Protein AF-A0A2V2VIM2-F1 (afdb_monomer)

Foldseek 3Di:
DDCLLLVCVVPPVLVVLVVVLVVLVVPCVVNVVVNVVSVVVSVVVSVVSVCVLLVVPLPLADCQQVNRGPVLFPLVVDPVLVVLSVVLSVLCSPDCVVCVVVNVVSSVVSNVVSNVRVVVLVCVLCVPEDCQQLLAGLVVLPQCVDPVLVVLSVVLSVLVVCCPVSVVVNVVSRVVSNVVSNVSNVVCCVVVCVVQEDCQQLLRGPVRFPLSVDPVLSVLVSVLNVCVVPCPVCVVVNNVSSVVNNVVSNVSVVVVLVVPLPLEDQQQVHRGPVLLPLVPDVVLSNLSSVLSNLCNPPCVVCVVVNVVSSVVNNVVSNVSNVVLVCVLCVLADCQQLHAGLVLLPCCVPPVLVVLSVVLSVLVVDPDNDVVVNNVSSVVNNVSSNVSLVVLLVVLCPLADCQQVHRGLQLFPQVVDPVLSVLSNVLSNLCSPDCVVCVVVNVVSSVVNNVVSNVSVVVLVVLLCPPADQQQLHNGLVLLPLCVPPVLVVLSSVQSPRNDDDPSDRDPVSSVVNNVSSNVSVVCLLVVPLPLADQQQLHHGPVPFPQVPDPVNSVLSSVLSNLCSVPCVVCVVVNVVSSVVNNVVSNVSVVCVLVVPLPLADCALVNDGPVLFPQVVDPVSSVLSSVLVVLVVVPCVVCVVVNVVSSVVSNVVRSVRVVVLVVVLCVLADQQQLLAGLVVLVQCPDPVLVVLSVVLSVLVVCCVVNVPVNVVSNVVSNVVSNVSVVVVVVVLCVLADCQQLLAGLLLFVLVVDPVLSVLVSVLNVQVSDPDHDVVVNVVSRVVNNVVSNVRVVVVLVVPCVLDDQQVVHRGPVRDPQVPPPVNSVVSSVLNVLVSPCPVNVVVNVVSNVD

Mean predicted aligned error: 18.52 Å

Solvent-accessible surface area (backbone atoms only — not comparable to full-atom values): 47516 Å² total; per-residue (Å²): 120,62,65,82,68,67,39,54,82,74,37,68,67,50,38,53,49,51,52,53,49,56,58,43,56,75,46,48,84,87,30,48,68,62,48,52,56,48,53,49,52,49,51,51,50,52,53,48,54,51,48,56,57,53,64,72,62,50,81,82,47,65,66,44,28,94,78,38,46,56,90,78,45,67,58,95,69,37,64,68,52,47,56,51,49,43,49,42,52,47,44,51,66,71,40,49,78,86,38,40,71,63,43,53,52,49,49,53,55,47,36,50,51,46,35,52,48,30,56,51,48,60,49,61,75,49,66,88,46,72,64,44,32,95,44,38,48,43,81,80,68,42,58,75,79,36,69,72,52,45,68,48,46,64,57,49,58,60,40,60,76,46,49,83,85,31,46,69,63,45,51,58,48,49,55,49,49,44,52,51,47,40,52,51,31,53,54,46,51,60,60,53,47,70,75,65,42,63,70,42,35,70,26,42,42,54,90,76,50,68,54,95,75,35,66,67,53,47,52,50,48,27,53,39,46,61,42,56,79,47,50,84,81,34,48,68,65,42,52,55,41,38,50,51,48,38,52,50,50,37,52,54,35,53,53,50,53,67,70,66,51,80,84,49,69,67,46,35,96,75,40,54,58,86,78,61,54,57,88,76,36,63,70,55,46,58,50,51,26,52,42,38,36,43,50,67,72,39,51,76,85,34,40,65,63,44,46,56,50,50,50,53,52,39,53,51,47,40,51,50,30,51,54,48,53,53,61,70,46,63,68,36,62,67,42,29,92,76,40,50,39,82,52,65,44,53,72,79,36,69,70,48,35,52,52,49,52,53,51,52,55,44,70,73,38,98,70,74,55,67,70,59,50,54,49,47,32,49,52,47,35,52,51,47,34,51,55,36,50,50,45,38,55,68,59,53,78,79,45,64,64,43,32,92,77,41,54,54,86,74,50,71,55,90,75,33,65,70,53,49,51,50,34,52,55,41,32,52,42,50,51,70,40,49,78,85,33,42,70,60,46,52,54,50,46,52,51,48,38,54,47,49,34,52,50,37,52,51,51,56,55,54,70,54,60,89,45,66,66,40,34,83,69,38,47,43,82,71,67,46,52,73,78,38,69,66,51,38,49,52,54,49,59,64,65,49,86,77,68,77,88,74,92,61,76,51,70,70,49,40,50,54,50,40,52,49,43,33,52,52,37,52,51,52,58,66,70,63,51,79,83,47,67,66,41,32,82,68,40,53,58,90,78,50,65,56,95,73,37,66,72,51,43,54,48,50,34,54,38,51,48,41,50,64,71,42,48,79,86,34,42,71,62,41,52,52,39,50,50,53,48,36,52,50,47,34,50,53,36,49,52,53,55,65,73,62,53,83,73,53,70,85,62,32,90,81,39,54,76,88,78,48,68,52,88,78,32,69,68,52,40,53,51,51,37,53,40,52,53,39,50,68,75,40,49,75,87,35,40,69,60,43,50,55,44,44,52,51,45,38,52,51,48,39,55,50,32,53,50,50,56,56,57,68,49,62,81,44,67,61,47,30,93,65,34,51,41,80,72,67,43,54,81,76,37,69,71,54,41,66,49,45,66,61,47,56,61,39,52,79,45,43,89,83,29,52,68,65,45,50,55,51,38,50,54,46,34,55,49,48,38,50,50,31,53,51,50,52,55,59,56,56,67,76,38,67,64,43,27,82,52,30,46,52,91,67,50,66,57,93,76,36,66,69,52,46,55,44,52,39,51,41,43,54,43,69,62,36,97,69,75,49,67,69,63,47,51,52,42,52,51,52,47,36,52,49,47,33,49,52,33,50,54,50,54,63,69,61,49,80,66,55,71,66,43,61,100,76,44,50,60,87,80,47,68,52,94,74,32,69,69,56,40,52,52,51,20,54,53,45,48,44,52,63,44,49,86,84,29,48,70,71,60,53,55,69,68,79,115

Sequence (849 aa):
MPMDVLRPHRDAEFTDAAVRLRELKKDPRRNEKKIRDLEKSMSERVGELMREVLEGDRAFLDPDPDGVPLSDLPINEDQAFRAKEVKHAELKARDPVKHADAIAALENELNQRAHELALDQLKEDLRDLDDTPQGVPIALLRPHDDASFASSVPMLRRLKKDPTRNAEAIRALENKLEGYVDEMAHDFLRADRDSYLDPAPLGHPTATLPLDKDSEFKTLEARRLELMLDPRRNKEEVAELEEALNARATKLAEEMLRNDRAFLEGEPEGVPLRYMHLDEHRQFHELEVKRAALKAKDPVRNAKAIKDIEDELNDLVHELARDQIAEDLRGVDPAPRGISINLLRPLDDPKFNELVEELRALKASSTVNPKRMHALEAEMNNRAGELAEGARLGCRDKLDPYPEGLPLEKLPLDEDETFSQIELEMAGLKLADPARNAARVANLAEKLNDRALDIARAVKKKDLEGLEEAPRGIPLALLRPHNDEVFASLANEARGDGSRSRSLLSPAAADALNERARELADQLLQGDRGFLERDPEGIPLSVLPLDTDPVFREAEVERAVLKLSDPRKNADRIASLESRLNDRAHELAQERLSGDRGYLDVELAGVSSADLPLDEDPKFHQMEVERAKLKERDPVSNAYRIRDLEEKLNVRAQELAQRVLEEDLKGIDTEPEDVPLVLLHPHKDPEFASFLPDLRRLKKNSGRNAAPISAVQNKMNDRVHELAREMITEGRNSLDPEPEGVPLGYLPLGTDKQFGELEKKLYALQAAPRRNDGAIANLRERLNDRAHELAKEKIQGDRGFLEPEPEGIPLSDLPLDSDEKFHKMETERAKLKENPAKNSDAIAVWRKT

Secondary structure (DSSP, 8-state):
--HHHH-GGGSHHHHHHHHHHHHHTTSTTTSHHHHHHHHHHHHHHHHHHHHHHHHHTGGGS-SSGGG--GGGS-TTT-HHHHHHHHHHHHHHHH-TTTTHHHHHHHHHHHHHHHHHHHHHHHHHHHTTS-SSGGG--HHHH-GGGSHHHHHHHHHHHHHTTSTTTSHHHHHHHHHHHHHHHHHHHHHHHHHHHHHHS-SSGGG--GGGS-GGG-HHHHHHHHHHHHHTTSTTTSHHHHHHHHHHHHHHHHHHHHHHHHHT-TTS-SSGGG--GGGS-TTT-HHHHHHHHHHHHHHHH-TTTTHHHHHHHHHHHHHHHHHHHHHHHHHHSTTS-SSGGGS-HHHH-GGGSHHHHHHHHHHHHHHHSSS--HHHHHHHHHHHHHHHHHHHHHHHHTTGGGS-SSGGG--GGGS-GGG-HHHHHHHHHHHHHHHH-TTTTHHHHHHHHHHHHHHHHHHHHHHHHHHTTTS-SSGGGS-HHHH-GGGSHHHHHHHHHHH-SS-S---S--HHHHHHHHHHHHHHHHHHHHHTGGGS-SSGGG--GGGS-TTT-HHHHHHHHHHHHHHHH-TTTTHHHHHHHHHHHHHHHHHHHHHHHHHT-TTS-S-BTTB-GGGS-TTT-HHHHHHHHHHHHHHHH-TTTTHHHHHHHHHHHHHHHHHHHHHHHHHHTTTS-SSGGG--HHHH-GGGSHHHHHHHHHHHHHHTTTTT-HHHHHHHHHHHHHHHHHHHHHHHHHHHTTS-SSGGG--GGGS-TTT-HHHHHHHHHHHHHHSSSS--HHHHHHHHHHHHHHHHHHHHHHHHHGGGGS-SSGGG--GGGS-TTT-HHHHHHHHHHHHHHTSTTTSHHHHHHTT--

Radius of gyration: 87.78 Å; Cα contacts (8 Å, |Δi|>4): 738; chains: 1; bounding box: 154×45×285 Å

Structure (mmCIF, N/CA/C/O backbone):
data_AF-A0A2V2VIM2-F1
#
_entry.id   AF-A0A2V2VIM2-F1
#
loop_
_atom_site.group_PDB
_atom_site.id
_atom_site.type_symbol
_atom_site.label_atom_id
_atom_site.label_alt_id
_atom_site.label_comp_id
_atom_site.label_asym_id
_atom_site.label_entity_id
_atom_site.label_seq_id
_atom_site.pdbx_PDB_ins_code
_atom_site.Cartn_x
_atom_site.Cartn_y
_atom_site.Cartn_z
_atom_site.occupancy
_atom_site.B_iso_or_equiv
_atom_site.auth_seq_id
_atom_site.auth_comp_id
_atom_site.auth_asym_id
_atom_site.auth_atom_id
_atom_site.pdbx_PDB_model_num
ATOM 1 N N . MET A 1 1 ? 51.960 16.093 -117.825 1.00 74.75 1 MET A N 1
ATOM 2 C CA . MET A 1 1 ? 53.180 15.402 -118.285 1.00 74.75 1 MET A CA 1
ATOM 3 C C . MET A 1 1 ? 53.513 15.894 -119.683 1.00 74.75 1 MET A C 1
ATOM 5 O O . MET A 1 1 ? 52.584 16.010 -120.480 1.00 74.75 1 MET A O 1
ATOM 9 N N . PRO A 1 2 ? 54.767 16.259 -119.981 1.00 78.94 2 PRO A N 1
ATOM 10 C CA . PRO A 1 2 ? 55.109 16.736 -121.313 1.00 78.94 2 PRO A CA 1
ATOM 11 C C . PRO A 1 2 ? 55.096 15.573 -122.337 1.00 78.94 2 PRO A C 1
ATOM 13 O O . PRO A 1 2 ? 55.361 14.414 -122.012 1.00 78.94 2 PRO A O 1
ATOM 16 N N . MET A 1 3 ? 54.654 15.857 -123.570 1.00 77.12 3 MET A N 1
ATOM 17 C CA . MET A 1 3 ? 54.309 14.833 -124.584 1.00 77.12 3 MET A CA 1
ATOM 18 C C . MET A 1 3 ? 55.527 14.061 -125.123 1.00 77.12 3 MET A C 1
ATOM 20 O O . MET A 1 3 ? 55.386 12.980 -125.695 1.00 77.12 3 MET A O 1
ATOM 24 N N . ASP A 1 4 ? 56.721 14.619 -124.943 1.00 75.38 4 ASP A N 1
ATOM 25 C CA . ASP A 1 4 ? 58.026 14.013 -125.223 1.00 75.38 4 ASP A CA 1
ATOM 26 C C . ASP A 1 4 ? 58.370 12.868 -124.259 1.00 75.38 4 ASP A C 1
ATOM 28 O O . ASP A 1 4 ? 59.041 11.910 -124.657 1.00 75.38 4 ASP A O 1
ATOM 32 N N . VAL A 1 5 ? 57.870 12.948 -123.024 1.00 75.94 5 VAL A N 1
ATOM 33 C CA . VAL A 1 5 ? 57.975 11.900 -122.003 1.00 75.94 5 VAL A CA 1
ATOM 34 C C . VAL A 1 5 ? 56.921 10.823 -122.241 1.00 75.94 5 VAL A C 1
ATOM 36 O O . VAL A 1 5 ? 57.261 9.646 -122.321 1.00 75.94 5 VAL A O 1
ATOM 39 N N . LEU A 1 6 ? 55.666 11.230 -122.460 1.00 79.69 6 LEU A N 1
ATOM 40 C CA . LEU A 1 6 ? 54.550 10.304 -122.678 1.00 79.69 6 LEU A CA 1
ATOM 41 C C . LEU A 1 6 ? 54.675 9.506 -123.989 1.00 79.69 6 LEU A C 1
ATOM 43 O O . LEU A 1 6 ? 54.163 8.398 -124.104 1.00 79.69 6 LEU A O 1
ATOM 47 N N . ARG A 1 7 ? 55.346 10.080 -124.998 1.00 81.56 7 ARG A N 1
ATOM 48 C CA . ARG A 1 7 ? 55.579 9.488 -126.329 1.00 81.56 7 ARG A CA 1
ATOM 49 C C . ARG A 1 7 ? 54.344 8.791 -126.930 1.00 81.56 7 ARG A C 1
ATOM 51 O O . ARG A 1 7 ? 54.472 7.670 -127.421 1.00 81.56 7 ARG A O 1
ATOM 58 N N . PRO A 1 8 ? 53.175 9.455 -127.018 1.00 79.38 8 PRO A N 1
ATOM 59 C CA . PRO A 1 8 ? 51.954 8.815 -127.516 1.00 79.38 8 PRO A CA 1
ATOM 60 C C . PRO A 1 8 ? 52.049 8.389 -128.992 1.00 79.38 8 PRO A C 1
ATOM 62 O O . PRO A 1 8 ? 51.292 7.552 -129.452 1.00 79.38 8 PRO A O 1
ATOM 65 N N . HIS A 1 9 ? 53.044 8.877 -129.741 1.00 77.31 9 HIS A N 1
ATOM 66 C CA . HIS A 1 9 ? 53.379 8.373 -131.078 1.00 77.31 9 HIS A CA 1
ATOM 67 C C . HIS A 1 9 ? 53.930 6.931 -131.100 1.00 77.31 9 HIS A C 1
ATOM 69 O O . HIS A 1 9 ? 54.155 6.396 -132.181 1.00 77.31 9 HIS A O 1
ATOM 75 N N . ARG A 1 10 ? 54.231 6.326 -129.945 1.00 80.69 10 ARG A N 1
ATOM 76 C CA . ARG A 1 10 ? 54.606 4.906 -129.832 1.00 80.69 10 ARG A CA 1
ATOM 77 C C . ARG A 1 10 ? 53.406 4.004 -129.553 1.00 80.69 10 ARG A C 1
ATOM 79 O O . ARG A 1 10 ? 53.538 2.794 -129.690 1.00 80.69 10 ARG A O 1
ATOM 86 N N . ASP A 1 11 ? 52.270 4.584 -129.176 1.00 84.88 11 ASP A N 1
ATOM 87 C CA . ASP A 1 11 ? 51.024 3.855 -128.974 1.00 84.88 11 ASP A CA 1
ATOM 88 C C . ASP A 1 11 ? 50.338 3.644 -130.332 1.00 84.88 11 ASP A C 1
ATOM 90 O O . ASP A 1 11 ? 50.128 4.584 -131.110 1.00 84.88 11 ASP A O 1
ATOM 94 N N . ALA A 1 12 ? 50.046 2.382 -130.648 1.00 82.75 12 ALA A N 1
ATOM 95 C CA . ALA A 1 12 ? 49.467 1.995 -131.932 1.00 82.75 12 ALA A CA 1
ATOM 96 C C . ALA A 1 12 ? 48.069 2.608 -132.128 1.00 82.75 12 ALA A C 1
ATOM 98 O O . ALA A 1 12 ? 47.745 3.089 -133.211 1.00 82.75 12 ALA A O 1
ATOM 99 N N . GLU A 1 13 ? 47.265 2.668 -131.064 1.00 82.44 13 GLU A N 1
ATOM 100 C CA . GLU A 1 13 ? 45.908 3.214 -131.127 1.00 82.44 13 GLU A CA 1
ATOM 101 C C . GLU A 1 13 ? 45.918 4.731 -131.338 1.00 82.44 13 GLU A C 1
ATOM 103 O O . GLU A 1 13 ? 45.195 5.255 -132.191 1.00 82.44 13 GLU A O 1
ATOM 108 N N . PHE A 1 14 ? 46.786 5.449 -130.622 1.00 87.25 14 PHE A N 1
ATOM 109 C CA . PHE A 1 14 ? 46.947 6.889 -130.785 1.00 87.25 14 PHE A CA 1
ATOM 110 C C . PHE A 1 14 ? 47.517 7.254 -132.160 1.00 87.25 14 PHE A C 1
ATOM 112 O O . PHE A 1 14 ? 47.094 8.246 -132.760 1.00 87.25 14 PHE A O 1
ATOM 119 N N . THR A 1 15 ? 48.461 6.472 -132.692 1.00 83.62 15 THR A N 1
ATOM 120 C CA . THR A 1 15 ? 49.017 6.708 -134.036 1.00 83.62 15 THR A CA 1
ATOM 121 C C . THR A 1 15 ? 47.994 6.464 -135.138 1.00 83.62 15 THR A C 1
ATOM 123 O O . THR A 1 15 ? 47.851 7.320 -136.017 1.00 83.62 15 THR A O 1
ATOM 126 N N . ASP A 1 16 ? 47.218 5.385 -135.057 1.00 85.00 16 ASP A N 1
ATOM 127 C CA . ASP A 1 16 ? 46.105 5.126 -135.974 1.00 85.00 16 ASP A CA 1
ATOM 128 C C . ASP A 1 16 ? 45.051 6.238 -135.909 1.00 85.00 16 ASP A C 1
ATOM 130 O O . ASP A 1 16 ? 44.594 6.746 -136.942 1.00 85.00 16 ASP A O 1
ATOM 134 N N . ALA A 1 17 ? 44.696 6.680 -134.699 1.00 84.62 17 ALA A N 1
ATOM 135 C CA . ALA A 1 17 ? 43.794 7.807 -134.498 1.00 84.62 17 ALA A CA 1
ATOM 136 C C . ALA A 1 17 ? 44.367 9.108 -135.087 1.00 84.62 17 ALA A C 1
ATOM 138 O O . ALA A 1 17 ? 43.647 9.848 -135.757 1.00 84.62 17 ALA A O 1
ATOM 139 N N . ALA A 1 18 ? 45.669 9.368 -134.938 1.00 83.62 18 ALA A N 1
ATOM 140 C CA . ALA A 1 18 ? 46.328 10.540 -135.510 1.00 83.62 18 ALA A CA 1
ATOM 141 C C . ALA A 1 18 ? 46.341 10.526 -137.053 1.00 83.62 18 ALA A C 1
ATOM 143 O O . ALA A 1 18 ? 46.180 11.581 -137.678 1.00 83.62 18 ALA A O 1
ATOM 144 N N . VAL A 1 19 ? 46.494 9.354 -137.684 1.00 85.31 19 VAL A N 1
ATOM 145 C CA . VAL A 1 19 ? 46.379 9.196 -139.147 1.00 85.31 19 VAL A CA 1
ATOM 146 C C . VAL A 1 19 ? 44.949 9.485 -139.601 1.00 85.31 19 VAL A C 1
ATOM 148 O O . VAL A 1 19 ? 44.750 10.325 -140.484 1.00 85.31 19 VAL A O 1
ATOM 151 N N . ARG A 1 20 ? 43.949 8.882 -138.943 1.00 84.31 20 ARG A N 1
ATOM 152 C CA . ARG A 1 20 ? 42.525 9.146 -139.216 1.00 84.31 20 ARG A CA 1
ATOM 153 C C . ARG A 1 20 ? 42.183 10.624 -139.032 1.00 84.31 20 ARG A C 1
ATOM 155 O O . ARG A 1 20 ? 41.466 11.199 -139.848 1.00 84.31 20 ARG A O 1
ATOM 162 N N . LEU A 1 21 ? 42.742 11.272 -138.010 1.00 86.25 21 LEU A N 1
ATOM 163 C CA . LEU A 1 21 ? 42.555 12.698 -137.766 1.00 86.25 21 LEU A CA 1
ATOM 164 C C . LEU A 1 21 ? 43.117 13.550 -138.916 1.00 86.25 21 LEU A C 1
ATOM 166 O O . LEU A 1 21 ? 42.454 14.495 -139.343 1.00 86.25 21 LEU A O 1
ATOM 170 N N . ARG A 1 22 ? 44.298 13.217 -139.466 1.00 84.81 22 ARG A N 1
ATOM 171 C CA . ARG A 1 22 ? 44.856 13.915 -140.645 1.00 84.81 22 ARG A CA 1
ATOM 172 C C . ARG A 1 22 ? 43.980 13.758 -141.882 1.00 84.81 22 ARG A C 1
ATOM 174 O O . ARG A 1 22 ? 43.830 14.718 -142.634 1.00 84.81 22 ARG A O 1
ATOM 181 N N . GLU A 1 23 ? 43.404 12.579 -142.100 1.00 85.19 23 GLU A N 1
ATOM 182 C CA . GLU A 1 23 ? 42.490 12.350 -143.223 1.00 85.19 23 GLU A CA 1
ATOM 183 C C . GLU A 1 23 ? 41.192 13.137 -143.070 1.00 85.19 23 GLU A C 1
ATOM 185 O O . GLU A 1 23 ? 40.789 13.839 -143.998 1.00 85.19 23 GLU A O 1
ATOM 190 N N . LEU A 1 24 ? 40.579 13.094 -141.884 1.00 86.38 24 LEU A N 1
ATOM 191 C CA . LEU A 1 24 ? 39.366 13.856 -141.591 1.00 86.38 24 LEU A CA 1
ATOM 192 C C . LEU A 1 24 ? 39.602 15.370 -141.728 1.00 86.38 24 LEU A C 1
ATOM 194 O O . LEU A 1 24 ? 38.721 16.080 -142.215 1.00 86.38 24 LEU A O 1
ATOM 198 N N . LYS A 1 25 ? 40.805 15.856 -141.389 1.00 85.81 25 LYS A N 1
ATOM 199 C CA . LYS A 1 25 ? 41.212 17.265 -141.532 1.00 85.81 25 LYS A CA 1
ATOM 200 C C . LYS A 1 25 ? 41.473 17.717 -142.978 1.00 85.81 25 LYS A C 1
ATOM 202 O O . LYS A 1 25 ? 41.633 18.917 -143.184 1.00 85.81 25 LYS A O 1
ATOM 207 N N . LYS A 1 26 ? 41.455 16.833 -143.989 1.00 85.81 26 LYS A N 1
ATOM 208 C CA . LYS A 1 26 ? 41.469 17.260 -145.408 1.00 85.81 26 LYS A CA 1
ATOM 209 C C . LYS A 1 26 ? 40.187 18.000 -145.807 1.00 85.81 26 LYS A C 1
ATOM 211 O O . LYS A 1 26 ? 40.237 18.851 -146.688 1.00 85.81 26 LYS A O 1
ATOM 216 N N . ASP A 1 27 ? 39.068 17.704 -145.141 1.00 84.25 27 ASP A N 1
ATOM 217 C CA . ASP A 1 27 ? 37.801 18.430 -145.296 1.00 84.25 27 ASP A CA 1
ATOM 218 C C . ASP A 1 27 ? 37.176 18.725 -143.914 1.00 84.25 27 ASP A C 1
ATOM 220 O O . ASP A 1 27 ? 36.271 18.017 -143.453 1.00 84.25 27 ASP A O 1
ATOM 224 N N . PRO A 1 28 ? 37.686 19.753 -143.204 1.00 77.88 28 PRO A N 1
ATOM 225 C CA . PRO A 1 28 ? 37.342 20.001 -141.804 1.00 77.88 28 PRO A CA 1
ATOM 226 C C . PRO A 1 28 ? 35.857 20.295 -141.581 1.00 77.88 28 PRO A C 1
ATOM 228 O O . PRO A 1 28 ? 35.302 19.914 -140.554 1.00 77.88 28 PRO A O 1
ATOM 231 N N . ARG A 1 29 ? 35.200 20.957 -142.544 1.00 78.31 29 ARG A N 1
ATOM 232 C CA . ARG A 1 29 ? 33.798 21.382 -142.412 1.00 78.31 29 ARG A CA 1
ATOM 233 C C . ARG A 1 29 ? 32.841 20.196 -142.437 1.00 78.31 29 ARG A C 1
ATOM 235 O O . ARG A 1 29 ? 31.881 20.170 -141.677 1.00 78.31 29 ARG A O 1
ATOM 242 N N . ARG A 1 30 ? 33.104 19.199 -143.287 1.00 80.88 30 ARG A N 1
ATOM 243 C CA . ARG A 1 30 ? 32.245 18.011 -143.398 1.00 80.88 30 ARG A CA 1
ATOM 244 C C . ARG A 1 30 ? 32.469 17.010 -142.260 1.00 80.88 30 ARG A C 1
ATOM 246 O O . ARG A 1 30 ? 31.568 16.235 -141.944 1.00 80.88 30 ARG A O 1
ATOM 253 N N . ASN A 1 31 ? 33.647 17.034 -141.635 1.00 81.50 31 ASN A N 1
ATOM 254 C CA . ASN A 1 31 ? 34.080 16.039 -140.651 1.00 81.50 31 ASN A CA 1
ATOM 255 C C . ASN A 1 31 ? 34.113 16.543 -139.193 1.00 81.50 31 ASN A C 1
ATOM 257 O O . ASN A 1 31 ? 34.598 15.824 -138.324 1.00 81.50 31 ASN A O 1
ATOM 261 N N . GLU A 1 32 ? 33.573 17.728 -138.895 1.00 83.81 32 GLU A N 1
ATOM 262 C CA . GLU A 1 32 ? 33.735 18.423 -137.606 1.00 83.81 32 GLU A CA 1
ATOM 263 C C . GLU A 1 32 ? 33.377 17.584 -136.360 1.00 83.81 32 GLU A C 1
ATOM 265 O O . GLU A 1 32 ? 34.170 17.505 -135.423 1.00 83.81 32 GLU A O 1
ATOM 270 N N . LYS A 1 33 ? 32.216 16.909 -136.341 1.00 85.88 33 LYS A N 1
ATOM 271 C CA . LYS A 1 33 ? 31.813 16.061 -135.200 1.00 85.88 33 LYS A CA 1
ATOM 272 C C . LYS A 1 33 ? 32.761 14.872 -135.008 1.00 85.88 33 LYS A C 1
ATOM 274 O O . LYS A 1 33 ? 33.178 14.598 -133.892 1.00 85.88 33 LYS A O 1
ATOM 279 N N . LYS A 1 34 ? 33.144 14.205 -136.102 1.00 85.38 34 LYS A N 1
ATOM 280 C CA . LYS A 1 34 ? 34.071 13.061 -136.063 1.00 85.38 34 LYS A CA 1
ATOM 281 C C . LYS A 1 34 ? 35.467 13.482 -135.610 1.00 85.38 34 LYS A C 1
ATOM 283 O O . LYS A 1 34 ? 36.125 12.717 -134.921 1.00 85.38 34 LYS A O 1
ATOM 288 N N . ILE A 1 35 ? 35.899 14.688 -135.981 1.00 85.88 35 ILE A N 1
ATOM 289 C CA . ILE A 1 35 ? 37.146 15.288 -135.496 1.00 85.88 35 ILE A CA 1
ATOM 290 C C . ILE A 1 35 ? 37.062 15.504 -133.983 1.00 85.88 35 ILE A C 1
ATOM 292 O O . ILE A 1 35 ? 37.955 15.049 -133.282 1.00 85.88 35 ILE A O 1
ATOM 296 N N . ARG A 1 36 ? 35.981 16.110 -133.470 1.00 87.12 36 ARG A N 1
ATOM 297 C CA . ARG A 1 36 ? 35.800 16.336 -132.025 1.00 87.12 36 ARG A CA 1
ATOM 298 C C . ARG A 1 36 ? 35.739 15.040 -131.214 1.00 87.12 36 ARG A C 1
ATOM 300 O O . ARG A 1 36 ? 36.425 14.935 -130.202 1.00 87.12 36 ARG A O 1
ATOM 307 N N . ASP A 1 37 ? 34.959 14.056 -131.659 1.00 87.38 37 ASP A N 1
ATOM 308 C CA . ASP A 1 37 ? 34.833 12.766 -130.966 1.00 87.38 37 ASP A CA 1
ATOM 309 C C . ASP A 1 37 ? 36.177 12.010 -130.956 1.00 87.38 37 ASP A C 1
ATOM 311 O O . ASP A 1 37 ? 36.565 11.436 -129.938 1.00 87.38 37 ASP A O 1
ATOM 315 N N . LEU A 1 38 ? 36.931 12.067 -132.061 1.00 87.81 38 LEU A N 1
ATOM 316 C CA . LEU A 1 38 ? 38.256 11.455 -132.154 1.00 87.81 38 LEU A CA 1
ATOM 317 C C . LEU A 1 38 ? 39.304 12.211 -131.324 1.00 87.81 38 LEU A C 1
ATOM 319 O O . LEU A 1 38 ? 40.102 11.572 -130.657 1.00 87.81 38 LEU A O 1
ATOM 323 N N . GLU A 1 39 ? 39.292 13.548 -131.304 1.00 87.00 39 GLU A N 1
ATOM 324 C CA . GLU A 1 39 ? 40.174 14.361 -130.447 1.00 87.00 39 GLU A CA 1
ATOM 325 C C . GLU A 1 39 ? 39.902 14.114 -128.955 1.00 87.00 39 GLU A C 1
ATOM 327 O O . GLU A 1 39 ? 40.844 14.057 -128.157 1.00 87.00 39 GLU A O 1
ATOM 332 N N . LYS A 1 40 ? 38.632 13.900 -128.583 1.00 88.31 40 LYS A N 1
ATOM 333 C CA . LYS A 1 40 ? 38.237 13.486 -127.233 1.00 88.31 40 LYS A CA 1
ATOM 334 C C . LYS A 1 40 ? 38.777 12.095 -126.895 1.00 88.31 40 LYS A C 1
ATOM 336 O O . LYS A 1 40 ? 39.467 11.964 -125.892 1.00 88.31 40 LYS A O 1
ATOM 341 N N . SER A 1 41 ? 38.554 11.099 -127.753 1.00 86.44 41 SER A N 1
ATOM 342 C CA . SER A 1 41 ? 39.088 9.739 -127.568 1.00 86.44 41 SER A CA 1
ATOM 343 C C . SER A 1 41 ? 40.623 9.716 -127.526 1.00 86.44 41 SER A C 1
ATOM 345 O O . SER A 1 41 ? 41.211 9.029 -126.696 1.00 86.44 41 SER A O 1
ATOM 347 N N . MET A 1 42 ? 41.291 10.531 -128.348 1.00 84.94 42 MET A N 1
ATOM 348 C CA . MET A 1 42 ? 42.748 10.691 -128.313 1.00 84.94 42 MET A CA 1
ATOM 349 C C . MET A 1 42 ? 43.224 11.314 -126.998 1.00 84.94 42 MET A C 1
ATOM 351 O O . MET A 1 42 ? 44.268 10.925 -126.485 1.00 84.94 42 MET A O 1
ATOM 355 N N . SER A 1 43 ? 42.470 12.262 -126.440 1.00 84.81 43 SER A N 1
ATOM 356 C CA . SER A 1 43 ? 42.768 12.874 -125.142 1.00 84.81 43 SER A CA 1
ATOM 357 C C . SER A 1 43 ? 42.499 11.915 -123.974 1.00 84.81 43 SER A C 1
ATOM 359 O O . SER A 1 43 ? 43.279 11.884 -123.026 1.00 84.81 43 SER A O 1
ATOM 361 N N . GLU A 1 44 ? 41.452 11.090 -124.056 1.00 86.94 44 GLU A N 1
ATOM 362 C CA . GLU A 1 44 ? 41.167 10.010 -123.101 1.00 86.94 44 GLU A CA 1
ATOM 363 C C . GLU A 1 44 ? 42.292 8.963 -123.110 1.00 86.94 44 GLU A C 1
ATOM 365 O O . GLU A 1 44 ? 42.842 8.665 -122.050 1.00 86.94 44 GLU A O 1
ATOM 370 N N . ARG A 1 45 ? 42.739 8.518 -124.294 1.00 86.44 45 ARG A N 1
ATOM 371 C CA . ARG A 1 45 ? 43.870 7.587 -124.449 1.00 86.44 45 ARG A CA 1
ATOM 372 C C . ARG A 1 45 ? 45.191 8.177 -123.953 1.00 86.44 45 ARG A C 1
ATOM 374 O O . ARG A 1 45 ? 45.970 7.495 -123.301 1.00 86.44 45 ARG A O 1
ATOM 381 N N . VAL A 1 46 ? 45.439 9.465 -124.199 1.00 83.75 46 VAL A N 1
ATOM 382 C CA . VAL A 1 46 ? 46.588 10.190 -123.620 1.00 83.75 46 VAL A CA 1
ATOM 383 C C . VAL A 1 46 ? 46.512 10.217 -122.092 1.00 83.75 46 VAL A C 1
ATOM 385 O O . VAL A 1 46 ? 47.534 10.056 -121.429 1.00 83.75 46 VAL A O 1
ATOM 388 N N . GLY A 1 47 ? 45.315 10.383 -121.527 1.00 82.88 47 GLY A N 1
ATOM 389 C CA . GLY A 1 47 ? 45.084 10.284 -120.088 1.00 82.88 47 GLY A CA 1
ATOM 390 C C . GLY A 1 47 ? 45.331 8.879 -119.529 1.00 82.88 47 GLY A C 1
ATOM 391 O O . GLY A 1 47 ? 45.912 8.757 -118.454 1.00 82.88 47 GLY A O 1
ATOM 392 N N . GLU A 1 48 ? 44.938 7.828 -120.253 1.00 82.00 48 GLU A N 1
ATOM 393 C CA . GLU A 1 48 ? 45.220 6.427 -119.903 1.00 82.00 48 GLU A CA 1
ATOM 394 C C . GLU A 1 48 ? 46.713 6.117 -119.932 1.00 82.00 48 GLU A C 1
ATOM 396 O O . GLU A 1 48 ? 47.248 5.667 -118.926 1.00 82.00 48 GLU A O 1
ATOM 401 N N . LEU A 1 49 ? 47.402 6.457 -121.025 1.00 82.06 49 LEU A N 1
ATOM 402 C CA . LEU A 1 49 ? 48.851 6.281 -121.146 1.00 82.06 49 LEU A CA 1
ATOM 403 C C . LEU A 1 49 ? 49.597 7.018 -120.027 1.00 82.06 49 LEU A C 1
ATOM 405 O O . LEU A 1 49 ? 50.590 6.524 -119.502 1.00 82.06 49 LEU A O 1
ATOM 409 N N . MET A 1 50 ? 49.119 8.207 -119.641 1.00 80.62 50 MET A N 1
ATOM 410 C CA . MET A 1 50 ? 49.716 8.959 -118.541 1.00 80.62 50 MET A CA 1
ATOM 411 C C . MET A 1 50 ? 49.548 8.223 -117.208 1.00 80.62 50 MET A C 1
ATOM 413 O O . MET A 1 50 ? 50.486 8.222 -116.419 1.00 80.62 50 MET A O 1
ATOM 417 N N . ARG A 1 51 ? 48.398 7.584 -116.957 1.00 81.44 51 ARG A N 1
ATOM 418 C CA . ARG A 1 51 ? 48.194 6.752 -115.760 1.00 81.44 51 ARG A CA 1
ATOM 419 C C . ARG A 1 51 ? 49.069 5.504 -115.781 1.00 81.44 51 ARG A C 1
ATOM 421 O O . ARG A 1 51 ? 49.745 5.264 -114.795 1.00 81.44 51 ARG A O 1
ATOM 428 N N . GLU A 1 52 ? 49.125 4.779 -116.897 1.00 80.44 52 GLU A N 1
ATOM 429 C CA . GLU A 1 52 ? 49.943 3.563 -117.030 1.00 80.44 52 GLU A CA 1
ATOM 430 C C . GLU A 1 52 ? 51.432 3.837 -116.759 1.00 80.44 52 GLU A C 1
ATOM 432 O O . GLU A 1 52 ? 52.092 3.074 -116.055 1.00 80.44 52 GLU A O 1
ATOM 437 N N . VAL A 1 53 ? 51.957 4.955 -117.277 1.00 80.62 53 VAL A N 1
ATOM 438 C CA . VAL A 1 53 ? 53.351 5.365 -117.044 1.00 80.62 53 VAL A CA 1
ATOM 439 C C . VAL A 1 53 ? 53.589 5.753 -115.586 1.00 80.62 53 VAL A C 1
ATOM 441 O O . VAL A 1 53 ? 54.607 5.360 -115.027 1.00 80.62 53 VAL A O 1
ATOM 444 N N . LEU A 1 54 ? 52.679 6.519 -114.978 1.00 82.88 54 LEU A N 1
ATOM 445 C CA . LEU A 1 54 ? 52.824 6.964 -113.589 1.00 82.88 54 LEU A CA 1
ATOM 446 C C . LEU A 1 54 ? 52.678 5.795 -112.605 1.00 82.88 54 LEU A C 1
ATOM 448 O O . LEU A 1 54 ? 53.531 5.625 -111.745 1.00 82.88 54 LEU A O 1
ATOM 452 N N . GLU A 1 55 ? 51.661 4.944 -112.763 1.00 80.62 55 GLU A N 1
ATOM 453 C CA . GLU A 1 55 ? 51.422 3.777 -111.901 1.00 80.62 55 GLU A CA 1
ATOM 454 C C . GLU A 1 55 ? 52.554 2.747 -111.992 1.00 80.62 55 GLU A C 1
ATOM 456 O O . GLU A 1 55 ? 52.968 2.199 -110.970 1.00 80.62 55 GLU A O 1
ATOM 461 N N . GLY A 1 56 ? 53.109 2.529 -113.190 1.00 76.75 56 GLY A N 1
ATOM 462 C CA . GLY A 1 56 ? 54.266 1.654 -113.388 1.00 76.75 56 GLY A CA 1
ATOM 463 C C . GLY A 1 56 ? 55.558 2.164 -112.737 1.00 76.75 56 GLY A C 1
ATOM 464 O O . GLY A 1 56 ? 56.488 1.380 -112.547 1.00 76.75 56 GLY A O 1
ATOM 465 N N . ASP A 1 57 ? 55.622 3.450 -112.378 1.00 80.81 57 ASP A N 1
ATOM 466 C CA . ASP A 1 57 ? 56.802 4.093 -111.792 1.00 80.81 57 ASP A CA 1
ATOM 467 C C . ASP A 1 57 ? 56.747 4.214 -110.258 1.00 80.81 57 ASP A C 1
ATOM 469 O O . ASP A 1 57 ? 57.670 4.732 -109.636 1.00 80.81 57 ASP A O 1
ATOM 473 N N . ARG A 1 58 ? 55.695 3.692 -109.614 1.00 86.75 58 ARG A N 1
ATOM 474 C CA . ARG A 1 58 ? 55.453 3.814 -108.162 1.00 86.75 58 ARG A CA 1
ATOM 475 C C . ARG A 1 58 ? 56.228 2.844 -107.271 1.00 86.75 58 ARG A C 1
ATOM 477 O O . ARG A 1 58 ? 56.032 2.851 -106.063 1.00 86.75 58 ARG A O 1
ATOM 484 N N . ALA A 1 59 ? 57.109 2.013 -107.824 1.00 83.19 59 ALA A N 1
ATOM 485 C CA . ALA A 1 59 ? 57.780 0.945 -107.072 1.00 83.19 59 ALA A CA 1
ATOM 486 C C . ALA A 1 59 ? 58.700 1.428 -105.927 1.00 83.19 59 ALA A C 1
ATOM 488 O O . ALA A 1 59 ? 59.103 0.616 -105.101 1.00 83.19 59 ALA A O 1
ATOM 489 N N . PHE A 1 60 ? 59.061 2.716 -105.890 1.00 86.44 60 PHE A N 1
ATOM 490 C CA . PHE A 1 60 ? 59.856 3.320 -104.811 1.00 86.44 60 PHE A CA 1
ATOM 491 C C . PHE A 1 60 ? 59.013 3.742 -103.593 1.00 86.44 60 PHE A C 1
ATOM 493 O O . PHE A 1 60 ? 59.583 4.134 -102.572 1.00 86.44 60 PHE A O 1
ATOM 500 N N . LEU A 1 61 ? 57.681 3.738 -103.715 1.00 89.69 61 LEU A N 1
ATOM 501 C CA . LEU A 1 61 ? 56.791 4.083 -102.615 1.00 89.69 61 LEU A CA 1
ATOM 502 C C . LEU A 1 61 ? 56.739 2.942 -101.594 1.00 89.69 61 LEU A C 1
ATOM 504 O O . LEU A 1 61 ? 56.746 1.772 -101.981 1.00 89.69 61 LEU A O 1
ATOM 508 N N . ASP A 1 62 ? 56.650 3.283 -100.309 1.00 88.44 62 ASP A N 1
ATOM 509 C CA . ASP A 1 62 ? 56.283 2.333 -99.257 1.00 88.44 62 ASP A CA 1
ATOM 510 C C . ASP A 1 62 ? 54.924 1.705 -99.619 1.00 88.44 62 ASP A C 1
ATOM 512 O O . ASP A 1 62 ? 53.980 2.454 -99.872 1.00 88.44 62 ASP A O 1
ATOM 516 N N . PRO A 1 63 ? 54.800 0.369 -99.727 1.00 87.69 63 PRO A N 1
ATOM 517 C CA . PRO A 1 63 ? 53.531 -0.274 -100.060 1.00 87.69 63 PRO A CA 1
ATOM 518 C C . PRO A 1 63 ? 52.428 -0.051 -99.014 1.00 87.69 63 PRO A C 1
ATOM 520 O O . PRO A 1 63 ? 51.253 -0.048 -99.395 1.00 87.69 63 PRO A O 1
ATOM 523 N N . ASP A 1 64 ? 52.792 0.156 -97.743 1.00 88.44 64 ASP A N 1
ATOM 524 C CA . ASP A 1 64 ? 51.861 0.260 -96.614 1.00 88.44 64 ASP A CA 1
ATOM 525 C C . ASP A 1 64 ? 52.260 1.404 -95.650 1.00 88.44 64 ASP A C 1
ATOM 527 O O . ASP A 1 64 ? 52.566 1.151 -94.477 1.00 88.44 64 ASP A O 1
ATOM 531 N N . PRO A 1 65 ? 52.271 2.674 -96.108 1.00 89.50 65 PRO A N 1
ATOM 532 C CA . PRO A 1 65 ? 52.605 3.821 -95.265 1.00 89.50 65 PRO A CA 1
ATOM 533 C C . PRO A 1 65 ? 51.697 3.875 -94.029 1.00 89.50 65 PRO A C 1
ATOM 535 O O . PRO A 1 65 ? 50.472 3.865 -94.143 1.00 89.50 65 PRO A O 1
ATOM 538 N N . ASP A 1 66 ? 52.304 3.892 -92.838 1.00 86.94 66 ASP A N 1
ATOM 539 C CA . ASP A 1 66 ? 51.614 3.866 -91.535 1.00 86.94 66 ASP A CA 1
ATOM 540 C C . ASP A 1 66 ? 50.584 2.722 -91.393 1.00 86.94 66 ASP A C 1
ATOM 542 O O . ASP A 1 66 ? 49.593 2.839 -90.674 1.00 86.94 66 ASP A O 1
ATOM 546 N N . GLY A 1 67 ? 50.810 1.596 -92.086 1.00 83.00 67 GLY A N 1
ATOM 547 C CA . GLY A 1 67 ? 49.923 0.428 -92.070 1.00 83.00 67 GLY A CA 1
ATOM 548 C C . GLY A 1 67 ? 48.699 0.542 -92.987 1.00 83.00 67 GLY A C 1
ATOM 549 O O . GLY A 1 67 ? 47.827 -0.330 -92.957 1.00 83.00 67 GLY A O 1
ATOM 550 N N . VAL A 1 68 ? 48.616 1.592 -93.812 1.00 87.31 68 VAL A N 1
ATOM 551 C CA . VAL A 1 68 ? 47.548 1.783 -94.799 1.00 87.31 68 VAL A CA 1
ATOM 552 C C . VAL A 1 68 ? 48.053 1.428 -96.200 1.00 87.31 68 VAL A C 1
ATOM 554 O O . VAL A 1 68 ? 48.960 2.095 -96.691 1.00 87.31 68 VAL A O 1
ATOM 557 N N . PRO A 1 69 ? 47.447 0.453 -96.905 1.00 88.25 69 PRO A N 1
ATOM 558 C CA . PRO A 1 69 ? 47.875 0.101 -98.256 1.00 88.25 69 PRO A CA 1
ATOM 559 C C . PRO A 1 69 ? 47.754 1.277 -99.231 1.00 88.25 69 PRO A C 1
ATOM 561 O O . PRO A 1 69 ? 46.714 1.941 -99.270 1.00 88.25 69 PRO A O 1
ATOM 564 N N . LEU A 1 70 ? 48.741 1.473 -100.117 1.00 86.25 70 LEU A N 1
ATOM 565 C CA . LEU A 1 70 ? 48.698 2.534 -101.145 1.00 86.25 70 LEU A CA 1
ATOM 566 C C . LEU A 1 70 ? 47.414 2.510 -102.002 1.00 86.25 70 LEU A C 1
ATOM 568 O O . LEU A 1 70 ? 46.991 3.548 -102.508 1.00 86.25 70 LEU A O 1
ATOM 572 N N . SER A 1 71 ? 46.782 1.340 -102.178 1.00 83.94 71 SER A N 1
ATOM 573 C CA . SER A 1 71 ? 45.522 1.183 -102.927 1.00 83.94 71 SER A CA 1
ATOM 574 C C . SER A 1 71 ? 44.300 1.813 -102.255 1.00 83.94 71 SER A C 1
ATOM 576 O O . SER A 1 71 ? 43.278 2.030 -102.916 1.00 83.94 71 SER A O 1
ATOM 578 N N . ASP A 1 72 ? 44.386 2.042 -100.948 1.00 84.00 72 ASP A N 1
ATOM 579 C CA . ASP A 1 72 ? 43.328 2.638 -100.137 1.00 84.00 72 ASP A CA 1
ATOM 580 C C . ASP A 1 72 ? 43.531 4.148 -99.953 1.00 84.00 72 ASP A C 1
ATOM 582 O O . ASP A 1 72 ? 42.619 4.824 -99.488 1.00 84.00 72 ASP A O 1
ATOM 586 N N . LEU A 1 73 ? 44.683 4.687 -100.368 1.00 87.56 73 LEU A N 1
ATOM 587 C CA . LEU A 1 73 ? 44.987 6.110 -100.289 1.00 87.56 73 LEU A CA 1
ATOM 588 C C . LEU A 1 73 ? 44.520 6.878 -101.540 1.00 87.56 73 LEU A C 1
ATOM 590 O O . LEU A 1 73 ? 44.683 6.394 -102.667 1.00 87.56 73 LEU A O 1
ATOM 594 N N . PRO A 1 74 ? 44.041 8.128 -101.393 1.00 86.12 74 PRO A N 1
ATOM 595 C CA . PRO A 1 74 ? 43.603 8.982 -102.503 1.00 86.12 74 PRO A CA 1
ATOM 596 C C . PRO A 1 74 ? 44.780 9.604 -103.288 1.00 86.12 74 PRO A C 1
ATOM 598 O O . PRO A 1 74 ? 44.767 10.769 -103.681 1.00 86.12 74 PRO A O 1
ATOM 601 N N . ILE A 1 75 ? 45.828 8.825 -103.565 1.00 86.00 75 ILE A N 1
ATOM 602 C CA . ILE A 1 75 ? 47.076 9.276 -104.212 1.00 86.00 75 ILE A CA 1
ATOM 603 C C . ILE A 1 75 ? 46.822 9.790 -105.638 1.00 86.00 75 ILE A C 1
ATOM 605 O O . ILE A 1 75 ? 47.435 10.754 -106.097 1.00 86.00 75 ILE A O 1
ATOM 609 N N . ASN A 1 76 ? 45.877 9.163 -106.342 1.00 83.06 76 ASN A N 1
ATOM 610 C CA . ASN A 1 76 ? 45.469 9.551 -107.695 1.00 83.06 76 ASN A CA 1
ATOM 611 C C . ASN A 1 76 ? 44.628 10.837 -107.737 1.00 83.06 76 ASN A C 1
ATOM 613 O O . ASN A 1 76 ? 44.406 11.393 -108.817 1.00 83.06 76 ASN A O 1
ATOM 617 N N . GLU A 1 77 ? 44.149 11.299 -106.587 1.00 84.69 77 GLU A N 1
ATOM 618 C CA . GLU A 1 77 ? 43.306 12.484 -106.434 1.00 84.69 77 GLU A CA 1
ATOM 619 C C . GLU A 1 77 ? 44.101 13.643 -105.818 1.00 84.69 77 GLU A C 1
ATOM 621 O O . GLU A 1 77 ? 43.847 14.801 -106.159 1.00 84.69 77 GLU A O 1
ATOM 626 N N . ASP A 1 78 ? 45.121 13.344 -105.002 1.00 90.19 78 ASP A N 1
ATOM 627 C CA . ASP A 1 78 ? 45.982 14.344 -104.375 1.00 90.19 78 ASP A CA 1
ATOM 628 C C . ASP A 1 78 ? 46.786 15.136 -105.417 1.00 90.19 78 ASP A C 1
ATOM 630 O O . ASP A 1 78 ? 47.695 14.648 -106.098 1.00 90.19 78 ASP A O 1
ATOM 634 N N . GLN A 1 79 ? 46.448 16.418 -105.542 1.00 88.25 79 GLN A N 1
ATOM 635 C CA . GLN A 1 79 ? 47.047 17.302 -106.536 1.00 88.25 79 GLN A CA 1
ATOM 636 C C . GLN A 1 79 ? 48.553 17.497 -106.304 1.00 88.25 79 GLN A C 1
ATOM 638 O O . GLN A 1 79 ? 49.313 17.600 -107.273 1.00 88.25 79 GLN A O 1
ATOM 643 N N . ALA A 1 80 ? 48.984 17.549 -105.040 1.00 88.38 80 ALA A N 1
ATOM 644 C CA . ALA A 1 80 ? 50.382 17.748 -104.676 1.00 88.38 80 ALA A CA 1
ATOM 645 C C . ALA A 1 80 ? 51.227 16.516 -105.027 1.00 88.38 80 ALA A C 1
ATOM 647 O O . ALA A 1 80 ? 52.283 16.660 -105.651 1.00 88.38 80 ALA A O 1
ATOM 648 N N . PHE A 1 81 ? 50.730 15.319 -104.711 1.00 90.81 81 PHE A N 1
ATOM 649 C CA . PHE A 1 81 ? 51.349 14.052 -105.068 1.00 90.81 81 PHE A CA 1
ATOM 650 C C . PHE A 1 81 ? 51.499 13.934 -106.583 1.00 90.81 81 PHE A C 1
ATOM 652 O O . PHE A 1 81 ? 52.614 13.793 -107.079 1.00 90.81 81 PHE A O 1
ATOM 659 N N . ARG A 1 82 ? 50.415 14.125 -107.346 1.00 87.50 82 ARG A N 1
ATOM 660 C CA . ARG A 1 82 ? 50.453 14.058 -108.818 1.00 87.50 82 ARG A CA 1
ATOM 661 C C . ARG A 1 82 ? 51.426 15.049 -109.444 1.00 87.50 82 ARG A C 1
ATOM 663 O O . ARG A 1 82 ? 52.084 14.731 -110.432 1.00 87.50 82 ARG A O 1
ATOM 670 N N . ALA A 1 83 ? 51.512 16.268 -108.911 1.00 86.69 83 ALA A N 1
ATOM 671 C CA . ALA A 1 83 ? 52.439 17.272 -109.425 1.00 86.69 83 ALA A CA 1
ATOM 672 C C . ALA A 1 83 ? 53.902 16.828 -109.257 1.00 86.69 83 ALA A C 1
ATOM 674 O O . ALA A 1 83 ? 54.704 16.979 -110.184 1.00 86.69 83 ALA A O 1
ATOM 675 N N . LYS A 1 84 ? 54.239 16.248 -108.099 1.00 90.25 84 LYS A N 1
ATOM 676 C CA . LYS A 1 84 ? 55.570 15.693 -107.817 1.00 90.25 84 LYS A CA 1
ATOM 677 C C . LYS A 1 84 ? 55.844 14.425 -108.626 1.00 90.25 84 LYS A C 1
ATOM 679 O O . LYS A 1 84 ? 56.927 14.293 -109.185 1.00 90.25 84 LYS A O 1
ATOM 684 N N . GLU A 1 85 ? 54.848 13.563 -108.776 1.00 89.00 85 GLU A N 1
ATOM 685 C CA . GLU A 1 85 ? 54.914 12.319 -109.545 1.00 89.00 85 GLU A CA 1
ATOM 686 C C . GLU A 1 85 ? 55.189 12.583 -111.036 1.00 89.00 85 GLU A C 1
ATOM 688 O O . GLU A 1 85 ? 56.068 11.978 -111.643 1.00 89.00 85 GLU A O 1
ATOM 693 N N . VAL A 1 86 ? 54.521 13.582 -111.627 1.00 86.50 86 VAL A N 1
ATOM 694 C CA . VAL A 1 86 ? 54.791 14.007 -113.010 1.00 86.50 86 VAL A CA 1
ATOM 695 C C . VAL A 1 86 ? 56.213 14.541 -113.172 1.00 86.50 86 VAL A C 1
ATOM 697 O O . VAL A 1 86 ? 56.841 14.298 -114.203 1.00 86.50 86 VAL A O 1
ATOM 700 N N . LYS A 1 87 ? 56.722 15.270 -112.174 1.00 87.19 87 LYS A N 1
ATOM 701 C CA . LYS A 1 87 ? 58.091 15.795 -112.182 1.00 87.19 87 LYS A CA 1
ATOM 702 C C . LYS A 1 87 ? 59.124 14.673 -112.040 1.00 87.19 87 LYS A C 1
ATOM 704 O O . LYS A 1 87 ? 60.153 14.725 -112.710 1.00 87.19 87 LYS A O 1
ATOM 709 N N . HIS A 1 88 ? 58.839 13.663 -111.218 1.00 88.75 88 HIS A N 1
ATOM 710 C CA . HIS A 1 88 ? 59.659 12.457 -111.085 1.00 88.75 88 HIS A CA 1
ATOM 711 C C . HIS A 1 88 ? 59.742 11.705 -112.423 1.00 88.75 88 HIS A C 1
ATOM 713 O O . HIS A 1 88 ? 60.846 11.541 -112.949 1.00 88.75 88 HIS A O 1
ATOM 719 N N . ALA A 1 89 ? 58.601 11.428 -113.064 1.00 84.56 89 ALA A N 1
ATOM 720 C CA . ALA A 1 89 ? 58.552 10.796 -114.384 1.00 84.56 89 ALA A CA 1
ATOM 721 C C . ALA A 1 89 ? 59.281 11.617 -115.472 1.00 84.56 89 ALA A C 1
ATOM 723 O O . ALA A 1 89 ? 59.958 11.057 -116.337 1.00 84.56 89 ALA A O 1
ATOM 724 N N . GLU A 1 90 ? 59.191 12.954 -115.436 1.00 84.62 90 GLU A N 1
ATOM 725 C CA . GLU A 1 90 ? 59.911 13.839 -116.365 1.00 84.62 90 GLU A CA 1
ATOM 726 C C . GLU A 1 90 ? 61.435 13.756 -116.192 1.00 84.62 90 GLU A C 1
ATOM 728 O O . GLU A 1 90 ? 62.162 13.651 -117.184 1.00 84.62 90 GLU A O 1
ATOM 733 N N . LEU A 1 91 ? 61.933 13.786 -114.951 1.00 86.06 91 LEU A N 1
ATOM 734 C CA . LEU A 1 91 ? 63.367 13.676 -114.670 1.00 86.06 91 LEU A CA 1
ATOM 735 C C . LEU A 1 91 ? 63.905 12.291 -115.040 1.00 86.06 91 LEU A C 1
ATOM 737 O O . LEU A 1 91 ? 64.948 12.199 -115.694 1.00 86.06 91 LEU A O 1
ATOM 741 N N . LYS A 1 92 ? 63.159 11.233 -114.700 1.00 83.25 92 LYS A N 1
ATOM 742 C CA . LYS A 1 92 ? 63.509 9.847 -115.023 1.00 83.25 92 LYS A CA 1
ATOM 743 C C . LYS A 1 92 ? 63.537 9.598 -116.531 1.00 83.25 92 LYS A C 1
ATOM 745 O O . LYS A 1 92 ? 64.437 8.930 -117.028 1.00 83.25 92 LYS A O 1
ATOM 750 N N . ALA A 1 93 ? 62.605 10.172 -117.291 1.00 81.75 93 ALA A N 1
ATOM 751 C CA . ALA A 1 93 ? 62.559 10.000 -118.742 1.00 81.75 93 ALA A CA 1
ATOM 752 C C . ALA A 1 93 ? 63.628 10.798 -119.511 1.00 81.75 93 ALA A C 1
ATOM 754 O O . ALA A 1 93 ? 63.971 10.418 -120.635 1.00 81.75 93 ALA A O 1
ATOM 755 N N . ARG A 1 94 ? 64.134 11.903 -118.943 1.00 83.31 94 ARG A N 1
ATOM 756 C CA . ARG A 1 94 ? 65.184 12.728 -119.563 1.00 83.31 94 ARG A CA 1
ATOM 757 C C . ARG A 1 94 ? 66.568 12.112 -119.422 1.00 83.31 94 ARG A C 1
ATOM 759 O O . ARG A 1 94 ? 67.210 11.844 -120.434 1.00 83.31 94 ARG A O 1
ATOM 766 N N . ASP A 1 95 ? 67.027 11.934 -118.187 1.00 81.19 95 ASP A N 1
ATOM 767 C CA . ASP A 1 95 ? 68.333 11.349 -117.879 1.00 81.19 95 ASP A CA 1
ATOM 768 C C . ASP A 1 95 ? 68.345 10.861 -116.417 1.00 81.19 95 ASP A C 1
ATOM 770 O O . ASP A 1 95 ? 68.605 11.656 -115.505 1.00 81.19 95 ASP A O 1
ATOM 774 N N . PRO A 1 96 ? 68.064 9.566 -116.178 1.00 79.75 96 PRO A N 1
ATOM 775 C CA . PRO A 1 96 ? 68.015 9.012 -114.829 1.00 79.75 96 PRO A CA 1
ATOM 776 C C . PRO A 1 96 ? 69.346 9.135 -114.079 1.00 79.75 96 PRO A C 1
ATOM 778 O O . PRO A 1 96 ? 69.350 9.241 -112.858 1.00 79.75 96 PRO A O 1
ATOM 781 N N . VAL A 1 97 ? 70.479 9.114 -114.793 1.00 82.25 97 VAL A N 1
ATOM 782 C CA . VAL A 1 97 ? 71.813 9.102 -114.177 1.00 82.25 97 VAL A CA 1
ATOM 783 C C . VAL A 1 97 ? 72.211 10.511 -113.757 1.00 82.25 97 VAL A C 1
ATOM 785 O O . VAL A 1 97 ? 72.679 10.718 -112.641 1.00 82.25 97 VAL A O 1
ATOM 788 N N . LYS A 1 98 ? 71.988 11.505 -114.623 1.00 86.38 98 LYS A N 1
ATOM 789 C CA . LYS A 1 98 ? 72.311 12.906 -114.318 1.00 86.38 98 LYS A CA 1
ATOM 790 C C . LYS A 1 98 ? 71.402 13.506 -113.243 1.00 86.38 98 LYS A C 1
ATOM 792 O O . LYS A 1 98 ? 71.825 14.407 -112.523 1.00 86.38 98 LYS A O 1
ATOM 797 N N . HIS A 1 99 ? 70.155 13.047 -113.159 1.00 87.00 99 HIS A N 1
ATOM 798 C CA . HIS A 1 99 ? 69.155 13.579 -112.233 1.00 87.00 99 HIS A CA 1
ATOM 799 C C . HIS A 1 99 ? 68.935 12.710 -110.984 1.00 87.00 99 HIS A C 1
ATOM 801 O O . HIS A 1 99 ? 67.974 12.958 -110.262 1.00 87.00 99 HIS A O 1
ATOM 807 N N . ALA A 1 100 ? 69.823 11.749 -110.700 1.00 84.69 100 ALA A N 1
ATOM 808 C CA . ALA A 1 100 ? 69.670 10.773 -109.618 1.00 84.69 100 ALA A CA 1
ATOM 809 C C . ALA A 1 100 ? 69.341 11.396 -108.243 1.00 84.69 100 ALA A C 1
ATOM 811 O O . ALA A 1 100 ? 68.358 10.998 -107.625 1.00 84.69 100 ALA A O 1
ATOM 812 N N . ASP A 1 101 ? 70.075 12.425 -107.798 1.00 86.44 101 ASP A N 1
ATOM 813 C CA . ASP A 1 101 ? 69.834 13.066 -106.489 1.00 86.44 101 ASP A CA 1
ATOM 814 C C . ASP A 1 101 ? 68.470 13.777 -106.415 1.00 86.44 101 ASP A C 1
ATOM 816 O O . ASP A 1 101 ? 67.786 13.747 -105.393 1.00 86.44 101 ASP A O 1
ATOM 820 N N . ALA A 1 102 ? 68.048 14.411 -107.514 1.00 86.62 102 ALA A N 1
ATOM 821 C CA . ALA A 1 102 ? 66.758 15.097 -107.593 1.00 86.62 102 ALA A CA 1
ATOM 822 C C . ALA A 1 102 ? 65.584 14.108 -107.676 1.00 86.62 102 ALA A C 1
ATOM 824 O O . ALA A 1 102 ? 64.500 14.406 -107.175 1.00 86.62 102 ALA A O 1
ATOM 825 N N . ILE A 1 103 ? 65.804 12.947 -108.300 1.00 87.38 103 ILE A N 1
ATOM 826 C CA . ILE A 1 103 ? 64.859 11.828 -108.319 1.00 87.38 103 ILE A CA 1
ATOM 827 C C . ILE A 1 103 ? 64.708 11.277 -106.896 1.00 87.38 103 ILE A C 1
ATOM 829 O O . ILE A 1 103 ? 63.593 11.277 -106.393 1.00 87.38 103 ILE A O 1
ATOM 833 N N . ALA A 1 104 ? 65.802 10.952 -106.200 1.00 88.50 104 ALA A N 1
ATOM 834 C CA . ALA A 1 104 ? 65.760 10.439 -104.826 1.00 88.50 104 ALA A CA 1
ATOM 835 C C . ALA A 1 104 ? 65.101 11.417 -103.829 1.00 88.50 104 ALA A C 1
ATOM 837 O O . ALA A 1 104 ? 64.333 11.007 -102.960 1.00 88.50 104 ALA A O 1
ATOM 838 N N . ALA A 1 105 ? 65.349 12.727 -103.962 1.00 91.06 105 ALA A N 1
ATOM 839 C CA . ALA A 1 105 ? 64.671 13.738 -103.147 1.00 91.06 105 ALA A CA 1
ATOM 840 C C . ALA A 1 105 ? 63.150 13.757 -103.387 1.00 91.06 105 ALA A C 1
ATOM 842 O O . ALA A 1 105 ? 62.379 13.816 -102.431 1.00 91.06 105 ALA A O 1
ATOM 843 N N . LEU A 1 106 ? 62.711 13.661 -104.649 1.00 90.94 106 LEU A N 1
ATOM 844 C CA . LEU A 1 106 ? 61.287 13.565 -104.983 1.00 90.94 106 LEU A CA 1
ATOM 845 C C . LEU A 1 106 ? 60.668 12.250 -104.511 1.00 90.94 106 LEU A C 1
ATOM 847 O O . LEU A 1 106 ? 59.530 12.271 -104.060 1.00 90.94 106 LEU A O 1
ATOM 851 N N . GLU A 1 107 ? 61.395 11.135 -104.579 1.00 92.56 107 GLU A N 1
ATOM 852 C CA . GLU A 1 107 ? 60.943 9.839 -104.059 1.00 92.56 107 GLU A CA 1
ATOM 853 C C . GLU A 1 107 ? 60.699 9.905 -102.545 1.00 92.56 107 GLU A C 1
ATOM 855 O O . GLU A 1 107 ? 59.648 9.473 -102.077 1.00 92.56 107 GLU A O 1
ATOM 860 N N . ASN A 1 108 ? 61.603 10.535 -101.786 1.00 90.94 108 ASN A N 1
ATOM 861 C CA . ASN A 1 108 ? 61.417 10.775 -100.351 1.00 90.94 108 ASN A CA 1
ATOM 862 C C . ASN A 1 108 ? 60.232 11.706 -100.060 1.00 90.94 108 ASN A C 1
ATOM 864 O O . ASN A 1 108 ? 59.439 11.430 -99.167 1.00 90.94 108 ASN A O 1
ATOM 868 N N . GLU A 1 109 ? 60.082 12.797 -100.814 1.00 93.50 109 GLU A N 1
ATOM 869 C CA . GLU A 1 109 ? 58.948 13.714 -100.658 1.00 93.50 109 GLU A CA 1
ATOM 870 C C . GLU A 1 109 ? 57.599 13.068 -101.019 1.00 93.50 109 GLU A C 1
ATOM 872 O O . GLU A 1 109 ? 56.574 13.415 -100.430 1.00 93.50 109 GLU A O 1
ATOM 877 N N . LEU A 1 110 ? 57.584 12.177 -102.013 1.00 91.31 110 LEU A N 1
ATOM 878 C CA . LEU A 1 110 ? 56.405 11.410 -102.414 1.00 91.31 110 LEU A CA 1
ATOM 879 C C . LEU A 1 110 ? 56.061 10.360 -101.351 1.00 91.31 110 LEU A C 1
ATOM 881 O O . LEU A 1 110 ? 54.896 10.263 -100.979 1.00 91.31 110 LEU A O 1
ATOM 885 N N . ASN A 1 111 ? 57.057 9.669 -100.788 1.00 91.00 111 ASN A N 1
ATOM 886 C CA . ASN A 1 111 ? 56.869 8.790 -99.631 1.00 91.00 111 ASN A CA 1
ATOM 887 C C . ASN A 1 111 ? 56.338 9.550 -98.411 1.00 91.00 111 ASN A C 1
ATOM 889 O O . ASN A 1 111 ? 55.347 9.142 -97.816 1.00 91.00 111 ASN A O 1
ATOM 893 N N . GLN A 1 112 ? 56.916 10.706 -98.079 1.00 92.38 112 GLN A N 1
ATOM 894 C CA . GLN A 1 112 ? 56.430 11.541 -96.979 1.00 92.38 112 GLN A CA 1
ATOM 895 C C . GLN A 1 112 ? 54.973 11.975 -97.192 1.00 92.38 112 GLN A C 1
ATOM 897 O O . GLN A 1 112 ? 54.172 11.909 -96.264 1.00 92.38 112 GLN A O 1
ATOM 902 N N . ARG A 1 113 ? 54.601 12.376 -98.415 1.00 92.69 113 ARG A N 1
ATOM 903 C CA . ARG A 1 113 ? 53.209 12.719 -98.730 1.00 92.69 113 ARG A CA 1
ATOM 904 C C . ARG A 1 113 ? 52.284 11.499 -98.646 1.00 92.69 113 ARG A C 1
ATOM 906 O O . ARG A 1 113 ? 51.144 11.658 -98.228 1.00 92.69 113 ARG A O 1
ATOM 913 N N . ALA A 1 114 ? 52.754 10.306 -99.018 1.00 91.00 114 ALA A N 1
ATOM 914 C CA . ALA A 1 114 ? 51.996 9.066 -98.848 1.00 91.00 114 ALA A CA 1
ATOM 915 C C . ALA A 1 114 ? 51.735 8.759 -97.360 1.00 91.00 114 ALA A C 1
ATOM 917 O O . ALA A 1 114 ? 50.600 8.450 -97.017 1.00 91.00 114 ALA A O 1
ATOM 918 N N . HIS A 1 115 ? 52.726 8.950 -96.481 1.00 91.44 115 HIS A N 1
ATOM 919 C CA . HIS A 1 115 ? 52.558 8.867 -95.021 1.00 91.44 115 HIS A CA 1
ATOM 920 C C . HIS A 1 115 ? 51.585 9.924 -94.467 1.00 91.44 115 HIS A C 1
ATOM 922 O O . HIS A 1 115 ? 50.700 9.609 -93.678 1.00 91.44 115 HIS A O 1
ATOM 928 N N . GLU A 1 116 ? 51.664 11.181 -94.920 1.00 91.69 116 GLU A N 1
ATOM 929 C CA . GLU A 1 116 ? 50.685 12.215 -94.535 1.00 91.69 116 GLU A CA 1
ATOM 930 C C . GLU A 1 116 ? 49.251 11.822 -94.924 1.00 91.69 116 GLU A C 1
ATOM 932 O O . GLU A 1 116 ? 48.334 11.939 -94.112 1.00 91.69 116 GLU A O 1
ATOM 937 N N . LEU A 1 117 ? 49.062 11.317 -96.149 1.00 90.69 117 LEU A N 1
ATOM 938 C CA . LEU A 1 117 ? 47.763 10.838 -96.625 1.00 90.69 117 LEU A CA 1
ATOM 939 C C . LEU A 1 117 ? 47.290 9.595 -95.860 1.00 90.69 117 LEU A C 1
ATOM 941 O O . LEU A 1 117 ? 46.089 9.443 -95.655 1.00 90.69 117 LEU A O 1
ATOM 945 N N . ALA A 1 118 ? 48.204 8.727 -95.421 1.00 90.00 118 ALA A N 1
ATOM 946 C CA . ALA A 1 118 ? 47.878 7.591 -94.568 1.00 90.00 118 ALA A CA 1
ATOM 947 C C . ALA A 1 118 ? 47.374 8.031 -93.193 1.00 90.00 118 ALA A C 1
ATOM 949 O O . ALA A 1 118 ? 46.330 7.559 -92.754 1.00 90.00 118 ALA A O 1
ATOM 950 N N . LEU A 1 119 ? 48.035 8.996 -92.550 1.00 89.81 119 LEU A N 1
ATOM 951 C CA . LEU A 1 119 ? 47.567 9.565 -91.283 1.00 89.81 119 LEU A CA 1
ATOM 952 C C . LEU A 1 119 ? 46.205 10.261 -91.420 1.00 89.81 119 LEU A C 1
ATOM 954 O O . LEU A 1 119 ? 45.363 10.135 -90.529 1.00 89.81 119 LEU A O 1
ATOM 958 N N . ASP A 1 120 ? 45.972 10.982 -92.518 1.00 89.50 120 ASP A N 1
ATOM 959 C CA . ASP A 1 120 ? 44.666 11.583 -92.803 1.00 89.50 120 ASP A CA 1
ATOM 960 C C . ASP A 1 120 ? 43.597 10.504 -93.039 1.00 89.50 120 ASP A C 1
ATOM 962 O O . ASP A 1 120 ? 42.488 10.619 -92.519 1.00 89.50 120 ASP A O 1
ATOM 966 N N . GLN A 1 121 ? 43.938 9.407 -93.725 1.00 89.94 121 GLN A N 1
ATOM 967 C CA . GLN A 1 121 ? 43.035 8.270 -93.906 1.00 89.94 121 GLN A CA 1
ATOM 968 C C . GLN A 1 121 ? 42.689 7.590 -92.575 1.00 89.94 121 GLN A C 1
ATOM 970 O O . GLN A 1 121 ? 41.517 7.324 -92.324 1.00 89.94 121 GLN A O 1
ATOM 975 N N . LEU A 1 122 ? 43.672 7.358 -91.698 1.00 89.81 122 LEU A N 1
ATOM 976 C CA . LEU A 1 122 ? 43.441 6.784 -90.367 1.00 89.81 122 LEU A CA 1
ATOM 977 C C . LEU A 1 122 ? 42.522 7.666 -89.508 1.00 89.81 122 LEU A C 1
ATOM 979 O O . LEU A 1 122 ? 41.745 7.136 -88.716 1.00 89.81 122 LEU A O 1
ATOM 983 N N . LYS A 1 123 ? 42.574 8.996 -89.663 1.00 87.81 123 LYS A N 1
ATOM 984 C CA . LYS A 1 123 ? 41.619 9.915 -89.018 1.00 87.81 123 LYS A CA 1
ATOM 985 C C . LYS A 1 123 ? 40.227 9.816 -89.634 1.00 87.81 123 LYS A C 1
ATOM 987 O O . LYS A 1 123 ? 39.247 9.772 -88.898 1.00 87.81 123 LYS A O 1
ATOM 992 N N . GLU A 1 124 ? 40.127 9.761 -90.961 1.00 88.00 124 GLU A N 1
ATOM 993 C CA . GLU A 1 124 ? 38.838 9.599 -91.647 1.00 88.00 124 GLU A CA 1
ATOM 994 C C . GLU A 1 124 ? 38.164 8.258 -91.311 1.00 88.00 124 GLU A C 1
ATOM 996 O O . GLU A 1 124 ? 36.939 8.193 -91.239 1.00 88.00 124 GLU A O 1
ATOM 1001 N N . ASP A 1 125 ? 38.931 7.199 -91.037 1.00 88.81 125 ASP A N 1
ATOM 1002 C CA . ASP A 1 125 ? 38.381 5.908 -90.604 1.00 88.81 125 ASP A CA 1
ATOM 1003 C C . ASP A 1 125 ? 37.686 5.981 -89.233 1.00 88.81 125 ASP A C 1
ATOM 1005 O O . ASP A 1 125 ? 36.764 5.208 -88.977 1.00 88.81 125 ASP A O 1
ATOM 1009 N N . LEU A 1 126 ? 38.120 6.902 -88.365 1.00 89.31 126 LEU A N 1
ATOM 1010 C CA . LEU A 1 126 ? 37.568 7.108 -87.021 1.00 89.31 126 LEU A CA 1
ATOM 1011 C C . LEU A 1 126 ? 36.474 8.181 -86.976 1.00 89.31 126 LEU A C 1
ATOM 1013 O O . LEU A 1 126 ? 35.770 8.285 -85.983 1.00 89.31 126 LEU A O 1
ATOM 1017 N N . ARG A 1 127 ? 36.315 8.971 -88.041 1.00 86.88 127 ARG A N 1
ATOM 1018 C CA . ARG A 1 127 ? 35.486 10.185 -88.063 1.00 86.88 127 ARG A CA 1
ATOM 1019 C C . ARG A 1 127 ? 34.006 9.971 -87.738 1.00 86.88 127 ARG A C 1
ATOM 1021 O O . ARG A 1 127 ? 33.369 10.877 -87.214 1.00 86.88 127 ARG A O 1
ATOM 1028 N N . ASP A 1 128 ? 33.462 8.823 -88.130 1.00 85.56 128 ASP A N 1
ATOM 1029 C CA . ASP A 1 128 ? 32.048 8.489 -87.929 1.00 85.56 128 ASP A CA 1
ATOM 1030 C C . ASP A 1 128 ? 31.817 7.671 -86.641 1.00 85.56 128 ASP A C 1
ATOM 1032 O O . ASP A 1 128 ? 30.695 7.241 -86.395 1.00 85.56 128 ASP A O 1
ATOM 1036 N N . LEU A 1 129 ? 32.864 7.443 -85.837 1.00 87.94 129 LEU A N 1
ATOM 1037 C CA . LEU A 1 129 ? 32.785 6.777 -84.535 1.00 87.94 129 LEU A CA 1
ATOM 1038 C C . LEU A 1 129 ? 32.659 7.815 -83.410 1.00 87.94 129 LEU A C 1
ATOM 1040 O O . LEU A 1 129 ? 32.949 8.994 -83.600 1.00 87.94 129 LEU A O 1
ATOM 1044 N N . ASP A 1 130 ? 32.234 7.373 -82.226 1.00 85.56 130 ASP A N 1
ATOM 1045 C CA . ASP A 1 130 ? 32.241 8.215 -81.026 1.00 85.56 130 ASP A CA 1
ATOM 1046 C C . ASP A 1 130 ? 33.680 8.638 -80.678 1.00 85.56 130 ASP A C 1
ATOM 1048 O O . ASP A 1 130 ? 34.572 7.798 -80.548 1.00 85.56 130 ASP A O 1
ATOM 1052 N N . ASP A 1 131 ? 33.908 9.943 -80.517 1.00 86.81 131 ASP A N 1
ATOM 1053 C CA . ASP A 1 131 ? 35.210 10.510 -80.150 1.00 86.81 131 ASP A CA 1
ATOM 1054 C C . ASP A 1 131 ? 35.588 10.190 -78.691 1.00 86.81 131 ASP A C 1
ATOM 1056 O O . ASP A 1 131 ? 36.773 10.213 -78.331 1.00 86.81 131 ASP A O 1
ATOM 1060 N N . THR A 1 132 ? 34.591 9.905 -77.843 1.00 90.38 132 THR A N 1
ATOM 1061 C CA . THR A 1 132 ? 34.760 9.642 -76.406 1.00 90.38 132 THR A CA 1
ATOM 1062 C C . THR A 1 132 ? 33.939 8.435 -75.917 1.00 90.38 132 THR A C 1
ATOM 1064 O O . THR A 1 132 ? 33.110 8.589 -75.013 1.00 90.38 132 THR A O 1
ATOM 1067 N N . PRO A 1 133 ? 34.156 7.223 -76.463 1.00 89.62 133 PRO A N 1
ATOM 1068 C CA . PRO A 1 133 ? 33.494 5.996 -76.005 1.00 89.62 133 PRO A CA 1
ATOM 1069 C C . PRO A 1 133 ? 33.685 5.800 -74.493 1.00 89.62 133 PRO A C 1
ATOM 1071 O O . PRO A 1 133 ? 34.802 5.875 -73.984 1.00 89.62 133 PRO A O 1
ATOM 1074 N N . GLN A 1 134 ? 32.596 5.591 -73.746 1.00 86.81 134 GLN A N 1
ATOM 1075 C CA . GLN A 1 134 ? 32.595 5.526 -72.268 1.00 86.81 134 GLN A CA 1
ATOM 1076 C C . GLN A 1 134 ? 33.249 6.741 -71.561 1.00 86.81 134 GLN A C 1
ATOM 1078 O O . GLN A 1 134 ? 33.575 6.662 -70.378 1.00 86.81 134 GLN A O 1
ATOM 1083 N N . GLY A 1 135 ? 33.426 7.875 -72.249 1.00 87.19 135 GLY A N 1
ATOM 1084 C CA . GLY A 1 135 ? 34.162 9.045 -71.753 1.00 87.19 135 GLY A CA 1
ATOM 1085 C C . GLY A 1 135 ? 35.683 8.985 -71.955 1.00 87.19 135 GLY A C 1
ATOM 1086 O O . GLY A 1 135 ? 36.381 9.896 -71.512 1.00 87.19 135 GLY A O 1
ATOM 1087 N N . VAL A 1 136 ? 36.209 7.953 -72.624 1.00 92.25 136 VAL A N 1
ATOM 1088 C CA . VAL A 1 136 ? 37.637 7.808 -72.943 1.00 92.25 136 VAL A CA 1
ATOM 1089 C C . VAL A 1 136 ? 37.928 8.426 -74.309 1.00 92.25 136 VAL A C 1
ATOM 1091 O O . VAL A 1 136 ? 37.360 7.965 -75.294 1.00 92.25 136 VAL A O 1
ATOM 1094 N N . PRO A 1 137 ? 38.837 9.410 -74.433 1.00 92.12 137 PRO A N 1
ATOM 1095 C CA . PRO A 1 137 ? 39.254 9.920 -75.736 1.00 92.12 137 PRO A CA 1
ATOM 1096 C C . PRO A 1 137 ? 39.754 8.796 -76.654 1.00 92.12 137 PRO A C 1
ATOM 1098 O O . PRO A 1 137 ? 40.716 8.101 -76.315 1.00 92.12 137 PRO A O 1
ATOM 1101 N N . ILE A 1 138 ? 39.168 8.656 -77.849 1.00 89.75 138 ILE A N 1
ATOM 1102 C CA . ILE A 1 138 ? 39.494 7.578 -78.805 1.00 89.75 138 ILE A CA 1
ATOM 1103 C C . ILE A 1 138 ? 40.989 7.540 -79.177 1.00 89.75 138 ILE A C 1
ATOM 1105 O O . ILE A 1 138 ? 41.556 6.483 -79.454 1.00 89.75 138 ILE A O 1
ATOM 1109 N N . ALA A 1 139 ? 41.671 8.688 -79.097 1.00 87.56 139 ALA A N 1
ATOM 1110 C CA . ALA A 1 139 ? 43.113 8.808 -79.302 1.00 87.56 139 ALA A CA 1
ATOM 1111 C C . ALA A 1 139 ? 43.959 8.023 -78.275 1.00 87.56 139 ALA A C 1
ATOM 1113 O O . ALA A 1 139 ? 45.071 7.603 -78.603 1.00 87.56 139 ALA A O 1
ATOM 1114 N N . LEU A 1 140 ? 43.455 7.808 -77.052 1.00 89.31 140 LEU A N 1
ATOM 1115 C CA . LEU A 1 140 ? 44.126 6.998 -76.026 1.00 89.31 140 LEU A CA 1
ATOM 1116 C C . LEU A 1 140 ? 43.980 5.495 -76.288 1.00 89.31 140 LEU A C 1
ATOM 1118 O O . LEU A 1 140 ? 44.888 4.738 -75.954 1.00 89.31 140 LEU A O 1
ATOM 1122 N N . LEU A 1 141 ? 42.879 5.080 -76.923 1.00 90.44 141 LEU A N 1
ATOM 1123 C CA . LEU A 1 141 ? 42.578 3.673 -77.209 1.00 90.44 141 LEU A CA 1
ATOM 1124 C C . LEU A 1 141 ? 43.414 3.102 -78.355 1.00 90.44 141 LEU A C 1
ATOM 1126 O O . LEU A 1 141 ? 43.621 1.895 -78.412 1.00 90.44 141 LEU A O 1
ATOM 1130 N N . ARG A 1 142 ? 43.889 3.966 -79.262 1.00 88.94 142 ARG A N 1
ATOM 1131 C CA . ARG A 1 142 ? 44.629 3.596 -80.482 1.00 88.94 142 ARG A CA 1
ATOM 1132 C C . ARG A 1 142 ? 43.971 2.430 -81.246 1.00 88.94 142 ARG A C 1
ATOM 1134 O O . ARG A 1 142 ? 44.598 1.388 -81.423 1.00 88.94 142 ARG A O 1
ATOM 1141 N N . PRO A 1 143 ? 42.732 2.597 -81.752 1.00 90.19 143 PRO A N 1
ATOM 1142 C CA . PRO A 1 143 ? 41.969 1.499 -82.355 1.00 90.19 143 PRO A CA 1
ATOM 1143 C C . PRO A 1 143 ? 42.691 0.795 -83.511 1.00 90.19 143 PRO A C 1
ATOM 1145 O O . PRO A 1 143 ? 42.546 -0.404 -83.699 1.00 90.19 143 PRO A O 1
ATOM 1148 N N . HIS A 1 144 ? 43.512 1.521 -84.273 1.00 88.06 144 HIS A N 1
ATOM 1149 C CA . HIS A 1 144 ? 44.265 0.965 -85.403 1.00 88.06 144 HIS A CA 1
ATOM 1150 C C . HIS A 1 144 ? 45.395 0.005 -85.001 1.00 88.06 144 HIS A C 1
ATOM 1152 O O . HIS A 1 144 ? 45.830 -0.781 -85.840 1.00 88.06 144 HIS A O 1
ATOM 1158 N N . ASP A 1 145 ? 45.839 0.030 -83.739 1.00 88.06 145 ASP A N 1
ATOM 1159 C CA . ASP A 1 145 ? 46.795 -0.947 -83.201 1.00 88.06 145 ASP A CA 1
ATOM 1160 C C . ASP A 1 145 ? 46.097 -2.283 -82.850 1.00 88.06 145 ASP A C 1
ATOM 1162 O O . ASP A 1 145 ? 46.760 -3.319 -82.736 1.00 88.06 145 ASP A O 1
ATOM 1166 N N . ASP A 1 146 ? 44.762 -2.289 -82.699 1.00 89.94 146 ASP A N 1
ATOM 1167 C CA . ASP A 1 146 ? 43.982 -3.502 -82.453 1.00 89.94 146 ASP A CA 1
ATOM 1168 C C . ASP A 1 146 ? 43.743 -4.292 -83.748 1.00 89.94 146 ASP A C 1
ATOM 1170 O O . ASP A 1 146 ? 43.235 -3.787 -84.751 1.00 89.94 146 ASP A O 1
ATOM 1174 N N . ALA A 1 147 ? 44.063 -5.586 -83.720 1.00 87.44 147 ALA A N 1
ATOM 1175 C CA . ALA A 1 147 ? 43.974 -6.447 -84.896 1.00 87.44 147 ALA A CA 1
ATOM 1176 C C . ALA A 1 147 ? 42.527 -6.651 -85.389 1.00 87.44 147 ALA A C 1
ATOM 1178 O O . ALA A 1 147 ? 42.293 -6.796 -86.596 1.00 87.44 147 ALA A O 1
ATOM 1179 N N . SER A 1 148 ? 41.547 -6.678 -84.481 1.00 88.00 148 SER A N 1
ATOM 1180 C CA . SER A 1 148 ? 40.138 -6.913 -84.821 1.00 88.00 148 SER A CA 1
ATOM 1181 C C . SER A 1 148 ? 39.533 -5.684 -85.490 1.00 88.00 148 SER A C 1
ATOM 1183 O O . SER A 1 148 ? 38.884 -5.807 -86.539 1.00 88.00 148 SER A O 1
ATOM 1185 N N . PHE A 1 149 ? 39.818 -4.509 -84.933 1.00 91.19 149 PHE A N 1
ATOM 1186 C CA . PHE A 1 149 ? 39.464 -3.220 -85.502 1.00 91.19 149 PHE A CA 1
ATOM 1187 C C . PHE A 1 149 ? 40.157 -3.020 -86.858 1.00 91.19 149 PHE A C 1
ATOM 1189 O O . PHE A 1 149 ? 39.475 -2.923 -87.884 1.00 91.19 149 PHE A O 1
ATOM 1196 N N . ALA A 1 150 ? 41.492 -3.101 -86.906 1.00 88.00 150 ALA A N 1
ATOM 1197 C CA . ALA A 1 150 ? 42.291 -2.880 -88.114 1.00 88.00 150 ALA A CA 1
ATOM 1198 C C . ALA A 1 150 ? 41.912 -3.816 -89.276 1.00 88.00 150 ALA A C 1
ATOM 1200 O O . ALA A 1 150 ? 41.892 -3.394 -90.430 1.00 88.00 150 ALA A O 1
ATOM 1201 N N . SER A 1 151 ? 41.537 -5.073 -89.004 1.00 88.56 151 SER A N 1
ATOM 1202 C CA . SER A 1 151 ? 41.096 -6.011 -90.053 1.00 88.56 151 SER A CA 1
ATOM 1203 C C . SER A 1 151 ? 39.753 -5.641 -90.702 1.00 88.56 151 SER A C 1
ATOM 1205 O O . SER A 1 151 ? 39.477 -6.038 -91.839 1.00 88.56 151 SER A O 1
ATOM 1207 N N . SER A 1 152 ? 38.913 -4.878 -89.999 1.00 89.44 152 SER A N 1
ATOM 1208 C CA . SER A 1 152 ? 37.567 -4.499 -90.441 1.00 89.44 152 SER A CA 1
ATOM 1209 C C . SER A 1 152 ? 37.559 -3.165 -91.209 1.00 89.44 152 SER A C 1
ATOM 1211 O O . SER A 1 152 ? 36.721 -2.975 -92.097 1.00 89.44 152 SER A O 1
ATOM 1213 N N . VAL A 1 153 ? 38.526 -2.277 -90.948 1.00 89.38 153 VAL A N 1
ATOM 1214 C CA . VAL A 1 153 ? 38.639 -0.948 -91.582 1.00 89.38 153 VAL A CA 1
ATOM 1215 C C . VAL A 1 153 ? 38.785 -1.000 -93.118 1.00 89.38 153 VAL A C 1
ATOM 1217 O O . VAL A 1 153 ? 38.044 -0.285 -93.798 1.00 89.38 153 VAL A O 1
ATOM 1220 N N . PRO A 1 154 ? 39.620 -1.865 -93.738 1.00 88.62 154 PRO A N 1
ATOM 1221 C CA . PRO A 1 154 ? 39.724 -1.930 -95.200 1.00 88.62 154 PRO A CA 1
ATOM 1222 C C . PRO A 1 154 ? 38.400 -2.278 -95.892 1.00 88.62 154 PRO A C 1
ATOM 1224 O O . PRO A 1 154 ? 38.113 -1.797 -96.992 1.00 88.62 154 PRO A O 1
ATOM 1227 N N . MET A 1 155 ? 37.558 -3.103 -95.255 1.00 87.69 155 MET A N 1
ATOM 1228 C CA . MET A 1 155 ? 36.221 -3.402 -95.773 1.00 87.69 155 MET A CA 1
ATOM 1229 C C . MET A 1 155 ? 35.322 -2.162 -95.712 1.00 87.69 155 MET A C 1
ATOM 1231 O O . MET A 1 155 ? 34.611 -1.889 -96.681 1.00 87.69 155 MET A O 1
ATOM 1235 N N . LEU A 1 156 ? 35.397 -1.377 -94.632 1.00 88.25 156 LEU A N 1
ATOM 1236 C CA . LEU A 1 156 ? 34.656 -0.121 -94.509 1.00 88.25 156 LEU A CA 1
ATOM 1237 C C . LEU A 1 156 ? 35.055 0.865 -95.612 1.00 88.25 156 LEU A C 1
ATOM 1239 O O . LEU A 1 156 ? 34.182 1.366 -96.322 1.00 88.25 156 LEU A O 1
ATOM 1243 N N . ARG A 1 157 ? 36.361 1.062 -95.837 1.00 88.56 157 ARG A N 1
ATOM 1244 C CA . ARG A 1 157 ? 36.880 1.925 -96.913 1.00 88.56 157 ARG A CA 1
ATOM 1245 C C . ARG A 1 157 ? 36.351 1.505 -98.288 1.00 88.56 157 ARG A C 1
ATOM 1247 O O . ARG A 1 157 ? 35.933 2.348 -99.079 1.00 88.56 157 ARG A O 1
ATOM 1254 N N . ARG A 1 158 ? 36.307 0.196 -98.578 1.00 87.00 158 ARG A N 1
ATOM 1255 C CA . ARG A 1 158 ? 35.752 -0.339 -99.839 1.00 87.00 158 ARG A CA 1
ATOM 1256 C C . ARG A 1 158 ? 34.261 -0.064 -99.984 1.00 87.00 158 ARG A C 1
ATOM 1258 O O . ARG A 1 158 ? 33.832 0.330 -101.068 1.00 87.00 158 ARG A O 1
ATOM 1265 N N . LEU A 1 159 ? 33.479 -0.266 -98.925 1.00 88.25 159 LEU A N 1
ATOM 1266 C CA . LEU A 1 159 ? 32.039 -0.010 -98.950 1.00 88.25 159 LEU A CA 1
ATOM 1267 C C . LEU A 1 159 ? 31.742 1.487 -99.127 1.00 88.25 159 LEU A C 1
ATOM 1269 O O . LEU A 1 159 ? 30.860 1.826 -99.922 1.00 88.25 159 LEU A O 1
ATOM 1273 N N . LYS A 1 160 ? 32.529 2.369 -98.489 1.00 86.88 160 LYS A N 1
ATOM 1274 C CA . LYS A 1 160 ? 32.424 3.837 -98.596 1.00 86.88 160 LYS A CA 1
ATOM 1275 C C . LYS A 1 160 ? 32.740 4.397 -99.993 1.00 86.88 160 LYS A C 1
ATOM 1277 O O . LYS A 1 160 ? 32.403 5.547 -100.254 1.00 86.88 160 LYS A O 1
ATOM 1282 N N . LYS A 1 161 ? 33.287 3.603 -100.931 1.00 85.69 161 LYS A N 1
ATOM 1283 C CA . LYS A 1 161 ? 33.444 4.016 -102.346 1.00 85.69 161 LYS A CA 1
ATOM 1284 C C . LYS A 1 161 ? 32.102 4.208 -103.070 1.00 85.69 161 LYS A C 1
ATOM 1286 O O . LYS A 1 161 ? 32.026 5.007 -103.998 1.00 85.69 161 LYS A O 1
ATOM 1291 N N . ASP A 1 162 ? 31.052 3.495 -102.653 1.00 86.25 162 ASP A N 1
ATOM 1292 C CA . ASP A 1 162 ? 29.669 3.706 -103.110 1.00 86.25 162 ASP A CA 1
ATOM 1293 C C . ASP A 1 162 ? 28.720 3.698 -101.896 1.00 86.25 162 ASP A C 1
ATOM 1295 O O . ASP A 1 162 ? 28.065 2.689 -101.601 1.00 86.25 162 ASP A O 1
ATOM 1299 N N . PRO A 1 163 ? 28.658 4.818 -101.151 1.00 84.00 163 PRO A N 1
ATOM 1300 C CA . PRO A 1 163 ? 27.948 4.874 -99.878 1.00 84.00 163 PRO A CA 1
ATOM 1301 C C . PRO A 1 163 ? 26.433 4.740 -100.052 1.00 84.00 163 PRO A C 1
ATOM 1303 O O . PRO A 1 163 ? 25.741 4.270 -99.152 1.00 84.00 163 PRO A O 1
ATOM 1306 N N . THR A 1 164 ? 25.905 5.098 -101.227 1.00 86.06 164 THR A N 1
ATOM 1307 C CA . THR A 1 164 ? 24.467 5.019 -101.512 1.00 86.06 164 THR A CA 1
ATOM 1308 C C . THR A 1 164 ? 23.988 3.583 -101.679 1.00 86.06 164 THR A C 1
ATOM 1310 O O . THR A 1 164 ? 22.936 3.219 -101.158 1.00 86.06 164 THR A O 1
ATOM 1313 N N . ARG A 1 165 ? 24.772 2.745 -102.368 1.00 88.50 165 ARG A N 1
ATOM 1314 C CA . ARG A 1 165 ? 24.433 1.340 -102.605 1.00 88.50 165 ARG A CA 1
ATOM 1315 C C . ARG A 1 165 ? 24.718 0.452 -101.397 1.00 88.50 165 ARG A C 1
ATOM 1317 O O . ARG A 1 165 ? 24.032 -0.549 -101.208 1.00 88.50 165 ARG A O 1
ATOM 1324 N N . ASN A 1 166 ? 25.712 0.818 -100.589 1.00 89.88 166 ASN A N 1
ATOM 1325 C CA . ASN A 1 166 ? 26.205 0.004 -99.479 1.00 89.88 166 ASN A CA 1
ATOM 1326 C C . ASN A 1 166 ? 25.726 0.479 -98.095 1.00 89.88 166 ASN A C 1
ATOM 1328 O O . ASN A 1 166 ? 26.235 -0.010 -97.091 1.00 89.88 166 ASN A O 1
ATOM 1332 N N . ALA A 1 167 ? 24.759 1.399 -98.018 1.00 87.06 167 ALA A N 1
ATOM 1333 C CA . ALA A 1 167 ? 24.367 2.082 -96.779 1.00 87.06 167 ALA A CA 1
ATOM 1334 C C . ALA A 1 167 ? 24.080 1.149 -95.581 1.00 87.06 167 ALA A C 1
ATOM 1336 O O . ALA A 1 167 ? 24.531 1.424 -94.473 1.00 87.06 167 ALA A O 1
ATOM 1337 N N . GLU A 1 168 ? 23.363 0.035 -95.779 1.00 88.00 168 GLU A N 1
ATOM 1338 C CA . GLU A 1 168 ? 23.075 -0.923 -94.695 1.00 88.00 168 GLU A CA 1
ATOM 1339 C C . GLU A 1 168 ? 24.322 -1.693 -94.238 1.00 88.00 168 GLU A C 1
ATOM 1341 O O . GLU A 1 168 ? 24.522 -1.889 -93.042 1.00 88.00 168 GLU A O 1
ATOM 1346 N N . ALA A 1 169 ? 25.182 -2.098 -95.178 1.00 88.44 169 ALA A N 1
ATOM 1347 C CA . ALA A 1 169 ? 26.424 -2.805 -94.874 1.00 88.44 169 ALA A CA 1
ATOM 1348 C C . ALA A 1 169 ? 27.452 -1.890 -94.190 1.00 88.44 169 ALA A C 1
ATOM 1350 O O . ALA A 1 169 ? 28.177 -2.349 -93.312 1.00 88.44 169 ALA A O 1
ATOM 1351 N N . ILE A 1 170 ? 27.484 -0.606 -94.568 1.00 88.38 170 ILE A N 1
ATOM 1352 C CA . ILE A 1 170 ? 28.292 0.431 -93.915 1.00 88.38 170 ILE A CA 1
ATOM 1353 C C . ILE A 1 170 ? 27.840 0.591 -92.464 1.00 88.38 170 ILE A C 1
ATOM 1355 O O . ILE A 1 170 ? 28.647 0.355 -91.576 1.00 88.38 170 ILE A O 1
ATOM 1359 N N . ARG A 1 171 ? 26.545 0.838 -92.214 1.00 88.81 171 ARG A N 1
ATOM 1360 C CA . ARG A 1 171 ? 26.008 0.969 -90.845 1.00 88.81 171 ARG A CA 1
ATOM 1361 C C . ARG A 1 171 ? 26.255 -0.266 -89.984 1.00 88.81 171 ARG A C 1
ATOM 1363 O O . ARG A 1 171 ? 26.609 -0.148 -88.820 1.00 88.81 171 ARG A O 1
ATOM 1370 N N . ALA A 1 172 ? 26.061 -1.464 -90.538 1.00 90.12 172 ALA A N 1
ATOM 1371 C CA . ALA A 1 172 ? 26.301 -2.702 -89.798 1.00 90.12 172 ALA A CA 1
ATOM 1372 C C . ALA A 1 172 ? 27.776 -2.861 -89.396 1.00 90.12 172 ALA A C 1
ATOM 1374 O O . ALA A 1 172 ? 28.066 -3.391 -88.324 1.00 90.12 172 ALA A O 1
ATOM 1375 N N . LEU A 1 173 ? 28.702 -2.417 -90.251 1.00 90.50 173 LEU A N 1
ATOM 1376 C CA . LEU A 1 173 ? 30.132 -2.461 -89.975 1.00 90.50 173 LEU A CA 1
ATOM 1377 C C . LEU A 1 173 ? 30.572 -1.328 -89.038 1.00 90.50 173 LEU A C 1
ATOM 1379 O O . LEU A 1 173 ? 31.381 -1.587 -88.157 1.00 90.50 173 LEU A O 1
ATOM 1383 N N . GLU A 1 174 ? 30.012 -0.126 -89.175 1.00 90.06 174 GLU A N 1
ATOM 1384 C CA . GLU A 1 174 ? 30.217 1.004 -88.257 1.00 90.06 174 GLU A CA 1
ATOM 1385 C C . GLU A 1 174 ? 29.768 0.637 -86.841 1.00 90.06 174 GLU A C 1
ATOM 1387 O O . GLU A 1 174 ? 30.593 0.674 -85.941 1.00 90.06 174 GLU A O 1
ATOM 1392 N N . ASN A 1 175 ? 28.558 0.098 -86.656 1.00 88.75 175 ASN A N 1
ATOM 1393 C CA . ASN A 1 175 ? 28.097 -0.396 -85.348 1.00 88.75 175 ASN A CA 1
ATOM 1394 C C . ASN A 1 175 ? 29.015 -1.485 -84.762 1.00 88.75 175 ASN A C 1
ATOM 1396 O O . ASN A 1 175 ? 29.149 -1.626 -83.548 1.00 88.75 175 ASN A O 1
ATOM 1400 N N . LYS A 1 176 ? 29.627 -2.313 -85.620 1.00 91.50 176 LYS A N 1
ATOM 1401 C CA . LYS A 1 176 ? 30.578 -3.341 -85.183 1.00 91.50 176 LYS A CA 1
ATOM 1402 C C . LYS A 1 176 ? 31.896 -2.712 -84.715 1.00 91.50 176 LYS A C 1
ATOM 1404 O O . LYS A 1 176 ? 32.451 -3.162 -83.720 1.00 91.50 176 LYS A O 1
ATOM 1409 N N . LEU A 1 177 ? 32.389 -1.701 -85.433 1.00 91.00 177 LEU A N 1
ATOM 1410 C CA . LEU A 1 177 ? 33.575 -0.931 -85.056 1.00 91.00 177 LEU A CA 1
ATOM 1411 C C . LEU A 1 177 ? 33.328 -0.108 -83.785 1.00 91.00 177 LEU A C 1
ATOM 1413 O O . LEU A 1 177 ? 34.191 -0.101 -82.916 1.00 91.00 177 LEU A O 1
ATOM 1417 N N . GLU A 1 178 ? 32.146 0.494 -83.633 1.00 89.56 178 GLU A N 1
ATOM 1418 C CA . GLU A 1 178 ? 31.700 1.137 -82.390 1.00 89.56 178 GLU A CA 1
ATOM 1419 C C . GLU A 1 178 ? 31.709 0.144 -81.225 1.00 89.56 178 GLU A C 1
ATOM 1421 O O . GLU A 1 178 ? 32.253 0.451 -80.171 1.00 89.56 178 GLU A O 1
ATOM 1426 N N . GLY A 1 179 ? 31.190 -1.074 -81.424 1.00 90.62 179 GLY A N 1
ATOM 1427 C CA . GLY A 1 179 ? 31.231 -2.126 -80.406 1.00 90.62 179 GLY A CA 1
ATOM 1428 C C . GLY A 1 179 ? 32.652 -2.515 -79.985 1.00 90.62 179 GLY A C 1
ATOM 1429 O O . GLY A 1 179 ? 32.897 -2.708 -78.799 1.00 90.62 179 GLY A O 1
ATOM 1430 N N . TYR A 1 180 ? 33.600 -2.584 -80.928 1.00 91.31 180 TYR A N 1
ATOM 1431 C CA . TYR A 1 180 ? 35.010 -2.819 -80.595 1.00 91.31 180 TYR A CA 1
ATOM 1432 C C . TYR A 1 180 ? 35.611 -1.661 -79.801 1.00 91.31 180 TYR A C 1
ATOM 1434 O O . TYR A 1 180 ? 36.299 -1.887 -78.813 1.00 91.31 180 TYR A O 1
ATOM 1442 N N . VAL A 1 181 ? 35.343 -0.424 -80.215 1.00 91.94 181 VAL A N 1
ATOM 1443 C CA . VAL A 1 181 ? 35.865 0.771 -79.548 1.00 91.94 181 VAL A CA 1
ATOM 1444 C C . VAL A 1 181 ? 35.279 0.930 -78.135 1.00 91.94 181 VAL A C 1
ATOM 1446 O O . VAL A 1 181 ? 36.012 1.299 -77.220 1.00 91.94 181 VAL A O 1
ATOM 1449 N N . ASP A 1 182 ? 34.006 0.584 -77.925 1.00 90.69 182 ASP A N 1
ATOM 1450 C CA . ASP A 1 182 ? 33.362 0.564 -76.603 1.00 90.69 182 ASP A CA 1
ATOM 1451 C C . ASP A 1 182 ? 33.973 -0.504 -75.673 1.00 90.69 182 ASP A C 1
ATOM 1453 O O . ASP A 1 182 ? 34.280 -0.215 -74.515 1.00 90.69 182 ASP A O 1
ATOM 1457 N N . GLU A 1 183 ? 34.233 -1.714 -76.186 1.00 90.69 183 GLU A N 1
ATOM 1458 C CA . GLU A 1 183 ? 34.913 -2.786 -75.439 1.00 90.69 183 GLU A CA 1
ATOM 1459 C C . GLU A 1 183 ? 36.350 -2.385 -75.066 1.00 90.69 183 GLU A C 1
ATOM 1461 O O . GLU A 1 183 ? 36.757 -2.527 -73.911 1.00 90.69 183 GLU A O 1
ATOM 1466 N N . MET A 1 184 ? 37.090 -1.780 -76.003 1.00 91.19 184 MET A N 1
ATOM 1467 C CA . MET A 1 184 ? 38.423 -1.228 -75.741 1.00 91.19 184 MET A CA 1
ATOM 1468 C C . MET A 1 184 ? 38.389 -0.131 -74.671 1.00 91.19 184 MET A C 1
ATOM 1470 O O . MET A 1 184 ? 39.272 -0.093 -73.816 1.00 91.19 184 MET A O 1
ATOM 1474 N N . ALA A 1 185 ? 37.385 0.750 -74.693 1.00 91.12 185 ALA A N 1
ATOM 1475 C CA . ALA A 1 185 ? 37.215 1.786 -73.679 1.00 91.12 185 ALA A CA 1
ATOM 1476 C C . ALA A 1 185 ? 36.932 1.191 -72.293 1.00 91.12 185 ALA A C 1
ATOM 1478 O O . ALA A 1 185 ? 37.521 1.630 -71.305 1.00 91.12 185 ALA A O 1
ATOM 1479 N N . HIS A 1 186 ? 36.087 0.161 -72.215 1.00 90.00 186 HIS A N 1
ATOM 1480 C CA . HIS A 1 186 ? 35.806 -0.550 -70.969 1.00 90.00 186 HIS A CA 1
ATOM 1481 C C . HIS A 1 186 ? 37.062 -1.208 -70.377 1.00 90.00 186 HIS A C 1
ATOM 1483 O O . HIS A 1 186 ? 37.364 -1.022 -69.194 1.00 90.00 186 HIS A O 1
ATOM 1489 N N . ASP A 1 187 ? 37.821 -1.936 -71.199 1.00 88.75 187 ASP A N 1
ATOM 1490 C CA . ASP A 1 187 ? 39.056 -2.599 -70.771 1.00 88.75 187 ASP A CA 1
ATOM 1491 C C . ASP A 1 187 ? 40.147 -1.592 -70.392 1.00 88.75 187 ASP A C 1
ATOM 1493 O O . ASP A 1 187 ? 40.856 -1.788 -69.398 1.00 88.75 187 ASP A O 1
ATOM 1497 N N . PHE A 1 188 ? 40.242 -0.483 -71.133 1.00 91.06 188 PHE A N 1
ATOM 1498 C CA . PHE A 1 188 ? 41.134 0.625 -70.813 1.00 91.06 188 PHE A CA 1
ATOM 1499 C C . PHE A 1 188 ? 40.808 1.212 -69.438 1.00 91.06 188 PHE A C 1
ATOM 1501 O O . PHE A 1 188 ? 41.695 1.271 -68.592 1.00 91.06 188 PHE A O 1
ATOM 1508 N N . LEU A 1 189 ? 39.548 1.588 -69.182 1.00 91.06 189 LEU A N 1
ATOM 1509 C CA . LEU A 1 189 ? 39.120 2.148 -67.894 1.00 91.06 189 LEU A CA 1
ATOM 1510 C C . LEU A 1 189 ? 39.412 1.191 -66.741 1.00 91.06 189 LEU A C 1
ATOM 1512 O O . LEU A 1 189 ? 39.906 1.606 -65.696 1.00 91.06 189 LEU A O 1
ATOM 1516 N N . ARG A 1 190 ? 39.144 -0.105 -66.925 1.00 86.94 190 ARG A N 1
ATOM 1517 C CA . ARG A 1 190 ? 39.416 -1.116 -65.901 1.00 86.94 190 ARG A CA 1
ATOM 1518 C C . ARG A 1 190 ? 40.901 -1.184 -65.539 1.00 86.94 190 ARG A C 1
ATOM 1520 O O . ARG A 1 190 ? 41.219 -1.235 -64.357 1.00 86.94 190 ARG A O 1
ATOM 1527 N N . ALA A 1 191 ? 41.788 -1.190 -66.533 1.00 88.50 191 ALA A N 1
ATOM 1528 C CA . ALA A 1 191 ? 43.231 -1.237 -66.306 1.00 88.50 191 ALA A CA 1
ATOM 1529 C C . ALA A 1 191 ? 43.794 0.097 -65.784 1.00 88.50 191 ALA A C 1
ATOM 1531 O O . ALA A 1 191 ? 44.704 0.108 -64.958 1.00 88.50 191 ALA A O 1
ATOM 1532 N N . ASP A 1 192 ? 43.259 1.221 -66.258 1.00 91.19 192 ASP A N 1
ATOM 1533 C CA . ASP A 1 192 ? 43.693 2.563 -65.876 1.00 91.19 192 ASP A CA 1
ATOM 1534 C C . ASP A 1 192 ? 43.312 2.890 -64.425 1.00 91.19 192 ASP A C 1
ATOM 1536 O O . ASP A 1 192 ? 44.151 3.390 -63.674 1.00 91.19 192 ASP A O 1
ATOM 1540 N N . ARG A 1 193 ? 42.104 2.512 -63.983 1.00 92.62 193 ARG A N 1
ATOM 1541 C CA . ARG A 1 193 ? 41.630 2.675 -62.594 1.00 92.62 193 ARG A CA 1
ATOM 1542 C C . ARG A 1 193 ? 42.565 2.057 -61.556 1.00 92.62 193 ARG A C 1
ATOM 1544 O O . ARG A 1 193 ? 42.763 2.653 -60.499 1.00 92.62 193 ARG A O 1
ATOM 1551 N N . ASP A 1 194 ? 43.191 0.922 -61.866 1.00 88.19 194 ASP A N 1
ATOM 1552 C CA . ASP A 1 194 ? 44.153 0.250 -60.977 1.00 88.19 194 ASP A CA 1
ATOM 1553 C C . ASP A 1 194 ? 45.430 1.080 -60.727 1.00 88.19 194 ASP A C 1
ATOM 1555 O O . ASP A 1 194 ? 46.183 0.794 -59.794 1.00 88.19 194 ASP A O 1
ATOM 1559 N N . SER A 1 195 ? 45.705 2.096 -61.554 1.00 88.81 195 SER A N 1
ATOM 1560 C CA . SER A 1 195 ? 46.925 2.907 -61.462 1.00 88.81 195 SER A CA 1
ATOM 1561 C C . SER A 1 195 ? 46.825 4.099 -60.507 1.00 88.81 195 SER A C 1
ATOM 1563 O O . SER A 1 195 ? 47.858 4.541 -60.000 1.00 88.81 195 SER A O 1
ATOM 1565 N N . TYR A 1 196 ? 45.615 4.610 -60.256 1.00 90.44 196 TYR A N 1
ATOM 1566 C CA . TYR A 1 196 ? 45.409 5.836 -59.475 1.00 90.44 196 TYR A CA 1
ATOM 1567 C C . TYR A 1 196 ? 44.374 5.714 -58.355 1.00 90.44 196 TYR A C 1
ATOM 1569 O O . TYR A 1 196 ? 44.387 6.544 -57.447 1.00 90.44 196 TYR A O 1
ATOM 1577 N N . LEU A 1 197 ? 43.481 4.721 -58.384 1.00 93.38 197 LEU A N 1
ATOM 1578 C CA . LEU A 1 197 ? 42.560 4.478 -57.275 1.00 93.38 197 LEU A CA 1
ATOM 1579 C C . LEU A 1 197 ? 43.228 3.640 -56.182 1.00 93.38 197 LEU A C 1
ATOM 1581 O O . LEU A 1 197 ? 44.017 2.738 -56.463 1.00 93.38 197 LEU A O 1
ATOM 1585 N N . ASP A 1 198 ? 42.853 3.887 -54.927 1.00 90.19 198 ASP A N 1
ATOM 1586 C CA . ASP A 1 198 ? 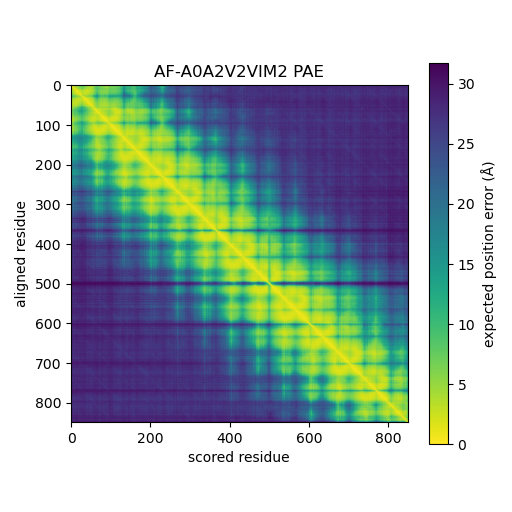43.055 2.935 -53.837 1.00 90.19 198 ASP A CA 1
ATOM 1587 C C . ASP A 1 198 ? 42.433 1.587 -54.252 1.00 90.19 198 ASP A C 1
ATOM 1589 O O . ASP A 1 198 ? 41.250 1.555 -54.590 1.00 90.19 198 ASP A O 1
ATOM 1593 N N . PRO A 1 199 ? 43.181 0.469 -54.246 1.00 88.88 199 PRO A N 1
ATOM 1594 C CA . PRO A 1 199 ? 42.654 -0.834 -54.642 1.00 88.88 199 PRO A CA 1
ATOM 1595 C C . PRO A 1 199 ? 41.459 -1.318 -53.809 1.00 88.88 199 PRO A C 1
ATOM 1597 O O . PRO A 1 199 ? 40.675 -2.142 -54.292 1.00 88.88 199 PRO A O 1
ATOM 1600 N N . ALA A 1 200 ? 41.335 -0.871 -52.553 1.00 90.69 200 ALA A N 1
ATOM 1601 C CA . ALA A 1 200 ? 40.268 -1.308 -51.655 1.00 90.69 200 ALA A CA 1
ATOM 1602 C C . ALA A 1 200 ? 39.831 -0.215 -50.655 1.00 90.69 200 ALA A C 1
ATOM 1604 O O . ALA A 1 200 ? 40.001 -0.408 -49.441 1.00 90.69 200 ALA A O 1
ATOM 1605 N N . PRO A 1 201 ? 39.239 0.902 -51.124 1.00 90.88 201 PRO A N 1
ATOM 1606 C CA . PRO A 1 201 ? 38.740 1.970 -50.260 1.00 90.88 201 PRO A CA 1
ATOM 1607 C C . PRO A 1 201 ? 37.795 1.406 -49.196 1.00 90.88 201 PRO A C 1
ATOM 1609 O O . PRO A 1 201 ? 36.817 0.721 -49.501 1.00 90.88 201 PRO A O 1
ATOM 1612 N N . LEU A 1 202 ? 38.124 1.655 -47.925 1.00 90.06 202 LEU A N 1
ATOM 1613 C CA . LEU A 1 202 ? 37.380 1.165 -46.755 1.00 90.06 202 LEU A CA 1
ATOM 1614 C C . LEU A 1 202 ? 37.093 -0.353 -46.776 1.00 90.06 202 LEU A C 1
ATOM 1616 O O . LEU A 1 202 ? 36.100 -0.824 -46.225 1.00 90.06 202 LEU A O 1
ATOM 1620 N N . GLY A 1 203 ? 37.984 -1.143 -47.386 1.00 86.06 203 GLY A N 1
ATOM 1621 C CA . GLY A 1 203 ? 37.872 -2.602 -47.455 1.00 86.06 203 GLY A CA 1
ATOM 1622 C C . GLY A 1 203 ? 37.027 -3.127 -48.620 1.00 86.06 203 GLY A C 1
ATOM 1623 O O . GLY A 1 203 ? 36.931 -4.345 -48.783 1.00 86.06 203 GLY A O 1
ATOM 1624 N N . HIS A 1 204 ? 36.466 -2.250 -49.456 1.00 89.69 204 HIS A N 1
ATOM 1625 C CA . HIS A 1 204 ? 35.724 -2.619 -50.661 1.00 89.69 204 HIS A CA 1
ATOM 1626 C C . HIS A 1 204 ? 36.622 -2.542 -51.900 1.00 89.69 204 HIS A C 1
ATOM 1628 O O . HIS A 1 204 ? 37.073 -1.452 -52.236 1.00 89.69 204 HIS A O 1
ATOM 1634 N N . PRO A 1 205 ? 36.872 -3.652 -52.624 1.00 90.31 205 PRO A N 1
ATOM 1635 C CA . PRO A 1 205 ? 37.621 -3.605 -53.875 1.00 90.31 205 PRO A CA 1
ATOM 1636 C C . PRO A 1 205 ? 36.961 -2.660 -54.880 1.00 90.31 205 PRO A C 1
ATOM 1638 O O . PRO A 1 205 ? 35.736 -2.695 -55.030 1.00 90.31 205 PRO A O 1
ATOM 1641 N N . THR A 1 206 ? 37.754 -1.889 -55.624 1.00 87.38 206 THR A N 1
ATOM 1642 C CA . THR A 1 206 ? 37.263 -0.942 -56.650 1.00 87.38 206 THR A CA 1
ATOM 1643 C C . THR A 1 206 ? 36.296 -1.587 -57.643 1.00 87.38 206 THR A C 1
ATOM 1645 O O . THR A 1 206 ? 35.275 -0.998 -57.979 1.00 87.38 206 THR A O 1
ATOM 1648 N N . ALA A 1 207 ? 36.544 -2.842 -58.029 1.00 85.56 207 ALA A N 1
ATOM 1649 C CA . ALA A 1 207 ? 35.678 -3.621 -58.918 1.00 85.56 207 ALA A CA 1
ATOM 1650 C C . ALA A 1 207 ? 34.274 -3.920 -58.348 1.00 85.56 207 ALA A C 1
ATOM 1652 O O . ALA A 1 207 ? 33.372 -4.289 -59.096 1.00 85.56 207 ALA A O 1
ATOM 1653 N N . THR A 1 208 ? 34.088 -3.812 -57.029 1.00 87.44 208 THR A N 1
ATOM 1654 C CA . THR A 1 208 ? 32.788 -4.005 -56.362 1.00 87.44 208 THR A CA 1
ATOM 1655 C C . THR A 1 208 ? 32.025 -2.700 -56.158 1.00 87.44 208 THR A C 1
ATOM 1657 O O . THR A 1 208 ? 30.824 -2.739 -55.885 1.00 87.44 208 THR A O 1
ATOM 1660 N N . LEU A 1 209 ? 32.699 -1.556 -56.309 1.00 89.56 209 LEU A N 1
ATOM 1661 C CA . LEU A 1 209 ? 32.076 -0.248 -56.192 1.00 89.56 209 LEU A CA 1
ATOM 1662 C C . LEU A 1 209 ? 31.268 0.083 -57.457 1.00 89.56 209 LEU A C 1
ATOM 1664 O O . LEU A 1 209 ? 31.694 -0.231 -58.570 1.00 89.56 209 LEU A O 1
ATOM 1668 N N . PRO A 1 210 ? 30.122 0.775 -57.332 1.00 90.19 210 PRO A N 1
ATOM 1669 C CA . PRO A 1 210 ? 29.282 1.155 -58.466 1.00 90.19 210 PRO A CA 1
ATOM 1670 C C . PRO A 1 210 ? 29.832 2.374 -59.241 1.00 90.19 210 PRO A C 1
ATOM 1672 O O . PRO A 1 210 ? 29.064 3.262 -59.607 1.00 90.19 210 PRO A O 1
ATOM 1675 N N . LEU A 1 211 ? 31.142 2.419 -59.514 1.00 90.94 211 LEU A N 1
ATOM 1676 C CA . LEU A 1 211 ? 31.829 3.562 -60.141 1.00 90.94 211 LEU A CA 1
ATOM 1677 C C . LEU A 1 211 ? 31.234 3.918 -61.513 1.00 90.94 211 LEU A C 1
ATOM 1679 O O . LEU A 1 211 ? 30.992 5.084 -61.805 1.00 90.94 211 LEU A O 1
ATOM 1683 N N . ASP A 1 212 ? 30.875 2.911 -62.315 1.00 87.12 212 ASP A N 1
ATOM 1684 C CA . ASP A 1 212 ? 30.288 3.116 -63.649 1.00 87.12 212 ASP A CA 1
ATOM 1685 C C . ASP A 1 212 ? 28.860 3.684 -63.623 1.00 87.12 212 ASP A C 1
ATOM 1687 O O . ASP A 1 212 ? 28.334 4.115 -64.654 1.00 87.12 212 ASP A O 1
ATOM 1691 N N . LYS A 1 213 ? 28.198 3.661 -62.464 1.00 88.31 213 LYS A N 1
ATOM 1692 C CA . LYS A 1 213 ? 26.853 4.225 -62.280 1.00 88.31 213 LYS A CA 1
ATOM 1693 C C . LYS A 1 213 ? 26.893 5.606 -61.634 1.00 88.31 213 LYS A C 1
ATOM 1695 O O . LYS A 1 213 ? 25.884 6.307 -61.676 1.00 88.31 213 LYS A O 1
ATOM 1700 N N . ASP A 1 214 ? 28.027 5.992 -61.056 1.00 93.69 214 ASP A N 1
ATOM 1701 C CA . ASP A 1 214 ? 28.184 7.269 -60.379 1.00 93.69 214 ASP A CA 1
ATOM 1702 C C . ASP A 1 214 ? 28.519 8.383 -61.380 1.00 93.69 214 ASP A C 1
ATOM 1704 O O . ASP A 1 214 ? 29.574 8.402 -62.014 1.00 93.69 214 ASP A O 1
ATOM 1708 N N . SER A 1 215 ? 27.594 9.329 -61.548 1.00 92.06 215 SER A N 1
ATOM 1709 C CA . SER A 1 215 ? 27.737 10.409 -62.531 1.00 92.06 215 SER A CA 1
ATOM 1710 C C . SER A 1 215 ? 28.852 11.396 -62.188 1.00 92.06 215 SER A C 1
ATOM 1712 O O . SER A 1 215 ? 29.478 11.946 -63.093 1.00 92.06 215 SER A O 1
ATOM 1714 N N . GLU A 1 216 ? 29.094 11.640 -60.896 1.00 93.94 216 GLU A N 1
ATOM 1715 C CA . GLU A 1 216 ? 30.175 12.521 -60.440 1.00 93.94 216 GLU A CA 1
ATOM 1716 C C . GLU A 1 216 ? 31.535 11.882 -60.739 1.00 93.94 216 GLU A C 1
ATOM 1718 O O . GLU A 1 216 ? 32.379 12.519 -61.369 1.00 93.94 216 GLU A O 1
ATOM 1723 N N . PHE A 1 217 ? 31.702 10.599 -60.403 1.00 94.44 217 PHE A N 1
ATOM 1724 C CA . PHE A 1 217 ? 32.903 9.830 -60.715 1.00 94.44 217 PHE A CA 1
ATOM 1725 C C . PHE A 1 217 ? 33.202 9.821 -62.218 1.00 94.44 217 PHE A C 1
ATOM 1727 O O . PHE A 1 217 ? 34.301 10.191 -62.617 1.00 94.44 217 PHE A O 1
ATOM 1734 N N . LYS A 1 218 ? 32.210 9.508 -63.064 1.00 91.56 218 LYS A N 1
ATOM 1735 C CA . LYS A 1 218 ? 32.369 9.512 -64.531 1.00 91.56 218 LYS A CA 1
ATOM 1736 C C . LYS A 1 218 ? 32.799 10.865 -65.091 1.00 91.56 218 LYS A C 1
ATOM 1738 O O . LYS A 1 218 ? 33.603 10.926 -66.014 1.00 91.56 218 LYS A O 1
ATOM 1743 N N . THR A 1 219 ? 32.274 11.953 -64.532 1.00 92.38 219 THR A N 1
ATOM 1744 C CA . THR A 1 219 ? 32.616 13.313 -64.974 1.00 92.38 219 THR A CA 1
ATOM 1745 C C . THR A 1 219 ? 34.066 13.658 -64.627 1.00 92.38 219 THR A C 1
ATOM 1747 O O . THR A 1 219 ? 34.791 14.196 -65.464 1.00 92.38 219 THR A O 1
ATOM 1750 N N . LEU A 1 220 ? 34.501 13.327 -63.408 1.00 93.75 220 LEU A N 1
ATOM 1751 C CA . LEU A 1 220 ? 35.884 13.525 -62.969 1.00 93.75 220 LEU A CA 1
ATOM 1752 C C . LEU A 1 220 ? 36.857 12.633 -63.756 1.00 93.75 220 LEU A C 1
ATOM 1754 O O . LEU A 1 220 ? 37.933 13.086 -64.142 1.00 93.75 220 LEU A O 1
ATOM 1758 N N . GLU A 1 221 ? 36.461 11.391 -64.034 1.00 94.19 221 GLU A N 1
ATOM 1759 C CA . GLU A 1 221 ? 37.251 10.408 -64.777 1.00 94.19 221 GLU A CA 1
ATOM 1760 C C . GLU A 1 221 ? 37.432 10.828 -66.240 1.00 94.19 221 GLU A C 1
ATOM 1762 O O . GLU A 1 221 ? 38.563 10.912 -66.712 1.00 94.19 221 GLU A O 1
ATOM 1767 N N . ALA A 1 222 ? 36.356 11.219 -66.929 1.00 91.06 222 ALA A N 1
ATOM 1768 C CA . ALA A 1 222 ? 36.440 11.754 -68.289 1.00 91.06 222 ALA A CA 1
ATOM 1769 C C . ALA A 1 222 ? 37.357 12.988 -68.355 1.00 91.06 222 ALA A C 1
ATOM 1771 O O . ALA A 1 222 ? 38.214 13.093 -69.235 1.00 91.06 222 ALA A O 1
ATOM 1772 N N . ARG A 1 223 ? 37.256 13.894 -67.371 1.00 92.00 223 ARG A N 1
ATOM 1773 C CA . ARG A 1 223 ? 38.127 15.072 -67.296 1.00 92.00 223 ARG A CA 1
ATOM 1774 C C . ARG A 1 223 ? 39.597 14.704 -67.078 1.00 92.00 223 ARG A C 1
ATOM 1776 O O . ARG A 1 223 ? 40.470 15.321 -67.689 1.00 92.00 223 ARG A O 1
ATOM 1783 N N . ARG A 1 224 ? 39.882 13.702 -66.239 1.00 94.06 224 ARG A N 1
ATOM 1784 C CA . ARG A 1 224 ? 41.243 13.173 -66.054 1.00 94.06 224 ARG A CA 1
ATOM 1785 C C . ARG A 1 224 ? 41.789 12.655 -67.385 1.00 94.06 224 ARG A C 1
ATOM 1787 O O . ARG A 1 224 ? 42.902 13.013 -67.764 1.00 94.06 224 ARG A O 1
ATOM 1794 N N . LEU A 1 225 ? 41.000 11.865 -68.108 1.00 92.69 225 LEU A N 1
ATOM 1795 C CA . LEU A 1 225 ? 41.401 11.250 -69.374 1.00 92.69 225 LEU A CA 1
ATOM 1796 C C . LEU A 1 225 ? 41.665 12.275 -70.484 1.00 92.69 225 LEU A C 1
ATOM 1798 O O . LEU A 1 225 ? 42.636 12.131 -71.224 1.00 92.69 225 LEU A O 1
ATOM 1802 N N . GLU A 1 226 ? 40.883 13.355 -70.565 1.00 89.25 226 GLU A N 1
ATOM 1803 C CA . GLU A 1 226 ? 41.183 14.486 -71.459 1.00 89.25 226 GLU A CA 1
ATOM 1804 C C . GLU A 1 226 ? 42.574 15.077 -71.182 1.00 89.25 226 GLU A C 1
ATOM 1806 O O . GLU A 1 226 ? 43.360 15.316 -72.103 1.00 89.25 226 GLU A O 1
ATOM 1811 N N . LEU A 1 227 ? 42.905 15.292 -69.905 1.00 90.81 227 LEU A N 1
ATOM 1812 C CA . LEU A 1 227 ? 44.202 15.833 -69.500 1.00 90.81 227 LEU A CA 1
ATOM 1813 C C . LEU A 1 227 ? 45.350 14.836 -69.722 1.00 90.81 227 LEU A C 1
ATOM 1815 O O . LEU A 1 227 ? 46.489 15.267 -69.938 1.00 90.81 227 LEU A O 1
ATOM 1819 N N . MET A 1 228 ? 45.062 13.530 -69.748 1.00 88.56 228 MET A N 1
ATOM 1820 C CA . MET A 1 228 ? 46.029 12.473 -70.068 1.00 88.56 228 MET A CA 1
ATOM 1821 C C . MET A 1 228 ? 46.456 12.427 -71.541 1.00 88.56 228 MET A C 1
ATOM 1823 O O . MET A 1 228 ? 47.402 11.710 -71.867 1.00 88.56 228 MET A O 1
ATOM 1827 N N . LEU A 1 229 ? 45.850 13.216 -72.433 1.00 87.25 229 LEU A N 1
ATOM 1828 C CA . LEU A 1 229 ? 46.381 13.401 -73.789 1.00 87.25 229 LEU A CA 1
ATOM 1829 C C . LEU A 1 229 ? 47.744 14.125 -73.784 1.00 87.25 229 LEU A C 1
ATOM 1831 O O . LEU A 1 229 ? 48.573 13.879 -74.661 1.00 87.25 229 LEU A O 1
ATOM 1835 N N . ASP A 1 230 ? 48.010 14.970 -72.776 1.00 87.56 230 ASP A N 1
ATOM 1836 C CA . ASP A 1 230 ? 49.327 15.583 -72.528 1.00 87.56 230 ASP A CA 1
ATOM 1837 C C . ASP A 1 230 ? 49.699 15.532 -71.026 1.00 87.56 230 ASP A C 1
ATOM 1839 O O . ASP A 1 230 ? 49.699 16.554 -70.325 1.00 87.56 230 ASP A O 1
ATOM 1843 N N . PRO A 1 231 ? 50.064 14.342 -70.500 1.00 80.75 231 PRO A N 1
ATOM 1844 C CA . PRO A 1 231 ? 50.277 14.129 -69.064 1.00 80.75 231 PRO A CA 1
ATOM 1845 C C . PRO A 1 231 ? 51.407 14.979 -68.479 1.00 80.75 231 PRO A C 1
ATOM 1847 O O . PRO A 1 231 ? 51.460 15.232 -67.277 1.00 80.75 231 PRO A O 1
ATOM 1850 N N . ARG A 1 232 ? 52.362 15.404 -69.318 1.00 82.94 232 ARG A N 1
ATOM 1851 C CA . ARG A 1 232 ? 53.529 16.174 -68.868 1.00 82.94 232 ARG A CA 1
ATOM 1852 C C . ARG A 1 232 ? 53.157 17.604 -68.512 1.00 82.94 232 ARG A C 1
ATOM 1854 O O . ARG A 1 232 ? 53.745 18.151 -67.583 1.00 82.94 232 ARG A O 1
ATOM 1861 N N . ARG A 1 233 ? 52.227 18.207 -69.257 1.00 88.19 233 ARG A N 1
ATOM 1862 C CA . ARG A 1 233 ? 51.764 19.576 -69.004 1.00 88.19 233 ARG A CA 1
ATOM 1863 C C . ARG A 1 233 ? 50.712 19.642 -67.905 1.00 88.19 233 ARG A C 1
ATOM 1865 O O . ARG A 1 233 ? 50.716 20.606 -67.153 1.00 88.19 233 ARG A O 1
ATOM 1872 N N . ASN A 1 234 ? 49.894 18.600 -67.773 1.00 89.75 234 ASN A N 1
ATOM 1873 C CA . ASN A 1 234 ? 48.725 18.600 -66.890 1.00 89.75 234 ASN A CA 1
ATOM 1874 C C . ASN A 1 234 ? 48.942 17.827 -65.576 1.00 89.75 234 ASN A C 1
ATOM 1876 O O . ASN A 1 234 ? 47.984 17.415 -64.933 1.00 89.75 234 ASN A O 1
ATOM 1880 N N . LYS A 1 235 ? 50.198 17.592 -65.172 1.00 88.94 235 LYS A N 1
ATOM 1881 C CA . LYS A 1 235 ? 50.540 16.704 -64.049 1.00 88.94 235 LYS A CA 1
ATOM 1882 C C . LYS A 1 235 ? 49.856 17.080 -62.724 1.00 88.94 235 LYS A C 1
ATOM 1884 O O . LYS A 1 235 ? 49.428 16.186 -62.005 1.00 88.94 235 LYS A O 1
ATOM 1889 N N . GLU A 1 236 ? 49.809 18.369 -62.383 1.00 88.75 236 GLU A N 1
ATOM 1890 C CA . GLU A 1 236 ? 49.217 18.844 -61.121 1.00 88.75 236 GLU A CA 1
ATOM 1891 C C . GLU A 1 236 ? 47.691 18.678 -61.127 1.00 88.75 236 GLU A C 1
ATOM 1893 O O . GLU A 1 236 ? 47.148 18.065 -60.215 1.00 88.75 236 GLU A O 1
ATOM 1898 N N . GLU A 1 237 ? 47.017 19.102 -62.201 1.00 89.69 237 GLU A N 1
ATOM 1899 C CA . GLU A 1 237 ? 45.562 18.947 -62.357 1.00 89.69 237 GLU A CA 1
ATOM 1900 C C . GLU A 1 237 ? 45.127 17.471 -62.378 1.00 89.69 237 GLU A C 1
ATOM 1902 O O . GLU A 1 237 ? 44.093 17.118 -61.815 1.00 89.69 237 GLU A O 1
ATOM 1907 N N . VAL A 1 238 ? 45.924 16.586 -62.991 1.00 91.06 238 VAL A N 1
ATOM 1908 C CA . VAL A 1 238 ? 45.664 15.137 -62.967 1.00 91.06 238 VAL A CA 1
ATOM 1909 C C . VAL A 1 238 ? 45.760 14.591 -61.542 1.00 91.06 238 VAL A C 1
ATOM 1911 O O . VAL A 1 238 ? 44.878 13.842 -61.139 1.00 91.06 238 VAL A O 1
ATOM 1914 N N . ALA A 1 239 ? 46.766 14.994 -60.760 1.00 90.44 239 ALA A N 1
ATOM 1915 C CA . ALA A 1 239 ? 46.905 14.543 -59.374 1.00 90.44 239 ALA A CA 1
ATOM 1916 C C . ALA A 1 239 ? 45.740 15.020 -58.483 1.00 90.44 239 ALA A C 1
ATOM 1918 O O . ALA A 1 239 ? 45.230 14.243 -57.678 1.00 90.44 239 ALA A O 1
ATOM 1919 N N . GLU A 1 240 ? 45.276 16.262 -58.655 1.00 92.44 240 GLU A N 1
ATOM 1920 C CA . GLU A 1 240 ? 44.101 16.785 -57.938 1.00 92.44 240 GLU A CA 1
ATOM 1921 C C . GLU A 1 240 ? 42.818 16.015 -58.296 1.00 92.44 240 GLU A C 1
ATOM 1923 O O . GLU A 1 240 ? 42.009 15.694 -57.422 1.00 92.44 240 GLU A O 1
ATOM 1928 N N . LEU A 1 241 ? 42.633 15.667 -59.575 1.00 93.88 241 LEU A N 1
ATOM 1929 C CA . LEU A 1 241 ? 41.501 14.848 -60.013 1.00 93.88 241 LEU A CA 1
ATOM 1930 C C . LEU A 1 241 ? 41.590 13.411 -59.493 1.00 93.88 241 LEU A C 1
ATOM 1932 O O . LEU A 1 241 ? 40.567 12.848 -59.114 1.00 93.88 241 LEU A O 1
ATOM 1936 N N . GLU A 1 242 ? 42.783 12.820 -59.439 1.00 94.44 242 GLU A N 1
ATOM 1937 C CA . GLU A 1 242 ? 43.000 11.496 -58.847 1.00 94.44 242 GLU A CA 1
ATOM 1938 C C . GLU A 1 242 ? 42.664 11.491 -57.348 1.00 94.44 242 GLU A C 1
ATOM 1940 O O . GLU A 1 242 ? 42.010 10.560 -56.873 1.00 94.44 242 GLU A O 1
ATOM 1945 N N . GLU A 1 243 ? 43.016 12.543 -56.605 1.00 93.75 243 GLU A N 1
ATOM 1946 C CA . GLU A 1 243 ? 42.606 12.706 -55.204 1.00 93.75 243 GLU A CA 1
ATOM 1947 C C . GLU A 1 243 ? 41.078 12.839 -55.075 1.00 93.75 243 GLU A C 1
ATOM 1949 O O . GLU A 1 243 ? 40.462 12.161 -54.249 1.00 93.75 243 GLU A O 1
ATOM 1954 N N . ALA A 1 244 ? 40.436 13.635 -55.938 1.00 94.12 244 ALA A N 1
ATOM 1955 C CA . ALA A 1 244 ? 38.980 13.785 -55.956 1.00 94.12 244 ALA A CA 1
ATOM 1956 C C . ALA A 1 244 ? 38.250 12.473 -56.313 1.00 94.12 244 ALA A C 1
ATOM 1958 O O . ALA A 1 244 ? 37.231 12.143 -55.699 1.00 94.12 244 ALA A O 1
ATOM 1959 N N . LEU A 1 245 ? 38.784 11.695 -57.260 1.00 94.62 245 LEU A N 1
ATOM 1960 C CA . LEU A 1 245 ? 38.275 10.372 -57.641 1.00 94.62 245 LEU A CA 1
ATOM 1961 C C . LEU A 1 245 ? 38.393 9.377 -56.481 1.00 94.62 245 LEU A C 1
ATOM 1963 O O . LEU A 1 245 ? 37.426 8.673 -56.183 1.00 94.62 245 LEU A O 1
ATOM 1967 N N . ASN A 1 246 ? 39.524 9.368 -55.769 1.00 94.12 246 ASN A N 1
ATOM 1968 C CA . ASN A 1 246 ? 39.697 8.564 -54.556 1.00 94.12 246 ASN A CA 1
ATOM 1969 C C . ASN A 1 246 ? 38.735 8.981 -53.435 1.00 94.12 246 ASN A C 1
ATOM 1971 O O . ASN A 1 246 ? 38.138 8.126 -52.775 1.00 94.12 246 ASN A O 1
ATOM 1975 N N . ALA A 1 247 ? 38.522 10.284 -53.240 1.00 94.00 247 ALA A N 1
ATOM 1976 C CA . ALA A 1 247 ? 37.574 10.794 -52.255 1.00 94.00 247 ALA A CA 1
ATOM 1977 C C . ALA A 1 247 ? 36.126 10.395 -52.593 1.00 94.00 247 ALA A C 1
ATOM 1979 O O . ALA A 1 247 ? 35.368 10.000 -51.704 1.00 94.00 247 ALA A O 1
ATOM 1980 N N . ARG A 1 248 ? 35.735 10.439 -53.874 1.00 95.31 248 ARG A N 1
ATOM 1981 C CA . ARG A 1 248 ? 34.415 9.974 -54.327 1.00 95.31 248 ARG A CA 1
ATOM 1982 C C . ARG A 1 248 ? 34.261 8.460 -54.162 1.00 95.31 248 ARG A C 1
ATOM 1984 O O . ARG A 1 248 ? 33.233 8.022 -53.652 1.00 95.31 248 ARG A O 1
ATOM 1991 N N . ALA A 1 249 ? 35.280 7.673 -54.513 1.00 93.12 249 ALA A N 1
ATOM 1992 C CA . ALA A 1 249 ? 35.285 6.224 -54.300 1.00 93.12 249 ALA A CA 1
ATOM 1993 C C . ALA A 1 249 ? 35.168 5.862 -52.807 1.00 93.12 249 ALA A C 1
ATOM 1995 O O . ALA A 1 249 ? 34.399 4.972 -52.449 1.00 93.12 249 ALA A O 1
ATOM 1996 N N . THR A 1 250 ? 35.852 6.608 -51.932 1.00 93.12 250 THR A N 1
ATOM 1997 C CA . THR A 1 250 ? 35.740 6.467 -50.470 1.00 93.12 250 THR A CA 1
ATOM 1998 C C . THR A 1 250 ? 34.315 6.754 -49.990 1.00 93.12 250 THR A C 1
ATOM 2000 O O . THR A 1 250 ? 33.760 5.947 -49.253 1.00 93.12 250 THR A O 1
ATOM 2003 N N . LYS A 1 251 ? 33.667 7.830 -50.463 1.00 92.44 251 LYS A N 1
ATOM 2004 C CA . LYS A 1 251 ? 32.259 8.126 -50.122 1.00 92.44 251 LYS A CA 1
ATOM 2005 C C . LYS A 1 251 ? 31.299 7.019 -50.561 1.00 92.44 251 LYS A C 1
ATOM 2007 O O . LYS A 1 251 ? 30.409 6.644 -49.805 1.00 92.44 251 LYS A O 1
ATOM 2012 N N . LEU A 1 252 ? 31.485 6.474 -51.764 1.00 92.19 252 LEU A N 1
ATOM 2013 C CA . LEU A 1 252 ? 30.680 5.343 -52.240 1.00 92.19 252 LEU A CA 1
ATOM 2014 C C . LEU A 1 252 ? 30.894 4.097 -51.367 1.00 92.19 252 LEU A C 1
ATOM 2016 O O . LEU A 1 252 ? 29.939 3.374 -51.084 1.00 92.19 252 LEU A O 1
ATOM 2020 N N . ALA A 1 253 ? 32.123 3.864 -50.899 1.00 91.06 253 ALA A N 1
ATOM 2021 C CA . ALA A 1 253 ? 32.415 2.796 -49.952 1.00 91.06 253 ALA A CA 1
ATOM 2022 C C . ALA A 1 253 ? 31.739 3.034 -48.584 1.00 91.06 253 ALA A C 1
ATOM 2024 O O . ALA A 1 253 ? 31.154 2.101 -48.042 1.00 91.06 253 ALA A O 1
ATOM 2025 N N . GLU A 1 254 ? 31.716 4.265 -48.055 1.00 90.88 254 GLU A N 1
ATOM 2026 C CA . GLU A 1 254 ? 30.971 4.610 -46.826 1.00 90.88 254 GLU A CA 1
ATOM 2027 C C . GLU A 1 254 ? 29.469 4.319 -46.958 1.00 90.88 254 GLU A C 1
ATOM 2029 O O . GLU A 1 254 ? 28.856 3.753 -46.050 1.00 90.88 254 GLU A O 1
ATOM 2034 N N . GLU A 1 255 ? 28.861 4.669 -48.094 1.00 89.31 255 GLU A N 1
ATOM 2035 C CA . GLU A 1 255 ? 27.453 4.364 -48.368 1.00 89.31 255 GLU A CA 1
ATOM 2036 C C . GLU A 1 255 ? 27.198 2.851 -48.407 1.00 89.31 255 GLU A C 1
ATOM 2038 O O . GLU A 1 255 ? 26.181 2.376 -47.892 1.00 89.31 255 GLU A O 1
ATOM 2043 N N . MET A 1 256 ? 28.121 2.073 -48.980 1.00 88.88 256 MET A N 1
ATOM 2044 C CA . MET A 1 256 ? 28.034 0.612 -48.971 1.00 88.88 256 MET A CA 1
ATOM 2045 C C . MET A 1 256 ? 28.138 0.033 -47.560 1.00 88.88 256 MET A C 1
ATOM 2047 O O . MET A 1 256 ? 27.342 -0.847 -47.229 1.00 88.88 256 MET A O 1
ATOM 2051 N N . LEU A 1 257 ? 29.047 0.545 -46.723 1.00 90.31 257 LEU A N 1
ATOM 2052 C CA . LEU A 1 257 ? 29.158 0.135 -45.322 1.00 90.31 257 LEU A CA 1
ATOM 2053 C C . LEU A 1 257 ? 27.843 0.390 -44.570 1.00 90.31 257 LEU A C 1
ATOM 2055 O O . LEU A 1 257 ? 27.281 -0.545 -44.002 1.00 90.31 257 LEU A O 1
ATOM 2059 N N . ARG A 1 258 ? 27.273 1.605 -44.665 1.00 88.44 258 ARG A N 1
ATOM 2060 C CA . ARG A 1 258 ? 25.988 1.947 -44.015 1.00 88.44 258 ARG A CA 1
ATOM 2061 C C . ARG A 1 258 ? 24.843 1.028 -44.436 1.00 88.44 258 ARG A C 1
ATOM 2063 O O . ARG A 1 258 ? 24.026 0.644 -43.600 1.00 88.44 258 ARG A O 1
ATOM 2070 N N . ASN A 1 259 ? 24.781 0.671 -45.718 1.00 88.00 259 ASN A N 1
ATOM 2071 C CA . ASN A 1 259 ? 23.742 -0.208 -46.255 1.00 88.00 259 ASN A CA 1
ATOM 2072 C C . ASN A 1 259 ? 23.946 -1.690 -45.881 1.00 88.00 259 ASN A C 1
ATOM 2074 O O . ASN A 1 259 ? 22.987 -2.460 -45.918 1.00 88.00 259 ASN A O 1
ATOM 2078 N N . ASP A 1 260 ? 25.158 -2.101 -45.493 1.00 89.06 260 ASP A N 1
ATOM 2079 C CA . ASP A 1 260 ? 25.495 -3.481 -45.109 1.00 89.06 260 ASP A CA 1
ATOM 2080 C C . ASP A 1 260 ? 25.433 -3.724 -43.586 1.00 89.06 260 ASP A C 1
ATOM 2082 O O . ASP A 1 260 ? 26.018 -4.682 -43.081 1.00 89.06 260 ASP A O 1
ATOM 2086 N N . ARG A 1 261 ? 24.685 -2.891 -42.846 1.00 91.44 261 ARG A N 1
ATOM 2087 C CA . ARG A 1 261 ? 24.474 -2.985 -41.383 1.00 91.44 261 ARG A CA 1
ATOM 2088 C C . ARG A 1 261 ? 23.321 -3.896 -40.948 1.00 91.44 261 ARG A C 1
ATOM 2090 O O . ARG A 1 261 ? 22.966 -3.931 -39.777 1.00 91.44 261 ARG A O 1
ATOM 2097 N N . ALA A 1 262 ? 22.732 -4.661 -41.866 1.00 89.00 262 ALA A N 1
ATOM 2098 C CA . ALA A 1 262 ? 21.551 -5.490 -41.592 1.00 89.00 262 ALA A CA 1
ATOM 2099 C C . ALA A 1 262 ? 21.779 -6.649 -40.595 1.00 89.00 262 ALA A C 1
ATOM 2101 O O . ALA A 1 262 ? 20.815 -7.276 -40.167 1.00 89.00 262 ALA A O 1
ATOM 2102 N N . PHE A 1 263 ? 23.033 -6.963 -40.258 1.00 89.06 263 PHE A N 1
ATOM 2103 C CA . PHE A 1 263 ? 23.393 -7.983 -39.263 1.00 89.06 263 PHE A CA 1
ATOM 2104 C C . PHE A 1 263 ? 23.319 -7.471 -37.812 1.00 89.06 263 PHE A C 1
ATOM 2106 O O . PHE A 1 263 ? 23.448 -8.270 -36.886 1.00 89.06 263 PHE A O 1
ATOM 2113 N N . LEU A 1 264 ? 23.156 -6.159 -37.613 1.00 91.69 264 LEU A N 1
ATOM 2114 C CA . LEU A 1 264 ? 22.999 -5.554 -36.292 1.00 91.69 264 LEU A CA 1
ATOM 2115 C C . LEU A 1 264 ? 21.570 -5.742 -35.776 1.00 91.69 264 LEU A C 1
ATOM 2117 O O . LEU A 1 264 ? 20.610 -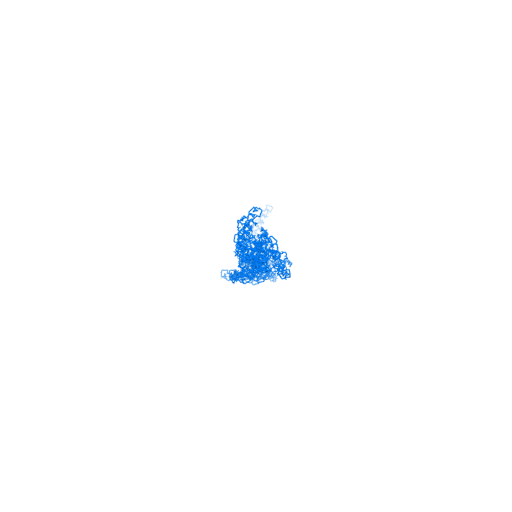5.715 -36.552 1.00 91.69 264 LEU A O 1
ATOM 2121 N N . GLU A 1 265 ? 21.417 -5.868 -34.460 1.00 87.62 265 GLU A N 1
ATOM 2122 C CA . GLU A 1 265 ? 20.108 -5.767 -33.816 1.00 87.62 265 GLU A CA 1
ATOM 2123 C C . GLU A 1 265 ? 19.496 -4.371 -34.042 1.00 87.62 265 GLU A C 1
ATOM 2125 O O . GLU A 1 265 ? 20.180 -3.357 -33.942 1.00 87.62 265 GLU A O 1
ATOM 2130 N N . GLY A 1 266 ? 18.202 -4.297 -34.380 1.00 87.06 266 GLY A N 1
ATOM 2131 C CA . GLY A 1 266 ? 17.554 -3.024 -34.730 1.00 87.06 266 GLY A CA 1
ATOM 2132 C C . GLY A 1 266 ? 17.290 -2.094 -33.539 1.00 87.06 266 GLY A C 1
ATOM 2133 O O . GLY A 1 266 ? 17.342 -0.871 -33.692 1.00 87.06 266 GLY A O 1
ATOM 2134 N N . GLU A 1 267 ? 17.009 -2.676 -32.370 1.00 87.75 267 GLU A N 1
ATOM 2135 C CA . GLU A 1 267 ? 16.714 -1.971 -31.112 1.00 87.75 267 GLU A CA 1
ATOM 2136 C C . GLU A 1 267 ? 17.441 -2.637 -29.923 1.00 87.75 267 GLU A C 1
ATOM 2138 O O . GLU A 1 267 ? 16.798 -3.153 -29.006 1.00 87.75 267 GLU A O 1
ATOM 2143 N N . PRO A 1 268 ? 18.784 -2.670 -29.932 1.00 87.12 268 PRO A N 1
ATOM 2144 C CA . PRO A 1 268 ? 19.585 -3.206 -28.828 1.00 87.12 268 PRO A CA 1
ATOM 2145 C C . PRO A 1 268 ? 19.259 -2.460 -27.525 1.00 87.12 268 PRO A C 1
ATOM 2147 O O . PRO A 1 268 ? 19.211 -1.230 -27.486 1.00 87.12 268 PRO A O 1
ATOM 2150 N N . GLU A 1 269 ? 18.992 -3.205 -26.448 1.00 85.50 269 GLU A N 1
ATOM 2151 C CA . GLU A 1 269 ? 18.524 -2.649 -25.160 1.00 85.50 269 GLU A CA 1
ATOM 2152 C C . GLU A 1 269 ? 17.262 -1.755 -25.291 1.00 85.50 269 GLU A C 1
ATOM 2154 O O . GLU A 1 269 ? 16.998 -0.907 -24.439 1.00 85.50 269 GLU A O 1
ATOM 2159 N N . GLY A 1 270 ? 16.479 -1.915 -26.369 1.00 80.38 270 GLY A N 1
ATOM 2160 C CA . GLY A 1 270 ? 15.301 -1.096 -26.675 1.00 80.38 270 GLY A CA 1
ATOM 2161 C C . GLY A 1 270 ? 15.609 0.275 -27.295 1.00 80.38 270 GLY A C 1
ATOM 2162 O O . GLY A 1 270 ? 14.703 1.097 -27.439 1.00 80.38 270 GLY A O 1
ATOM 2163 N N . VAL A 1 271 ? 16.866 0.555 -27.664 1.00 84.62 271 VAL A N 1
ATOM 2164 C CA . VAL A 1 271 ? 17.280 1.832 -28.267 1.00 84.62 271 VAL A CA 1
ATOM 2165 C C . VAL A 1 271 ? 17.469 1.681 -29.780 1.00 84.62 271 VAL A C 1
ATOM 2167 O O . VAL A 1 271 ? 18.325 0.912 -30.209 1.00 84.62 271 VAL A O 1
ATOM 2170 N N . PRO A 1 272 ? 16.747 2.443 -30.622 1.00 86.75 272 PRO A N 1
ATOM 2171 C CA . PRO A 1 272 ? 16.932 2.393 -32.071 1.00 86.75 272 PRO A CA 1
ATOM 2172 C C . PRO A 1 272 ? 18.340 2.810 -32.531 1.00 86.75 272 PRO A C 1
ATOM 2174 O O . PRO A 1 272 ? 18.829 3.874 -32.144 1.00 86.75 272 PRO A O 1
ATOM 2177 N N . LEU A 1 273 ? 18.936 2.053 -33.467 1.00 87.19 273 LEU A N 1
ATOM 2178 C CA . LEU A 1 273 ? 20.287 2.314 -34.014 1.00 87.19 273 LEU A CA 1
ATOM 2179 C C . LEU A 1 273 ? 20.504 3.750 -34.531 1.00 87.19 273 LEU A C 1
ATOM 2181 O O . LEU A 1 273 ? 21.621 4.266 -34.502 1.00 87.19 273 LEU A O 1
ATOM 2185 N N . ARG A 1 274 ? 19.437 4.421 -34.991 1.00 85.38 274 ARG A N 1
ATOM 2186 C CA . ARG A 1 274 ? 19.482 5.806 -35.502 1.00 85.38 274 ARG A CA 1
ATOM 2187 C C . ARG A 1 274 ? 20.015 6.829 -34.491 1.00 85.38 274 ARG A C 1
ATOM 2189 O O . ARG A 1 274 ? 20.463 7.888 -34.914 1.00 85.38 274 ARG A O 1
ATOM 2196 N N . TYR A 1 275 ? 19.957 6.533 -33.191 1.00 82.81 275 TYR A N 1
ATOM 2197 C CA . TYR A 1 275 ? 20.398 7.444 -32.130 1.00 82.81 275 TYR A CA 1
ATOM 2198 C C . TYR A 1 275 ? 21.857 7.236 -31.697 1.00 82.81 275 TYR A C 1
ATOM 2200 O O . TYR A 1 275 ? 22.363 8.019 -30.906 1.00 82.81 275 TYR A O 1
ATOM 2208 N N . MET A 1 276 ? 22.550 6.217 -32.217 1.00 84.06 276 MET A N 1
ATOM 2209 C CA . MET A 1 276 ? 23.897 5.842 -31.754 1.00 84.06 276 MET A CA 1
ATOM 2210 C C . MET A 1 276 ? 25.036 6.460 -32.562 1.00 84.06 276 MET A C 1
ATOM 2212 O O . MET A 1 276 ? 26.195 6.243 -32.226 1.00 84.06 276 MET A O 1
ATOM 2216 N N . HIS A 1 277 ? 24.728 7.190 -33.641 1.00 83.25 277 HIS A N 1
ATOM 2217 C CA . HIS A 1 277 ? 25.724 7.860 -34.487 1.00 83.25 277 HIS A CA 1
ATOM 2218 C C . HIS A 1 277 ? 26.918 6.953 -34.856 1.00 83.25 277 HIS A C 1
ATOM 2220 O O . HIS A 1 277 ? 28.074 7.357 -34.769 1.00 83.25 277 HIS A O 1
ATOM 2226 N N . LEU A 1 278 ? 26.633 5.711 -35.279 1.00 87.56 278 LEU A N 1
ATOM 2227 C CA . LEU A 1 278 ? 27.640 4.659 -35.513 1.00 87.56 278 LEU A CA 1
ATOM 2228 C C . LEU A 1 278 ? 28.776 5.085 -36.460 1.00 87.56 278 LEU A C 1
ATOM 2230 O O . LEU A 1 278 ? 29.899 4.607 -36.328 1.00 87.56 278 LEU A O 1
ATOM 2234 N N . ASP A 1 279 ? 28.492 6.006 -37.385 1.00 83.88 279 ASP A N 1
ATOM 2235 C CA . ASP A 1 279 ? 29.465 6.559 -38.334 1.00 83.88 279 ASP A CA 1
ATOM 2236 C C . ASP A 1 279 ? 30.576 7.383 -37.658 1.00 83.88 279 ASP A C 1
ATOM 2238 O O . ASP A 1 279 ? 31.688 7.463 -38.173 1.00 83.88 279 ASP A O 1
ATOM 2242 N N . GLU A 1 280 ? 30.302 7.985 -36.499 1.00 84.69 280 GLU A N 1
ATOM 2243 C CA . GLU A 1 280 ? 31.271 8.783 -35.735 1.00 84.69 280 GLU A CA 1
ATOM 2244 C C . GLU A 1 280 ? 32.097 7.909 -34.778 1.00 84.69 280 GLU A C 1
ATOM 2246 O O . GLU A 1 280 ? 33.159 8.318 -34.290 1.00 84.69 280 GLU A O 1
ATOM 2251 N N . HIS A 1 281 ? 31.640 6.679 -34.516 1.00 89.62 281 HIS A N 1
ATOM 2252 C CA . HIS A 1 281 ? 32.294 5.781 -33.580 1.00 89.62 281 HIS A CA 1
ATOM 2253 C C . HIS A 1 281 ? 33.487 5.070 -34.227 1.00 89.62 281 HIS A C 1
ATOM 2255 O O . HIS A 1 281 ? 33.365 4.062 -34.926 1.00 89.62 281 HIS A O 1
ATOM 2261 N N . ARG A 1 282 ? 34.688 5.572 -33.931 1.00 90.50 282 ARG A N 1
ATOM 2262 C CA . ARG A 1 282 ? 35.944 5.111 -34.538 1.00 90.50 282 ARG A CA 1
ATOM 2263 C C . ARG A 1 282 ? 36.144 3.589 -34.508 1.00 90.50 282 ARG A C 1
ATOM 2265 O O . ARG A 1 282 ? 36.496 3.011 -35.530 1.00 90.50 282 ARG A O 1
ATOM 2272 N N . GLN A 1 283 ? 35.950 2.935 -33.360 1.00 90.75 283 GLN A N 1
ATOM 2273 C CA . GLN A 1 283 ? 36.173 1.482 -33.258 1.00 90.75 283 GLN A CA 1
ATOM 2274 C C . GLN A 1 283 ? 35.143 0.683 -34.065 1.00 90.75 283 GLN A C 1
ATOM 2276 O O . GLN A 1 283 ? 35.490 -0.346 -34.640 1.00 90.75 283 GLN A O 1
ATOM 2281 N N . PHE A 1 284 ? 33.905 1.183 -34.137 1.00 93.12 284 PHE A N 1
ATOM 2282 C CA . PHE A 1 284 ? 32.843 0.557 -34.921 1.00 93.12 284 PHE A CA 1
ATOM 2283 C C . PHE A 1 284 ? 33.219 0.609 -36.402 1.00 93.12 284 PHE A C 1
ATOM 2285 O O . PHE A 1 284 ? 33.267 -0.421 -37.068 1.00 93.12 284 PHE A O 1
ATOM 2292 N N . HIS A 1 285 ? 33.612 1.793 -36.879 1.00 90.88 285 HIS A N 1
ATOM 2293 C CA . HIS A 1 285 ? 34.056 1.995 -38.253 1.00 90.88 285 HIS A CA 1
ATOM 2294 C C . HIS A 1 285 ? 35.270 1.120 -38.622 1.00 90.88 285 HIS A C 1
ATOM 2296 O O . HIS A 1 285 ? 35.281 0.474 -39.667 1.00 90.88 285 HIS A O 1
ATOM 2302 N N . GLU A 1 286 ? 36.281 1.022 -37.751 1.00 91.06 286 GLU A N 1
ATOM 2303 C CA . GLU A 1 286 ? 37.459 0.174 -37.997 1.00 91.06 286 GLU A CA 1
ATOM 2304 C C . GLU A 1 286 ? 37.104 -1.323 -38.127 1.00 91.06 286 GLU A C 1
ATOM 2306 O O . GLU A 1 286 ? 37.698 -2.035 -38.944 1.00 91.06 286 GLU A O 1
ATOM 2311 N N . LEU A 1 287 ? 36.150 -1.821 -37.334 1.00 93.00 287 LEU A N 1
ATOM 2312 C CA . LEU A 1 287 ? 35.650 -3.198 -37.428 1.00 93.00 287 LEU A CA 1
ATOM 2313 C C . LEU A 1 287 ? 34.773 -3.406 -38.671 1.00 93.00 287 LEU A C 1
ATOM 2315 O O . LEU A 1 287 ? 34.891 -4.438 -39.335 1.00 93.00 287 LEU A O 1
ATOM 2319 N N . GLU A 1 288 ? 33.968 -2.411 -39.036 1.00 93.62 288 GLU A N 1
ATOM 2320 C CA . GLU A 1 288 ? 33.137 -2.412 -40.241 1.00 93.62 288 GLU A CA 1
ATOM 2321 C C . GLU A 1 288 ? 33.993 -2.546 -41.513 1.00 93.62 288 GLU A C 1
ATOM 2323 O O . GLU A 1 288 ? 33.746 -3.416 -42.353 1.00 93.62 288 GLU A O 1
ATOM 2328 N N . VAL A 1 289 ? 35.086 -1.780 -41.590 1.00 92.44 289 VAL A N 1
ATOM 2329 C CA . VAL A 1 289 ? 36.088 -1.857 -42.666 1.00 92.44 289 VAL A CA 1
ATOM 2330 C C . VAL A 1 289 ? 36.764 -3.233 -42.716 1.00 92.44 289 VAL A C 1
ATOM 2332 O O . VAL A 1 289 ? 36.932 -3.819 -43.791 1.00 92.44 289 VAL A O 1
ATOM 2335 N N . LYS A 1 290 ? 37.137 -3.809 -41.562 1.00 92.12 290 LYS A N 1
ATOM 2336 C CA . LYS A 1 290 ? 37.718 -5.167 -41.505 1.00 92.12 290 LYS A CA 1
ATOM 2337 C C . LYS A 1 290 ? 36.729 -6.224 -41.988 1.00 92.12 290 LYS A C 1
ATOM 2339 O O . LYS A 1 290 ? 37.125 -7.131 -42.726 1.00 92.12 290 LYS A O 1
ATOM 2344 N N . ARG A 1 291 ? 35.456 -6.107 -41.602 1.00 93.62 291 ARG A N 1
ATOM 2345 C CA . ARG A 1 291 ? 34.382 -6.999 -42.052 1.00 93.62 291 ARG A CA 1
ATOM 2346 C C . ARG A 1 291 ? 34.212 -6.919 -43.567 1.00 93.62 291 ARG A C 1
ATOM 2348 O O . ARG A 1 291 ? 34.216 -7.964 -44.221 1.00 93.62 291 ARG A O 1
ATOM 2355 N N . ALA A 1 292 ? 34.141 -5.710 -44.127 1.00 90.88 292 ALA A N 1
ATOM 2356 C CA . ALA A 1 292 ? 34.061 -5.491 -45.570 1.00 90.88 292 ALA A CA 1
ATOM 2357 C C . ALA A 1 292 ? 35.246 -6.132 -46.311 1.00 90.88 292 ALA A C 1
ATOM 2359 O O . ALA A 1 292 ? 35.039 -6.909 -47.245 1.00 90.88 292 ALA A O 1
ATOM 2360 N N . ALA A 1 293 ? 36.474 -5.935 -45.820 1.00 90.06 293 ALA A N 1
ATOM 2361 C CA . ALA A 1 293 ? 37.678 -6.526 -46.407 1.00 90.06 293 ALA A CA 1
ATOM 2362 C C . ALA A 1 293 ? 37.693 -8.068 -46.366 1.00 90.06 293 ALA A C 1
ATOM 2364 O O . ALA A 1 293 ? 38.151 -8.717 -47.312 1.00 90.06 293 ALA A O 1
ATOM 2365 N N . LEU A 1 294 ? 37.205 -8.688 -45.286 1.00 91.12 294 LEU A N 1
ATOM 2366 C CA . LEU A 1 294 ? 37.111 -10.151 -45.181 1.00 91.12 294 LEU A CA 1
ATOM 2367 C C . LEU A 1 294 ? 36.027 -10.729 -46.092 1.00 91.12 294 LEU A C 1
ATOM 2369 O O . LEU A 1 294 ? 36.257 -11.767 -46.725 1.00 91.12 294 LEU A O 1
ATOM 2373 N N . LYS A 1 295 ? 34.882 -10.044 -46.180 1.00 88.81 295 LYS A N 1
ATOM 2374 C CA . LYS A 1 295 ? 33.765 -10.392 -47.065 1.00 88.81 295 LYS A CA 1
ATOM 2375 C C . LYS A 1 295 ? 34.167 -10.258 -48.534 1.00 88.81 295 LYS A C 1
ATOM 2377 O O . LYS A 1 295 ? 33.836 -11.124 -49.331 1.00 88.81 295 LYS A O 1
ATOM 2382 N N . ALA A 1 296 ? 34.952 -9.244 -48.881 1.00 87.00 296 ALA A N 1
ATOM 2383 C CA . ALA A 1 296 ? 35.471 -9.059 -50.230 1.00 87.00 296 ALA A CA 1
ATOM 2384 C C . ALA A 1 296 ? 36.484 -10.136 -50.662 1.00 87.00 296 ALA A C 1
ATOM 2386 O O . ALA A 1 296 ? 36.532 -10.492 -51.836 1.00 87.00 296 ALA A O 1
ATOM 2387 N N . LYS A 1 297 ? 37.298 -10.662 -49.734 1.00 87.12 297 LYS A N 1
ATOM 2388 C CA . LYS A 1 297 ? 38.312 -11.688 -50.044 1.00 87.12 297 LYS A CA 1
ATOM 2389 C C . LYS A 1 297 ? 37.711 -13.069 -50.299 1.00 87.12 297 LYS A C 1
ATOM 2391 O O . LYS A 1 297 ? 37.978 -13.663 -51.336 1.00 87.12 297 LYS A O 1
ATOM 2396 N N . ASP A 1 298 ? 36.978 -13.606 -49.325 1.00 87.00 298 ASP A N 1
ATOM 2397 C CA . ASP A 1 298 ? 36.316 -14.915 -49.420 1.00 87.00 298 ASP A CA 1
ATOM 2398 C C . ASP A 1 298 ? 35.266 -15.037 -48.296 1.00 87.00 298 ASP A C 1
ATOM 2400 O O . ASP A 1 298 ? 35.623 -15.367 -47.157 1.00 87.00 298 ASP A O 1
ATOM 2404 N N . PRO A 1 299 ? 33.975 -14.779 -48.581 1.00 86.69 299 PRO A N 1
ATOM 2405 C CA . PRO A 1 299 ? 32.917 -14.844 -47.575 1.00 86.69 299 PRO A CA 1
ATOM 2406 C C . PRO A 1 299 ? 32.777 -16.221 -46.920 1.00 86.69 299 PRO A C 1
ATOM 2408 O O . PRO A 1 299 ? 32.422 -16.317 -45.748 1.00 86.69 299 PRO A O 1
ATOM 2411 N N . VAL A 1 300 ? 33.041 -17.299 -47.666 1.00 88.19 300 VAL A N 1
ATOM 2412 C CA . VAL A 1 300 ? 32.801 -18.672 -47.205 1.00 88.19 300 VAL A CA 1
ATOM 2413 C C . VAL A 1 300 ? 33.936 -19.122 -46.298 1.00 88.19 300 VAL A C 1
ATOM 2415 O O . VAL A 1 300 ? 33.702 -19.642 -45.207 1.00 88.19 300 VAL A O 1
ATOM 2418 N N . ARG A 1 301 ? 35.184 -18.890 -46.713 1.00 89.56 301 ARG A N 1
ATOM 2419 C CA . ARG A 1 301 ? 36.360 -19.261 -45.919 1.00 89.56 301 ARG A CA 1
ATOM 2420 C C . ARG A 1 301 ? 36.517 -18.391 -44.675 1.00 89.56 301 ARG A C 1
ATOM 2422 O O . ARG A 1 301 ? 36.955 -18.895 -43.641 1.00 89.56 301 ARG A O 1
ATOM 2429 N N . ASN A 1 302 ? 36.145 -17.115 -44.759 1.00 91.75 302 ASN A N 1
ATOM 2430 C CA . ASN A 1 302 ? 36.221 -16.183 -43.635 1.00 91.75 302 ASN A CA 1
ATOM 2431 C C . ASN A 1 302 ? 34.945 -16.161 -42.783 1.00 91.75 302 ASN A C 1
ATOM 2433 O O . ASN A 1 302 ? 34.884 -15.366 -41.853 1.00 91.75 302 ASN A O 1
ATOM 2437 N N . ALA A 1 303 ? 33.957 -17.031 -43.040 1.00 89.88 303 ALA A N 1
ATOM 2438 C CA . ALA A 1 303 ? 32.648 -17.002 -42.380 1.00 89.88 303 ALA A CA 1
ATOM 2439 C C . ALA A 1 303 ? 32.730 -16.930 -40.846 1.00 89.88 303 ALA A C 1
ATOM 2441 O O . ALA A 1 303 ? 31.990 -16.170 -40.229 1.00 89.88 303 ALA A O 1
ATOM 2442 N N . LYS A 1 304 ? 33.662 -17.670 -40.226 1.00 92.88 304 LYS A N 1
ATOM 2443 C CA . LYS A 1 304 ? 33.878 -17.595 -38.775 1.00 92.88 304 LYS A CA 1
ATOM 2444 C C . LYS A 1 304 ? 34.403 -16.222 -38.337 1.00 92.88 304 LYS A C 1
ATOM 2446 O O . LYS A 1 304 ? 33.834 -15.636 -37.437 1.00 92.88 304 LYS A O 1
ATOM 2451 N N . ALA A 1 305 ? 35.448 -15.707 -38.984 1.00 92.38 305 ALA A N 1
ATOM 2452 C CA . ALA A 1 305 ? 36.031 -14.410 -38.633 1.00 92.38 305 ALA A CA 1
ATOM 2453 C C . ALA A 1 305 ? 35.069 -13.242 -38.909 1.00 92.38 305 ALA A C 1
ATOM 2455 O O . ALA A 1 305 ? 35.080 -12.260 -38.181 1.00 92.38 305 ALA A O 1
ATOM 2456 N N . ILE A 1 306 ? 34.232 -13.354 -39.947 1.00 92.19 306 ILE A N 1
ATOM 2457 C CA . ILE A 1 306 ? 33.149 -12.402 -40.218 1.00 92.19 306 ILE A CA 1
ATOM 2458 C C . ILE A 1 306 ? 32.143 -12.443 -39.072 1.00 92.19 306 ILE A C 1
ATOM 2460 O O . ILE A 1 306 ? 31.840 -11.391 -38.528 1.00 92.19 306 ILE A O 1
ATOM 2464 N N . LYS A 1 307 ? 31.690 -13.637 -38.670 1.00 92.75 307 LYS A N 1
ATOM 2465 C CA . LYS A 1 307 ? 30.761 -13.784 -37.550 1.00 92.75 307 LYS A CA 1
ATOM 2466 C C . LYS A 1 307 ? 31.344 -13.249 -36.239 1.00 92.75 307 LYS A C 1
ATOM 2468 O O . LYS A 1 307 ? 30.657 -12.516 -35.551 1.00 92.75 307 LYS A O 1
ATOM 2473 N N . ASP A 1 308 ? 32.598 -13.570 -35.924 1.00 94.12 308 ASP A N 1
ATOM 2474 C CA . ASP A 1 308 ? 33.258 -13.086 -34.705 1.00 94.12 308 ASP A CA 1
ATOM 2475 C C . ASP A 1 308 ? 33.282 -11.536 -34.679 1.00 94.12 308 ASP A C 1
ATOM 2477 O O . ASP A 1 308 ? 32.994 -10.933 -33.652 1.00 94.12 308 ASP A O 1
ATOM 2481 N N . ILE A 1 309 ? 33.529 -10.878 -35.823 1.00 94.62 309 ILE A N 1
ATOM 2482 C CA . ILE A 1 309 ? 33.443 -9.409 -35.939 1.00 94.62 309 ILE A CA 1
ATOM 2483 C C . ILE A 1 309 ? 31.991 -8.906 -35.865 1.00 94.62 309 ILE A C 1
ATOM 2485 O O . ILE A 1 309 ? 31.750 -7.847 -35.300 1.00 94.62 309 ILE A O 1
ATOM 2489 N N . GLU A 1 310 ? 31.021 -9.616 -36.446 1.00 94.62 310 GLU A N 1
ATOM 2490 C CA . GLU A 1 310 ? 29.596 -9.265 -36.338 1.00 94.62 310 GLU A CA 1
ATOM 2491 C C . GLU A 1 310 ? 29.100 -9.351 -34.887 1.00 94.62 310 GLU A C 1
ATOM 2493 O O . GLU A 1 310 ? 28.337 -8.485 -34.463 1.00 94.62 310 GLU A O 1
ATOM 2498 N N . ASP A 1 311 ? 29.564 -10.342 -34.122 1.00 92.75 311 ASP A N 1
ATOM 2499 C CA . ASP A 1 311 ? 29.292 -10.482 -32.690 1.00 92.75 311 ASP A CA 1
ATOM 2500 C C . ASP A 1 311 ? 29.960 -9.322 -31.908 1.00 92.75 311 ASP A C 1
ATOM 2502 O O . ASP A 1 311 ? 29.277 -8.643 -31.145 1.00 92.75 311 ASP A O 1
ATOM 2506 N N . GLU A 1 312 ? 31.236 -8.990 -32.178 1.00 94.50 312 GLU A N 1
ATOM 2507 C CA . GLU A 1 312 ? 31.922 -7.820 -31.580 1.00 94.50 312 GLU A CA 1
ATOM 2508 C C . GLU A 1 312 ? 31.222 -6.484 -31.901 1.00 94.50 312 GLU A C 1
ATOM 2510 O O . GLU A 1 312 ? 31.126 -5.598 -31.050 1.00 94.50 312 GLU A O 1
ATOM 2515 N N . LEU A 1 313 ? 30.723 -6.319 -33.130 1.00 93.56 313 LEU A N 1
ATOM 2516 C CA . LEU A 1 313 ? 29.976 -5.131 -33.548 1.00 93.56 313 LEU A CA 1
ATOM 2517 C C . LEU A 1 313 ? 28.619 -5.039 -32.839 1.00 93.56 313 LEU A C 1
ATOM 2519 O O . LEU A 1 313 ? 28.221 -3.937 -32.465 1.00 93.56 313 LEU A O 1
ATOM 2523 N N . ASN A 1 314 ? 27.927 -6.164 -32.627 1.00 92.56 314 ASN A N 1
ATOM 2524 C CA . ASN A 1 314 ? 26.693 -6.194 -31.838 1.00 92.56 314 ASN A CA 1
ATOM 2525 C C . ASN A 1 314 ? 26.967 -5.881 -30.359 1.00 92.56 314 ASN A C 1
ATOM 2527 O O . ASN A 1 314 ? 26.265 -5.052 -29.783 1.00 92.56 314 ASN A O 1
ATOM 2531 N N . ASP A 1 315 ? 28.014 -6.456 -29.761 1.00 92.94 315 ASP A N 1
ATOM 2532 C CA . ASP A 1 315 ? 28.419 -6.159 -28.380 1.00 92.94 315 ASP A CA 1
ATOM 2533 C C . ASP A 1 315 ? 28.709 -4.661 -28.188 1.00 92.94 315 ASP A C 1
ATOM 2535 O O . ASP A 1 315 ? 28.199 -4.042 -27.250 1.00 92.94 315 ASP A O 1
ATOM 2539 N N . LEU A 1 316 ? 29.452 -4.051 -29.118 1.00 93.00 316 LEU A N 1
ATOM 2540 C CA . LEU A 1 316 ? 29.743 -2.617 -29.095 1.00 93.00 316 LEU A CA 1
ATOM 2541 C C . LEU A 1 316 ? 28.472 -1.768 -29.237 1.00 93.00 316 LEU A C 1
ATOM 2543 O O . LEU A 1 316 ? 28.316 -0.745 -28.575 1.00 93.00 316 LEU A O 1
ATOM 2547 N N . VAL A 1 317 ? 27.538 -2.198 -30.081 1.00 92.75 317 VAL A N 1
ATOM 2548 C CA . VAL A 1 317 ? 26.237 -1.544 -30.248 1.00 92.75 317 VAL A CA 1
ATOM 2549 C C . VAL A 1 317 ? 25.389 -1.637 -28.970 1.00 92.75 317 VAL A C 1
ATOM 2551 O O . VAL A 1 317 ? 24.751 -0.652 -28.599 1.00 92.75 317 VAL A O 1
ATOM 2554 N N . HIS A 1 318 ? 25.437 -2.750 -28.230 1.00 91.31 318 HIS A N 1
ATOM 2555 C CA . HIS A 1 318 ? 24.821 -2.845 -26.900 1.00 91.31 318 HIS A CA 1
ATOM 2556 C C . HIS A 1 318 ? 25.488 -1.926 -25.868 1.00 91.31 318 HIS A C 1
ATOM 2558 O O . HIS A 1 318 ? 24.799 -1.363 -25.017 1.00 91.31 318 HIS A O 1
ATOM 2564 N N . GLU A 1 319 ? 26.813 -1.765 -25.904 1.00 90.75 319 GLU A N 1
ATOM 2565 C CA . GLU A 1 319 ? 27.512 -0.797 -25.047 1.00 90.75 319 GLU A CA 1
ATOM 2566 C C . GLU A 1 319 ? 27.060 0.638 -25.343 1.00 90.75 319 GLU A C 1
ATOM 2568 O O . GLU A 1 319 ? 26.640 1.344 -24.425 1.00 90.75 319 GLU A O 1
ATOM 2573 N N . LEU A 1 320 ? 27.020 1.027 -26.621 1.00 90.38 320 LEU A N 1
ATOM 2574 C CA . LEU A 1 320 ? 26.521 2.339 -27.047 1.00 90.38 320 LEU A CA 1
ATOM 2575 C C . LEU A 1 320 ? 25.051 2.556 -26.667 1.00 90.38 320 LEU A C 1
ATOM 2577 O O . LEU A 1 320 ? 24.672 3.659 -26.272 1.00 90.38 320 LEU A O 1
ATOM 2581 N N . ALA A 1 321 ? 24.219 1.514 -26.729 1.00 89.69 321 ALA A N 1
ATOM 2582 C CA . ALA A 1 321 ? 22.836 1.583 -26.272 1.00 89.69 321 ALA A CA 1
ATOM 2583 C C . ALA A 1 321 ? 22.740 1.872 -24.766 1.00 89.69 321 ALA A C 1
ATOM 2585 O O . ALA A 1 321 ? 21.945 2.717 -24.354 1.00 89.69 321 ALA A O 1
ATOM 2586 N N . ARG A 1 322 ? 23.572 1.232 -23.932 1.00 89.06 322 ARG A N 1
ATOM 2587 C CA . ARG A 1 322 ? 23.615 1.492 -22.479 1.00 89.06 322 ARG A CA 1
ATOM 2588 C C . ARG A 1 322 ? 24.106 2.899 -22.163 1.00 89.06 322 ARG A C 1
ATOM 2590 O O . ARG A 1 322 ? 23.535 3.546 -21.285 1.00 89.06 322 ARG A O 1
ATOM 2597 N N . ASP A 1 323 ? 25.107 3.382 -22.892 1.00 89.00 323 ASP A N 1
ATOM 2598 C CA . ASP A 1 323 ? 25.583 4.760 -22.772 1.00 89.00 323 ASP A CA 1
ATOM 2599 C C . ASP A 1 323 ? 24.484 5.759 -23.158 1.00 89.00 323 ASP A C 1
ATOM 2601 O O . ASP A 1 323 ? 24.274 6.751 -22.456 1.00 89.00 323 ASP A O 1
ATOM 2605 N N . GLN A 1 324 ? 23.712 5.461 -24.209 1.00 89.25 324 GLN A N 1
ATOM 2606 C CA . GLN A 1 324 ? 22.566 6.277 -24.603 1.00 89.25 324 GLN A CA 1
ATOM 2607 C C . GLN A 1 324 ? 21.459 6.268 -23.539 1.00 89.25 324 GLN A C 1
ATOM 2609 O O . GLN A 1 324 ? 20.938 7.326 -23.198 1.00 89.25 324 GLN A O 1
ATOM 2614 N N . ILE A 1 325 ? 21.134 5.111 -22.951 1.00 88.31 325 ILE A N 1
ATOM 2615 C CA . ILE A 1 325 ? 20.175 5.013 -21.836 1.00 88.31 325 ILE A CA 1
ATOM 2616 C C . ILE A 1 325 ? 20.650 5.844 -20.639 1.00 88.31 325 ILE A C 1
ATOM 2618 O O . ILE A 1 325 ? 19.863 6.575 -20.036 1.00 88.31 325 ILE A O 1
ATOM 2622 N N . ALA A 1 326 ? 21.938 5.771 -20.294 1.00 87.94 326 ALA A N 1
ATOM 2623 C CA . ALA A 1 326 ? 22.511 6.578 -19.221 1.00 87.94 326 ALA A CA 1
ATOM 2624 C C . ALA A 1 326 ? 22.421 8.084 -19.528 1.00 87.94 326 ALA A C 1
ATOM 2626 O O . ALA A 1 326 ? 22.157 8.885 -18.629 1.00 87.94 326 ALA A O 1
ATOM 2627 N N . GLU A 1 327 ? 22.596 8.473 -20.792 1.00 88.00 327 GLU A N 1
ATOM 2628 C CA . GLU A 1 327 ? 22.439 9.851 -21.256 1.00 88.00 327 GLU A CA 1
ATOM 2629 C C . GLU A 1 327 ? 20.982 10.337 -21.213 1.00 88.00 327 GLU A C 1
ATOM 2631 O O . GLU A 1 327 ? 20.727 11.492 -20.858 1.00 88.00 327 GLU A O 1
ATOM 2636 N N . ASP A 1 328 ? 20.018 9.471 -21.524 1.00 88.50 328 ASP A N 1
ATOM 2637 C CA . ASP A 1 328 ? 18.588 9.785 -21.446 1.00 88.50 328 ASP A CA 1
ATOM 2638 C C . ASP A 1 328 ? 18.118 9.935 -19.994 1.00 88.50 328 ASP A C 1
ATOM 2640 O O . ASP A 1 328 ? 17.293 10.795 -19.683 1.00 88.50 328 ASP A O 1
ATOM 2644 N N . LEU A 1 329 ? 18.681 9.137 -19.084 1.00 89.75 329 LEU A N 1
ATOM 2645 C CA . LEU A 1 329 ? 18.368 9.173 -17.655 1.00 89.75 329 LEU A CA 1
ATOM 2646 C C . LEU A 1 329 ? 19.186 10.209 -16.869 1.00 89.75 329 LEU A C 1
ATOM 2648 O O . LEU A 1 329 ? 18.925 10.407 -15.686 1.00 89.75 329 LEU A O 1
ATOM 2652 N N . ARG A 1 330 ? 20.142 10.913 -17.494 1.00 88.38 330 ARG A N 1
ATOM 2653 C CA . ARG A 1 330 ? 21.037 11.873 -16.815 1.00 88.38 330 ARG A CA 1
ATOM 2654 C C . ARG A 1 330 ? 20.286 12.971 -16.047 1.00 88.38 330 ARG A C 1
ATOM 2656 O O . ARG A 1 330 ? 20.755 13.407 -14.998 1.00 88.38 330 ARG A O 1
ATOM 2663 N N . GLY A 1 331 ? 19.155 13.438 -16.582 1.00 85.62 331 GLY A N 1
ATOM 2664 C CA . GLY A 1 331 ? 18.309 14.477 -15.975 1.00 85.62 331 GLY A CA 1
ATOM 2665 C C . GLY A 1 331 ? 17.258 13.950 -14.989 1.00 85.62 331 GLY A C 1
ATOM 2666 O O . GLY A 1 331 ? 16.487 14.735 -14.434 1.00 85.62 331 GLY A O 1
ATOM 2667 N N . VAL A 1 332 ? 17.201 12.635 -14.777 1.00 91.12 332 VAL A N 1
ATOM 2668 C CA . VAL A 1 332 ? 16.230 11.963 -13.907 1.00 91.12 332 VAL A CA 1
ATOM 2669 C C . VAL A 1 332 ? 16.887 11.632 -12.570 1.00 91.12 332 VAL A C 1
ATOM 2671 O O . VAL A 1 332 ? 18.067 11.293 -12.504 1.00 91.12 332 VAL A O 1
ATOM 2674 N N . ASP A 1 333 ? 16.123 11.740 -11.487 1.00 90.81 333 ASP A N 1
ATOM 2675 C CA . ASP A 1 333 ? 16.521 11.331 -10.148 1.00 90.81 333 ASP A CA 1
ATOM 2676 C C . ASP A 1 333 ? 17.027 9.875 -10.193 1.00 90.81 333 ASP A C 1
ATOM 2678 O O . ASP A 1 333 ? 16.314 8.993 -10.680 1.00 90.81 333 ASP A O 1
ATOM 2682 N N . PRO A 1 334 ? 18.250 9.583 -9.716 1.00 90.06 334 PRO A N 1
ATOM 2683 C CA . PRO A 1 334 ? 18.775 8.220 -9.700 1.00 90.06 334 PRO A CA 1
ATOM 2684 C C . PRO A 1 334 ? 18.020 7.290 -8.736 1.00 90.06 334 PRO A C 1
ATOM 2686 O O . PRO A 1 334 ? 18.124 6.063 -8.865 1.00 90.06 334 PRO A O 1
ATOM 2689 N N . ALA A 1 335 ? 17.288 7.842 -7.762 1.00 92.31 335 ALA A N 1
ATOM 2690 C CA . ALA A 1 335 ? 16.536 7.082 -6.771 1.00 92.31 335 ALA A CA 1
ATOM 2691 C C . ALA A 1 335 ? 15.160 7.715 -6.467 1.00 92.31 335 ALA A C 1
ATOM 2693 O O . ALA A 1 335 ? 14.909 8.106 -5.319 1.00 92.31 335 ALA A O 1
ATOM 2694 N N . PRO A 1 336 ? 14.241 7.796 -7.453 1.00 90.69 336 PRO A N 1
ATOM 2695 C CA . PRO A 1 336 ? 12.907 8.350 -7.247 1.00 90.69 336 PRO A CA 1
ATOM 2696 C C . PRO A 1 336 ? 12.203 7.625 -6.095 1.00 90.69 336 PRO A C 1
ATOM 2698 O O . PRO A 1 336 ? 12.086 6.398 -6.076 1.00 90.69 336 PRO A O 1
ATOM 2701 N N . ARG A 1 337 ? 11.758 8.396 -5.095 1.00 88.25 337 ARG A N 1
ATOM 2702 C CA . ARG A 1 337 ? 11.136 7.881 -3.855 1.00 88.25 337 ARG A CA 1
ATOM 2703 C C . ARG A 1 337 ? 11.991 6.843 -3.106 1.00 88.25 337 ARG A C 1
ATOM 2705 O O . ARG A 1 337 ? 11.454 6.044 -2.351 1.00 88.25 337 ARG A O 1
ATOM 2712 N N . GLY A 1 338 ? 13.313 6.852 -3.286 1.00 87.75 338 GLY A N 1
ATOM 2713 C CA . GLY A 1 338 ? 14.240 5.918 -2.638 1.00 87.75 338 GLY A CA 1
ATOM 2714 C C . GLY A 1 338 ? 14.417 4.573 -3.353 1.00 87.75 338 GLY A C 1
ATOM 2715 O O . GLY A 1 338 ? 15.151 3.724 -2.848 1.00 87.75 338 GLY A O 1
ATOM 2716 N N . ILE A 1 339 ? 13.797 4.367 -4.522 1.00 90.62 339 ILE A N 1
ATOM 2717 C CA . ILE A 1 339 ? 13.970 3.161 -5.345 1.00 90.62 339 ILE A CA 1
ATOM 2718 C C . ILE A 1 339 ? 14.896 3.488 -6.516 1.00 90.62 339 ILE A C 1
ATOM 2720 O O . ILE A 1 339 ? 14.681 4.472 -7.211 1.00 90.62 339 ILE A O 1
ATOM 2724 N N . SER A 1 340 ? 15.915 2.660 -6.764 1.00 91.50 340 SER A N 1
ATOM 2725 C CA . SER A 1 340 ? 16.849 2.875 -7.879 1.00 91.50 340 SER A CA 1
ATOM 2726 C C . SER A 1 340 ? 16.132 2.902 -9.234 1.00 91.50 340 SER A C 1
ATOM 2728 O O . SER A 1 340 ? 15.398 1.968 -9.567 1.00 91.50 340 SER A O 1
ATOM 2730 N N . ILE A 1 341 ? 16.421 3.921 -10.050 1.00 90.31 341 ILE A N 1
ATOM 2731 C CA . ILE A 1 341 ? 15.843 4.078 -11.394 1.00 90.31 341 ILE A CA 1
ATOM 2732 C C . ILE A 1 341 ? 16.118 2.867 -12.302 1.00 90.31 341 ILE A C 1
ATOM 2734 O O . ILE A 1 341 ? 15.251 2.451 -13.066 1.00 90.31 341 ILE A O 1
ATOM 2738 N N . ASN A 1 342 ? 17.277 2.220 -12.140 1.00 87.19 342 ASN A N 1
ATOM 2739 C CA . ASN A 1 342 ? 17.651 1.023 -12.898 1.00 87.19 342 ASN A CA 1
ATOM 2740 C C . ASN A 1 342 ? 16.758 -0.185 -12.571 1.00 87.19 342 ASN A C 1
ATOM 2742 O O . ASN A 1 342 ? 16.524 -1.031 -13.430 1.00 87.19 342 ASN A O 1
ATOM 2746 N N . LEU A 1 343 ? 16.255 -0.275 -11.333 1.00 90.12 343 LEU A N 1
ATOM 2747 C CA . LEU A 1 343 ? 15.323 -1.331 -10.927 1.00 90.12 343 LEU A CA 1
ATOM 2748 C C . LEU A 1 343 ? 13.903 -1.054 -11.425 1.00 90.12 343 LEU A C 1
ATOM 2750 O O . LEU A 1 343 ? 13.175 -1.996 -11.717 1.00 90.12 343 LEU A O 1
ATOM 2754 N N . LEU A 1 344 ? 13.517 0.221 -11.531 1.00 89.75 344 LEU A N 1
ATOM 2755 C CA . LEU A 1 344 ? 12.196 0.618 -12.024 1.00 89.75 344 LEU A CA 1
ATOM 2756 C C . LEU A 1 344 ? 12.011 0.374 -13.520 1.00 89.75 344 LEU A C 1
ATOM 2758 O O . LEU A 1 344 ? 10.868 0.286 -13.955 1.00 89.75 344 LEU A O 1
ATOM 2762 N N . ARG A 1 345 ? 13.111 0.275 -14.283 1.00 88.56 345 ARG A N 1
ATOM 2763 C CA . ARG A 1 345 ? 13.110 0.079 -15.743 1.00 88.56 345 ARG A CA 1
ATOM 2764 C C . ARG A 1 345 ? 12.117 1.015 -16.443 1.00 88.56 345 ARG A C 1
ATOM 2766 O O . ARG A 1 345 ? 11.200 0.563 -17.121 1.00 88.56 345 ARG A O 1
ATOM 2773 N N . PRO A 1 346 ? 12.277 2.339 -16.280 1.00 89.38 346 PRO A N 1
ATOM 2774 C CA . PRO A 1 346 ? 11.286 3.303 -16.742 1.00 89.38 346 PRO A CA 1
ATOM 2775 C C . PRO A 1 346 ? 11.080 3.267 -18.262 1.00 89.38 346 PRO A C 1
ATOM 2777 O O . PRO A 1 346 ? 10.014 3.635 -18.723 1.00 89.38 346 PRO A O 1
ATOM 2780 N N . LEU A 1 347 ? 12.047 2.785 -19.046 1.00 85.69 347 LEU A N 1
ATOM 2781 C CA . LEU A 1 347 ? 11.913 2.644 -20.501 1.00 85.69 347 LEU A CA 1
ATOM 2782 C C . LEU A 1 347 ? 10.894 1.571 -20.926 1.00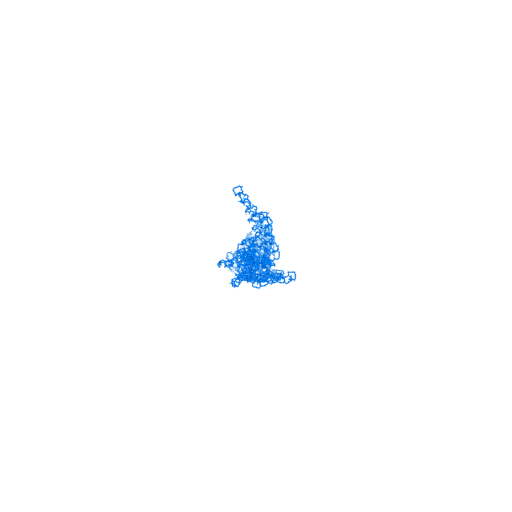 85.69 347 LEU A C 1
ATOM 2784 O O . LEU A 1 347 ? 10.358 1.662 -22.027 1.00 85.69 347 LEU A O 1
ATOM 2788 N N . ASP A 1 348 ? 10.571 0.613 -20.049 1.00 87.62 348 ASP A N 1
ATOM 2789 C CA . ASP A 1 348 ? 9.492 -0.356 -20.283 1.00 87.62 348 ASP A CA 1
ATOM 2790 C C . ASP A 1 348 ? 8.102 0.311 -20.170 1.00 87.62 348 ASP A C 1
ATOM 2792 O O . ASP A 1 348 ? 7.099 -0.242 -20.629 1.00 87.62 348 ASP A O 1
ATOM 2796 N N . ASP A 1 349 ? 8.018 1.504 -19.561 1.00 91.88 349 ASP A N 1
ATOM 2797 C CA . ASP A 1 349 ? 6.791 2.292 -19.475 1.00 91.88 349 ASP A CA 1
ATOM 2798 C C . ASP A 1 349 ? 6.574 3.113 -20.762 1.00 91.88 349 ASP A C 1
ATOM 2800 O O . ASP A 1 349 ? 7.373 4.003 -21.068 1.00 91.88 349 ASP A O 1
ATOM 2804 N N . PRO A 1 350 ? 5.457 2.912 -21.491 1.00 90.25 350 PRO A N 1
ATOM 2805 C CA . PRO A 1 350 ? 5.217 3.595 -22.763 1.00 90.25 350 PRO A CA 1
ATOM 2806 C C . PRO A 1 350 ? 5.238 5.122 -22.655 1.00 90.25 350 PRO A C 1
ATOM 2808 O O . PRO A 1 350 ? 5.780 5.793 -23.526 1.00 90.25 350 PRO A O 1
ATOM 2811 N N . LYS A 1 351 ? 4.685 5.678 -21.567 1.00 92.50 351 LYS A N 1
ATOM 2812 C CA . LYS A 1 351 ? 4.621 7.133 -21.368 1.00 92.50 351 LYS A CA 1
ATOM 2813 C C . LYS A 1 351 ? 5.999 7.722 -21.107 1.00 92.50 351 LYS A C 1
ATOM 2815 O O . LYS A 1 351 ? 6.320 8.780 -21.630 1.00 92.50 351 LYS A O 1
ATOM 2820 N N . PHE A 1 352 ? 6.807 7.060 -20.284 1.00 93.62 352 PHE A N 1
ATOM 2821 C CA . PHE A 1 352 ? 8.175 7.499 -20.050 1.00 93.62 352 PHE A CA 1
ATOM 2822 C C . PHE A 1 352 ? 9.008 7.412 -21.336 1.00 93.62 352 PHE A C 1
ATOM 2824 O O . PHE A 1 352 ? 9.750 8.342 -21.642 1.00 93.62 352 PHE A O 1
ATOM 2831 N N . ASN A 1 353 ? 8.840 6.346 -22.123 1.00 90.06 353 ASN A N 1
ATOM 2832 C CA . ASN A 1 353 ? 9.548 6.188 -23.392 1.00 90.06 353 ASN A CA 1
ATOM 2833 C C . ASN A 1 353 ? 9.159 7.265 -24.427 1.00 90.06 353 ASN A C 1
ATOM 2835 O O . ASN A 1 353 ? 10.026 7.790 -25.121 1.00 90.06 353 ASN A O 1
ATOM 2839 N N . GLU A 1 354 ? 7.885 7.673 -24.487 1.00 90.44 354 GLU A N 1
ATOM 2840 C CA . GLU A 1 354 ? 7.441 8.811 -25.314 1.00 90.44 354 GLU A CA 1
ATOM 2841 C C . GLU A 1 354 ? 8.168 10.119 -24.949 1.00 90.44 354 GLU A C 1
ATOM 2843 O O . GLU A 1 354 ? 8.596 10.859 -25.838 1.00 90.44 354 GLU A O 1
ATOM 2848 N N . LEU A 1 355 ? 8.363 10.386 -23.651 1.00 92.31 355 LEU A N 1
ATOM 2849 C CA . LEU A 1 355 ? 9.102 11.565 -23.177 1.00 92.31 355 LEU A CA 1
ATOM 2850 C C . LEU A 1 355 ? 10.588 11.504 -23.559 1.00 92.31 355 LEU A C 1
ATOM 2852 O O . LEU A 1 355 ? 11.170 12.522 -23.937 1.00 92.31 355 LEU A O 1
ATOM 2856 N N . VAL A 1 356 ? 11.195 10.315 -23.490 1.00 90.44 356 VAL A N 1
ATOM 2857 C CA . VAL A 1 356 ? 12.585 10.084 -23.915 1.00 90.44 356 VAL A CA 1
ATOM 2858 C C . VAL A 1 356 ? 12.740 10.307 -25.419 1.00 90.44 356 VAL A C 1
ATOM 2860 O O . VAL A 1 356 ? 13.672 10.994 -25.836 1.00 90.44 356 VAL A O 1
ATOM 2863 N N . GLU A 1 357 ? 11.823 9.801 -26.246 1.00 87.62 357 GLU A N 1
ATOM 2864 C CA . GLU A 1 357 ? 11.851 10.041 -27.695 1.00 87.62 357 GLU A CA 1
ATOM 2865 C C . GLU A 1 357 ? 11.702 11.537 -28.029 1.00 87.62 357 GLU A C 1
ATOM 2867 O O . GLU A 1 357 ? 12.422 12.039 -28.896 1.00 87.62 357 GLU A O 1
ATOM 2872 N N . GLU A 1 358 ? 10.846 12.286 -27.318 1.00 87.94 358 GLU A N 1
ATOM 2873 C CA . GLU A 1 358 ? 10.754 13.746 -27.483 1.00 87.94 358 GLU A CA 1
ATOM 2874 C C . GLU A 1 358 ? 12.064 14.444 -27.078 1.00 87.94 358 GLU A C 1
ATOM 2876 O O . GLU A 1 358 ? 12.536 15.341 -27.785 1.00 87.94 358 GLU A O 1
ATOM 2881 N N . LEU A 1 359 ? 12.694 14.008 -25.980 1.00 87.81 359 LEU A N 1
ATOM 2882 C CA . LEU A 1 359 ? 13.978 14.542 -25.525 1.00 87.81 359 LEU A CA 1
ATOM 2883 C C . LEU A 1 359 ? 15.088 14.287 -26.556 1.00 87.81 359 LEU A C 1
ATOM 2885 O O . LEU A 1 359 ? 15.834 15.211 -26.890 1.00 87.81 359 LEU A O 1
ATOM 2889 N N . ARG A 1 360 ? 15.172 13.066 -27.097 1.00 86.81 360 ARG A N 1
ATOM 2890 C CA . ARG A 1 360 ? 16.125 12.687 -28.153 1.00 86.81 360 ARG A CA 1
ATOM 2891 C C . ARG A 1 360 ? 15.901 13.510 -29.424 1.00 86.81 360 ARG A C 1
ATOM 2893 O O . ARG A 1 360 ? 16.852 14.084 -29.953 1.00 86.81 360 ARG A O 1
ATOM 2900 N N . ALA A 1 361 ? 14.653 13.646 -29.879 1.00 84.38 361 ALA A N 1
ATOM 2901 C CA . ALA A 1 361 ? 14.311 14.444 -31.058 1.00 84.38 361 ALA A CA 1
ATOM 2902 C C . ALA A 1 361 ? 14.681 15.927 -30.887 1.00 84.38 361 ALA A C 1
ATOM 2904 O O . ALA A 1 361 ? 15.170 16.570 -31.819 1.00 84.38 361 ALA A O 1
ATOM 2905 N N . LEU A 1 362 ? 14.493 16.473 -29.683 1.00 85.56 362 LEU A N 1
ATOM 2906 C CA . LEU A 1 362 ? 14.831 17.858 -29.381 1.00 85.56 362 LEU A CA 1
ATOM 2907 C C . LEU A 1 362 ? 16.351 18.072 -29.296 1.00 85.56 362 LEU A C 1
ATOM 2909 O O . LEU A 1 362 ? 16.833 19.077 -29.826 1.00 85.56 362 LEU A O 1
ATOM 2913 N N . LYS A 1 363 ? 17.106 17.118 -28.724 1.00 81.81 363 LYS A N 1
ATOM 2914 C CA . LYS A 1 363 ? 18.584 17.104 -28.736 1.00 81.81 363 LYS A CA 1
ATOM 2915 C C . LYS A 1 363 ? 19.151 17.012 -30.162 1.00 81.81 363 LYS A C 1
ATOM 2917 O O . LYS A 1 363 ? 20.158 17.651 -30.446 1.00 81.81 363 LYS A O 1
ATOM 2922 N N . ALA A 1 364 ? 18.489 16.278 -31.058 1.00 77.69 364 ALA A N 1
ATOM 2923 C CA . ALA A 1 364 ? 18.886 16.148 -32.463 1.00 77.69 364 ALA A CA 1
ATOM 2924 C C . ALA A 1 364 ? 18.553 17.385 -33.328 1.00 77.69 364 ALA A C 1
ATOM 2926 O O . ALA A 1 364 ? 19.059 17.520 -34.442 1.00 77.69 364 ALA A O 1
ATOM 2927 N N . SER A 1 365 ? 17.695 18.295 -32.850 1.00 75.94 365 SER A N 1
ATOM 2928 C CA . SER A 1 365 ? 17.301 19.494 -33.598 1.00 75.94 365 SER A CA 1
ATOM 2929 C C . SER A 1 365 ? 18.369 20.598 -33.543 1.00 75.94 365 SER A C 1
ATOM 2931 O O . SER A 1 365 ? 19.015 20.818 -32.521 1.00 75.94 365 SER A O 1
ATOM 2933 N N . SER A 1 366 ? 18.522 21.373 -34.623 1.00 64.25 366 SER A N 1
ATOM 2934 C CA . SER A 1 366 ? 19.511 22.465 -34.705 1.00 64.25 366 SER A CA 1
ATOM 2935 C C . SER A 1 366 ? 19.209 23.667 -33.792 1.00 64.25 366 SER A C 1
ATOM 2937 O O . SER A 1 366 ? 20.029 24.578 -33.678 1.00 64.25 366 SER A O 1
ATOM 2939 N N . THR A 1 367 ? 18.031 23.711 -33.161 1.00 69.69 367 THR A N 1
ATOM 2940 C CA . THR A 1 367 ? 17.595 24.777 -32.247 1.00 69.69 367 THR A CA 1
ATOM 2941 C C . THR A 1 367 ? 17.288 24.196 -30.870 1.00 69.69 367 THR A C 1
ATOM 2943 O O . THR A 1 367 ? 16.142 23.873 -30.561 1.00 69.69 367 THR A O 1
ATOM 2946 N N . VAL A 1 368 ? 18.313 24.085 -30.025 1.00 72.19 368 VAL A N 1
ATOM 2947 C CA . VAL A 1 368 ? 18.161 23.598 -28.648 1.00 72.19 368 VAL A CA 1
ATOM 2948 C C . VAL A 1 368 ? 17.276 24.566 -27.856 1.00 72.19 368 VAL A C 1
ATOM 2950 O O . VAL A 1 368 ? 17.639 25.724 -27.644 1.00 72.19 368 VAL A O 1
ATOM 2953 N N . ASN A 1 369 ? 16.106 24.103 -27.407 1.00 80.06 369 ASN A N 1
ATOM 2954 C CA . ASN A 1 369 ? 15.238 24.854 -26.500 1.00 80.06 369 ASN A CA 1
ATOM 2955 C C . ASN A 1 369 ? 15.433 24.354 -25.055 1.00 80.06 369 ASN A C 1
ATOM 2957 O O . ASN A 1 369 ? 14.742 23.420 -24.637 1.00 80.06 369 ASN A O 1
ATOM 2961 N N . PRO A 1 370 ? 16.319 24.982 -24.256 1.00 83.19 370 PRO A N 1
ATOM 2962 C CA . PRO A 1 370 ? 16.668 24.487 -22.921 1.00 83.19 370 PRO A CA 1
ATOM 2963 C C . PRO A 1 370 ? 15.474 24.484 -21.957 1.00 83.19 370 PRO A C 1
ATOM 2965 O O . PRO A 1 370 ? 15.407 23.662 -21.049 1.00 83.19 370 PRO A O 1
ATOM 2968 N N . LYS A 1 371 ? 14.484 25.365 -22.165 1.00 86.06 371 LYS A N 1
ATOM 2969 C CA . LYS A 1 371 ? 13.276 25.396 -21.329 1.00 86.06 371 LYS A CA 1
ATOM 2970 C C . LYS A 1 371 ? 12.404 24.158 -21.531 1.00 86.06 371 LYS A C 1
ATOM 2972 O O . LYS A 1 371 ? 11.858 23.656 -20.556 1.00 86.06 371 LYS A O 1
ATOM 2977 N N . ARG A 1 372 ? 12.264 23.672 -22.773 1.00 90.06 372 ARG A N 1
ATOM 2978 C CA . ARG A 1 372 ? 11.495 22.447 -23.049 1.00 90.06 372 ARG A CA 1
ATOM 2979 C C . ARG A 1 372 ? 12.250 21.207 -22.574 1.00 90.06 372 ARG A C 1
ATOM 2981 O O . ARG A 1 372 ? 11.601 20.325 -22.034 1.00 90.06 372 ARG A O 1
ATOM 2988 N N . MET A 1 373 ? 13.584 21.183 -22.676 1.00 85.94 373 MET A N 1
ATOM 2989 C CA . MET A 1 373 ? 14.404 20.099 -22.108 1.00 85.94 373 MET A CA 1
ATOM 2990 C C . MET A 1 373 ? 14.192 19.951 -20.603 1.00 85.94 373 MET A C 1
ATOM 2992 O O . MET A 1 373 ? 13.815 18.879 -20.156 1.00 85.94 373 MET A O 1
ATOM 2996 N N . HIS A 1 374 ? 14.328 21.035 -19.834 1.00 87.06 374 HIS A N 1
ATOM 2997 C CA . HIS A 1 374 ? 14.093 20.976 -18.388 1.00 87.06 374 HIS A CA 1
ATOM 2998 C C . HIS A 1 374 ? 12.644 20.634 -18.024 1.00 87.06 374 HIS A C 1
ATOM 3000 O O . HIS A 1 374 ? 12.402 19.989 -17.007 1.00 87.06 374 HIS A O 1
ATOM 3006 N N . ALA A 1 375 ? 11.669 21.051 -18.840 1.00 90.81 375 ALA A N 1
ATOM 3007 C CA . ALA A 1 375 ? 10.281 20.641 -18.649 1.00 90.81 375 ALA A CA 1
ATOM 3008 C C . ALA A 1 375 ? 10.107 19.128 -18.866 1.00 90.81 375 ALA A C 1
ATOM 3010 O O . ALA A 1 375 ? 9.485 18.479 -18.033 1.00 90.81 375 ALA A O 1
ATOM 3011 N N . LEU A 1 376 ? 10.707 18.566 -19.921 1.00 91.31 376 LEU A N 1
ATOM 3012 C CA . LEU A 1 376 ? 10.700 17.124 -20.183 1.00 91.31 376 LEU A CA 1
ATOM 3013 C C . LEU A 1 376 ? 11.420 16.342 -19.083 1.00 91.31 376 LEU A C 1
ATOM 3015 O O . LEU A 1 376 ? 10.875 15.362 -18.595 1.00 91.31 376 LEU A O 1
ATOM 3019 N N . GLU A 1 377 ? 12.582 16.803 -18.617 1.00 90.94 377 GLU A N 1
ATOM 3020 C CA . GLU A 1 377 ? 13.282 16.201 -17.474 1.00 90.94 377 GLU A CA 1
ATOM 3021 C C . GLU A 1 377 ? 12.401 16.202 -16.215 1.00 90.94 377 GLU A C 1
ATOM 3023 O O . GLU A 1 377 ? 12.348 15.211 -15.489 1.00 90.94 377 GLU A O 1
ATOM 3028 N N . ALA A 1 378 ? 11.666 17.286 -15.950 1.00 91.81 378 ALA A N 1
ATOM 3029 C CA . ALA A 1 378 ? 10.725 17.349 -14.833 1.00 91.81 378 ALA A CA 1
ATOM 3030 C C . ALA A 1 378 ? 9.528 16.396 -15.021 1.00 91.81 378 ALA A C 1
ATOM 3032 O O . ALA A 1 378 ? 9.125 15.728 -14.070 1.00 91.81 378 ALA A O 1
ATOM 3033 N N . GLU A 1 379 ? 8.975 16.296 -16.233 1.00 93.38 379 GLU A N 1
ATOM 3034 C CA . GLU A 1 379 ? 7.912 15.342 -16.580 1.00 93.38 379 GLU A CA 1
ATOM 3035 C C . GLU A 1 379 ? 8.393 13.885 -16.420 1.00 93.38 379 GLU A C 1
ATOM 3037 O O . GLU A 1 379 ? 7.698 13.076 -15.802 1.00 93.38 379 GLU A O 1
ATOM 3042 N N . MET A 1 380 ? 9.614 13.570 -16.867 1.00 94.44 380 MET A N 1
ATOM 3043 C CA . MET A 1 380 ? 10.264 12.267 -16.682 1.00 94.44 380 MET A CA 1
ATOM 3044 C C . MET A 1 380 ? 10.483 11.959 -15.197 1.00 94.44 380 MET A C 1
ATOM 3046 O O . MET A 1 380 ? 10.150 10.866 -14.746 1.00 94.44 380 MET A O 1
ATOM 3050 N N . ASN A 1 381 ? 10.964 12.924 -14.406 1.00 93.50 381 ASN A N 1
ATOM 3051 C CA . ASN A 1 381 ? 11.101 12.782 -12.952 1.00 93.50 381 ASN A CA 1
ATOM 3052 C C . ASN A 1 381 ? 9.763 12.496 -12.263 1.00 93.50 381 ASN A C 1
ATOM 3054 O O . ASN A 1 381 ? 9.680 11.614 -11.407 1.00 93.50 381 ASN A O 1
ATOM 3058 N N . ASN A 1 382 ? 8.703 13.204 -12.655 1.00 94.00 382 ASN A N 1
ATOM 3059 C CA . ASN A 1 382 ? 7.364 12.960 -12.128 1.00 94.00 382 ASN A CA 1
ATOM 3060 C C . ASN A 1 382 ? 6.894 11.542 -12.472 1.00 94.00 382 ASN A C 1
ATOM 3062 O O . ASN A 1 382 ? 6.438 10.824 -11.584 1.00 94.00 382 ASN A O 1
ATOM 3066 N N . ARG A 1 383 ? 7.070 11.104 -13.727 1.00 95.06 383 ARG A N 1
ATOM 3067 C CA . ARG A 1 383 ? 6.676 9.759 -14.163 1.00 95.06 383 ARG A CA 1
ATOM 3068 C C . ARG A 1 383 ? 7.487 8.661 -13.469 1.00 95.06 383 ARG A C 1
ATOM 3070 O O . ARG A 1 383 ? 6.907 7.674 -13.025 1.00 95.06 383 ARG A O 1
ATOM 3077 N N . ALA A 1 384 ? 8.795 8.846 -13.302 1.00 93.56 384 ALA A N 1
ATOM 3078 C CA . ALA A 1 384 ? 9.641 7.944 -12.520 1.00 93.56 384 ALA A CA 1
ATOM 3079 C C . ALA A 1 384 ? 9.185 7.871 -11.051 1.00 93.56 384 ALA A C 1
ATOM 3081 O O . ALA A 1 384 ? 9.112 6.786 -10.473 1.00 93.56 384 ALA A O 1
ATOM 3082 N N . GLY A 1 385 ? 8.807 9.010 -10.463 1.00 93.19 385 GLY A N 1
ATOM 3083 C CA . GLY A 1 385 ? 8.215 9.079 -9.129 1.00 93.19 385 GLY A CA 1
ATOM 3084 C C . GLY A 1 385 ? 6.884 8.329 -9.012 1.00 93.19 385 GLY A C 1
ATOM 3085 O O . GLY A 1 385 ? 6.661 7.652 -8.011 1.00 93.19 385 GLY A O 1
ATOM 3086 N N . GLU A 1 386 ? 6.018 8.405 -10.025 1.00 93.06 386 GLU A N 1
ATOM 3087 C CA . GLU A 1 386 ? 4.764 7.638 -10.084 1.00 93.06 386 GLU A CA 1
ATOM 3088 C C . GLU A 1 386 ? 5.012 6.127 -10.166 1.00 93.06 386 GLU A C 1
ATOM 3090 O O . GLU A 1 386 ? 4.343 5.362 -9.471 1.00 93.06 386 GLU A O 1
ATOM 3095 N N . LEU A 1 387 ? 5.979 5.691 -10.983 1.00 92.62 387 LEU A N 1
ATOM 3096 C CA . LEU A 1 387 ? 6.371 4.280 -11.076 1.00 92.62 387 LEU A CA 1
ATOM 3097 C C . LEU A 1 387 ? 6.903 3.766 -9.731 1.00 92.62 387 LEU A C 1
ATOM 3099 O O . LEU A 1 387 ? 6.535 2.673 -9.296 1.00 92.62 387 LEU A O 1
ATOM 3103 N N . ALA A 1 388 ? 7.710 4.575 -9.041 1.00 92.50 388 ALA A N 1
ATOM 3104 C CA . ALA A 1 388 ? 8.227 4.245 -7.718 1.00 92.50 388 ALA A CA 1
ATOM 3105 C C . ALA A 1 388 ? 7.114 4.135 -6.659 1.00 92.50 388 ALA A C 1
ATOM 3107 O O . ALA A 1 388 ? 7.078 3.159 -5.909 1.00 92.50 388 ALA A O 1
ATOM 3108 N N . GLU A 1 389 ? 6.167 5.082 -6.622 1.00 90.62 389 GLU A N 1
ATOM 3109 C CA . GLU A 1 389 ? 5.002 4.995 -5.726 1.00 90.62 389 GLU A CA 1
ATOM 3110 C C . GLU A 1 389 ? 4.117 3.788 -6.053 1.00 90.62 389 GLU A C 1
ATOM 3112 O O . GLU A 1 389 ? 3.668 3.098 -5.141 1.00 90.62 389 GLU A O 1
ATOM 3117 N N . GLY A 1 390 ? 3.904 3.478 -7.335 1.00 90.31 390 GLY A N 1
ATOM 3118 C CA . GLY A 1 390 ? 3.159 2.289 -7.751 1.00 90.31 390 GLY A CA 1
ATOM 3119 C C . GLY A 1 390 ? 3.804 0.993 -7.251 1.00 90.31 390 GLY A C 1
ATOM 3120 O O . GLY A 1 390 ? 3.116 0.128 -6.707 1.00 90.31 390 GLY A O 1
ATOM 3121 N N . ALA A 1 391 ? 5.131 0.880 -7.359 1.00 90.25 391 ALA A N 1
ATOM 3122 C CA . ALA A 1 391 ? 5.878 -0.265 -6.838 1.00 90.25 391 ALA A CA 1
ATOM 3123 C C . ALA A 1 391 ? 5.801 -0.371 -5.304 1.00 90.25 391 ALA A C 1
ATOM 3125 O O . ALA A 1 391 ? 5.660 -1.475 -4.765 1.00 90.25 391 ALA A O 1
ATOM 3126 N N . ARG A 1 392 ? 5.855 0.768 -4.599 1.00 89.75 392 ARG A N 1
ATOM 3127 C CA . ARG A 1 392 ? 5.710 0.840 -3.139 1.00 89.75 392 ARG A CA 1
ATOM 3128 C C . ARG A 1 392 ? 4.307 0.421 -2.698 1.00 89.75 392 ARG A C 1
ATOM 3130 O O . ARG A 1 392 ? 4.173 -0.495 -1.895 1.00 89.75 392 ARG A O 1
ATOM 3137 N N . LEU A 1 393 ? 3.260 1.010 -3.277 1.00 87.81 393 LEU A N 1
ATOM 3138 C CA . LEU A 1 393 ? 1.866 0.708 -2.936 1.00 87.81 393 LEU A CA 1
ATOM 3139 C C . LEU A 1 393 ? 1.478 -0.737 -3.272 1.00 87.81 393 LEU A C 1
ATOM 3141 O O . LEU A 1 393 ? 0.791 -1.366 -2.474 1.00 87.81 393 LEU A O 1
ATOM 3145 N N . GLY A 1 394 ? 1.998 -1.319 -4.359 1.00 86.56 394 GLY A N 1
ATOM 3146 C CA . GLY A 1 394 ? 1.821 -2.747 -4.671 1.00 86.56 394 GLY A CA 1
ATOM 3147 C C . GLY A 1 394 ? 2.480 -3.705 -3.660 1.00 86.56 394 GLY A C 1
ATOM 3148 O O . GLY A 1 394 ? 2.370 -4.932 -3.758 1.00 86.56 394 GLY A O 1
ATOM 3149 N N . CYS A 1 395 ? 3.208 -3.192 -2.663 1.00 86.81 395 CYS A N 1
ATOM 3150 C CA . CYS A 1 395 ? 3.638 -3.974 -1.503 1.00 86.81 395 CYS A CA 1
ATOM 3151 C C . CYS A 1 395 ? 2.535 -4.147 -0.453 1.00 86.81 395 CYS A C 1
ATOM 3153 O O . CYS A 1 395 ? 2.590 -5.117 0.304 1.00 86.81 395 CYS A O 1
ATOM 3155 N N . ARG A 1 396 ? 1.503 -3.295 -0.473 1.00 89.44 396 ARG A N 1
ATOM 3156 C CA . ARG A 1 396 ? 0.378 -3.311 0.473 1.00 89.44 396 ARG A CA 1
ATOM 3157 C C . ARG A 1 396 ? -0.713 -4.329 0.133 1.00 89.44 396 ARG A C 1
ATOM 3159 O O . ARG A 1 396 ? -1.517 -4.642 1.000 1.00 89.44 396 ARG A O 1
ATOM 3166 N N . ASP A 1 397 ? -0.713 -4.916 -1.065 1.00 85.44 397 ASP A N 1
ATOM 3167 C CA . ASP A 1 397 ? -1.770 -5.832 -1.544 1.00 85.44 397 ASP A CA 1
ATOM 3168 C C . ASP A 1 397 ? -2.009 -7.068 -0.658 1.00 85.44 397 ASP A C 1
ATOM 3170 O O . ASP A 1 397 ? -3.076 -7.678 -0.702 1.00 85.44 397 ASP A O 1
ATOM 3174 N N . LYS A 1 398 ? -0.996 -7.484 0.112 1.00 84.31 398 LYS A N 1
ATOM 3175 C CA . LYS A 1 398 ? -1.054 -8.655 1.006 1.00 84.31 398 LYS A CA 1
ATOM 3176 C C . LYS A 1 398 ? -1.215 -8.283 2.480 1.00 84.31 398 LYS A C 1
ATOM 3178 O O . LYS A 1 398 ? -1.021 -9.145 3.342 1.00 84.31 398 LYS A O 1
ATOM 3183 N N . LEU A 1 399 ? -1.500 -7.017 2.770 1.00 89.38 399 LEU A N 1
ATOM 3184 C CA . LEU A 1 399 ? -1.788 -6.592 4.128 1.00 89.38 399 LEU A CA 1
ATOM 3185 C C . LEU A 1 399 ? -3.177 -7.073 4.559 1.00 89.38 399 LEU A C 1
ATOM 3187 O O . LEU A 1 399 ? -4.088 -7.173 3.736 1.00 89.38 399 LEU A O 1
ATOM 3191 N N . ASP A 1 400 ? -3.338 -7.361 5.848 1.00 88.88 400 ASP A N 1
ATOM 3192 C CA . ASP A 1 400 ? -4.660 -7.515 6.458 1.00 88.88 400 ASP A CA 1
ATOM 3193 C C . ASP A 1 400 ? -5.472 -6.234 6.190 1.00 88.88 400 ASP A C 1
ATOM 3195 O O . ASP A 1 400 ? -4.987 -5.160 6.532 1.00 88.88 400 ASP A O 1
ATOM 3199 N N . PRO A 1 401 ? -6.668 -6.290 5.576 1.00 89.88 401 PRO A N 1
ATOM 3200 C CA . PRO A 1 401 ? -7.477 -5.098 5.320 1.00 89.88 401 PRO A CA 1
ATOM 3201 C C . PRO A 1 401 ? -7.965 -4.403 6.599 1.00 89.88 401 PRO A C 1
ATOM 3203 O O . PRO A 1 401 ? -8.270 -3.206 6.565 1.00 89.88 401 PRO A O 1
ATOM 3206 N N . TYR A 1 402 ? -8.046 -5.148 7.710 1.00 90.06 402 TYR A N 1
ATOM 3207 C CA . TYR A 1 402 ? -8.568 -4.678 8.990 1.00 90.06 402 TYR A CA 1
ATOM 3208 C C . TYR A 1 402 ? -7.659 -5.062 10.173 1.00 90.06 402 TYR A C 1
ATOM 3210 O O . TYR A 1 402 ? -8.115 -5.761 11.087 1.00 90.06 402 TYR A O 1
ATOM 3218 N N . PRO A 1 403 ? -6.391 -4.606 10.224 1.00 89.50 403 PRO A N 1
ATOM 3219 C CA . PRO A 1 403 ? -5.511 -4.846 11.364 1.00 89.50 403 PRO A CA 1
ATOM 3220 C C . PRO A 1 403 ? -6.167 -4.330 12.646 1.00 89.50 403 PRO A C 1
ATOM 3222 O O . PRO A 1 403 ? -6.567 -3.168 12.741 1.00 89.50 403 PRO A O 1
ATOM 3225 N N . GLU A 1 404 ? -6.313 -5.205 13.646 1.00 88.00 404 GLU A N 1
ATOM 3226 C CA . GLU A 1 404 ? -7.037 -4.885 14.886 1.00 88.00 404 GLU A CA 1
ATOM 3227 C C . GLU A 1 404 ? -8.489 -4.392 14.633 1.00 88.00 404 GLU A C 1
ATOM 3229 O O . GLU A 1 404 ? -9.060 -3.679 15.453 1.00 88.00 404 GLU A O 1
ATOM 3234 N N . GLY A 1 405 ? -9.121 -4.754 13.514 1.00 83.88 405 GLY A N 1
ATOM 3235 C CA . GLY A 1 405 ? -10.463 -4.286 13.138 1.00 83.88 405 GLY A CA 1
ATOM 3236 C C . GLY A 1 405 ? -10.518 -2.845 12.610 1.00 83.88 405 GLY A C 1
ATOM 3237 O O . GLY A 1 405 ? -11.609 -2.319 12.400 1.00 83.88 405 GLY A O 1
ATOM 3238 N N . LEU A 1 406 ? -9.370 -2.188 12.399 1.00 85.62 406 LEU A N 1
ATOM 3239 C CA . LEU A 1 406 ? -9.286 -0.844 11.821 1.00 85.62 406 LEU A CA 1
ATOM 3240 C C . LEU A 1 406 ? -9.006 -0.915 10.314 1.00 85.62 406 LEU A C 1
ATOM 3242 O O . LEU A 1 406 ? -8.062 -1.599 9.936 1.00 85.62 406 LEU A O 1
ATOM 3246 N N . PRO A 1 407 ? -9.741 -0.188 9.452 1.00 87.38 407 PRO A N 1
ATOM 3247 C CA . PRO A 1 407 ? -9.446 -0.159 8.018 1.00 87.38 407 PRO A CA 1
ATOM 3248 C C . PRO A 1 407 ? -8.034 0.379 7.736 1.00 87.38 407 PRO A C 1
ATOM 3250 O O . PRO A 1 407 ? -7.677 1.441 8.256 1.00 87.38 407 PRO A O 1
ATOM 3253 N N . LEU A 1 408 ? -7.262 -0.293 6.868 1.00 87.31 408 LEU A N 1
ATOM 3254 C CA . LEU A 1 408 ? -5.899 0.135 6.488 1.00 87.31 408 LEU A CA 1
ATOM 3255 C C . LEU A 1 408 ? -5.823 1.602 6.035 1.00 87.31 408 LEU A C 1
ATOM 3257 O O . LEU A 1 408 ? -4.890 2.312 6.392 1.00 87.31 408 LEU A O 1
ATOM 3261 N N . GLU A 1 409 ? -6.824 2.070 5.289 1.00 85.12 409 GLU A N 1
ATOM 3262 C CA . GLU A 1 409 ? -6.926 3.441 4.755 1.00 85.12 409 GLU A CA 1
ATOM 3263 C C . GLU A 1 409 ? -6.982 4.519 5.848 1.00 85.12 409 GLU A C 1
ATOM 3265 O O . GLU A 1 409 ? -6.706 5.690 5.594 1.00 85.12 409 GLU A O 1
ATOM 3270 N N . LYS A 1 410 ? -7.372 4.134 7.067 1.00 82.94 410 LYS A N 1
ATOM 3271 C CA . LYS A 1 410 ? -7.484 5.025 8.227 1.00 82.94 410 LYS A CA 1
ATOM 3272 C C . LYS A 1 410 ? -6.242 4.983 9.118 1.00 82.94 410 LYS A C 1
ATOM 3274 O O . LYS A 1 410 ? -6.201 5.703 10.117 1.00 82.94 410 LYS A O 1
ATOM 3279 N N . LEU A 1 411 ? -5.244 4.164 8.781 1.00 86.94 411 LEU A N 1
ATOM 3280 C CA . LEU A 1 411 ? -3.981 4.090 9.506 1.00 86.94 411 LEU A CA 1
ATOM 3281 C C . LEU A 1 411 ? -2.934 5.045 8.911 1.00 86.94 411 LEU A C 1
ATOM 3283 O O . LEU A 1 411 ? -2.807 5.138 7.690 1.00 86.94 411 LEU A O 1
ATOM 3287 N N . PRO A 1 412 ? -2.116 5.705 9.750 1.00 87.88 412 PRO A N 1
ATOM 3288 C CA . PRO A 1 412 ? -1.038 6.587 9.304 1.00 87.88 412 PRO A CA 1
ATOM 3289 C C . PRO A 1 412 ? 0.206 5.783 8.875 1.00 87.88 412 PRO A C 1
ATOM 3291 O O . PRO A 1 412 ? 1.297 5.977 9.404 1.00 87.88 412 PRO A O 1
ATOM 3294 N N . LEU A 1 413 ? 0.048 4.846 7.933 1.00 89.00 413 LEU A N 1
ATOM 3295 C CA . LEU A 1 413 ? 1.124 3.941 7.498 1.00 89.00 413 LEU A CA 1
ATOM 3296 C C . LEU A 1 413 ? 2.302 4.698 6.869 1.00 89.00 413 LEU A C 1
ATOM 3298 O O . LEU A 1 413 ? 3.455 4.357 7.104 1.00 89.00 413 LEU A O 1
ATOM 3302 N N . ASP A 1 414 ? 2.006 5.756 6.110 1.00 85.56 414 ASP A N 1
ATOM 3303 C CA . ASP A 1 414 ? 3.008 6.598 5.445 1.00 85.56 414 ASP A CA 1
ATOM 3304 C C . ASP A 1 414 ? 3.798 7.500 6.412 1.00 85.56 414 ASP A C 1
ATOM 3306 O O . ASP A 1 414 ? 4.846 8.024 6.042 1.00 85.56 414 ASP A O 1
ATOM 3310 N N . GLU A 1 415 ? 3.314 7.694 7.643 1.00 86.62 415 GLU A N 1
ATOM 3311 C CA . GLU A 1 415 ? 4.036 8.441 8.684 1.00 86.62 415 GLU A CA 1
ATOM 3312 C C . GLU A 1 415 ? 4.997 7.538 9.474 1.00 86.62 415 GLU A C 1
ATOM 3314 O O . GLU A 1 415 ? 5.885 8.036 10.169 1.00 86.62 415 GLU A O 1
ATOM 3319 N N . ASP A 1 416 ? 4.840 6.213 9.372 1.00 91.50 416 ASP A N 1
ATOM 3320 C CA . ASP A 1 416 ? 5.693 5.259 10.065 1.00 91.50 416 ASP A CA 1
ATOM 3321 C C . ASP A 1 416 ? 6.973 4.981 9.266 1.00 91.50 416 ASP A C 1
ATOM 3323 O O . ASP A 1 416 ? 6.970 4.375 8.190 1.00 91.50 416 ASP A O 1
ATOM 3327 N N . GLU A 1 417 ? 8.101 5.421 9.823 1.00 90.62 417 GLU A N 1
ATOM 3328 C CA . GLU A 1 417 ? 9.412 5.301 9.184 1.00 90.62 417 GLU A CA 1
ATOM 3329 C C . GLU A 1 417 ? 9.814 3.834 8.982 1.00 90.62 417 GLU A C 1
ATOM 3331 O O . GLU A 1 417 ? 10.303 3.460 7.917 1.00 90.62 417 GLU A O 1
ATOM 3336 N N . THR A 1 418 ? 9.560 2.976 9.975 1.00 92.00 418 THR A N 1
ATOM 3337 C CA . THR A 1 418 ? 9.890 1.548 9.886 1.00 92.00 418 THR A CA 1
ATOM 3338 C C . THR A 1 418 ? 9.046 0.821 8.845 1.00 92.00 418 THR A C 1
ATOM 3340 O O . THR A 1 418 ? 9.579 0.006 8.096 1.00 92.00 418 THR A O 1
ATOM 3343 N N . PHE A 1 419 ? 7.754 1.137 8.750 1.00 93.50 419 PHE A N 1
ATOM 3344 C CA . PHE A 1 419 ? 6.864 0.614 7.721 1.00 93.50 419 PHE A CA 1
ATOM 3345 C C . PHE A 1 419 ? 7.369 1.017 6.334 1.00 93.50 419 PHE A C 1
ATOM 3347 O O . PHE A 1 419 ? 7.616 0.152 5.496 1.00 93.50 419 PHE A O 1
ATOM 3354 N N . SER A 1 420 ? 7.644 2.309 6.140 1.00 90.69 420 SER A N 1
ATOM 3355 C CA . SER A 1 420 ? 8.160 2.856 4.881 1.00 90.69 420 SER A CA 1
ATOM 3356 C C . SER A 1 420 ? 9.490 2.213 4.461 1.00 90.69 420 SER A C 1
ATOM 3358 O O . SER A 1 420 ? 9.676 1.884 3.292 1.00 90.69 420 SER A O 1
ATOM 3360 N N . GLN A 1 421 ? 10.408 1.968 5.403 1.00 90.94 421 GLN A N 1
ATOM 3361 C CA . GLN A 1 421 ? 11.677 1.281 5.124 1.00 90.94 421 GLN A CA 1
ATOM 3362 C C . GLN A 1 421 ? 11.466 -0.162 4.641 1.00 90.94 421 GLN A C 1
ATOM 3364 O O . GLN A 1 421 ? 12.109 -0.582 3.677 1.00 90.94 421 GLN A O 1
ATOM 3369 N N . ILE A 1 422 ? 10.551 -0.911 5.267 1.00 91.38 422 ILE A N 1
ATOM 3370 C CA . ILE A 1 422 ? 10.242 -2.287 4.849 1.00 91.38 422 ILE A CA 1
ATOM 3371 C C . ILE A 1 422 ? 9.570 -2.295 3.468 1.00 91.38 422 ILE A C 1
ATOM 3373 O O . ILE A 1 422 ? 9.875 -3.165 2.649 1.00 91.38 422 ILE A O 1
ATOM 3377 N N . GLU A 1 423 ? 8.694 -1.326 3.175 1.00 92.88 423 GLU A N 1
ATOM 3378 C CA . GLU A 1 423 ? 8.096 -1.179 1.842 1.00 92.88 423 GLU A CA 1
ATOM 3379 C C . GLU A 1 423 ? 9.153 -0.949 0.761 1.00 92.88 423 GLU A C 1
ATOM 3381 O O . GLU A 1 423 ? 9.103 -1.595 -0.285 1.00 92.88 423 GLU A O 1
ATOM 3386 N N . LEU A 1 424 ? 10.127 -0.069 1.013 1.00 90.38 424 LEU A N 1
ATOM 3387 C CA . LEU A 1 424 ? 11.210 0.214 0.069 1.00 90.38 424 LEU A CA 1
ATOM 3388 C C . LEU A 1 424 ? 12.098 -1.012 -0.166 1.00 90.38 424 LEU A C 1
ATOM 3390 O O . LEU A 1 424 ? 12.414 -1.332 -1.315 1.00 90.38 424 LEU A O 1
ATOM 3394 N N . GLU A 1 425 ? 12.463 -1.736 0.897 1.00 90.25 425 GLU A N 1
ATOM 3395 C CA . GLU A 1 425 ? 13.236 -2.977 0.778 1.00 90.25 425 GLU A CA 1
ATOM 3396 C C . GLU A 1 425 ? 12.458 -4.037 -0.017 1.00 90.25 425 GLU A C 1
ATOM 3398 O O . GLU A 1 425 ? 13.002 -4.665 -0.931 1.00 90.25 425 GLU A O 1
ATOM 3403 N N . MET A 1 426 ? 11.164 -4.207 0.275 1.00 91.12 426 MET A N 1
ATOM 3404 C CA . MET A 1 426 ? 10.314 -5.146 -0.450 1.00 91.12 426 MET A CA 1
ATOM 3405 C C . MET A 1 426 ? 10.173 -4.762 -1.925 1.00 91.12 426 MET A C 1
ATOM 3407 O O . MET A 1 426 ? 10.310 -5.635 -2.786 1.00 91.12 426 MET A O 1
ATOM 3411 N N . ALA A 1 427 ? 9.901 -3.491 -2.224 1.00 91.00 427 ALA A N 1
ATOM 3412 C CA . ALA A 1 427 ? 9.747 -3.000 -3.589 1.00 91.00 427 ALA A CA 1
ATOM 3413 C C . ALA A 1 427 ? 11.034 -3.225 -4.393 1.00 91.00 427 ALA A C 1
ATOM 3415 O O . ALA A 1 427 ? 10.983 -3.783 -5.488 1.00 91.00 427 ALA A O 1
ATOM 3416 N N . GLY A 1 428 ? 12.199 -2.910 -3.813 1.00 89.56 428 GLY A N 1
ATOM 3417 C CA . GLY A 1 428 ? 13.498 -3.174 -4.433 1.00 89.56 428 GLY A CA 1
ATOM 3418 C C . GLY A 1 428 ? 13.735 -4.660 -4.726 1.00 89.56 428 GLY A C 1
ATOM 3419 O O . GLY A 1 428 ? 14.156 -5.015 -5.826 1.00 89.56 428 GLY A O 1
ATOM 3420 N N . LEU A 1 429 ? 13.412 -5.554 -3.782 1.00 89.88 429 LEU A N 1
ATOM 3421 C CA . LEU A 1 429 ? 13.552 -7.003 -3.979 1.00 89.88 429 LEU A CA 1
ATOM 3422 C C . LEU A 1 429 ? 12.590 -7.562 -5.035 1.00 89.88 429 LEU A C 1
ATOM 3424 O O . LEU A 1 429 ? 12.986 -8.452 -5.795 1.00 89.88 429 LEU A O 1
ATOM 3428 N N . LYS A 1 430 ? 11.351 -7.055 -5.083 1.00 87.50 430 LYS A N 1
ATOM 3429 C CA . LYS A 1 430 ? 10.357 -7.418 -6.103 1.00 87.50 430 LYS A CA 1
ATOM 3430 C C . LYS A 1 430 ? 10.799 -6.973 -7.495 1.00 87.50 430 LYS A C 1
ATOM 3432 O O . LYS A 1 430 ? 10.656 -7.751 -8.427 1.00 87.50 430 LYS A O 1
ATOM 3437 N N . LEU A 1 431 ? 11.342 -5.764 -7.630 1.00 89.00 431 LEU A N 1
ATOM 3438 C CA . LEU A 1 431 ? 11.795 -5.224 -8.915 1.00 89.00 431 LEU A CA 1
ATOM 3439 C C . LEU A 1 431 ? 13.086 -5.887 -9.419 1.00 89.00 431 LEU A C 1
ATOM 3441 O O . LEU A 1 431 ? 13.245 -6.077 -10.619 1.00 89.00 431 LEU A O 1
ATOM 3445 N N . ALA A 1 432 ? 13.999 -6.268 -8.521 1.00 88.44 432 ALA A N 1
ATOM 3446 C CA . ALA A 1 432 ? 15.272 -6.875 -8.908 1.00 88.44 432 ALA A CA 1
ATOM 3447 C C . ALA A 1 432 ? 15.120 -8.291 -9.492 1.00 88.44 432 ALA A C 1
ATOM 3449 O O . ALA A 1 432 ? 15.620 -8.570 -10.578 1.00 88.44 432 ALA A O 1
ATOM 3450 N N . ASP A 1 433 ? 14.469 -9.198 -8.756 1.00 86.56 433 ASP A N 1
ATOM 3451 C CA . ASP A 1 433 ? 14.191 -10.571 -9.200 1.00 86.56 433 ASP A CA 1
ATOM 3452 C C . ASP A 1 433 ? 13.062 -11.167 -8.335 1.00 86.56 433 ASP A C 1
ATOM 3454 O O . ASP A 1 433 ? 13.321 -11.674 -7.232 1.00 86.56 433 ASP A O 1
ATOM 3458 N N . PRO A 1 434 ? 11.801 -11.117 -8.805 1.00 81.81 434 PRO A N 1
ATOM 3459 C CA . PRO A 1 434 ? 10.661 -11.606 -8.039 1.00 81.81 434 PRO A CA 1
ATOM 3460 C C . PRO A 1 434 ? 10.772 -13.092 -7.672 1.00 81.81 434 PRO A C 1
ATOM 3462 O O . PRO A 1 434 ? 10.347 -13.495 -6.587 1.00 81.81 434 PRO A O 1
ATOM 3465 N N . ALA A 1 435 ? 11.334 -13.914 -8.564 1.00 82.94 435 ALA A N 1
ATOM 3466 C CA . ALA A 1 435 ? 11.381 -15.362 -8.398 1.00 82.94 435 ALA A CA 1
ATOM 3467 C C . ALA A 1 435 ? 12.444 -15.762 -7.372 1.00 82.94 435 ALA A C 1
ATOM 3469 O O . ALA A 1 435 ? 12.170 -16.536 -6.451 1.00 82.94 435 ALA A O 1
ATOM 3470 N N . ARG A 1 436 ? 13.647 -15.191 -7.480 1.00 89.69 436 ARG A N 1
ATOM 3471 C CA . ARG A 1 436 ? 14.751 -15.477 -6.556 1.00 89.69 436 ARG A CA 1
ATOM 3472 C C . ARG A 1 436 ? 14.515 -14.897 -5.162 1.00 89.69 436 ARG A C 1
ATOM 3474 O O . ARG A 1 436 ? 14.937 -15.501 -4.175 1.00 89.69 436 ARG A O 1
ATOM 3481 N N . ASN A 1 437 ? 13.831 -13.756 -5.062 1.00 89.75 437 ASN A N 1
ATOM 3482 C CA . ASN A 1 437 ? 13.606 -13.065 -3.790 1.00 89.75 437 ASN A CA 1
ATOM 3483 C C . ASN A 1 437 ? 12.285 -13.430 -3.095 1.00 89.75 437 ASN A C 1
ATOM 3485 O O . ASN A 1 437 ? 12.021 -12.915 -2.007 1.00 89.75 437 ASN A O 1
ATOM 3489 N N . ALA A 1 438 ? 11.481 -14.340 -3.655 1.00 87.25 438 ALA A N 1
ATOM 3490 C CA . ALA A 1 438 ? 10.139 -14.667 -3.166 1.00 87.25 438 ALA A CA 1
ATOM 3491 C C . ALA A 1 438 ? 10.073 -14.976 -1.656 1.00 87.25 438 ALA A C 1
ATOM 3493 O O . ALA A 1 438 ? 9.197 -14.467 -0.960 1.00 87.25 438 ALA A O 1
ATOM 3494 N N . ALA A 1 439 ? 11.023 -15.756 -1.126 1.00 89.56 439 ALA A N 1
ATOM 3495 C CA . ALA A 1 439 ? 11.065 -16.098 0.300 1.00 89.56 439 ALA A CA 1
ATOM 3496 C C . ALA A 1 439 ? 11.349 -14.881 1.201 1.00 89.56 439 ALA A C 1
ATOM 3498 O O . ALA A 1 439 ? 10.746 -14.739 2.264 1.00 89.56 439 ALA A O 1
ATOM 3499 N N . ARG A 1 440 ? 12.240 -13.977 0.770 1.00 90.62 440 ARG A N 1
ATOM 3500 C CA . ARG A 1 440 ? 12.542 -12.736 1.504 1.00 90.62 440 ARG A CA 1
ATOM 3501 C C . ARG A 1 440 ? 11.366 -11.770 1.447 1.00 90.62 440 ARG A C 1
ATOM 3503 O O . ARG A 1 440 ? 10.983 -11.237 2.479 1.00 90.62 440 ARG A O 1
ATOM 3510 N N . VAL A 1 441 ? 10.753 -11.615 0.273 1.00 90.94 441 VAL A N 1
ATOM 3511 C CA . VAL A 1 441 ? 9.537 -10.812 0.091 1.00 90.94 441 VAL A CA 1
ATOM 3512 C C . VAL A 1 441 ? 8.407 -11.337 0.981 1.00 90.94 441 VAL A C 1
ATOM 3514 O O . VAL A 1 441 ? 7.736 -10.544 1.626 1.00 90.94 441 VAL A O 1
ATOM 3517 N N . ALA A 1 442 ? 8.221 -12.655 1.092 1.00 89.00 442 ALA A N 1
ATOM 3518 C CA . ALA A 1 442 ? 7.223 -13.225 1.998 1.00 89.00 442 ALA A CA 1
ATOM 3519 C C . ALA A 1 442 ? 7.501 -12.879 3.474 1.00 89.00 442 ALA A C 1
ATOM 3521 O O . ALA A 1 442 ? 6.583 -12.475 4.181 1.00 89.00 442 ALA A O 1
ATOM 3522 N N . ASN A 1 443 ? 8.759 -12.959 3.924 1.00 92.19 443 ASN A N 1
ATOM 3523 C CA . ASN A 1 443 ? 9.126 -12.579 5.292 1.00 92.19 443 ASN A CA 1
ATOM 3524 C C . ASN A 1 443 ? 8.941 -11.076 5.563 1.00 92.19 443 ASN A C 1
ATOM 3526 O O . ASN A 1 443 ? 8.466 -10.699 6.630 1.00 92.19 443 ASN A O 1
ATOM 3530 N N . LEU A 1 444 ? 9.288 -10.210 4.605 1.00 92.44 444 LEU A N 1
ATOM 3531 C CA . LEU A 1 444 ? 9.036 -8.771 4.730 1.00 92.44 444 LEU A CA 1
ATOM 3532 C C . LEU A 1 444 ? 7.535 -8.454 4.720 1.00 92.44 444 LEU A C 1
ATOM 3534 O O . LEU A 1 444 ? 7.122 -7.523 5.399 1.00 92.44 444 LEU A O 1
ATOM 3538 N N . ALA A 1 445 ? 6.713 -9.232 4.007 1.00 91.31 445 ALA A N 1
ATOM 3539 C CA . ALA A 1 445 ? 5.257 -9.068 4.009 1.00 91.31 445 ALA A CA 1
ATOM 3540 C C . ALA A 1 445 ? 4.641 -9.402 5.370 1.00 91.31 445 ALA A C 1
ATOM 3542 O O . ALA A 1 445 ? 3.752 -8.693 5.830 1.00 91.31 445 ALA A O 1
ATOM 3543 N N . GLU A 1 446 ? 5.137 -10.448 6.031 1.00 92.44 446 GLU A N 1
ATOM 3544 C CA . GLU A 1 446 ? 4.753 -10.780 7.406 1.00 92.44 446 GLU A CA 1
ATOM 3545 C C . GLU A 1 446 ? 5.143 -9.651 8.370 1.00 92.44 446 GLU A C 1
ATOM 3547 O O . GLU A 1 446 ? 4.292 -9.148 9.095 1.00 92.44 446 GLU A O 1
ATOM 3552 N N . LYS A 1 447 ? 6.379 -9.138 8.278 1.00 93.75 447 LYS A N 1
ATOM 3553 C CA . LYS A 1 447 ? 6.826 -7.987 9.085 1.00 93.75 447 LYS A CA 1
ATOM 3554 C C . LYS A 1 447 ? 6.020 -6.712 8.828 1.00 93.75 447 LYS A C 1
ATOM 3556 O O . LYS A 1 447 ? 5.786 -5.948 9.758 1.00 93.75 447 LYS A O 1
ATOM 3561 N N . LEU A 1 448 ? 5.618 -6.463 7.580 1.00 93.31 448 LEU A N 1
ATOM 3562 C CA . LEU A 1 448 ? 4.746 -5.343 7.219 1.00 93.31 448 LEU A CA 1
ATOM 3563 C C . LEU A 1 448 ? 3.368 -5.484 7.870 1.00 93.31 448 LEU A C 1
ATOM 3565 O O . LEU A 1 448 ? 2.857 -4.506 8.411 1.00 93.31 448 LEU A O 1
ATOM 3569 N N . ASN A 1 449 ? 2.802 -6.694 7.873 1.00 92.88 449 ASN A N 1
ATOM 3570 C CA . ASN A 1 449 ? 1.555 -6.996 8.575 1.00 92.88 449 ASN A CA 1
ATOM 3571 C C . ASN A 1 449 ? 1.684 -6.803 10.089 1.00 92.88 449 ASN A C 1
ATOM 3573 O O . ASN A 1 449 ? 0.857 -6.116 10.686 1.00 92.88 449 ASN A O 1
ATOM 3577 N N . ASP A 1 450 ? 2.746 -7.332 10.698 1.00 93.50 450 ASP A N 1
ATOM 3578 C CA . ASP A 1 450 ? 3.020 -7.145 12.125 1.00 93.50 450 ASP A CA 1
ATOM 3579 C C . ASP A 1 450 ? 3.158 -5.656 12.469 1.00 93.50 450 ASP A C 1
ATOM 3581 O O . ASP A 1 450 ? 2.590 -5.178 13.453 1.00 93.50 450 ASP A O 1
ATOM 3585 N N . ARG A 1 451 ? 3.852 -4.884 11.619 1.00 94.69 451 ARG A N 1
ATOM 3586 C CA . ARG A 1 451 ? 4.012 -3.445 11.832 1.00 94.69 451 ARG A CA 1
ATOM 3587 C C . ARG A 1 451 ? 2.702 -2.680 11.652 1.00 94.69 451 ARG A C 1
ATOM 3589 O O . ARG A 1 451 ? 2.423 -1.798 12.460 1.00 94.69 451 ARG A O 1
ATOM 3596 N N . ALA A 1 452 ? 1.886 -3.019 10.652 1.00 93.06 452 ALA A N 1
ATOM 3597 C CA . ALA A 1 452 ? 0.544 -2.452 10.489 1.00 93.06 452 ALA A CA 1
ATOM 3598 C C . ALA A 1 452 ? -0.324 -2.715 11.729 1.00 93.06 452 ALA A C 1
ATOM 3600 O O . ALA A 1 452 ? -1.040 -1.826 12.189 1.00 93.06 452 ALA A O 1
ATOM 3601 N N . LEU A 1 453 ? -0.213 -3.912 12.306 1.00 93.06 453 LEU A N 1
ATOM 3602 C CA . LEU A 1 453 ? -0.923 -4.306 13.516 1.00 93.06 453 LEU A CA 1
ATOM 3603 C C . LEU A 1 453 ? -0.457 -3.502 14.741 1.00 93.06 453 LEU A C 1
ATOM 3605 O O . LEU A 1 453 ? -1.284 -3.013 15.513 1.00 93.06 453 LEU A O 1
ATOM 3609 N N . ASP A 1 454 ? 0.848 -3.284 14.894 1.00 92.94 454 ASP A N 1
ATOM 3610 C CA . ASP A 1 454 ? 1.393 -2.423 15.949 1.00 92.94 454 ASP A CA 1
ATOM 3611 C C . ASP A 1 454 ? 0.959 -0.957 15.797 1.00 92.94 454 ASP A C 1
ATOM 3613 O O . ASP A 1 454 ? 0.602 -0.313 16.789 1.00 92.94 454 ASP A O 1
ATOM 3617 N N . ILE A 1 455 ? 0.930 -0.432 14.565 1.00 91.25 455 ILE A N 1
ATOM 3618 C CA . ILE A 1 455 ? 0.410 0.912 14.271 1.00 91.25 455 ILE A CA 1
ATOM 3619 C C . ILE A 1 455 ? -1.074 0.988 14.646 1.00 91.25 455 ILE A C 1
ATOM 3621 O O . ILE A 1 455 ? -1.484 1.928 15.326 1.00 91.25 455 ILE A O 1
ATOM 3625 N N . ALA A 1 456 ? -1.875 -0.017 14.286 1.00 91.19 456 ALA A N 1
ATOM 3626 C CA . ALA A 1 456 ? -3.290 -0.074 14.641 1.00 91.19 456 ALA A CA 1
ATOM 3627 C C . ALA A 1 456 ? -3.505 -0.079 16.166 1.00 91.19 456 ALA A C 1
ATOM 3629 O O . ALA A 1 456 ? -4.354 0.657 16.675 1.00 91.19 456 ALA A O 1
ATOM 3630 N N . ARG A 1 457 ? -2.691 -0.826 16.927 1.00 90.88 457 ARG A N 1
ATOM 3631 C CA . ARG A 1 457 ? -2.708 -0.794 18.403 1.00 90.88 457 ARG A CA 1
ATOM 3632 C C . ARG A 1 457 ? -2.344 0.576 18.962 1.00 90.88 457 ARG A C 1
ATOM 3634 O O . ARG A 1 457 ? -2.980 1.031 19.913 1.00 90.88 457 ARG A O 1
ATOM 3641 N N . ALA A 1 458 ? -1.336 1.235 18.392 1.00 89.56 458 ALA A N 1
ATOM 3642 C CA . ALA A 1 458 ? -0.935 2.576 18.803 1.00 89.56 458 ALA A CA 1
ATOM 3643 C C . ALA A 1 458 ? -2.047 3.603 18.536 1.00 89.56 458 ALA A C 1
ATOM 3645 O O . ALA A 1 458 ? -2.327 4.429 19.404 1.00 89.56 458 ALA A O 1
ATOM 3646 N N . VAL A 1 459 ? -2.729 3.504 17.388 1.00 88.81 459 VAL A N 1
ATOM 3647 C CA . VAL A 1 459 ? -3.902 4.328 17.060 1.00 88.81 459 VAL A CA 1
ATOM 3648 C C . VAL A 1 459 ? -5.026 4.084 18.061 1.00 88.81 459 VAL A C 1
ATOM 3650 O O . VAL A 1 459 ? -5.480 5.039 18.684 1.00 88.81 459 VAL A O 1
ATOM 3653 N N . LYS A 1 460 ? -5.409 2.823 18.309 1.00 88.75 460 LYS A N 1
ATOM 3654 C CA . LYS A 1 460 ? -6.433 2.499 19.315 1.00 88.75 460 LYS A CA 1
ATOM 3655 C C . LYS A 1 460 ? -6.091 3.066 20.685 1.00 88.75 460 LYS A C 1
ATOM 3657 O O . LYS A 1 460 ? -6.951 3.636 21.339 1.00 88.75 460 LYS A O 1
ATOM 3662 N N . LYS A 1 461 ? -4.837 2.930 21.125 1.00 88.44 461 LYS A N 1
ATOM 3663 C CA . LYS A 1 461 ? -4.388 3.489 22.403 1.00 88.44 461 LYS A CA 1
ATOM 3664 C C . LYS A 1 461 ? -4.556 5.009 22.432 1.00 88.44 461 LYS A C 1
ATOM 3666 O O . LYS A 1 461 ? -5.058 5.530 23.421 1.00 88.44 461 LYS A O 1
ATOM 3671 N N . LYS A 1 462 ? -4.176 5.689 21.349 1.00 86.88 462 LYS A N 1
ATOM 3672 C CA . LYS A 1 462 ? -4.302 7.141 21.205 1.00 86.88 462 LYS A CA 1
ATOM 3673 C C . LYS A 1 462 ? -5.760 7.606 21.186 1.00 86.88 462 LYS A C 1
ATOM 3675 O O . LYS A 1 462 ? -6.051 8.653 21.745 1.00 86.88 462 LYS A O 1
ATOM 3680 N N . ASP A 1 463 ? -6.682 6.825 20.623 1.00 87.31 463 ASP A N 1
ATOM 3681 C CA . ASP A 1 463 ? -8.121 7.138 20.667 1.00 87.31 463 ASP A CA 1
ATOM 3682 C C . ASP A 1 463 ? -8.675 7.192 22.096 1.00 87.31 463 ASP A C 1
ATOM 3684 O O . ASP A 1 463 ? -9.660 7.878 22.351 1.00 87.31 463 ASP A O 1
ATOM 3688 N N . LEU A 1 464 ? -8.066 6.437 23.016 1.00 88.75 464 LEU A N 1
ATOM 3689 C CA . LEU A 1 464 ? -8.460 6.401 24.424 1.00 88.75 464 LEU A CA 1
ATOM 3690 C C . LEU A 1 464 ? -7.806 7.524 25.243 1.00 88.75 464 LEU A C 1
ATOM 3692 O O . LEU A 1 464 ? -8.205 7.753 26.384 1.00 88.75 464 LEU A O 1
ATOM 3696 N N . GLU A 1 465 ? -6.803 8.222 24.701 1.00 86.25 465 GLU A N 1
ATOM 3697 C CA . GLU A 1 465 ? -6.133 9.321 25.399 1.00 86.25 465 GLU A CA 1
ATOM 3698 C C . GLU A 1 465 ? -7.066 10.535 25.503 1.00 86.25 465 GLU A C 1
ATOM 3700 O O . GLU A 1 465 ? -7.565 11.055 24.508 1.00 86.25 465 GLU A O 1
ATOM 3705 N N . GLY A 1 466 ? -7.290 11.015 26.728 1.00 83.94 466 GLY A N 1
ATOM 3706 C CA . GLY A 1 466 ? -8.189 12.143 26.996 1.00 83.94 466 GLY A CA 1
ATOM 3707 C C . GLY A 1 466 ? -9.665 11.765 27.163 1.00 83.94 466 GLY A C 1
ATOM 3708 O O . GLY A 1 466 ? -10.483 12.657 27.383 1.00 83.94 466 GLY A O 1
ATOM 3709 N N . LEU A 1 467 ? -10.005 10.473 27.100 1.00 90.94 467 LEU A N 1
ATOM 3710 C CA . LEU A 1 467 ? -11.314 9.955 27.505 1.00 90.94 467 LEU A CA 1
ATOM 3711 C C . LEU A 1 467 ? -11.376 9.702 29.022 1.00 90.94 467 LEU A C 1
ATOM 3713 O O . LEU A 1 467 ? -10.364 9.730 29.725 1.00 90.94 467 LEU A O 1
ATOM 3717 N N . GLU A 1 468 ? -12.582 9.466 29.536 1.00 91.19 468 GLU A N 1
ATOM 3718 C CA . GLU A 1 468 ? -12.830 9.109 30.933 1.00 91.19 468 GLU A CA 1
ATOM 3719 C C . GLU A 1 468 ? -12.119 7.787 31.280 1.00 91.19 468 GLU A C 1
ATOM 3721 O O . GLU A 1 468 ? -12.376 6.755 30.665 1.00 91.19 468 GLU A O 1
ATOM 3726 N N . GLU A 1 469 ? -11.219 7.800 32.271 1.00 91.88 469 GLU A N 1
ATOM 3727 C CA . GLU A 1 469 ? -10.371 6.637 32.591 1.00 91.88 469 GLU A CA 1
ATOM 3728 C C . GLU A 1 469 ? -11.171 5.414 33.068 1.00 91.88 469 GLU A C 1
ATOM 3730 O O . GLU A 1 469 ? -10.774 4.270 32.826 1.00 91.88 469 GLU A O 1
ATOM 3735 N N . ALA A 1 470 ? -12.291 5.654 33.756 1.00 93.25 470 ALA A N 1
ATOM 3736 C CA . ALA A 1 470 ? -13.120 4.618 34.356 1.00 93.25 470 ALA A CA 1
ATOM 3737 C C . ALA A 1 470 ? -14.623 4.930 34.208 1.00 93.25 470 ALA A C 1
ATOM 3739 O O . ALA A 1 470 ? -15.268 5.282 35.203 1.00 93.25 470 ALA A O 1
ATOM 3740 N N . PRO A 1 471 ? -15.205 4.808 32.997 1.00 93.06 471 PRO A N 1
ATOM 3741 C CA . PRO A 1 471 ? -16.642 4.970 32.791 1.00 93.06 471 PRO A CA 1
ATOM 3742 C C . PRO A 1 471 ? -17.423 4.037 33.723 1.00 93.06 471 PRO A C 1
ATOM 3744 O O . PRO A 1 471 ? -17.224 2.821 33.728 1.00 93.06 471 PRO A O 1
ATOM 3747 N N . ARG A 1 472 ? -18.294 4.619 34.557 1.00 91.44 472 ARG A N 1
ATOM 3748 C CA . ARG A 1 472 ? -19.044 3.900 35.613 1.00 91.44 472 ARG A CA 1
ATOM 3749 C C . ARG A 1 472 ? -18.154 3.109 36.587 1.00 91.44 472 ARG A C 1
ATOM 3751 O O . ARG A 1 472 ? -18.611 2.142 37.185 1.00 91.44 472 ARG A O 1
ATOM 3758 N N . GLY A 1 473 ? -16.898 3.518 36.758 1.00 91.25 473 GLY A N 1
ATOM 3759 C CA . GLY A 1 473 ? -15.919 2.862 37.626 1.00 91.25 473 GLY A CA 1
ATOM 3760 C C . GLY A 1 473 ? -15.225 1.639 37.012 1.00 91.25 473 GLY A C 1
ATOM 3761 O O . GLY A 1 473 ? -14.337 1.074 37.649 1.00 91.25 473 GLY A O 1
ATOM 3762 N N . ILE A 1 474 ? -15.561 1.244 35.777 1.00 93.75 474 ILE A N 1
ATOM 3763 C CA . ILE A 1 474 ? -14.856 0.177 35.054 1.00 93.75 474 ILE A CA 1
ATOM 3764 C C . ILE A 1 474 ? -13.699 0.799 34.262 1.00 93.75 474 ILE A C 1
ATOM 3766 O O . ILE A 1 474 ? -13.962 1.649 33.416 1.00 93.75 474 ILE A O 1
ATOM 3770 N N . PRO A 1 475 ? -12.435 0.371 34.453 1.00 94.06 475 PRO A N 1
ATOM 3771 C CA . PRO A 1 475 ? -11.310 0.877 33.674 1.00 94.06 475 PRO A CA 1
ATOM 3772 C C . PRO A 1 475 ? -11.535 0.728 32.165 1.00 94.06 475 PRO A C 1
ATOM 3774 O O . PRO A 1 475 ? -11.788 -0.376 31.675 1.00 94.06 475 PRO A O 1
ATOM 3777 N N . LEU A 1 476 ? -11.371 1.820 31.416 1.00 91.50 476 LEU A N 1
ATOM 3778 C CA . LEU A 1 476 ? -11.652 1.881 29.976 1.00 91.50 476 LEU A CA 1
ATOM 3779 C C . LEU A 1 476 ? -10.870 0.823 29.175 1.00 91.50 476 LEU A C 1
ATOM 3781 O O . LEU A 1 476 ? -11.395 0.210 28.247 1.00 91.50 476 LEU A O 1
ATOM 3785 N N . ALA A 1 477 ? -9.630 0.536 29.584 1.00 88.94 477 ALA A N 1
ATOM 3786 C CA . ALA A 1 477 ? -8.800 -0.505 28.975 1.00 88.94 477 ALA A CA 1
ATOM 3787 C C . ALA A 1 477 ? -9.383 -1.926 29.130 1.00 88.94 477 ALA A C 1
ATOM 3789 O O . ALA A 1 477 ? -9.193 -2.770 28.253 1.00 88.94 477 ALA A O 1
ATOM 3790 N N . LEU A 1 478 ? -10.098 -2.200 30.229 1.00 91.81 478 LEU A N 1
ATOM 3791 C CA . LEU A 1 478 ? -10.761 -3.487 30.467 1.00 91.81 478 LEU A CA 1
ATOM 3792 C C . LEU A 1 478 ? -12.093 -3.596 29.720 1.00 91.81 478 LEU A C 1
ATOM 3794 O O . LEU A 1 478 ? -12.474 -4.701 29.340 1.00 91.81 478 LEU A O 1
ATOM 3798 N N . LEU A 1 479 ? -12.762 -2.465 29.472 1.00 91.88 479 LEU A N 1
ATOM 3799 C CA . LEU A 1 479 ? -14.013 -2.403 28.713 1.00 91.88 479 LEU A CA 1
ATOM 3800 C C . LEU A 1 479 ? -13.821 -2.764 27.230 1.00 91.88 479 LEU A C 1
ATOM 3802 O O . LEU A 1 479 ? -14.750 -3.246 26.591 1.00 91.88 479 LEU A O 1
ATOM 3806 N N . ARG A 1 480 ? -12.605 -2.571 26.692 1.00 90.69 480 ARG A N 1
ATOM 3807 C CA . ARG A 1 480 ? -12.239 -2.833 25.284 1.00 90.69 480 ARG A CA 1
ATOM 3808 C C . ARG A 1 480 ? -13.235 -2.200 24.298 1.00 90.69 480 ARG A C 1
ATOM 3810 O O . ARG A 1 480 ? -13.797 -2.903 23.457 1.00 90.69 480 ARG A O 1
ATOM 3817 N N . PRO A 1 481 ? -13.441 -0.875 24.373 1.00 91.69 481 PRO A N 1
ATOM 3818 C CA . PRO A 1 481 ? -14.521 -0.203 23.660 1.00 91.69 481 PRO A CA 1
ATOM 3819 C C . PRO A 1 481 ? -14.397 -0.324 22.133 1.00 91.69 481 PRO A C 1
ATOM 3821 O O . PRO A 1 481 ? -15.406 -0.406 21.454 1.00 91.69 481 PRO A O 1
ATOM 3824 N N . HIS A 1 482 ? -13.191 -0.463 21.573 1.00 90.06 482 HIS A N 1
ATOM 3825 C CA . HIS A 1 482 ? -12.996 -0.708 20.134 1.00 90.06 482 HIS A CA 1
ATOM 3826 C C . HIS A 1 482 ? -13.569 -2.031 19.603 1.00 90.06 482 HIS A C 1
ATOM 3828 O O . HIS A 1 482 ? -13.597 -2.209 18.389 1.00 90.06 482 HIS A O 1
ATOM 3834 N N . ASN A 1 483 ? -13.988 -2.962 20.467 1.00 89.94 483 ASN A N 1
ATOM 3835 C CA . ASN A 1 483 ? -14.711 -4.163 20.038 1.00 89.94 483 ASN A CA 1
ATOM 3836 C C . ASN A 1 483 ? -16.195 -3.880 19.747 1.00 89.94 483 ASN A C 1
ATOM 3838 O O . ASN A 1 483 ? -16.857 -4.711 19.131 1.00 89.94 483 ASN A O 1
ATOM 3842 N N . ASP A 1 484 ? -16.719 -2.742 20.205 1.00 92.75 484 ASP A N 1
ATOM 3843 C CA . ASP A 1 484 ? -18.053 -2.258 19.864 1.00 92.75 484 ASP A CA 1
ATOM 3844 C C . ASP A 1 484 ? -18.006 -1.500 18.530 1.00 92.75 484 ASP A C 1
ATOM 3846 O O . ASP A 1 484 ? -17.231 -0.557 18.357 1.00 92.75 484 ASP A O 1
ATOM 3850 N N . GLU A 1 485 ? -18.856 -1.899 17.582 1.00 90.62 485 GLU A N 1
ATOM 3851 C CA . GLU A 1 485 ? -18.882 -1.327 16.229 1.00 90.62 485 GLU A CA 1
ATOM 3852 C C . GLU A 1 485 ? -19.216 0.172 16.231 1.00 90.62 485 GLU A C 1
ATOM 3854 O O . GLU A 1 485 ? -18.668 0.937 15.432 1.00 90.62 485 GLU A O 1
ATOM 3859 N N . VAL A 1 486 ? -20.089 0.610 17.146 1.00 92.75 486 VAL A N 1
ATOM 3860 C CA . VAL A 1 486 ? -20.506 2.015 17.257 1.00 92.75 486 VAL A CA 1
ATOM 3861 C C . VAL A 1 486 ? -19.351 2.863 17.778 1.00 92.75 486 VAL A C 1
ATOM 3863 O O . VAL A 1 486 ? -19.014 3.875 17.164 1.00 92.75 486 VAL A O 1
ATOM 3866 N N . PHE A 1 487 ? -18.690 2.436 18.856 1.00 93.44 487 PHE A N 1
ATOM 3867 C CA . PHE A 1 487 ? -17.508 3.122 19.376 1.00 93.44 487 PHE A CA 1
ATOM 3868 C C . PHE A 1 487 ? -16.377 3.159 18.342 1.00 93.44 487 PHE A C 1
ATOM 3870 O O . PHE A 1 487 ? -15.772 4.208 18.129 1.00 93.44 487 PHE A O 1
ATOM 3877 N N . ALA A 1 488 ? -16.108 2.044 17.654 1.00 89.56 488 ALA A N 1
ATOM 3878 C CA . ALA A 1 488 ? -15.096 1.991 16.601 1.00 89.56 488 ALA A CA 1
ATOM 3879 C C . ALA A 1 488 ? -15.408 2.966 15.452 1.00 89.56 488 ALA A C 1
ATOM 3881 O O . ALA A 1 488 ? -14.505 3.639 14.949 1.00 89.56 488 ALA A O 1
ATOM 3882 N N . SER A 1 489 ? -16.680 3.087 15.061 1.00 88.75 489 SER A N 1
ATOM 3883 C CA . SER A 1 489 ? -17.134 4.033 14.034 1.00 88.75 489 SER A CA 1
ATOM 3884 C C . SER A 1 489 ? -16.964 5.485 14.484 1.00 88.75 489 SER A C 1
ATOM 3886 O O . SER A 1 489 ? -16.368 6.278 13.758 1.00 88.75 489 SER A O 1
ATOM 3888 N N . LEU A 1 490 ? -17.370 5.818 15.712 1.00 90.00 490 LEU A N 1
ATOM 3889 C CA . LEU A 1 490 ? -17.163 7.147 16.296 1.00 90.00 490 LEU A CA 1
ATOM 3890 C C . LEU A 1 490 ? -15.672 7.505 16.392 1.00 90.00 490 LEU A C 1
ATOM 3892 O O . LEU A 1 490 ? -15.285 8.629 16.079 1.00 90.00 490 LEU A O 1
ATOM 3896 N N . ALA A 1 491 ? -14.817 6.548 16.765 1.00 88.94 491 ALA A N 1
ATOM 3897 C CA . ALA A 1 491 ? -13.371 6.752 16.813 1.00 88.94 491 ALA A CA 1
ATOM 3898 C C . ALA A 1 491 ? -12.790 6.994 15.406 1.00 88.94 491 ALA A C 1
ATOM 3900 O O . ALA A 1 491 ? -11.951 7.876 15.223 1.00 88.94 491 ALA A O 1
ATOM 3901 N N . ASN A 1 492 ? -13.271 6.266 14.389 1.00 84.81 492 ASN A N 1
ATOM 3902 C CA . ASN A 1 492 ? -12.915 6.503 12.985 1.00 84.81 492 ASN A CA 1
ATOM 3903 C C . ASN A 1 492 ? -13.340 7.902 12.505 1.00 84.81 492 ASN A C 1
ATOM 3905 O O . ASN A 1 492 ? -12.550 8.598 11.867 1.00 84.81 492 ASN A O 1
ATOM 3909 N N . GLU A 1 493 ? -14.560 8.334 12.821 1.00 84.44 493 GLU A N 1
ATOM 3910 C CA . GLU A 1 493 ? -15.065 9.666 12.467 1.00 84.44 493 GLU A CA 1
ATOM 3911 C C . GLU A 1 493 ? -14.289 10.782 13.175 1.00 84.44 493 GLU A C 1
ATOM 3913 O O . GLU A 1 493 ? -13.959 11.797 12.557 1.00 84.44 493 GLU A O 1
ATOM 3918 N N . ALA A 1 494 ? -13.930 10.576 14.446 1.00 83.44 494 ALA A N 1
ATOM 3919 C CA . ALA A 1 494 ? -13.142 11.521 15.228 1.00 83.44 494 ALA A CA 1
ATOM 3920 C C . ALA A 1 494 ? -11.743 11.759 14.631 1.00 83.44 494 ALA A C 1
ATOM 3922 O O . ALA A 1 494 ? -11.226 12.879 14.702 1.00 83.44 494 ALA A O 1
ATOM 3923 N N . ARG A 1 495 ? -11.154 10.735 13.994 1.00 77.81 495 ARG A N 1
ATOM 3924 C CA . ARG A 1 495 ? -9.896 10.844 13.233 1.00 77.81 495 ARG A CA 1
ATOM 3925 C C . ARG A 1 495 ? -10.057 11.613 11.915 1.00 77.81 495 ARG A C 1
ATOM 3927 O O . ARG A 1 495 ? -9.143 12.337 11.519 1.00 77.81 495 ARG A O 1
ATOM 3934 N N . GLY A 1 496 ? -11.207 11.490 11.250 1.00 69.94 496 GLY A N 1
ATOM 3935 C CA . GLY A 1 496 ? -11.476 12.081 9.934 1.00 69.94 496 GLY A CA 1
ATOM 3936 C C . GLY A 1 496 ? -10.764 11.371 8.769 1.00 69.94 496 GLY A C 1
ATOM 3937 O O . GLY A 1 496 ? -10.243 10.264 8.907 1.00 69.94 496 GLY A O 1
ATOM 3938 N N . ASP A 1 497 ? -10.747 12.003 7.591 1.00 56.34 497 ASP A N 1
ATOM 3939 C CA . ASP A 1 497 ? -10.060 11.499 6.388 1.00 56.34 497 ASP A CA 1
ATOM 3940 C C . ASP A 1 497 ? -8.569 11.853 6.396 1.00 56.34 497 ASP A C 1
ATOM 3942 O O . ASP A 1 497 ? -8.134 12.743 5.668 1.00 56.34 497 ASP A O 1
ATOM 3946 N N . GLY A 1 498 ? -7.790 11.201 7.268 1.00 53.31 498 GLY A N 1
ATOM 3947 C CA . GLY A 1 498 ? -6.324 11.078 7.154 1.00 53.31 498 GLY A CA 1
ATOM 3948 C C . GLY A 1 498 ? -5.499 12.375 7.080 1.00 53.31 498 GLY A C 1
ATOM 3949 O O . GLY A 1 498 ? -4.293 12.330 6.853 1.00 53.31 498 GLY A O 1
ATOM 3950 N N . SER A 1 499 ? -6.109 13.550 7.247 1.00 42.06 499 SER A N 1
ATOM 3951 C CA . SER A 1 499 ? -5.466 14.823 6.946 1.00 42.06 499 SER A CA 1
ATOM 3952 C C . SER A 1 499 ? -4.924 15.476 8.209 1.00 42.06 499 SER A C 1
ATOM 3954 O O . SER A 1 499 ? -5.656 16.140 8.941 1.00 42.06 499 SER A O 1
ATOM 3956 N N . ARG A 1 500 ? -3.606 15.320 8.376 1.00 46.91 500 ARG A N 1
ATOM 3957 C CA . ARG A 1 500 ? -2.652 16.236 9.020 1.00 46.91 500 ARG A CA 1
ATOM 3958 C C . ARG A 1 500 ? -3.128 16.908 10.315 1.00 46.91 500 ARG A C 1
ATOM 3960 O O . ARG A 1 500 ? -3.883 17.878 10.316 1.00 46.91 500 ARG A O 1
ATOM 3967 N N . SER A 1 501 ? -2.499 16.496 11.412 1.00 42.81 501 SER A N 1
ATOM 3968 C CA . SER A 1 501 ? -2.246 17.372 12.564 1.00 42.81 501 SER A CA 1
ATOM 3969 C C . SER A 1 501 ? -3.447 17.774 13.427 1.00 42.81 501 SER A C 1
ATOM 3971 O O . SER A 1 501 ? -3.429 18.846 14.032 1.00 42.81 501 SER A O 1
ATOM 3973 N N . ARG A 1 502 ? -4.455 16.912 13.596 1.00 50.19 502 ARG A N 1
ATOM 3974 C CA . ARG A 1 502 ? -5.312 16.991 14.792 1.00 50.19 502 ARG A CA 1
ATOM 3975 C C . ARG A 1 502 ? -4.794 16.028 15.854 1.00 50.19 502 ARG A C 1
ATOM 3977 O O . ARG A 1 502 ? -5.231 14.893 15.951 1.00 50.19 502 ARG A O 1
ATOM 3984 N N . SER A 1 503 ? -3.833 16.494 16.654 1.00 53.22 503 SER A N 1
ATOM 3985 C CA . SER A 1 503 ? -3.327 15.735 17.811 1.00 53.22 503 SER A CA 1
ATOM 3986 C C . SER A 1 503 ? -4.326 15.636 18.965 1.00 53.22 503 SER A C 1
ATOM 3988 O O . SER A 1 503 ? -4.060 14.907 19.911 1.00 53.22 503 SER A O 1
ATOM 3990 N N . LEU A 1 504 ? -5.444 16.364 18.916 1.00 60.88 504 LEU A N 1
ATOM 3991 C CA . LEU A 1 504 ? -6.426 16.415 19.993 1.00 60.88 504 LEU A CA 1
ATOM 3992 C C . LEU A 1 504 ? -7.813 16.083 19.443 1.00 60.88 504 LEU A C 1
ATOM 3994 O O . LEU A 1 504 ? -8.256 16.694 18.463 1.00 60.88 504 LEU A O 1
ATOM 3998 N N . LEU A 1 505 ? -8.481 15.128 20.095 1.00 69.19 505 LEU A N 1
ATOM 3999 C CA . LEU A 1 505 ? -9.910 14.871 19.933 1.00 69.19 505 LEU A CA 1
ATOM 4000 C C . LEU A 1 505 ? -10.673 16.182 20.161 1.00 69.19 505 LEU A C 1
ATOM 4002 O O . LEU A 1 505 ? -10.361 16.946 21.079 1.00 69.19 505 LEU A O 1
ATOM 4006 N N . SER A 1 506 ? -11.664 16.473 19.318 1.00 81.19 506 SER A N 1
ATOM 4007 C CA . SER A 1 506 ? -12.550 17.606 19.591 1.00 81.19 506 SER A CA 1
ATOM 4008 C C . SER A 1 506 ? -13.374 17.311 20.854 1.00 81.19 506 SER A C 1
ATOM 4010 O O . SER A 1 506 ? -13.705 16.146 21.085 1.00 81.19 506 SER A O 1
ATOM 4012 N N . PRO A 1 507 ? -13.758 18.326 21.653 1.00 83.38 507 PRO A N 1
ATOM 4013 C CA . PRO A 1 507 ? -14.577 18.102 22.846 1.00 83.38 507 PRO A CA 1
ATOM 4014 C C . PRO A 1 507 ? -15.859 17.316 22.542 1.00 83.38 507 PRO A C 1
ATOM 4016 O O . PRO A 1 507 ? -16.156 16.345 23.219 1.00 83.38 507 PRO A O 1
ATOM 4019 N N . ALA A 1 508 ? -16.541 17.642 21.438 1.00 85.69 508 ALA A N 1
ATOM 4020 C CA . ALA A 1 508 ? -17.752 16.939 21.017 1.00 85.69 508 ALA A CA 1
ATOM 4021 C C . ALA A 1 508 ? -17.514 15.459 20.654 1.00 85.69 508 ALA A C 1
ATOM 4023 O O . ALA A 1 508 ? -18.366 14.619 20.930 1.00 85.69 508 ALA A O 1
ATOM 4024 N N . ALA A 1 509 ? -16.370 15.126 20.043 1.00 85.88 509 ALA A N 1
ATOM 4025 C CA . ALA A 1 509 ? -16.027 13.737 19.736 1.00 85.88 509 ALA A CA 1
ATOM 4026 C C . ALA A 1 509 ? -15.650 12.956 21.003 1.00 85.88 509 ALA A C 1
ATOM 4028 O O . ALA A 1 509 ? -16.061 11.808 21.156 1.00 85.88 509 ALA A O 1
ATOM 4029 N N . ALA A 1 510 ? -14.913 13.584 21.926 1.00 88.50 510 ALA A N 1
ATOM 4030 C CA . ALA A 1 510 ? -14.595 12.994 23.223 1.00 88.50 510 ALA A CA 1
ATOM 4031 C C . ALA A 1 510 ? -15.865 12.741 24.052 1.00 88.50 510 ALA A C 1
ATOM 4033 O O . ALA A 1 510 ? -16.006 11.666 24.627 1.00 88.50 510 ALA A O 1
ATOM 4034 N N . ASP A 1 511 ? -16.816 13.680 24.057 1.00 90.69 511 ASP A N 1
ATOM 4035 C CA . ASP A 1 511 ? -18.109 13.520 24.728 1.00 90.69 511 ASP A CA 1
ATOM 4036 C C . ASP A 1 511 ? -18.901 12.342 24.139 1.00 90.69 511 ASP A C 1
ATOM 4038 O O . ASP A 1 511 ? -19.357 11.483 24.889 1.00 90.69 511 ASP A O 1
ATOM 4042 N N . ALA A 1 512 ? -18.996 12.233 22.808 1.00 92.38 512 ALA A N 1
ATOM 4043 C CA . ALA A 1 512 ? -19.689 11.121 22.151 1.00 92.38 512 ALA A CA 1
ATOM 4044 C C . ALA A 1 512 ? -19.051 9.751 22.458 1.00 92.38 512 ALA A C 1
ATOM 4046 O O . ALA A 1 512 ? -19.761 8.780 22.729 1.00 92.38 512 ALA A O 1
ATOM 4047 N N . LEU A 1 513 ? -17.715 9.669 22.453 1.00 93.38 513 LEU A N 1
ATOM 4048 C CA . LEU A 1 513 ? -16.983 8.451 22.816 1.00 93.38 513 LEU A CA 1
ATOM 4049 C C . LEU A 1 513 ? -17.164 8.099 24.298 1.00 93.38 513 LEU A C 1
ATOM 4051 O O . LEU A 1 513 ? -17.385 6.933 24.623 1.00 93.38 513 LEU A O 1
ATOM 4055 N N . ASN A 1 514 ? -17.120 9.092 25.191 1.00 94.44 514 ASN A N 1
ATOM 4056 C CA . ASN A 1 514 ? -17.348 8.894 26.622 1.00 94.44 514 ASN A CA 1
ATOM 4057 C C . ASN A 1 514 ? -18.777 8.425 26.916 1.00 94.44 514 ASN A C 1
ATOM 4059 O O . ASN A 1 514 ? -18.947 7.496 27.703 1.00 94.44 514 ASN A O 1
ATOM 4063 N N . GLU A 1 515 ? -19.798 9.000 26.272 1.00 95.06 515 GLU A N 1
ATOM 4064 C CA . GLU A 1 515 ? -21.177 8.520 26.426 1.00 95.06 515 GLU A CA 1
ATOM 4065 C C . GLU A 1 515 ? -21.307 7.064 25.980 1.00 95.06 515 GLU A C 1
ATOM 4067 O O . GLU A 1 515 ? -21.816 6.233 26.734 1.00 95.06 515 GLU A O 1
ATOM 4072 N N . ARG A 1 516 ? -20.750 6.705 24.815 1.00 95.75 516 ARG A N 1
ATOM 4073 C CA . ARG A 1 516 ? -20.790 5.313 24.353 1.00 95.75 516 ARG A CA 1
ATOM 4074 C C . ARG A 1 516 ? -20.031 4.370 25.291 1.00 95.75 516 ARG A C 1
ATOM 4076 O O . ARG A 1 516 ? -20.491 3.259 25.548 1.00 95.75 516 ARG A O 1
ATOM 4083 N N . ALA A 1 517 ? -18.901 4.803 25.847 1.00 94.75 517 ALA A N 1
ATOM 4084 C CA . ALA A 1 517 ? -18.165 4.027 26.842 1.00 94.75 517 ALA A CA 1
ATOM 4085 C C . ALA A 1 517 ? -18.977 3.821 28.137 1.00 94.75 517 ALA A C 1
ATOM 4087 O O . ALA A 1 517 ? -18.958 2.725 28.699 1.00 94.75 517 ALA A O 1
ATOM 4088 N N . ARG A 1 518 ? -19.740 4.823 28.596 1.00 94.94 518 ARG A N 1
ATOM 4089 C CA . ARG A 1 518 ? -20.650 4.668 29.747 1.00 94.94 518 ARG A CA 1
ATOM 4090 C C . ARG A 1 518 ? -21.807 3.724 29.445 1.00 94.94 518 ARG A C 1
ATOM 4092 O O . ARG A 1 518 ? -22.116 2.893 30.292 1.00 94.94 518 ARG A O 1
ATOM 4099 N N . GLU A 1 519 ? -22.397 3.799 28.253 1.00 95.00 519 GLU A N 1
ATOM 4100 C CA . GLU A 1 519 ? -23.439 2.860 27.819 1.00 95.00 519 GLU A CA 1
ATOM 4101 C C . GLU A 1 519 ? -22.932 1.415 27.804 1.00 95.00 519 GLU A C 1
ATOM 4103 O O . GLU A 1 519 ? -23.616 0.518 28.292 1.00 95.00 519 GLU A O 1
ATOM 4108 N N . LEU A 1 520 ? -21.723 1.182 27.282 1.00 94.38 520 LEU A N 1
ATOM 4109 C CA . LEU A 1 520 ? -21.089 -0.138 27.286 1.00 94.38 520 LEU A CA 1
ATOM 4110 C C . LEU A 1 520 ? -20.832 -0.639 28.711 1.00 94.38 520 LEU A C 1
ATOM 4112 O O . LEU A 1 520 ? -21.052 -1.816 28.998 1.00 94.38 520 LEU A O 1
ATOM 4116 N N . ALA A 1 521 ? -20.396 0.244 29.612 1.00 94.31 521 ALA A N 1
ATOM 4117 C CA . ALA A 1 521 ? -20.212 -0.096 31.016 1.00 94.31 521 ALA A CA 1
ATOM 4118 C C . ALA A 1 521 ? -21.547 -0.456 31.697 1.00 94.31 521 ALA A C 1
ATOM 4120 O O . ALA A 1 521 ? -21.621 -1.478 32.376 1.00 94.31 521 ALA A O 1
ATOM 4121 N N . ASP A 1 522 ? -22.614 0.318 31.466 1.00 92.69 522 ASP A N 1
ATOM 4122 C CA . ASP A 1 522 ? -23.954 0.035 32.000 1.00 92.69 522 ASP A CA 1
ATOM 4123 C C . ASP A 1 522 ? -24.512 -1.297 31.438 1.00 92.69 522 ASP A C 1
ATOM 4125 O O . ASP A 1 522 ? -25.019 -2.122 32.200 1.00 92.69 522 ASP A O 1
ATOM 4129 N N . GLN A 1 523 ? -24.335 -1.577 30.137 1.00 92.81 523 GLN A N 1
ATOM 4130 C CA . GLN A 1 523 ? -24.718 -2.856 29.513 1.00 92.81 523 GLN A CA 1
ATOM 4131 C C . GLN A 1 523 ? -23.958 -4.049 30.102 1.00 92.81 523 GLN A C 1
ATOM 4133 O O . GLN A 1 523 ? -24.548 -5.107 30.335 1.00 92.81 523 GLN A O 1
ATOM 4138 N N . LEU A 1 524 ? -22.656 -3.887 30.353 1.00 93.44 524 LEU A N 1
ATOM 4139 C CA . LEU A 1 524 ? -21.818 -4.928 30.941 1.00 93.44 524 LEU A CA 1
ATOM 4140 C C . LEU A 1 524 ? -22.250 -5.250 32.372 1.00 93.44 524 LEU A C 1
ATOM 4142 O O . LEU A 1 524 ? -22.380 -6.425 32.715 1.00 93.44 524 LEU A O 1
ATOM 4146 N N . LEU A 1 525 ? -22.491 -4.223 33.191 1.00 92.19 525 LEU A N 1
ATOM 4147 C CA . LEU A 1 525 ? -22.930 -4.382 34.579 1.00 92.19 525 LEU A CA 1
ATOM 4148 C C . LEU A 1 525 ? -24.305 -5.064 34.641 1.00 92.19 525 LEU A C 1
ATOM 4150 O O . LEU A 1 525 ? -24.448 -6.109 35.272 1.00 92.19 525 LEU A O 1
ATOM 4154 N N . GLN A 1 526 ? -25.295 -4.542 33.910 1.00 90.94 526 GLN A N 1
ATOM 4155 C CA . GLN A 1 526 ? -26.661 -5.079 33.912 1.00 90.94 526 GLN A CA 1
ATOM 4156 C C . GLN A 1 526 ? -26.742 -6.494 33.329 1.00 90.94 526 GLN A C 1
ATOM 4158 O O . GLN A 1 526 ? -27.466 -7.344 33.854 1.00 90.94 526 GLN A O 1
ATOM 4163 N N . GLY A 1 527 ? -25.990 -6.764 32.259 1.00 89.56 527 GLY A N 1
ATOM 4164 C CA . GLY A 1 527 ? -25.962 -8.068 31.599 1.00 89.56 527 GLY A CA 1
ATOM 4165 C C . GLY A 1 527 ? -25.327 -9.173 32.445 1.00 89.56 527 GLY A C 1
ATOM 4166 O O . GLY A 1 527 ? -25.615 -10.350 32.225 1.00 89.56 527 GLY A O 1
ATOM 4167 N N . ASP A 1 528 ? -24.502 -8.819 33.434 1.00 90.44 528 ASP A N 1
ATOM 4168 C CA . ASP A 1 528 ? -23.762 -9.779 34.255 1.00 90.44 528 ASP A CA 1
ATOM 4169 C C . ASP A 1 528 ? -24.381 -10.042 35.640 1.00 90.44 528 ASP A C 1
ATOM 4171 O O . ASP A 1 528 ? -23.740 -10.612 36.523 1.00 90.44 528 ASP A O 1
ATOM 4175 N N . ARG A 1 529 ? -25.660 -9.695 35.824 1.00 92.94 529 ARG A N 1
ATOM 4176 C CA . ARG A 1 529 ? -26.441 -9.939 37.054 1.00 92.94 529 ARG A CA 1
ATOM 4177 C C . ARG A 1 529 ? -26.959 -11.375 37.214 1.00 92.94 529 ARG A C 1
ATOM 4179 O O . ARG A 1 529 ? -27.731 -11.659 38.121 1.00 92.94 529 ARG A O 1
ATOM 4186 N N . GLY A 1 530 ? -26.540 -12.310 36.359 1.00 90.56 530 GLY A N 1
ATOM 4187 C CA . GLY A 1 530 ? -27.057 -13.688 36.341 1.00 90.56 530 GLY A CA 1
ATOM 4188 C C . GLY A 1 530 ? -26.745 -14.541 37.581 1.00 90.56 530 GLY A C 1
ATOM 4189 O O . GLY A 1 530 ? -27.315 -15.619 37.722 1.00 90.56 530 GLY A O 1
ATOM 4190 N N . PHE A 1 531 ? -25.848 -14.081 38.457 1.00 91.69 531 PHE A N 1
ATOM 4191 C CA . PHE A 1 531 ? -25.521 -14.724 39.737 1.00 91.69 531 PHE A CA 1
ATOM 4192 C C . PHE A 1 531 ? -26.484 -14.337 40.874 1.00 91.69 531 PHE A C 1
ATOM 4194 O O . PHE A 1 531 ? -26.424 -14.935 41.949 1.00 91.69 531 PHE A O 1
ATOM 4201 N N . LEU A 1 532 ? -27.327 -13.321 40.664 1.00 94.12 532 LEU A N 1
ATOM 4202 C CA . LEU A 1 532 ? -28.308 -12.886 41.651 1.00 94.12 532 LEU A CA 1
ATOM 4203 C C . LEU A 1 532 ? -29.496 -13.852 41.695 1.00 94.12 532 LEU A C 1
ATOM 4205 O O . LEU A 1 532 ? -29.923 -14.382 40.662 1.00 94.12 532 LEU A O 1
ATOM 4209 N N . GLU A 1 533 ? -30.070 -14.045 42.880 1.00 92.75 533 GLU A N 1
ATOM 4210 C CA . GLU A 1 533 ? -31.361 -14.712 43.022 1.00 92.75 533 GLU A CA 1
ATOM 4211 C C . GLU A 1 533 ? -32.436 -13.944 42.238 1.00 92.75 533 GLU A C 1
ATOM 4213 O O . GLU A 1 533 ? -32.471 -12.718 42.242 1.00 92.75 533 GLU A O 1
ATOM 4218 N N . ARG A 1 534 ? -33.306 -14.653 41.509 1.00 91.88 534 ARG A N 1
ATOM 4219 C CA . ARG A 1 534 ? -34.267 -14.020 40.582 1.00 91.88 534 ARG A CA 1
ATOM 4220 C C . ARG A 1 534 ? -35.351 -13.211 41.290 1.00 91.88 534 ARG A C 1
ATOM 4222 O O . ARG A 1 534 ? -35.806 -12.202 40.752 1.00 91.88 534 ARG A O 1
ATOM 4229 N N . ASP A 1 535 ? -35.765 -13.697 42.452 1.00 91.31 535 ASP A N 1
ATOM 4230 C CA . ASP A 1 535 ? -36.855 -13.153 43.250 1.00 91.31 535 ASP A CA 1
ATOM 4231 C C . ASP A 1 535 ? -36.428 -13.098 44.735 1.00 91.31 535 ASP A C 1
ATOM 4233 O O . ASP A 1 535 ? -36.982 -13.851 45.540 1.00 91.31 535 ASP A O 1
ATOM 4237 N N . PRO A 1 536 ? -35.429 -12.273 45.118 1.00 92.25 536 PRO A N 1
ATOM 4238 C CA . PRO A 1 536 ? -35.038 -12.103 46.519 1.00 92.25 536 PRO A CA 1
ATOM 4239 C C . PRO A 1 536 ? -36.248 -11.658 47.344 1.00 92.25 536 PRO A C 1
ATOM 4241 O O . PRO A 1 536 ? -36.977 -10.746 46.950 1.00 92.25 536 PRO A O 1
ATOM 4244 N N . GLU A 1 537 ? -36.510 -12.347 48.457 1.00 91.19 537 GLU A N 1
ATOM 4245 C CA . GLU A 1 537 ? -37.731 -12.157 49.264 1.00 91.19 537 GLU A CA 1
ATOM 4246 C C . GLU A 1 537 ? -39.031 -12.286 48.443 1.00 91.19 537 GLU A C 1
ATOM 4248 O O . GLU A 1 537 ? -40.050 -11.662 48.724 1.00 91.19 537 GLU A O 1
ATOM 4253 N N . GLY A 1 538 ? -38.994 -13.051 47.348 1.00 87.94 538 GLY A N 1
ATOM 4254 C CA . GLY A 1 538 ? -40.101 -13.209 46.415 1.00 87.94 538 GLY A CA 1
ATOM 4255 C C . GLY A 1 538 ? -40.351 -12.011 45.491 1.00 87.94 538 GLY A C 1
ATOM 4256 O O . GLY A 1 538 ? -41.323 -12.065 44.732 1.00 87.94 538 GLY A O 1
ATOM 4257 N N . ILE A 1 539 ? -39.519 -10.965 45.513 1.00 90.38 539 ILE A N 1
ATOM 4258 C CA . ILE A 1 539 ? -39.657 -9.741 44.711 1.00 90.38 539 ILE A CA 1
ATOM 4259 C C . ILE A 1 539 ? -38.732 -9.778 43.483 1.00 90.38 539 ILE A C 1
ATOM 4261 O O . ILE A 1 539 ? -37.530 -9.948 43.651 1.00 90.38 539 ILE A O 1
ATOM 4265 N N . PRO A 1 540 ? -39.237 -9.565 42.249 1.00 90.38 540 PRO A N 1
ATOM 4266 C CA . PRO A 1 540 ? -38.398 -9.617 41.049 1.00 90.38 540 PRO A CA 1
ATOM 4267 C C . PRO A 1 540 ? -37.262 -8.585 41.057 1.00 90.38 540 PRO A C 1
ATOM 4269 O O . PRO A 1 540 ? -37.501 -7.406 41.316 1.00 90.38 540 PRO A O 1
ATOM 4272 N N . LEU A 1 541 ? -36.050 -8.977 40.647 1.00 90.88 541 LEU A N 1
ATOM 4273 C CA . LEU A 1 541 ? -34.897 -8.057 40.565 1.00 90.88 541 LEU A CA 1
ATOM 4274 C C . LEU A 1 541 ? -35.177 -6.773 39.763 1.00 90.88 541 LEU A C 1
ATOM 4276 O O . LEU A 1 541 ? -34.635 -5.720 40.083 1.00 90.88 541 LEU A O 1
ATOM 4280 N N . SER A 1 542 ? -36.038 -6.838 38.740 1.00 88.00 542 SER A N 1
ATOM 4281 C CA . SER A 1 542 ? -36.363 -5.700 37.867 1.00 88.00 542 SER A CA 1
ATOM 4282 C C . SER A 1 542 ? -37.051 -4.534 38.580 1.00 88.00 542 SER A C 1
ATOM 4284 O O . SER A 1 542 ? -37.102 -3.442 38.024 1.00 88.00 542 SER A O 1
ATOM 4286 N N . VAL A 1 543 ? -37.625 -4.764 39.765 1.00 87.38 543 VAL A N 1
ATOM 4287 C CA . VAL A 1 543 ? -38.322 -3.722 40.539 1.00 87.38 543 VAL A CA 1
ATOM 4288 C C . VAL A 1 543 ? -37.459 -3.152 41.660 1.00 87.38 543 VAL A C 1
ATOM 4290 O O . VAL A 1 543 ? -37.857 -2.188 42.320 1.00 87.38 543 VAL A O 1
ATOM 4293 N N . LEU A 1 544 ? -36.298 -3.760 41.910 1.00 91.12 544 LEU A N 1
ATOM 4294 C CA . LEU A 1 544 ? -35.366 -3.305 42.927 1.00 91.12 544 LEU A CA 1
ATOM 4295 C C . LEU A 1 544 ? -34.504 -2.158 42.381 1.00 91.12 544 LEU A C 1
ATOM 4297 O O . LEU A 1 544 ? -34.114 -2.181 41.213 1.00 91.12 544 LEU A O 1
ATOM 4301 N N . PRO A 1 545 ? -34.156 -1.162 43.213 1.00 91.75 545 PRO A N 1
ATOM 4302 C CA . PRO A 1 545 ? -33.391 0.015 42.801 1.00 91.75 545 PRO A CA 1
ATOM 4303 C C . PRO A 1 545 ? -31.880 -0.270 42.645 1.00 91.75 545 PRO A C 1
ATOM 4305 O O . PRO A 1 545 ? -31.053 0.542 43.061 1.00 91.75 545 PRO A O 1
ATOM 4308 N N . LEU A 1 546 ? -31.506 -1.407 42.043 1.00 92.56 546 LEU A N 1
ATOM 4309 C CA . LEU A 1 546 ? -30.118 -1.893 41.949 1.00 92.56 546 LEU A CA 1
ATOM 4310 C C . LEU A 1 546 ? -29.191 -0.896 41.234 1.00 92.56 546 LEU A C 1
ATOM 4312 O O . LEU A 1 546 ? -28.054 -0.696 41.646 1.00 92.56 546 LEU A O 1
ATOM 4316 N N . ASP A 1 547 ? -29.693 -0.216 40.198 1.00 88.81 547 ASP A N 1
ATOM 4317 C CA . ASP A 1 547 ? -28.921 0.760 39.413 1.00 88.81 547 ASP A CA 1
ATOM 4318 C C . ASP A 1 547 ? -28.714 2.107 40.122 1.00 88.81 547 ASP A C 1
ATOM 4320 O O . ASP A 1 547 ? -27.930 2.943 39.662 1.00 88.81 547 ASP A O 1
ATOM 4324 N N . THR A 1 548 ? -29.423 2.338 41.227 1.00 90.00 548 THR A N 1
ATOM 4325 C CA . THR A 1 548 ? -29.355 3.576 42.017 1.00 90.00 548 THR A CA 1
ATOM 4326 C C . THR A 1 548 ? -28.806 3.360 43.423 1.00 90.00 548 THR A C 1
ATOM 4328 O O . THR A 1 548 ? -28.400 4.334 44.053 1.00 90.00 548 THR A O 1
ATOM 4331 N N . ASP A 1 549 ? -28.762 2.116 43.913 1.00 94.25 549 ASP A N 1
ATOM 4332 C CA . ASP A 1 549 ? -28.208 1.798 45.228 1.00 94.25 549 ASP A CA 1
ATOM 4333 C C . ASP A 1 549 ? -26.670 1.903 45.207 1.00 94.25 549 ASP A C 1
ATOM 4335 O O . ASP A 1 549 ? -26.005 1.164 44.475 1.00 94.25 549 ASP A O 1
ATOM 4339 N N . PRO A 1 550 ? -26.067 2.816 45.989 1.00 93.31 550 PRO A N 1
ATOM 4340 C CA . PRO A 1 550 ? -24.631 3.073 45.918 1.00 93.31 550 PRO A CA 1
ATOM 4341 C C . PRO A 1 550 ? -23.796 1.880 46.397 1.00 93.31 550 PRO A C 1
ATOM 4343 O O . PRO A 1 550 ? -22.745 1.609 45.819 1.00 93.31 550 PRO A O 1
ATOM 4346 N N . VAL A 1 551 ? -24.275 1.150 47.412 1.00 94.00 551 VAL A N 1
ATOM 4347 C CA . VAL A 1 551 ? -23.573 -0.007 47.990 1.00 94.00 551 VAL A CA 1
ATOM 4348 C C . VAL A 1 551 ? -23.542 -1.162 46.992 1.00 94.00 551 VAL A C 1
ATOM 4350 O O . VAL A 1 551 ? -22.494 -1.774 46.778 1.00 94.00 551 VAL A O 1
ATOM 4353 N N . PHE A 1 552 ? -24.677 -1.429 46.344 1.00 95.25 552 PHE A N 1
ATOM 4354 C CA . PHE A 1 552 ? -24.787 -2.432 45.297 1.00 95.25 552 PHE A CA 1
ATOM 4355 C C . PHE A 1 552 ? -23.892 -2.082 44.106 1.00 95.25 552 PHE A C 1
ATOM 4357 O O . PHE A 1 552 ? -23.089 -2.914 43.689 1.00 95.25 552 PHE A O 1
ATOM 4364 N N . ARG A 1 553 ? -23.952 -0.841 43.600 1.00 93.25 553 ARG A N 1
ATOM 4365 C CA . ARG A 1 553 ? -23.131 -0.410 42.457 1.00 93.25 553 ARG A CA 1
ATOM 4366 C C . ARG A 1 553 ? -21.634 -0.531 42.715 1.00 93.25 553 ARG A C 1
ATOM 4368 O O . ARG A 1 553 ? -20.911 -0.989 41.837 1.00 93.25 553 ARG A O 1
ATOM 4375 N N . GLU A 1 554 ? -21.155 -0.117 43.886 1.00 93.56 554 GLU A N 1
ATOM 4376 C CA . GLU A 1 554 ? -19.728 -0.192 44.217 1.00 93.56 554 GLU A CA 1
ATOM 4377 C C . GLU A 1 554 ? -19.229 -1.646 44.194 1.00 93.56 554 GLU A C 1
ATOM 4379 O O . GLU A 1 554 ? -18.225 -1.955 43.547 1.00 93.56 554 GLU A O 1
ATOM 4384 N N . ALA A 1 555 ? -19.975 -2.557 44.826 1.00 94.69 555 ALA A N 1
ATOM 4385 C CA . ALA A 1 555 ? -19.647 -3.980 44.832 1.00 94.69 555 ALA A CA 1
ATOM 4386 C C . ALA A 1 555 ? -19.802 -4.631 43.442 1.00 94.69 555 ALA A C 1
ATOM 4388 O O . ALA A 1 555 ? -19.013 -5.508 43.079 1.00 94.69 555 ALA A O 1
ATOM 4389 N N . GLU A 1 556 ? -20.784 -4.196 42.649 1.00 95.75 556 GLU A N 1
ATOM 4390 C CA . GLU A 1 556 ? -21.021 -4.672 41.283 1.00 95.75 556 GLU A CA 1
ATOM 4391 C C . GLU A 1 556 ? -19.861 -4.291 40.354 1.00 95.75 556 GLU A C 1
ATOM 4393 O O . GLU A 1 556 ? -19.351 -5.136 39.613 1.00 95.75 556 GLU A O 1
ATOM 4398 N N . VAL A 1 557 ? -19.385 -3.046 40.453 1.00 94.56 557 VAL A N 1
ATOM 4399 C CA . VAL A 1 557 ? -18.215 -2.558 39.716 1.00 94.56 557 VAL A CA 1
ATOM 4400 C C . VAL A 1 557 ? -16.953 -3.301 40.150 1.00 94.56 557 VAL A C 1
ATOM 4402 O O . VAL A 1 557 ? -16.222 -3.789 39.287 1.00 94.56 557 VAL A O 1
ATOM 4405 N N . GLU A 1 558 ? -16.702 -3.463 41.457 1.00 94.69 558 GLU A N 1
ATOM 4406 C CA . GLU A 1 558 ? -15.539 -4.223 41.948 1.00 94.69 558 GLU A CA 1
ATOM 4407 C C . GLU A 1 558 ? -15.542 -5.652 41.381 1.00 94.69 558 GLU A C 1
ATOM 4409 O O . GLU A 1 558 ? -14.524 -6.134 40.871 1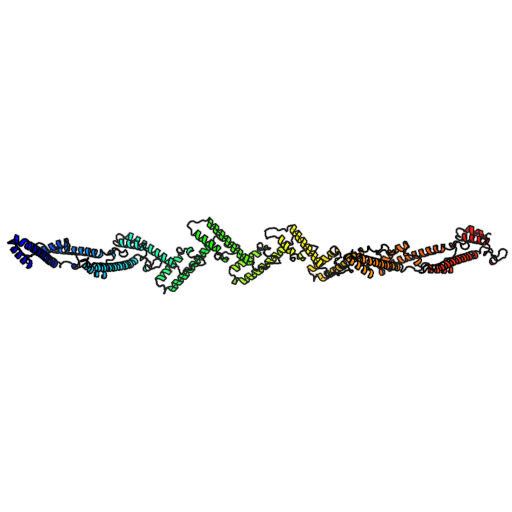.00 94.69 558 GLU A O 1
ATOM 4414 N N . ARG A 1 559 ? -16.706 -6.315 41.389 1.00 95.88 559 ARG A N 1
ATOM 4415 C CA . ARG A 1 559 ? -16.868 -7.652 40.811 1.00 95.88 559 ARG A CA 1
ATOM 4416 C C . ARG A 1 559 ? -16.570 -7.650 39.311 1.00 95.88 559 ARG A C 1
ATOM 4418 O O . ARG A 1 559 ? -15.807 -8.503 38.848 1.00 95.88 559 ARG A O 1
ATOM 4425 N N . ALA A 1 560 ? -17.153 -6.719 38.557 1.00 94.19 560 ALA A N 1
ATOM 4426 C CA . ALA A 1 560 ? -16.960 -6.618 37.112 1.00 94.19 560 ALA A CA 1
ATOM 4427 C C . ALA A 1 560 ? -15.477 -6.422 36.755 1.00 94.19 560 ALA A C 1
ATOM 4429 O O . ALA A 1 560 ? -14.954 -7.119 35.885 1.00 94.19 560 ALA A O 1
ATOM 4430 N N . VAL A 1 561 ? -14.764 -5.558 37.483 1.00 94.69 561 VAL A N 1
ATOM 4431 C CA . VAL A 1 561 ? -13.324 -5.320 37.293 1.00 94.69 561 VAL A CA 1
ATOM 4432 C C . VAL A 1 561 ? -12.502 -6.579 37.568 1.00 94.69 561 VAL A C 1
ATOM 4434 O O . VAL A 1 561 ? -11.638 -6.938 36.761 1.00 94.69 561 VAL A O 1
ATOM 4437 N N . LEU A 1 562 ? -12.772 -7.294 38.665 1.00 94.00 562 LEU A N 1
ATOM 4438 C CA . LEU A 1 562 ? -12.068 -8.539 38.994 1.00 94.00 562 LEU A CA 1
ATOM 4439 C C . LEU A 1 562 ? -12.306 -9.631 37.946 1.00 94.00 562 LEU A C 1
ATOM 4441 O O . LEU A 1 562 ? -11.368 -10.356 37.593 1.00 94.00 562 LEU A O 1
ATOM 4445 N N . LYS A 1 563 ? -13.535 -9.718 37.428 1.00 93.06 563 LYS A N 1
ATOM 4446 C CA . LYS A 1 563 ? -13.916 -10.665 36.380 1.00 93.06 563 LYS A CA 1
ATOM 4447 C C . LYS A 1 563 ? -13.289 -10.318 35.029 1.00 93.06 563 LYS A C 1
ATOM 4449 O O . LYS A 1 563 ? -12.821 -11.217 34.343 1.00 93.06 563 LYS A O 1
ATOM 4454 N N . LEU A 1 564 ? -13.219 -9.042 34.653 1.00 92.69 564 LEU A N 1
ATOM 4455 C CA . LEU A 1 564 ? -12.561 -8.610 33.412 1.00 92.69 564 LEU A CA 1
ATOM 4456 C C . LEU A 1 564 ? -11.036 -8.756 33.462 1.00 92.69 564 LEU A C 1
ATOM 4458 O O . LEU A 1 564 ? -10.405 -8.974 32.429 1.00 92.69 564 LEU A O 1
ATOM 4462 N N . SER A 1 565 ? -10.449 -8.649 34.655 1.00 92.19 565 SER A N 1
ATOM 4463 C CA . SER A 1 565 ? -9.002 -8.753 34.848 1.00 92.19 565 SER A CA 1
ATOM 4464 C C . SER A 1 565 ? -8.509 -10.202 34.761 1.00 92.19 565 SER A C 1
ATOM 4466 O O . SER A 1 565 ? -7.704 -10.531 33.894 1.00 92.19 565 SER A O 1
ATOM 4468 N N . ASP A 1 566 ? -8.969 -11.075 35.664 1.00 90.56 566 ASP A N 1
ATOM 4469 C CA . ASP A 1 566 ? -8.629 -12.505 35.673 1.00 90.56 566 ASP A CA 1
ATOM 4470 C C . ASP A 1 566 ? -9.654 -13.273 36.535 1.00 90.56 566 ASP A C 1
ATOM 4472 O O . ASP A 1 566 ? -9.501 -13.354 37.761 1.00 90.56 566 ASP A O 1
ATOM 4476 N N . PRO A 1 567 ? -10.705 -13.862 35.930 1.00 91.00 567 PRO A N 1
ATOM 4477 C CA . PRO A 1 567 ? -11.752 -14.557 36.677 1.00 91.00 567 PRO A CA 1
ATOM 4478 C C . PRO A 1 567 ? -11.223 -15.725 37.512 1.00 91.00 567 PRO A C 1
ATOM 4480 O O . PRO A 1 567 ? -11.789 -16.050 38.551 1.00 91.00 567 PRO A O 1
ATOM 4483 N N . ARG A 1 568 ? -10.151 -16.388 37.053 1.00 90.25 568 ARG A N 1
ATOM 4484 C CA . ARG A 1 568 ? -9.627 -17.595 37.704 1.00 90.25 568 ARG A CA 1
ATOM 4485 C C . ARG A 1 568 ? -8.841 -17.243 38.955 1.00 90.25 568 ARG A C 1
ATOM 4487 O O . ARG A 1 568 ? -9.015 -17.899 39.975 1.00 90.25 568 ARG A O 1
ATOM 4494 N N . LYS A 1 569 ? -7.995 -16.211 38.891 1.00 93.44 569 LYS A N 1
ATOM 4495 C CA . LYS A 1 569 ? -7.231 -15.755 40.064 1.00 93.44 569 LYS A CA 1
ATOM 4496 C C . LYS A 1 569 ? -8.109 -15.088 41.116 1.00 93.44 569 LYS A C 1
ATOM 4498 O O . LYS A 1 569 ? -7.792 -15.169 42.296 1.00 93.44 569 LYS A O 1
ATOM 4503 N N . ASN A 1 570 ? -9.200 -14.450 40.695 1.00 93.50 570 ASN A N 1
ATOM 4504 C CA . ASN A 1 570 ? -10.069 -13.681 41.581 1.00 93.50 570 ASN A CA 1
ATOM 4505 C C . ASN A 1 570 ? -11.313 -14.450 42.053 1.00 93.50 570 ASN A C 1
ATOM 4507 O O . ASN A 1 570 ? -12.192 -13.839 42.655 1.00 93.50 570 ASN A O 1
ATOM 4511 N N . ALA A 1 571 ? -11.401 -15.760 41.799 1.00 92.62 571 ALA A N 1
ATOM 4512 C CA . ALA A 1 571 ? -12.607 -16.560 42.021 1.00 92.62 571 ALA A CA 1
ATOM 4513 C C . ALA A 1 571 ? -13.187 -16.426 43.443 1.00 92.62 571 ALA A C 1
ATOM 4515 O O . ALA A 1 571 ? -14.376 -16.153 43.583 1.00 92.62 571 ALA A O 1
ATOM 4516 N N . ASP A 1 572 ? -12.356 -16.524 44.486 1.00 93.25 572 ASP A N 1
ATOM 4517 C CA . ASP A 1 572 ? -12.815 -16.428 45.883 1.00 93.25 572 ASP A CA 1
ATOM 4518 C C . ASP A 1 572 ? -13.377 -15.037 46.218 1.00 93.25 572 ASP A C 1
ATOM 4520 O O . ASP A 1 572 ? -14.386 -14.901 46.912 1.00 93.25 572 ASP A O 1
ATOM 4524 N N . ARG A 1 573 ? -12.742 -13.980 45.695 1.00 94.31 573 ARG A N 1
ATOM 4525 C CA . ARG A 1 573 ? -13.182 -12.596 45.919 1.00 94.31 573 ARG A CA 1
ATOM 4526 C C . ARG A 1 573 ? -14.441 -12.274 45.120 1.00 94.31 573 ARG A C 1
ATOM 4528 O O . ARG A 1 573 ? -15.319 -11.597 45.644 1.00 94.31 573 ARG A O 1
ATOM 4535 N N . ILE A 1 574 ? -14.553 -12.802 43.899 1.00 94.75 574 ILE A N 1
ATOM 4536 C CA . ILE A 1 574 ? -15.774 -12.730 43.091 1.00 94.75 574 ILE A CA 1
ATOM 4537 C C . ILE A 1 574 ? -16.917 -13.426 43.834 1.00 94.75 574 ILE A C 1
ATOM 4539 O O . ILE A 1 574 ? -17.940 -12.792 44.044 1.00 94.75 574 ILE A O 1
ATOM 4543 N N . ALA A 1 575 ? -16.729 -14.655 44.325 1.00 93.69 575 ALA A N 1
ATOM 4544 C CA . ALA A 1 575 ? -17.758 -15.378 45.076 1.00 93.69 575 ALA A CA 1
ATOM 4545 C C . ALA A 1 575 ? -18.190 -14.635 46.357 1.00 93.69 575 ALA A C 1
ATOM 4547 O O . ALA A 1 575 ? -19.377 -14.565 46.670 1.00 93.69 575 ALA A O 1
ATOM 4548 N N . SER A 1 576 ? -17.245 -14.022 47.081 1.00 95.38 576 SER A N 1
ATOM 4549 C CA . SER A 1 576 ? -17.565 -13.190 48.249 1.00 95.38 576 SER A CA 1
ATOM 4550 C C . SER A 1 576 ? -18.388 -11.950 47.880 1.00 95.38 576 SER A C 1
ATOM 4552 O O . SER A 1 576 ? -19.330 -11.612 48.598 1.00 95.38 576 SER A O 1
ATOM 4554 N N . LEU A 1 577 ? -18.064 -11.284 46.767 1.00 95.56 577 LEU A N 1
ATOM 4555 C CA . LEU A 1 577 ? -18.841 -10.151 46.261 1.00 95.56 577 LEU A CA 1
ATOM 4556 C C . LEU A 1 577 ? -20.218 -10.586 45.756 1.00 95.56 577 LEU A C 1
ATOM 4558 O O . LEU A 1 577 ? -21.190 -9.894 46.020 1.00 95.56 577 LEU A O 1
ATOM 4562 N N . GLU A 1 578 ? -20.325 -11.736 45.091 1.00 96.19 578 GLU A N 1
ATOM 4563 C CA . GLU A 1 578 ? -21.602 -12.301 44.640 1.00 96.19 578 GLU A CA 1
ATOM 4564 C C . GLU A 1 578 ? -22.526 -12.635 45.818 1.00 96.19 578 GLU A C 1
ATOM 4566 O O . GLU A 1 578 ? -23.720 -12.355 45.741 1.00 96.19 578 GLU A O 1
ATOM 4571 N N . SER A 1 579 ? -21.986 -13.157 46.927 1.00 95.12 579 SER A N 1
ATOM 4572 C CA . SER A 1 579 ? -22.746 -13.329 48.174 1.00 95.12 579 SER A CA 1
ATOM 4573 C C . SER A 1 579 ? -23.214 -11.982 48.722 1.00 95.12 579 SER A C 1
ATOM 4575 O O . SER A 1 579 ? -24.402 -11.805 48.940 1.00 95.12 579 SER A O 1
ATOM 4577 N N . ARG A 1 580 ? -22.310 -11.000 48.858 1.00 96.38 580 ARG A N 1
ATOM 4578 C CA . ARG A 1 580 ? -22.651 -9.657 49.369 1.00 96.38 580 ARG A CA 1
ATOM 4579 C C . ARG A 1 580 ? -23.695 -8.939 48.511 1.00 96.38 580 ARG A C 1
ATOM 4581 O O . ARG A 1 580 ? -24.533 -8.220 49.040 1.00 96.38 580 ARG A O 1
ATOM 4588 N N . LEU A 1 581 ? -23.621 -9.097 47.191 1.00 96.12 581 LEU A N 1
ATOM 4589 C CA . LEU A 1 581 ? -24.571 -8.516 46.243 1.00 96.12 581 LEU A CA 1
ATOM 4590 C C . LEU A 1 581 ? -25.939 -9.199 46.342 1.00 96.12 581 LEU A C 1
ATOM 4592 O O . LEU A 1 581 ? -26.952 -8.507 46.297 1.00 96.12 581 LEU A O 1
ATOM 4596 N N . ASN A 1 582 ? -25.978 -10.523 46.532 1.00 95.56 582 ASN A N 1
ATOM 4597 C CA . ASN A 1 582 ? -27.220 -11.230 46.851 1.00 95.56 582 ASN A CA 1
ATOM 4598 C C . ASN A 1 582 ? -27.803 -10.745 48.183 1.00 95.56 582 ASN A C 1
ATOM 4600 O O . ASN A 1 582 ? -28.957 -10.331 48.210 1.00 95.56 582 ASN A O 1
ATOM 4604 N N . ASP A 1 583 ? -27.000 -10.692 49.247 1.00 95.38 583 ASP A N 1
ATOM 4605 C CA . ASP A 1 583 ? -27.436 -10.214 50.564 1.00 95.38 583 ASP A CA 1
ATOM 4606 C C . ASP A 1 583 ? -28.020 -8.792 50.471 1.00 95.38 583 ASP A C 1
ATOM 4608 O O . ASP A 1 583 ? -29.126 -8.540 50.948 1.00 95.38 583 ASP A O 1
ATOM 4612 N N . ARG A 1 584 ? -27.351 -7.874 49.752 1.00 96.25 584 ARG A N 1
ATOM 4613 C CA . ARG A 1 584 ? -27.863 -6.511 49.529 1.00 96.25 584 ARG A CA 1
ATOM 4614 C C . ARG A 1 584 ? -29.146 -6.492 48.692 1.00 96.25 584 ARG A C 1
ATOM 4616 O O . ARG A 1 584 ? -30.009 -5.653 48.934 1.00 96.25 584 ARG A O 1
ATOM 4623 N N . ALA A 1 585 ? -29.305 -7.395 47.723 1.00 95.12 585 ALA A N 1
ATOM 4624 C CA . ALA A 1 585 ? -30.552 -7.518 46.967 1.00 95.12 585 ALA A CA 1
ATOM 4625 C C . ALA A 1 585 ? -31.719 -7.990 47.857 1.00 95.12 585 ALA A C 1
ATOM 4627 O O . ALA A 1 585 ? -32.822 -7.458 47.728 1.00 95.12 585 ALA A O 1
ATOM 4628 N N . HIS A 1 586 ? -31.473 -8.916 48.793 1.00 94.19 586 HIS A N 1
ATOM 4629 C CA . HIS A 1 586 ? -32.447 -9.303 49.822 1.00 94.19 586 HIS A CA 1
ATOM 4630 C C . HIS A 1 586 ? -32.792 -8.134 50.747 1.00 94.19 586 HIS A C 1
ATOM 4632 O O . HIS A 1 586 ? -33.970 -7.845 50.937 1.00 94.19 586 HIS A O 1
ATOM 4638 N N . GLU A 1 587 ? -31.795 -7.404 51.252 1.00 94.00 587 GLU A N 1
ATOM 4639 C CA . GLU A 1 587 ? -32.021 -6.207 52.073 1.00 94.00 587 GLU A CA 1
ATOM 4640 C C . GLU A 1 587 ? -32.887 -5.172 51.343 1.00 94.00 587 GLU A C 1
ATOM 4642 O O . GLU A 1 587 ? -33.876 -4.700 51.897 1.00 94.00 587 GLU A O 1
ATOM 4647 N N . LEU A 1 588 ? -32.583 -4.865 50.077 1.00 93.81 588 LEU A N 1
ATOM 4648 C CA . LEU A 1 588 ? -33.371 -3.927 49.268 1.00 93.81 588 LEU A CA 1
ATOM 4649 C C . LEU A 1 588 ? -34.808 -4.415 49.038 1.00 93.81 588 LEU A C 1
ATOM 4651 O O . LEU A 1 588 ? -35.738 -3.604 48.991 1.00 93.81 588 LEU A O 1
ATOM 4655 N N . ALA A 1 589 ? -35.013 -5.726 48.896 1.00 92.81 589 ALA A N 1
ATOM 4656 C CA . ALA A 1 589 ? -36.348 -6.300 48.803 1.00 92.81 589 ALA A CA 1
ATOM 4657 C C . ALA A 1 589 ? -37.118 -6.151 50.130 1.00 92.81 589 ALA A C 1
ATOM 4659 O O . ALA A 1 589 ? -38.271 -5.718 50.109 1.00 92.81 589 ALA A O 1
ATOM 4660 N N . GLN A 1 590 ? -36.478 -6.398 51.278 1.00 91.31 590 GLN A N 1
ATOM 4661 C CA . GLN A 1 590 ? -37.071 -6.182 52.607 1.00 91.31 590 GLN A CA 1
ATOM 4662 C C . GLN A 1 590 ? -37.368 -4.699 52.879 1.00 91.31 590 GLN A C 1
ATOM 4664 O O . GLN A 1 590 ? -38.454 -4.361 53.354 1.00 91.31 590 GLN A O 1
ATOM 4669 N N . GLU A 1 591 ? -36.448 -3.791 52.540 1.00 91.12 591 GLU A N 1
ATOM 4670 C CA . GLU A 1 591 ? -36.635 -2.336 52.638 1.00 91.12 591 GLU A CA 1
ATOM 4671 C C . GLU A 1 591 ? -37.842 -1.884 51.798 1.00 91.12 591 GLU A C 1
ATOM 4673 O O . GLU A 1 591 ? -38.665 -1.088 52.257 1.00 91.12 591 GLU A O 1
ATOM 4678 N N . ARG A 1 592 ? -38.007 -2.441 50.589 1.00 90.06 592 ARG A N 1
ATOM 4679 C CA . ARG A 1 592 ? -39.163 -2.154 49.725 1.00 90.06 592 ARG A CA 1
ATOM 4680 C C . ARG A 1 592 ? -40.475 -2.652 50.332 1.00 90.06 592 ARG A C 1
ATOM 4682 O O . ARG A 1 592 ? -41.462 -1.920 50.298 1.00 90.06 592 ARG A O 1
ATOM 4689 N N . LEU A 1 593 ? -40.501 -3.881 50.850 1.00 90.44 593 LEU A N 1
ATOM 4690 C CA . LEU A 1 593 ? -41.694 -4.469 51.466 1.00 90.44 593 LEU A CA 1
ATOM 4691 C C . LEU A 1 593 ? -42.102 -3.697 52.728 1.00 90.44 593 LEU A C 1
ATOM 4693 O O . LEU A 1 593 ? -43.228 -3.209 52.822 1.00 90.44 593 LEU A O 1
ATOM 4697 N N . SER A 1 594 ? -41.163 -3.510 53.657 1.00 88.75 594 SER A N 1
ATOM 4698 C CA . SER A 1 594 ? -41.390 -2.805 54.922 1.00 88.75 594 SER A CA 1
ATOM 4699 C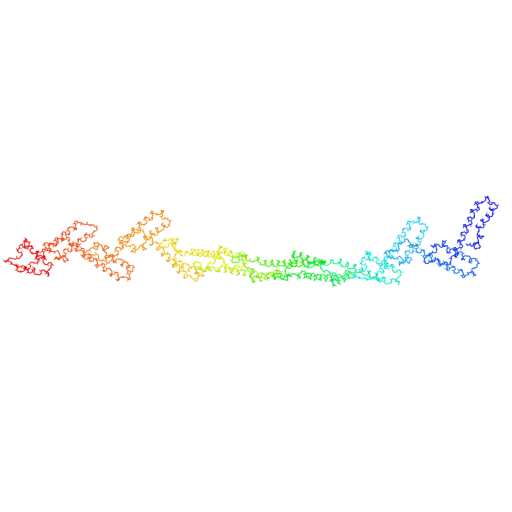 C . SER A 1 594 ? -41.757 -1.330 54.726 1.00 88.75 594 SER A C 1
ATOM 4701 O O . SER A 1 594 ? -42.639 -0.820 55.420 1.00 88.75 594 SER A O 1
ATOM 4703 N N . GLY A 1 595 ? -41.152 -0.658 53.741 1.00 87.50 595 GLY A N 1
ATOM 4704 C CA . GLY A 1 595 ? -41.462 0.725 53.382 1.00 87.50 595 GLY A CA 1
ATOM 4705 C C . GLY A 1 595 ? -42.861 0.926 52.788 1.00 87.50 595 GLY A C 1
ATOM 4706 O O . GLY A 1 595 ? -43.386 2.038 52.839 1.00 87.50 595 GLY A O 1
ATOM 4707 N N . ASP A 1 596 ? -43.498 -0.130 52.267 1.00 88.31 596 ASP A N 1
ATOM 4708 C CA . ASP A 1 596 ? -44.833 -0.065 51.655 1.00 88.31 596 ASP A CA 1
ATOM 4709 C C . ASP A 1 596 ? -45.974 -0.523 52.587 1.00 88.31 596 ASP A C 1
ATOM 4711 O O . ASP A 1 596 ? -47.104 -0.743 52.141 1.00 88.31 596 ASP A O 1
ATOM 4715 N N . ARG A 1 597 ? -45.718 -0.627 53.898 1.00 90.06 597 ARG A N 1
ATOM 4716 C CA . ARG A 1 597 ? -46.687 -1.056 54.931 1.00 90.06 597 ARG A CA 1
ATOM 4717 C C . ARG A 1 597 ? -47.720 -0.003 55.349 1.00 90.06 597 ARG A C 1
ATOM 4719 O O . ARG A 1 597 ? -48.418 -0.179 56.343 1.00 90.06 597 ARG A O 1
ATOM 4726 N N . GLY A 1 598 ? -47.881 1.075 54.580 1.00 85.44 598 GLY A N 1
ATOM 4727 C CA . GLY A 1 598 ? -48.829 2.160 54.881 1.00 85.44 598 GLY A CA 1
ATOM 4728 C C . GLY A 1 598 ? -50.316 1.770 54.850 1.00 85.44 598 GLY A C 1
ATOM 4729 O O . GLY A 1 598 ? -51.163 2.598 55.162 1.00 85.44 598 GLY A O 1
ATOM 4730 N N . TYR A 1 599 ? -50.638 0.535 54.458 1.00 87.62 599 TYR A N 1
ATOM 4731 C CA . TYR A 1 599 ? -51.992 -0.027 54.452 1.00 87.62 599 TYR A CA 1
ATOM 4732 C C . TYR A 1 599 ? -52.397 -0.674 55.790 1.00 87.62 599 TYR A C 1
ATOM 4734 O O . TYR A 1 599 ? -53.545 -1.097 55.926 1.00 87.62 599 TYR A O 1
ATOM 4742 N N . LEU A 1 600 ? -51.470 -0.815 56.746 1.00 87.75 600 LEU A N 1
ATOM 4743 C CA . LEU A 1 600 ? -51.751 -1.392 58.061 1.00 87.75 600 LEU A CA 1
ATOM 4744 C C . LEU A 1 600 ? -52.430 -0.375 58.988 1.00 87.75 600 LEU A C 1
ATOM 4746 O O . LEU A 1 600 ? -52.047 0.796 59.019 1.00 87.75 600 LEU A O 1
ATOM 4750 N N . ASP A 1 601 ? -53.400 -0.837 59.776 1.00 79.44 601 ASP A N 1
ATOM 4751 C CA . ASP A 1 601 ? -54.093 -0.023 60.776 1.00 79.44 601 ASP A CA 1
ATOM 4752 C C . ASP A 1 601 ? -53.122 0.517 61.847 1.00 79.44 601 ASP A C 1
ATOM 4754 O O . ASP A 1 601 ? -52.236 -0.189 62.332 1.00 79.44 601 ASP A O 1
ATOM 4758 N N . VAL A 1 602 ? -53.314 1.779 62.251 1.00 66.62 602 VAL A N 1
ATOM 4759 C CA . VAL A 1 602 ? -52.408 2.512 63.164 1.00 66.62 602 VAL A CA 1
ATOM 4760 C C . VAL A 1 602 ? -52.412 1.945 64.595 1.00 66.62 602 VAL A C 1
ATOM 4762 O O . VAL A 1 602 ? -51.411 2.058 65.299 1.00 66.62 602 VAL A O 1
ATOM 4765 N N . GLU A 1 603 ? -53.500 1.299 65.025 1.00 63.62 603 GLU A N 1
ATOM 4766 C CA . GLU A 1 603 ? -53.646 0.726 66.371 1.00 63.62 603 GLU A CA 1
ATOM 4767 C C . GLU A 1 603 ? -54.148 -0.725 66.308 1.00 63.62 603 GLU A C 1
ATOM 4769 O O . GLU A 1 603 ? -55.329 -1.021 66.498 1.00 63.62 603 GLU A O 1
ATOM 4774 N N . LEU A 1 604 ? -53.231 -1.666 66.069 1.00 71.88 604 LEU A N 1
ATOM 4775 C CA . LEU A 1 604 ? -53.518 -3.103 66.077 1.00 71.88 604 LEU A CA 1
ATOM 4776 C C . LEU A 1 604 ? -53.654 -3.593 67.527 1.00 71.88 604 LEU A C 1
ATOM 4778 O O . LEU A 1 604 ? -52.696 -4.063 68.136 1.00 71.88 604 LEU A O 1
ATOM 4782 N N . ALA A 1 605 ? -54.844 -3.420 68.112 1.00 66.81 605 ALA A N 1
ATOM 4783 C CA . ALA A 1 605 ? -55.143 -3.758 69.512 1.00 66.81 605 ALA A CA 1
ATOM 4784 C C . ALA A 1 605 ? -54.199 -3.084 70.540 1.00 66.81 605 ALA A C 1
ATOM 4786 O O . ALA A 1 605 ? -53.901 -3.655 71.587 1.00 66.81 605 ALA A O 1
ATOM 4787 N N . GLY A 1 606 ? -53.726 -1.867 70.238 1.00 67.94 606 GLY A N 1
ATOM 4788 C CA . GLY A 1 606 ? -52.792 -1.107 71.082 1.00 67.94 606 GLY A CA 1
ATOM 4789 C C . GLY A 1 606 ? -51.312 -1.488 70.924 1.00 67.94 606 GLY A C 1
ATOM 4790 O O . GLY A 1 606 ? -50.471 -0.959 71.649 1.00 67.94 606 GLY A O 1
ATOM 4791 N N . VAL A 1 607 ? -50.970 -2.382 69.987 1.00 78.44 607 VAL A N 1
ATOM 4792 C CA . VAL A 1 607 ? -49.586 -2.745 69.638 1.00 78.44 607 VAL A CA 1
ATOM 4793 C C . VAL A 1 607 ? -49.149 -1.983 68.384 1.00 78.44 607 VAL A C 1
ATOM 4795 O O . VAL A 1 607 ? -49.872 -1.946 67.390 1.00 78.44 607 VAL A O 1
ATOM 4798 N N . SER A 1 608 ? -47.955 -1.386 68.423 1.00 79.06 608 SER A N 1
ATOM 4799 C CA . SER A 1 608 ? -47.356 -0.712 67.264 1.00 79.06 608 SER A CA 1
ATOM 4800 C C . SER A 1 608 ? -46.960 -1.721 66.185 1.00 79.06 608 SER A C 1
ATOM 4802 O O . SER A 1 608 ? -46.420 -2.781 66.501 1.00 79.06 608 SER A O 1
ATOM 4804 N N . SER A 1 609 ? -47.137 -1.376 64.907 1.00 77.31 609 SER A N 1
ATOM 4805 C CA . SER A 1 609 ? -46.711 -2.219 63.778 1.00 77.31 609 SER A CA 1
ATOM 4806 C C . SER A 1 609 ? -45.209 -2.531 63.788 1.00 77.31 609 SER A C 1
ATOM 4808 O O . SER A 1 609 ? -44.809 -3.596 63.328 1.00 77.31 609 SER A O 1
ATOM 4810 N N . ALA A 1 610 ? -44.383 -1.653 64.370 1.00 79.12 610 ALA A N 1
ATOM 4811 C CA . ALA A 1 610 ? -42.941 -1.861 64.531 1.00 79.12 610 ALA A CA 1
ATOM 4812 C C . ALA A 1 610 ? -42.582 -2.952 65.562 1.00 79.12 610 ALA A C 1
ATOM 4814 O O . ALA A 1 610 ? -41.480 -3.503 65.523 1.00 79.12 610 ALA A O 1
ATOM 4815 N N . ASP A 1 611 ? -43.498 -3.262 66.482 1.00 79.38 611 ASP A N 1
ATOM 4816 C CA . ASP A 1 611 ? -43.316 -4.296 67.505 1.00 79.38 611 ASP A CA 1
ATOM 4817 C C . ASP A 1 611 ? -43.822 -5.672 67.047 1.00 79.38 611 ASP A C 1
ATOM 4819 O O . ASP A 1 611 ? -43.654 -6.662 67.763 1.00 79.38 611 ASP A O 1
ATOM 4823 N N . LEU A 1 612 ? -44.443 -5.749 65.867 1.00 84.75 612 LEU A N 1
ATOM 4824 C CA . LEU A 1 612 ? -44.957 -6.992 65.309 1.00 84.75 612 LEU A CA 1
ATOM 4825 C C . LEU A 1 612 ? -43.874 -7.727 64.504 1.00 84.75 612 LEU A C 1
ATOM 4827 O O . LEU A 1 612 ? -43.159 -7.101 63.721 1.00 84.75 612 LEU A O 1
ATOM 4831 N N . PRO A 1 613 ? -43.782 -9.064 64.617 1.00 85.44 613 PRO A N 1
ATOM 4832 C CA . PRO A 1 613 ? -42.854 -9.878 63.833 1.00 85.44 613 PRO A CA 1
ATOM 4833 C C . PRO A 1 613 ? -43.396 -10.115 62.409 1.00 85.44 613 PRO A C 1
ATOM 4835 O O . PRO A 1 613 ? -43.614 -11.252 61.999 1.00 85.44 613 PRO A O 1
ATOM 4838 N N . LEU A 1 614 ? -43.680 -9.039 61.667 1.00 88.06 614 LEU A N 1
ATOM 4839 C CA . LEU A 1 614 ? -44.302 -9.107 60.335 1.00 88.06 614 LEU A CA 1
ATOM 4840 C C . LEU A 1 614 ? -43.380 -9.759 59.299 1.00 88.06 614 LEU A C 1
ATOM 4842 O O . LEU A 1 614 ? -43.837 -10.583 58.513 1.00 88.06 614 LEU A O 1
ATOM 4846 N N . ASP A 1 615 ? -42.087 -9.427 59.343 1.00 84.88 615 ASP A N 1
ATOM 4847 C CA . ASP A 1 615 ? -41.066 -9.977 58.442 1.00 84.88 615 ASP A CA 1
ATOM 4848 C C . ASP A 1 615 ? -40.783 -11.465 58.707 1.00 84.88 615 ASP A C 1
ATOM 4850 O O . ASP A 1 615 ? -40.414 -12.205 57.801 1.00 84.88 615 ASP A O 1
ATOM 4854 N N . GLU A 1 616 ? -40.994 -11.925 59.944 1.00 85.50 616 GLU A N 1
ATOM 4855 C CA . GLU A 1 616 ? -40.762 -13.316 60.347 1.00 85.50 616 GLU A CA 1
ATOM 4856 C C . GLU A 1 616 ? -41.992 -14.214 60.116 1.00 85.50 616 GLU A C 1
ATOM 4858 O O . GLU A 1 616 ? -41.861 -15.440 60.131 1.00 85.50 616 GLU A O 1
ATOM 4863 N N . ASP A 1 617 ? -43.190 -13.643 59.911 1.00 90.94 617 ASP A N 1
ATOM 4864 C CA . ASP A 1 617 ? -44.416 -14.415 59.693 1.00 90.94 617 ASP A CA 1
ATOM 4865 C C . ASP A 1 617 ? -44.550 -14.854 58.222 1.00 90.94 617 ASP A C 1
ATOM 4867 O O . ASP A 1 617 ? -44.850 -14.029 57.355 1.00 90.94 617 ASP A O 1
ATOM 4871 N N . PRO A 1 618 ? -44.457 -16.162 57.907 1.00 90.62 618 PRO A N 1
ATOM 4872 C CA . PRO A 1 618 ? -44.433 -16.616 56.515 1.00 90.62 618 PRO A CA 1
ATOM 4873 C C . PRO A 1 618 ? -45.722 -16.306 55.745 1.00 90.62 618 PRO A C 1
ATOM 4875 O O . PRO A 1 618 ? -45.694 -16.111 54.532 1.00 90.62 618 PRO A O 1
ATOM 4878 N N . LYS A 1 619 ? -46.871 -16.275 56.437 1.00 92.31 619 LYS A N 1
ATOM 4879 C CA . LYS A 1 619 ? -48.171 -15.996 55.810 1.00 92.31 619 LYS A CA 1
ATOM 4880 C C . LYS A 1 619 ? -48.325 -14.516 55.490 1.00 92.31 619 LYS A C 1
ATOM 4882 O O . LYS A 1 619 ? -48.803 -14.189 54.407 1.00 92.31 619 LYS A O 1
ATOM 4887 N N . PHE A 1 620 ? -47.946 -13.646 56.426 1.00 93.50 620 PHE A N 1
ATOM 4888 C CA . PHE A 1 620 ? -47.929 -12.207 56.205 1.00 93.50 620 PHE A CA 1
ATOM 4889 C C . PHE A 1 620 ? -46.998 -11.867 55.042 1.00 93.50 620 PHE A C 1
ATOM 4891 O O . PHE A 1 620 ? -47.451 -11.284 54.060 1.00 93.50 620 PHE A O 1
ATOM 4898 N N . HIS A 1 621 ? -45.756 -12.352 55.095 1.00 91.56 621 HIS A N 1
ATOM 4899 C CA . HIS A 1 621 ? -44.763 -12.152 54.045 1.00 91.56 621 HIS A CA 1
ATOM 4900 C C . HIS A 1 621 ? -45.266 -12.612 52.665 1.00 91.56 621 HIS A C 1
ATOM 4902 O O . HIS A 1 621 ? -45.212 -11.856 51.699 1.00 91.56 621 HIS A O 1
ATOM 4908 N N . GLN A 1 622 ? -45.852 -13.811 52.560 1.00 92.44 622 GLN A N 1
ATOM 4909 C CA . GLN A 1 622 ? -46.389 -14.311 51.289 1.00 92.44 622 GLN A CA 1
ATOM 4910 C C . GLN A 1 622 ? -47.465 -13.384 50.692 1.00 92.44 622 GLN A C 1
ATOM 4912 O O . GLN A 1 622 ? -47.425 -13.080 49.499 1.00 92.44 622 GLN A O 1
ATOM 4917 N N . MET A 1 623 ? -48.423 -12.931 51.506 1.00 93.88 623 MET A N 1
ATOM 4918 C CA . MET A 1 623 ? -49.476 -12.012 51.055 1.00 93.88 623 MET A CA 1
ATOM 4919 C C . MET A 1 623 ? -48.918 -10.624 50.714 1.00 93.88 623 MET A C 1
ATOM 4921 O O . MET A 1 623 ? -49.383 -9.983 49.771 1.00 93.88 623 MET A O 1
ATOM 4925 N N . GLU A 1 624 ? -47.905 -10.169 51.451 1.00 93.44 624 GLU A N 1
ATOM 4926 C CA . GLU A 1 624 ? -47.235 -8.889 51.232 1.00 93.44 624 GLU A CA 1
ATOM 4927 C C . GLU A 1 624 ? -46.480 -8.873 49.893 1.00 93.44 624 GLU A C 1
ATOM 4929 O O . GLU A 1 624 ? -46.616 -7.934 49.105 1.00 93.44 624 GLU A O 1
ATOM 4934 N N . VAL A 1 625 ? -45.785 -9.966 49.571 1.00 91.88 625 VAL A N 1
ATOM 4935 C CA . VAL A 1 625 ? -45.128 -10.180 48.275 1.00 91.88 625 VAL A CA 1
ATOM 4936 C C . VAL A 1 625 ? -46.142 -10.230 47.131 1.00 91.88 625 VAL A C 1
ATOM 4938 O O . VAL A 1 625 ? -45.931 -9.611 46.084 1.00 91.88 625 VAL A O 1
ATOM 4941 N N . GLU A 1 626 ? -47.263 -10.941 47.295 1.00 91.25 626 GLU A N 1
ATOM 4942 C CA . GLU A 1 626 ? -48.330 -10.964 46.284 1.00 91.25 626 GLU A CA 1
ATOM 4943 C C . GLU A 1 626 ? -48.909 -9.568 46.040 1.00 91.25 626 GLU A C 1
ATOM 4945 O O . GLU A 1 626 ? -49.099 -9.167 44.885 1.00 91.25 626 GLU A O 1
ATOM 4950 N N . ARG A 1 627 ? -49.122 -8.793 47.108 1.00 92.94 627 ARG A N 1
ATOM 4951 C CA . ARG A 1 627 ? -49.567 -7.402 47.011 1.00 92.94 627 ARG A CA 1
ATOM 4952 C C . ARG A 1 627 ? -48.555 -6.553 46.241 1.00 92.94 627 ARG A C 1
ATOM 4954 O O . ARG A 1 627 ? -48.953 -5.848 45.312 1.00 92.94 627 ARG A O 1
ATOM 4961 N N . ALA A 1 628 ? -47.266 -6.649 46.569 1.00 89.88 628 ALA A N 1
ATOM 4962 C CA . ALA A 1 628 ? -46.205 -5.921 45.875 1.00 89.88 628 ALA A CA 1
ATOM 4963 C C . ALA A 1 628 ? -46.166 -6.259 44.371 1.00 89.88 628 ALA A C 1
ATOM 4965 O O . ALA A 1 628 ? -46.110 -5.356 43.534 1.00 89.88 628 ALA A O 1
ATOM 4966 N N . LYS A 1 629 ? -46.309 -7.542 44.003 1.00 89.06 629 LYS A N 1
ATOM 4967 C CA . LYS A 1 629 ? -46.389 -7.989 42.597 1.00 89.06 629 LYS A CA 1
ATOM 4968 C C . LYS A 1 629 ? -47.594 -7.414 41.854 1.00 89.06 629 LYS A C 1
ATOM 4970 O O . LYS A 1 629 ? -47.478 -7.053 40.682 1.00 89.06 629 LYS A O 1
ATOM 4975 N N . LEU A 1 630 ? -48.759 -7.352 42.497 1.00 89.94 630 LEU A N 1
ATOM 4976 C CA . LEU A 1 630 ? -49.968 -6.782 41.892 1.00 89.94 630 LEU A CA 1
ATOM 4977 C C . LEU A 1 630 ? -49.856 -5.266 41.708 1.00 89.94 630 LEU A C 1
ATOM 4979 O O . LEU A 1 630 ? -50.274 -4.752 40.669 1.00 89.94 630 LEU A O 1
ATOM 4983 N N . LYS A 1 631 ? -49.269 -4.577 42.691 1.00 88.12 631 LYS A N 1
ATOM 4984 C CA . LYS A 1 631 ? -49.036 -3.132 42.659 1.00 88.12 631 LYS A CA 1
ATOM 4985 C C . LYS A 1 631 ? -48.054 -2.735 41.558 1.00 88.12 631 LYS A C 1
ATOM 4987 O O . LYS A 1 631 ? -48.270 -1.715 40.915 1.00 88.12 631 LYS A O 1
ATOM 4992 N N . GLU A 1 632 ? -47.038 -3.558 41.305 1.00 86.62 632 GLU A N 1
ATOM 4993 C CA . GLU A 1 632 ? -46.098 -3.338 40.204 1.00 86.62 632 GLU A CA 1
ATOM 4994 C C . GLU A 1 632 ? -46.738 -3.562 38.829 1.00 86.62 632 GLU A C 1
ATOM 4996 O O . GLU A 1 632 ? -46.545 -2.767 37.915 1.00 86.62 632 GLU A O 1
ATOM 5001 N N . ARG A 1 633 ? -47.499 -4.653 38.659 1.00 86.12 633 ARG A N 1
ATOM 5002 C CA . ARG A 1 633 ? -48.069 -5.008 37.349 1.00 86.12 633 ARG A CA 1
ATOM 5003 C C . ARG A 1 633 ? -49.022 -3.943 36.826 1.00 86.12 633 ARG A C 1
ATOM 5005 O O . ARG A 1 633 ? -48.906 -3.543 35.675 1.00 86.12 633 ARG A O 1
ATOM 5012 N N . ASP A 1 634 ? -49.998 -3.576 37.649 1.00 87.88 634 ASP A N 1
ATOM 5013 C CA . ASP A 1 634 ? -50.937 -2.489 37.381 1.00 87.88 634 ASP A CA 1
ATOM 5014 C C . ASP A 1 634 ? -51.779 -2.258 38.649 1.00 87.88 634 ASP A C 1
ATOM 5016 O O . ASP A 1 634 ? -52.657 -3.074 38.967 1.00 87.88 634 ASP A O 1
ATOM 5020 N N . PRO A 1 635 ? -51.539 -1.165 39.389 1.00 86.25 635 PRO A N 1
ATOM 5021 C CA . PRO A 1 635 ? -52.252 -0.893 40.630 1.00 86.25 635 PRO A CA 1
ATOM 5022 C C . PRO A 1 635 ? -53.732 -0.556 40.396 1.00 86.25 635 PRO A C 1
ATOM 5024 O O . PRO A 1 635 ? -54.551 -0.759 41.291 1.00 86.25 635 PRO A O 1
ATOM 5027 N N . VAL A 1 636 ? -54.100 -0.073 39.203 1.00 86.31 636 VAL A N 1
ATOM 5028 C CA . VAL A 1 636 ? -55.472 0.342 38.888 1.00 86.31 636 VAL A CA 1
ATOM 5029 C C . VAL A 1 636 ? -56.332 -0.874 38.563 1.00 86.31 636 VAL A C 1
ATOM 5031 O O . VAL A 1 636 ? -57.390 -1.053 39.168 1.00 86.31 636 VAL A O 1
ATOM 5034 N N . SER A 1 637 ? -55.886 -1.750 37.656 1.00 87.50 637 SER A N 1
ATOM 5035 C CA . SER A 1 637 ? -56.669 -2.949 37.313 1.00 87.50 637 SER A CA 1
ATOM 5036 C C . SER A 1 637 ? -56.714 -3.978 38.443 1.00 87.50 637 SER A C 1
ATOM 5038 O O . SER A 1 637 ? -57.713 -4.687 38.590 1.00 87.50 637 SER A O 1
ATOM 5040 N N . ASN A 1 638 ? -55.683 -4.034 39.292 1.00 91.94 638 ASN A N 1
ATOM 5041 C CA . ASN A 1 638 ? -55.638 -4.951 40.430 1.00 91.94 638 ASN A CA 1
ATOM 5042 C C . ASN A 1 638 ? -56.220 -4.368 41.728 1.00 91.94 638 ASN A C 1
ATOM 5044 O O . ASN A 1 638 ? -56.182 -5.057 42.748 1.00 91.94 638 ASN A O 1
ATOM 5048 N N . ALA A 1 639 ? -56.806 -3.165 41.709 1.00 89.19 639 ALA A N 1
ATOM 5049 C CA . ALA A 1 639 ? -57.261 -2.451 42.907 1.00 89.19 639 ALA A CA 1
ATOM 5050 C C . ALA A 1 639 ? -58.143 -3.296 43.847 1.00 89.19 639 ALA A C 1
ATOM 5052 O O . ALA A 1 639 ? -57.954 -3.278 45.060 1.00 89.19 639 ALA A O 1
ATOM 5053 N N . TYR A 1 640 ? -59.074 -4.094 43.303 1.00 91.56 640 TYR A N 1
ATOM 5054 C CA . TYR A 1 640 ? -59.917 -4.975 44.121 1.00 91.56 640 TYR A CA 1
ATOM 5055 C C . TYR A 1 640 ? -59.110 -6.066 44.843 1.00 91.56 640 TYR A C 1
ATOM 5057 O O . TYR A 1 640 ? -59.334 -6.306 46.025 1.00 91.56 640 TYR A O 1
ATOM 5065 N N . ARG A 1 641 ? -58.166 -6.712 44.144 1.00 92.62 641 ARG A N 1
ATOM 5066 C CA . ARG A 1 641 ? -57.316 -7.773 44.713 1.00 92.62 641 ARG A CA 1
ATOM 5067 C C . ARG A 1 641 ? -56.317 -7.215 45.720 1.00 92.62 641 ARG A C 1
ATOM 5069 O O . ARG A 1 641 ? -56.076 -7.853 46.734 1.00 92.62 641 ARG A O 1
ATOM 5076 N N . ILE A 1 642 ? -55.768 -6.030 45.447 1.00 92.56 642 ILE A N 1
ATOM 5077 C CA . ILE A 1 642 ? -54.890 -5.316 46.379 1.00 92.56 642 ILE A CA 1
ATOM 5078 C C . ILE A 1 642 ? -55.654 -5.033 47.673 1.00 92.56 642 ILE A C 1
ATOM 5080 O O . ILE A 1 642 ? -55.174 -5.412 48.732 1.00 92.56 642 ILE A O 1
ATOM 5084 N N . ARG A 1 643 ? -56.874 -4.486 47.591 1.00 91.88 643 ARG A N 1
ATOM 5085 C CA . ARG A 1 643 ? -57.704 -4.218 48.774 1.00 91.88 643 ARG A CA 1
ATOM 5086 C C . ARG A 1 643 ? -58.062 -5.489 49.555 1.00 91.88 643 ARG A C 1
ATOM 5088 O O . ARG A 1 643 ? -58.009 -5.482 50.776 1.00 91.88 643 ARG A O 1
ATOM 5095 N N . ASP A 1 644 ? -58.418 -6.573 48.864 1.00 93.62 644 ASP A N 1
ATOM 5096 C CA . ASP A 1 644 ? -58.702 -7.873 49.499 1.00 93.62 644 ASP A CA 1
ATOM 5097 C C . ASP A 1 644 ? -57.468 -8.443 50.226 1.00 93.62 644 ASP A C 1
ATOM 5099 O O . ASP A 1 644 ? -57.584 -8.982 51.327 1.00 93.62 644 ASP A O 1
ATOM 5103 N N . LEU A 1 645 ? -56.269 -8.285 49.652 1.00 94.00 645 LEU A N 1
ATOM 5104 C CA . LEU A 1 645 ? -55.018 -8.648 50.323 1.00 94.00 645 LEU A CA 1
ATOM 5105 C C . LEU A 1 645 ? -54.703 -7.725 51.502 1.00 94.00 645 LEU A C 1
ATOM 5107 O O . LEU A 1 645 ? -54.293 -8.222 52.543 1.00 94.00 645 LEU A O 1
ATOM 5111 N N . GLU A 1 646 ? -54.914 -6.415 51.376 1.00 94.19 646 GLU A N 1
ATOM 5112 C CA . GLU A 1 646 ? -54.720 -5.450 52.468 1.00 94.19 646 GLU A CA 1
ATOM 5113 C C . GLU A 1 646 ? -55.639 -5.746 53.661 1.00 94.19 646 GLU A C 1
ATOM 5115 O O . GLU A 1 646 ? -55.194 -5.672 54.805 1.00 94.19 646 GLU A O 1
ATOM 5120 N N . GLU A 1 647 ? -56.888 -6.156 53.422 1.00 92.06 647 GLU A N 1
ATOM 5121 C CA . GLU A 1 647 ? -57.808 -6.592 54.479 1.00 92.06 647 GLU A CA 1
ATOM 5122 C C . GLU A 1 647 ? -57.302 -7.871 55.169 1.00 92.06 647 GLU A C 1
ATOM 5124 O O . GLU A 1 647 ? -57.227 -7.930 56.396 1.00 92.06 647 GLU A O 1
ATOM 5129 N N . LYS A 1 648 ? -56.858 -8.876 54.400 1.00 93.62 648 LYS A N 1
ATOM 5130 C CA . LYS A 1 648 ? -56.273 -10.114 54.953 1.00 93.62 648 LYS A CA 1
ATOM 5131 C C . LYS A 1 648 ? -54.972 -9.870 55.716 1.00 93.62 648 LYS A C 1
ATOM 5133 O O . LYS A 1 648 ? -54.744 -10.506 56.745 1.00 93.62 648 LYS A O 1
ATOM 5138 N N . LEU A 1 649 ? -54.128 -8.961 55.229 1.00 93.19 649 LEU A N 1
ATOM 5139 C CA . LEU A 1 649 ? -52.895 -8.552 55.895 1.00 93.19 649 LEU A CA 1
ATOM 5140 C C . LEU A 1 649 ? -53.204 -7.842 57.216 1.00 93.19 649 LEU A C 1
ATOM 5142 O O . LEU A 1 649 ? -52.576 -8.169 58.218 1.00 93.19 649 LEU A O 1
ATOM 5146 N N . ASN A 1 650 ? -54.212 -6.964 57.258 1.00 90.81 650 ASN A N 1
ATOM 5147 C CA . ASN A 1 650 ? -54.672 -6.341 58.503 1.00 90.81 650 ASN A CA 1
ATOM 5148 C C . ASN A 1 650 ? -55.221 -7.373 59.496 1.00 90.81 650 ASN A C 1
ATOM 5150 O O . ASN A 1 650 ? -54.817 -7.367 60.657 1.00 90.81 650 ASN A O 1
ATOM 5154 N N . VAL A 1 651 ? -56.055 -8.320 59.052 1.00 91.31 651 VAL A N 1
ATOM 5155 C CA . VAL A 1 651 ? -56.539 -9.419 59.912 1.00 91.31 651 VAL A CA 1
ATOM 5156 C C . VAL A 1 651 ? -55.367 -10.234 60.466 1.00 91.31 651 VAL A C 1
ATOM 5158 O O . VAL A 1 651 ? -55.306 -10.494 61.668 1.00 91.31 651 VAL A O 1
ATOM 5161 N N . ARG A 1 652 ? -54.389 -10.596 59.624 1.00 92.81 652 ARG A N 1
ATOM 5162 C CA . ARG A 1 652 ? -53.202 -11.340 60.067 1.00 92.81 652 ARG A CA 1
ATOM 5163 C C . ARG A 1 652 ? -52.347 -10.529 61.042 1.00 92.81 652 ARG A C 1
ATOM 5165 O O . ARG A 1 652 ? -51.866 -11.087 62.025 1.00 92.81 652 ARG A O 1
ATOM 5172 N N . ALA A 1 653 ? -52.184 -9.230 60.808 1.00 90.56 653 ALA A N 1
ATOM 5173 C CA . ALA A 1 653 ? -51.463 -8.337 61.706 1.00 90.56 653 ALA A CA 1
ATOM 5174 C C . ALA A 1 653 ? -52.174 -8.201 63.067 1.00 90.56 653 ALA A C 1
ATOM 5176 O O . ALA A 1 653 ? -51.508 -8.227 64.100 1.00 90.56 653 ALA A O 1
ATOM 5177 N N . GLN A 1 654 ? -53.513 -8.165 63.097 1.00 88.31 654 GLN A N 1
ATOM 5178 C CA . GLN A 1 654 ? -54.301 -8.199 64.336 1.00 88.31 654 GLN A CA 1
ATOM 5179 C C . GLN A 1 654 ? -54.136 -9.527 65.095 1.00 88.31 654 GLN A C 1
ATOM 5181 O O . GLN A 1 654 ? -53.967 -9.517 66.314 1.00 88.31 654 GLN A O 1
ATOM 5186 N N . GLU A 1 655 ? -54.131 -10.671 64.400 1.00 89.75 655 GLU A N 1
ATOM 5187 C CA . GLU A 1 655 ? -53.842 -11.976 65.020 1.00 89.75 655 GLU A CA 1
ATOM 5188 C C . GLU A 1 655 ? -52.437 -12.014 65.641 1.00 89.75 655 GLU A C 1
ATOM 5190 O O . GLU A 1 655 ? -52.249 -12.560 66.730 1.00 89.75 655 GLU A O 1
ATOM 5195 N N . LEU A 1 656 ? -51.437 -11.446 64.958 1.00 89.69 656 LEU A N 1
ATOM 5196 C CA . LEU A 1 656 ? -50.074 -11.342 65.480 1.00 89.69 656 LEU A CA 1
ATOM 5197 C C . LEU A 1 656 ? -50.007 -10.395 66.683 1.00 89.69 656 LEU A C 1
ATOM 5199 O O . LEU A 1 656 ? -49.358 -10.732 67.670 1.00 89.69 656 LEU A O 1
ATOM 5203 N N . ALA A 1 657 ? -50.725 -9.271 66.651 1.00 88.56 657 ALA A N 1
ATOM 5204 C CA . ALA A 1 657 ? -50.818 -8.355 67.784 1.00 88.56 657 ALA A CA 1
ATOM 5205 C C . ALA A 1 657 ? -51.414 -9.032 69.024 1.00 88.56 657 ALA A C 1
ATOM 5207 O O . ALA A 1 657 ? -50.853 -8.911 70.109 1.00 88.56 657 ALA A O 1
ATOM 5208 N N . GLN A 1 658 ? -52.484 -9.822 68.873 1.00 87.62 658 GLN A N 1
ATOM 5209 C CA . GLN A 1 658 ? -53.054 -10.601 69.981 1.00 87.62 658 GLN A CA 1
ATOM 5210 C C . GLN A 1 658 ? -52.044 -11.587 70.572 1.00 87.62 658 GLN A C 1
ATOM 5212 O O . GLN A 1 658 ? -51.904 -11.658 71.791 1.00 87.62 658 GLN A O 1
ATOM 5217 N N . ARG A 1 659 ? -51.282 -12.292 69.726 1.00 88.44 659 ARG A N 1
ATOM 5218 C CA . ARG A 1 659 ? -50.208 -13.179 70.201 1.00 88.44 659 ARG A CA 1
ATOM 5219 C C . ARG A 1 659 ? -49.153 -12.409 70.986 1.00 88.44 659 ARG A C 1
ATOM 5221 O O . ARG A 1 659 ? -48.760 -12.871 72.048 1.00 88.44 659 ARG A O 1
ATOM 5228 N N . VAL A 1 660 ? -48.722 -11.241 70.504 1.00 87.94 660 VAL A N 1
ATOM 5229 C CA . VAL A 1 660 ? -47.762 -10.388 71.227 1.00 87.94 660 VAL A CA 1
ATOM 5230 C C . VAL A 1 660 ? -48.320 -9.981 72.594 1.00 87.94 660 VAL A C 1
ATOM 5232 O O . VAL A 1 660 ? -47.612 -10.108 73.588 1.00 87.94 660 VAL A O 1
ATOM 5235 N N . LEU A 1 661 ? -49.596 -9.590 72.681 1.00 87.69 661 LEU A N 1
ATOM 5236 C CA . LEU A 1 661 ? -50.242 -9.257 73.957 1.00 87.69 661 LEU A CA 1
ATOM 5237 C C . LEU A 1 661 ? -50.268 -10.449 74.930 1.00 87.69 661 LEU A C 1
ATOM 5239 O O . LEU A 1 661 ? -50.015 -10.267 76.121 1.00 87.69 661 LEU A O 1
ATOM 5243 N N . GLU A 1 662 ? -50.537 -11.663 74.445 1.00 87.12 662 GLU A N 1
ATOM 5244 C CA . GLU A 1 662 ? -50.460 -12.891 75.251 1.00 87.12 662 GLU A CA 1
ATOM 5245 C C . GLU A 1 662 ? -49.022 -13.189 75.701 1.00 87.12 662 GLU A C 1
ATOM 5247 O O . GLU A 1 662 ? -48.781 -13.571 76.848 1.00 87.12 662 GLU A O 1
ATOM 5252 N N . GLU A 1 663 ? -48.044 -13.002 74.812 1.00 87.50 663 GLU A N 1
ATOM 5253 C CA . GLU A 1 663 ? -46.630 -13.202 75.120 1.00 87.50 663 GLU A CA 1
ATOM 5254 C C . GLU A 1 663 ? -46.097 -12.189 76.131 1.00 87.50 663 GLU A C 1
ATOM 5256 O O . GLU A 1 663 ? -45.237 -12.540 76.943 1.00 87.50 663 GLU A O 1
ATOM 5261 N N . ASP A 1 664 ? -46.594 -10.956 76.104 1.00 89.19 664 ASP A N 1
ATOM 5262 C CA . ASP A 1 664 ? -46.262 -9.902 77.060 1.00 89.19 664 ASP A CA 1
ATOM 5263 C C . ASP A 1 664 ? -46.647 -10.288 78.492 1.00 89.19 664 ASP A C 1
ATOM 5265 O O . ASP A 1 664 ? -45.885 -10.011 79.418 1.00 89.19 664 ASP A O 1
ATOM 5269 N N . LEU A 1 665 ? -47.764 -11.006 78.668 1.00 89.94 665 LEU A N 1
ATOM 5270 C CA . LEU A 1 665 ? -48.221 -11.492 79.976 1.00 89.94 665 LEU A CA 1
ATOM 5271 C C . LEU A 1 665 ? -47.515 -12.773 80.446 1.00 89.94 665 LEU A C 1
ATOM 5273 O O . LEU A 1 665 ? -47.660 -13.161 81.606 1.00 89.94 665 LEU A O 1
ATOM 5277 N N . LYS A 1 666 ? -46.724 -13.449 79.600 1.00 87.88 666 LYS A N 1
ATOM 5278 C CA . LYS A 1 666 ? -45.953 -14.624 80.043 1.00 87.88 666 LYS A CA 1
ATOM 5279 C C . LYS A 1 666 ? -44.937 -14.215 81.114 1.00 87.88 666 LYS A C 1
ATOM 5281 O O . LYS A 1 666 ? -44.048 -13.399 80.860 1.00 87.88 666 LYS A O 1
ATOM 5286 N N . GLY A 1 667 ? -45.025 -14.856 82.279 1.00 85.19 667 GLY A N 1
ATOM 5287 C CA . GLY A 1 667 ? -44.178 -14.579 83.447 1.00 85.19 667 GLY A CA 1
ATOM 5288 C C . GLY A 1 667 ? -44.745 -13.526 84.404 1.00 85.19 667 GLY A C 1
ATOM 5289 O O . GLY A 1 667 ? -44.090 -13.217 85.398 1.00 85.19 667 GLY A O 1
ATOM 5290 N N . ILE A 1 668 ? -45.940 -13.004 84.117 1.00 92.56 668 ILE A N 1
ATOM 5291 C CA . ILE A 1 668 ? -46.712 -12.169 85.037 1.00 92.56 668 ILE A CA 1
ATOM 5292 C C . ILE A 1 668 ? -47.611 -13.066 85.900 1.00 92.56 668 ILE A C 1
ATOM 5294 O O . ILE A 1 668 ? -48.109 -14.083 85.410 1.00 92.56 668 ILE A O 1
ATOM 5298 N N . ASP A 1 669 ? -47.787 -12.722 87.177 1.00 91.06 669 ASP A N 1
ATOM 5299 C CA . ASP A 1 669 ? -48.673 -13.437 88.097 1.00 91.06 669 ASP A CA 1
ATOM 5300 C C . ASP A 1 669 ? -50.107 -13.449 87.546 1.00 91.06 669 ASP A C 1
ATOM 5302 O O . ASP A 1 669 ? -50.658 -12.421 87.147 1.00 91.06 669 ASP A O 1
ATOM 5306 N N . THR A 1 670 ? -50.706 -14.636 87.482 1.00 89.56 670 THR A N 1
ATOM 5307 C CA . THR A 1 670 ? -52.044 -14.848 86.926 1.00 89.56 670 THR A CA 1
ATOM 5308 C C . THR A 1 670 ? -53.159 -14.549 87.925 1.00 89.56 670 THR A C 1
ATOM 5310 O O . THR A 1 670 ? -54.286 -14.297 87.494 1.00 89.56 670 THR A O 1
ATOM 5313 N N . GLU A 1 671 ? -52.865 -14.590 89.230 1.00 90.19 671 GLU A N 1
ATOM 5314 C CA . GLU A 1 671 ? -53.822 -14.318 90.314 1.00 90.19 671 GLU A CA 1
ATOM 5315 C C . GLU A 1 671 ? -53.227 -13.379 91.393 1.00 90.19 671 GLU A C 1
ATOM 5317 O O . GLU A 1 671 ? -53.186 -13.751 92.571 1.00 90.19 671 GLU A O 1
ATOM 5322 N N . PRO A 1 672 ? -52.758 -12.163 91.038 1.00 90.75 672 PRO A N 1
ATOM 5323 C CA . PRO A 1 672 ? -52.227 -11.217 92.017 1.00 90.75 672 PRO A CA 1
ATOM 5324 C C . PRO A 1 672 ? -53.278 -10.883 93.086 1.00 90.75 672 PRO A C 1
ATOM 5326 O O . PRO A 1 672 ? -54.383 -10.452 92.765 1.00 90.75 672 PRO A O 1
ATOM 5329 N N . GLU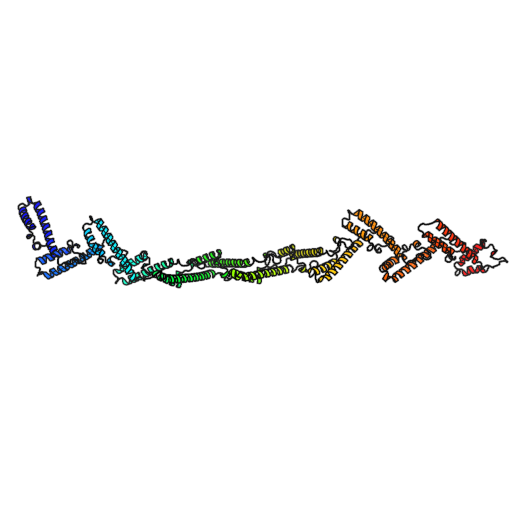 A 1 673 ? -52.935 -11.076 94.365 1.00 89.69 673 GLU A N 1
ATOM 5330 C CA . GLU A 1 673 ? -53.849 -10.874 95.510 1.00 89.69 673 GLU A CA 1
ATOM 5331 C C . GLU A 1 673 ? -55.170 -11.678 95.388 1.00 89.69 673 GLU A C 1
ATOM 5333 O O . GLU A 1 673 ? -56.232 -11.202 95.786 1.00 89.69 673 GLU A O 1
ATOM 5338 N N . ASP A 1 674 ? -55.119 -12.886 94.800 1.00 86.81 674 ASP A N 1
ATOM 5339 C CA . ASP A 1 674 ? -56.279 -13.743 94.481 1.00 86.81 674 ASP A CA 1
ATOM 5340 C C . ASP A 1 674 ? -57.258 -13.152 93.435 1.00 86.81 674 ASP A C 1
ATOM 5342 O O . ASP A 1 674 ? -58.363 -13.674 93.237 1.00 86.81 674 ASP A O 1
ATOM 5346 N N . VAL A 1 675 ? -56.857 -12.094 92.718 1.00 89.12 675 VAL A N 1
ATOM 5347 C CA . VAL A 1 675 ? -57.634 -11.472 91.635 1.00 89.12 675 VAL A CA 1
ATOM 5348 C C . VAL A 1 675 ? -57.150 -11.989 90.275 1.00 89.12 675 VAL A C 1
ATOM 5350 O O . VAL A 1 675 ? -55.980 -11.815 89.945 1.00 89.12 675 VAL A O 1
ATOM 5353 N N . PRO A 1 676 ? -58.016 -12.572 89.423 1.00 90.56 676 PRO A N 1
ATOM 5354 C CA . PRO A 1 676 ? -57.631 -12.995 88.079 1.00 90.56 676 PRO A CA 1
ATOM 5355 C C . PRO A 1 676 ? -57.095 -11.832 87.230 1.00 90.56 676 PRO A C 1
ATOM 5357 O O . PRO A 1 676 ? -57.801 -10.845 87.012 1.00 90.56 676 PRO A O 1
ATOM 5360 N N . LEU A 1 677 ? -55.893 -11.990 86.664 1.00 89.94 677 LEU A N 1
ATOM 5361 C CA . LEU A 1 677 ? -55.179 -10.961 85.889 1.00 89.94 677 LEU A CA 1
ATOM 5362 C C . LEU A 1 677 ? -56.018 -10.345 84.753 1.00 89.94 677 LEU A C 1
ATOM 5364 O O . LEU A 1 677 ? -55.905 -9.157 84.460 1.00 89.94 677 LEU A O 1
ATOM 5368 N N . VAL A 1 678 ? -56.902 -11.137 84.136 1.00 87.94 678 VAL A N 1
ATOM 5369 C CA . VAL A 1 678 ? -57.808 -10.679 83.067 1.00 87.94 678 VAL A CA 1
ATOM 5370 C C . VAL A 1 678 ? -58.727 -9.534 83.512 1.00 87.94 678 VAL A C 1
ATOM 5372 O O . VAL A 1 678 ? -59.068 -8.680 82.698 1.00 87.94 678 VAL A O 1
ATOM 5375 N N . LEU A 1 679 ? -59.100 -9.474 84.796 1.00 88.50 679 LEU A N 1
ATOM 5376 C CA . LEU A 1 679 ? -59.959 -8.416 85.337 1.00 88.50 679 LEU A CA 1
ATOM 5377 C C . LEU A 1 679 ? -59.232 -7.078 85.471 1.00 88.50 679 LEU A C 1
ATOM 5379 O O . LEU A 1 679 ? -59.864 -6.029 85.352 1.00 88.50 679 LEU A O 1
ATOM 5383 N N . LEU A 1 680 ? -57.913 -7.115 85.657 1.00 89.62 680 LEU A N 1
ATOM 5384 C CA . LEU A 1 680 ? -57.078 -5.928 85.835 1.00 89.62 680 LEU A CA 1
ATOM 5385 C C . LEU A 1 680 ? -56.794 -5.201 84.516 1.00 89.62 680 LEU A C 1
ATOM 5387 O O . LEU A 1 680 ? -56.350 -4.061 84.532 1.00 89.62 680 LEU A O 1
ATOM 5391 N N . HIS A 1 681 ? -57.058 -5.848 83.375 1.00 88.81 681 HIS A N 1
ATOM 5392 C CA . HIS A 1 681 ? -56.771 -5.335 82.031 1.00 88.81 681 HIS A CA 1
ATOM 5393 C C . HIS A 1 681 ? -55.377 -4.667 81.911 1.00 88.81 681 HIS A C 1
ATOM 5395 O O . HIS A 1 681 ? -55.306 -3.501 81.514 1.00 88.81 681 HIS A O 1
ATOM 5401 N N . PRO A 1 682 ? -54.266 -5.379 82.205 1.00 89.69 682 PRO A N 1
ATOM 5402 C CA . PRO A 1 682 ? -52.947 -4.765 82.405 1.00 89.69 682 PRO A CA 1
ATOM 5403 C C . PRO A 1 682 ? -52.465 -3.910 81.230 1.00 89.69 682 PRO A C 1
ATOM 5405 O O . PRO A 1 682 ? -51.896 -2.845 81.425 1.00 89.69 682 PRO A O 1
ATOM 5408 N N . HIS A 1 683 ? -52.747 -4.315 79.989 1.00 88.69 683 HIS A N 1
ATOM 5409 C CA . HIS A 1 683 ? -52.346 -3.556 78.796 1.00 88.69 683 HIS A CA 1
ATOM 5410 C C . HIS A 1 683 ? -53.032 -2.190 78.646 1.00 88.69 683 HIS A C 1
ATOM 5412 O O . HIS A 1 683 ? -52.586 -1.390 77.829 1.00 88.69 683 HIS A O 1
ATOM 5418 N N . LYS A 1 684 ? -54.114 -1.917 79.391 1.00 87.31 684 LYS A N 1
ATOM 5419 C CA . LYS A 1 684 ? -54.772 -0.599 79.426 1.00 87.31 684 LYS A CA 1
ATOM 5420 C C . LYS A 1 684 ? -54.188 0.330 80.491 1.00 87.31 684 LYS A C 1
ATOM 5422 O O . LYS A 1 684 ? -54.475 1.524 80.445 1.00 87.31 684 LYS A O 1
ATOM 5427 N N . ASP A 1 685 ? -53.401 -0.194 81.429 1.00 91.00 685 ASP A N 1
ATOM 5428 C CA . ASP A 1 685 ? -52.696 0.616 82.419 1.00 91.00 685 ASP A CA 1
ATOM 5429 C C . ASP A 1 685 ? -51.469 1.283 81.761 1.00 91.00 685 ASP A C 1
ATOM 5431 O O . ASP A 1 685 ? -50.610 0.579 81.222 1.00 91.00 685 ASP A O 1
ATOM 5435 N N . PRO A 1 686 ? -51.357 2.627 81.771 1.00 89.50 686 PRO A N 1
ATOM 5436 C CA . PRO A 1 686 ? -50.256 3.331 81.111 1.00 89.50 686 PRO A CA 1
ATOM 5437 C C . PRO A 1 686 ? -48.871 2.970 81.659 1.00 89.50 686 PRO A C 1
ATOM 5439 O O . PRO A 1 686 ? -47.898 2.944 80.903 1.00 89.50 686 PRO A O 1
ATOM 5442 N N . GLU A 1 687 ? -48.769 2.696 82.962 1.00 91.12 687 GLU A N 1
ATOM 5443 C CA . GLU A 1 687 ? -47.502 2.359 83.610 1.00 91.12 687 GLU A CA 1
ATOM 5444 C C . GLU A 1 687 ? -47.053 0.946 83.225 1.00 91.12 687 GLU A C 1
ATOM 5446 O O . GLU A 1 687 ? -45.933 0.777 82.740 1.00 91.12 687 GLU A O 1
ATOM 5451 N N . PHE A 1 688 ? -47.946 -0.045 83.303 1.00 92.06 688 PHE A N 1
ATOM 5452 C CA . PHE A 1 688 ? -47.695 -1.399 82.810 1.00 92.06 688 PHE A CA 1
ATOM 5453 C C . PHE A 1 688 ? -47.341 -1.405 81.314 1.00 92.06 688 PHE A C 1
ATOM 5455 O O . PHE A 1 688 ? -46.357 -2.029 80.909 1.00 92.06 688 PHE A O 1
ATOM 5462 N N . ALA A 1 689 ? -48.095 -0.665 80.492 1.00 89.50 689 ALA A N 1
ATOM 5463 C CA . ALA A 1 689 ? -47.852 -0.550 79.056 1.00 89.50 689 ALA A CA 1
ATOM 5464 C C . ALA A 1 689 ? -46.479 0.066 78.730 1.00 89.50 689 ALA A C 1
ATOM 5466 O O . ALA A 1 689 ? -45.847 -0.338 77.752 1.00 89.50 689 ALA A O 1
ATOM 5467 N N . SER A 1 690 ? -45.974 0.987 79.561 1.00 90.50 690 SER A N 1
ATOM 5468 C CA . SER A 1 690 ? -44.661 1.621 79.365 1.00 90.50 690 SER A CA 1
ATOM 5469 C C . SER A 1 690 ? -43.484 0.638 79.440 1.00 90.50 690 SER A C 1
ATOM 5471 O O . SER A 1 690 ? -42.441 0.876 78.830 1.00 90.50 690 SER A O 1
ATOM 5473 N N . PHE A 1 691 ? -43.656 -0.500 80.125 1.00 91.12 691 PHE A N 1
ATOM 5474 C CA . PHE A 1 691 ? -42.632 -1.541 80.235 1.00 91.12 691 PHE A CA 1
ATOM 5475 C C . PHE A 1 691 ? -42.590 -2.487 79.022 1.00 91.12 691 PHE A C 1
ATOM 5477 O O . PHE A 1 691 ? -41.579 -3.164 78.806 1.00 91.12 691 PHE A O 1
ATOM 5484 N N . LEU A 1 692 ? -43.652 -2.533 78.208 1.00 89.38 692 LEU A N 1
ATOM 5485 C CA . LEU A 1 692 ? -43.792 -3.490 77.105 1.00 89.38 692 LEU A CA 1
ATOM 5486 C C . LEU A 1 692 ? -42.766 -3.295 75.973 1.00 89.38 692 LEU A C 1
ATOM 5488 O O . LEU A 1 692 ? -42.170 -4.296 75.570 1.00 89.38 692 LEU A O 1
ATOM 5492 N N . PRO A 1 693 ? -42.469 -2.074 75.479 1.00 86.75 693 PRO A N 1
ATOM 5493 C CA . PRO A 1 693 ? -41.467 -1.894 74.424 1.00 86.75 693 PRO A CA 1
ATOM 5494 C C . PRO A 1 693 ? -40.073 -2.386 74.841 1.00 86.75 693 PRO A C 1
ATOM 5496 O O . PRO A 1 693 ? -39.385 -3.080 74.086 1.00 86.75 693 PRO A O 1
ATOM 5499 N N . ASP A 1 694 ? -39.666 -2.082 76.078 1.00 86.75 694 ASP A N 1
ATOM 5500 C CA . ASP A 1 694 ? -38.393 -2.540 76.636 1.00 86.75 694 ASP A CA 1
ATOM 5501 C C . ASP A 1 694 ? -38.371 -4.065 76.816 1.00 86.75 694 ASP A C 1
ATOM 5503 O O . ASP A 1 694 ? -37.377 -4.710 76.463 1.00 86.75 694 ASP A O 1
ATOM 5507 N N . LEU A 1 695 ? -39.470 -4.660 77.297 1.00 88.44 695 LEU A N 1
ATOM 5508 C CA . LEU A 1 695 ? -39.608 -6.110 77.432 1.00 88.44 695 LEU A CA 1
ATOM 5509 C C . LEU A 1 695 ? -39.497 -6.815 76.075 1.00 88.44 695 LEU A C 1
ATOM 5511 O O . LEU A 1 695 ? -38.720 -7.763 75.937 1.00 88.44 695 LEU A O 1
ATOM 5515 N N . ARG A 1 696 ? -40.237 -6.345 75.066 1.00 88.69 696 ARG A N 1
ATOM 5516 C CA . ARG A 1 696 ? -40.231 -6.901 73.704 1.00 88.69 696 ARG A CA 1
ATOM 5517 C C . ARG A 1 696 ? -38.839 -6.810 73.079 1.00 88.69 696 ARG A C 1
ATOM 5519 O O . ARG A 1 696 ? -38.336 -7.808 72.562 1.00 88.69 696 ARG A O 1
ATOM 5526 N N . ARG A 1 697 ? -38.151 -5.666 73.217 1.00 85.62 697 ARG A N 1
ATOM 5527 C CA . ARG A 1 697 ? -36.757 -5.496 72.759 1.00 85.62 697 ARG A CA 1
ATOM 5528 C C . ARG A 1 697 ? -35.811 -6.495 73.422 1.00 85.62 697 ARG A C 1
ATOM 5530 O O . ARG A 1 697 ? -34.972 -7.087 72.744 1.00 85.62 697 ARG A O 1
ATOM 5537 N N . LEU A 1 698 ? -35.926 -6.693 74.736 1.00 86.44 698 LEU A N 1
ATOM 5538 C CA . LEU A 1 698 ? -35.080 -7.638 75.467 1.00 86.44 698 LEU A CA 1
ATOM 5539 C C . LEU A 1 698 ? -35.376 -9.095 75.077 1.00 86.44 698 LEU A C 1
ATOM 5541 O O . LEU A 1 698 ? -34.433 -9.881 74.934 1.00 86.44 698 LEU A O 1
ATOM 5545 N N . LYS A 1 699 ? -36.647 -9.447 74.847 1.00 85.12 699 LYS A N 1
ATOM 5546 C CA . LYS A 1 699 ? -37.078 -10.801 74.457 1.00 85.12 699 LYS A CA 1
ATOM 5547 C C . LYS A 1 699 ? -36.526 -11.261 73.106 1.00 85.12 699 LYS A C 1
ATOM 5549 O O . LYS A 1 699 ? -36.289 -12.459 72.968 1.00 85.12 699 LYS A O 1
ATOM 5554 N N . LYS A 1 700 ? -36.200 -10.347 72.178 1.00 82.56 700 LYS A N 1
ATOM 5555 C CA . LYS A 1 700 ? -35.525 -10.692 70.906 1.00 82.56 700 LYS A CA 1
ATOM 5556 C C . LYS A 1 700 ? -34.237 -11.507 71.110 1.00 82.56 700 LYS A C 1
ATOM 5558 O O . LYS A 1 700 ? -33.913 -12.355 70.295 1.00 82.56 700 LYS A O 1
ATOM 5563 N N . ASN A 1 701 ? -33.532 -11.298 72.227 1.00 81.50 701 ASN A N 1
ATOM 5564 C CA . ASN A 1 701 ? -32.339 -12.061 72.616 1.00 81.50 701 ASN A CA 1
ATOM 5565 C C . ASN A 1 701 ? -32.500 -12.676 74.015 1.00 81.50 701 ASN A C 1
ATOM 5567 O O . ASN A 1 701 ? -31.657 -12.487 74.899 1.00 81.50 701 ASN A O 1
ATOM 5571 N N . SER A 1 702 ? -33.592 -13.417 74.218 1.00 77.62 702 SER A N 1
ATOM 5572 C CA . SER A 1 702 ? -33.990 -13.995 75.512 1.00 77.62 702 SER A CA 1
ATOM 5573 C C . SER A 1 702 ? -32.868 -14.748 76.243 1.00 77.62 702 SER A C 1
ATOM 5575 O O . SER A 1 702 ? -32.722 -14.596 77.455 1.00 77.62 702 SER A O 1
ATOM 5577 N N . GLY A 1 703 ? -32.007 -15.471 75.517 1.00 79.00 703 GLY A N 1
ATOM 5578 C CA . GLY A 1 703 ? -30.879 -16.212 76.094 1.00 79.00 703 GLY A CA 1
ATOM 5579 C C . GLY A 1 703 ? -29.787 -15.340 76.733 1.00 79.00 703 GLY A C 1
ATOM 5580 O O . GLY A 1 703 ? -29.211 -15.734 77.743 1.00 79.00 703 GLY A O 1
ATOM 5581 N N . ARG A 1 704 ? -29.506 -14.146 76.189 1.00 79.81 704 ARG A N 1
ATOM 5582 C CA . ARG A 1 704 ? -28.528 -13.197 76.770 1.00 79.81 704 ARG A CA 1
ATOM 5583 C C . ARG A 1 704 ? -29.168 -12.226 77.763 1.00 79.81 704 ARG A C 1
ATOM 5585 O O . ARG A 1 704 ? -28.477 -11.698 78.629 1.00 79.81 704 ARG A O 1
ATOM 5592 N N . ASN A 1 705 ? -30.480 -12.022 77.658 1.00 87.19 705 ASN A N 1
ATOM 5593 C CA . ASN A 1 705 ? -31.216 -10.994 78.390 1.00 87.19 705 ASN A CA 1
ATOM 5594 C C . ASN A 1 705 ? -32.059 -11.540 79.552 1.00 87.19 705 ASN A C 1
ATOM 5596 O O . ASN A 1 705 ? -32.909 -10.818 80.065 1.00 87.19 705 ASN A O 1
ATOM 5600 N N . ALA A 1 706 ? -31.825 -12.774 80.004 1.00 86.75 706 ALA A N 1
ATOM 5601 C CA . ALA A 1 706 ? -32.639 -13.419 81.039 1.00 86.75 706 ALA A CA 1
ATOM 5602 C C . ALA A 1 706 ? -32.794 -12.577 82.326 1.00 86.75 706 ALA A C 1
ATOM 5604 O O . ALA A 1 706 ? -33.911 -12.386 82.804 1.00 86.75 706 ALA A O 1
ATOM 5605 N N . ALA A 1 707 ? -31.698 -12.023 82.860 1.00 87.50 707 ALA A N 1
ATOM 5606 C CA . ALA A 1 707 ? -31.745 -11.191 84.068 1.00 87.50 707 ALA A CA 1
ATOM 5607 C C . ALA A 1 707 ? -32.470 -9.840 83.849 1.00 87.50 707 ALA A C 1
ATOM 5609 O O . ALA A 1 707 ? -33.372 -9.532 84.629 1.00 87.50 707 ALA A O 1
ATOM 5610 N N . PRO A 1 708 ? -32.168 -9.055 82.791 1.00 89.12 708 PRO A N 1
ATOM 5611 C CA . PRO A 1 708 ? -32.958 -7.872 82.438 1.00 89.12 708 PRO A CA 1
ATOM 5612 C C . PRO A 1 708 ? -34.453 -8.144 82.215 1.00 89.12 708 PRO A C 1
ATOM 5614 O O . PRO A 1 708 ? -35.280 -7.363 82.673 1.00 89.12 708 PRO A O 1
ATOM 5617 N N . ILE A 1 709 ? -34.807 -9.250 81.549 1.00 89.56 709 ILE A N 1
ATOM 5618 C CA . ILE A 1 709 ? -36.207 -9.643 81.311 1.0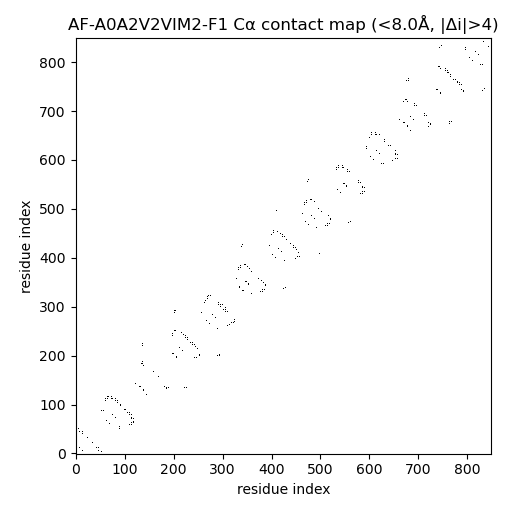0 89.56 709 ILE A CA 1
ATOM 5619 C C . ILE A 1 709 ? -36.920 -9.887 82.641 1.00 89.56 709 ILE A C 1
ATOM 5621 O O . ILE A 1 709 ? -37.987 -9.323 82.866 1.00 89.56 709 ILE A O 1
ATOM 5625 N N . SER A 1 710 ? -36.306 -10.658 83.544 1.00 88.94 710 SER A N 1
ATOM 5626 C CA . SER A 1 710 ? -36.872 -10.916 84.871 1.00 88.94 710 SER A CA 1
ATOM 5627 C C . SER A 1 710 ? -37.023 -9.632 85.692 1.00 88.94 710 SER A C 1
ATOM 5629 O O . SER A 1 710 ? -38.033 -9.457 86.363 1.00 88.94 710 SER A O 1
ATOM 5631 N N . ALA A 1 711 ? -36.076 -8.693 85.601 1.00 90.88 711 ALA A N 1
ATOM 5632 C CA . ALA A 1 711 ? -36.181 -7.410 86.294 1.00 90.88 711 ALA A CA 1
ATOM 5633 C C . ALA A 1 711 ? -37.370 -6.565 85.801 1.00 90.88 711 ALA A C 1
ATOM 5635 O O . ALA A 1 711 ? -38.047 -5.939 86.614 1.00 90.88 711 ALA A O 1
ATOM 5636 N N . VAL A 1 712 ? -37.637 -6.552 84.489 1.00 91.69 712 VAL A N 1
ATOM 5637 C CA . VAL A 1 712 ? -38.810 -5.864 83.920 1.00 91.69 712 VAL A CA 1
ATOM 5638 C C . VAL A 1 712 ? -40.104 -6.590 84.300 1.00 91.69 712 VAL A C 1
ATOM 5640 O O . VAL A 1 712 ? -41.045 -5.940 84.743 1.00 91.69 712 VAL A O 1
ATOM 5643 N N . GLN A 1 713 ? -40.132 -7.924 84.229 1.00 92.81 713 GLN A N 1
ATOM 5644 C CA . GLN A 1 713 ? -41.283 -8.726 84.663 1.00 92.81 713 GLN A CA 1
ATOM 5645 C C . GLN A 1 713 ? -41.604 -8.537 86.149 1.00 92.81 713 GLN A C 1
ATOM 5647 O O . GLN A 1 713 ? -42.774 -8.470 86.497 1.00 92.81 713 GLN A O 1
ATOM 5652 N N . ASN A 1 714 ? -40.601 -8.391 87.021 1.00 92.25 714 ASN A N 1
ATOM 5653 C CA . ASN A 1 714 ? -40.830 -8.113 88.441 1.00 92.25 714 ASN A CA 1
ATOM 5654 C C . ASN A 1 714 ? -41.509 -6.754 88.649 1.00 92.25 714 ASN A C 1
ATOM 5656 O O . ASN A 1 714 ? -42.479 -6.686 89.386 1.00 92.25 714 ASN A O 1
ATOM 5660 N N . LYS A 1 715 ? -41.080 -5.700 87.939 1.00 93.69 715 LYS A N 1
ATOM 5661 C CA . LYS A 1 715 ? -41.759 -4.389 87.991 1.00 93.69 715 LYS A CA 1
ATOM 5662 C C . LYS A 1 715 ? -43.196 -4.464 87.477 1.00 93.69 715 LYS A C 1
ATOM 5664 O O . LYS A 1 715 ? -44.094 -3.853 88.044 1.00 93.69 715 LYS A O 1
ATOM 5669 N N . MET A 1 716 ? -43.411 -5.222 86.403 1.00 93.62 716 MET A N 1
ATOM 5670 C CA . MET A 1 716 ? -44.747 -5.476 85.869 1.00 93.62 716 MET A CA 1
ATOM 5671 C C . MET A 1 716 ? -45.609 -6.268 86.864 1.00 93.62 716 MET A C 1
ATOM 5673 O O . MET A 1 716 ? -46.784 -5.951 87.011 1.00 93.62 716 MET A O 1
ATOM 5677 N N . ASN A 1 717 ? -45.025 -7.239 87.578 1.00 93.75 717 ASN A N 1
ATOM 5678 C CA . ASN A 1 717 ? -45.669 -7.974 88.669 1.00 93.75 717 ASN A CA 1
ATOM 5679 C C . ASN A 1 717 ? -46.049 -7.050 89.827 1.00 93.75 717 ASN A C 1
ATOM 5681 O O . ASN A 1 717 ? -47.203 -7.046 90.245 1.00 93.75 717 ASN A O 1
ATOM 5685 N N . ASP A 1 718 ? -45.118 -6.216 90.291 1.00 93.88 718 ASP A N 1
ATOM 5686 C CA . ASP A 1 718 ? -45.375 -5.227 91.340 1.00 93.88 718 ASP A CA 1
ATOM 5687 C C . ASP A 1 718 ? -46.566 -4.331 90.958 1.00 93.88 718 ASP A C 1
ATOM 5689 O O . ASP A 1 718 ? -47.490 -4.161 91.758 1.00 93.88 718 ASP A O 1
ATOM 5693 N N . ARG A 1 719 ? -46.612 -3.860 89.700 1.00 94.94 719 ARG A N 1
ATOM 5694 C CA . ARG A 1 719 ? -47.716 -3.037 89.189 1.00 94.94 719 ARG A CA 1
ATOM 5695 C C . ARG A 1 719 ? -49.047 -3.791 89.123 1.00 94.94 719 ARG A C 1
ATOM 5697 O O . ARG A 1 719 ? -50.067 -3.229 89.510 1.00 94.94 719 ARG A O 1
ATOM 5704 N N . VAL A 1 720 ? -49.088 -5.056 88.690 1.00 94.69 720 VAL A N 1
ATOM 5705 C CA . VAL A 1 720 ? -50.361 -5.812 88.696 1.00 94.69 720 VAL A CA 1
ATOM 5706 C C . VAL A 1 720 ? -50.833 -6.150 90.111 1.00 94.69 720 VAL A C 1
ATOM 5708 O O . VAL A 1 720 ? -52.038 -6.175 90.340 1.00 94.69 720 VAL A O 1
ATOM 5711 N N . HIS A 1 721 ? -49.931 -6.324 91.084 1.00 93.00 721 HIS A N 1
ATOM 5712 C CA . HIS A 1 721 ? -50.310 -6.432 92.497 1.00 93.00 721 HIS A CA 1
ATOM 5713 C C . HIS A 1 721 ? -50.868 -5.113 93.051 1.00 93.00 721 HIS A C 1
ATOM 5715 O O . HIS A 1 721 ? -51.801 -5.132 93.854 1.00 93.00 721 HIS A O 1
ATOM 5721 N N . GLU A 1 722 ? -50.339 -3.961 92.631 1.00 92.62 722 GLU A N 1
ATOM 5722 C CA . GLU A 1 722 ? -50.934 -2.656 92.954 1.00 92.62 722 GLU A CA 1
ATOM 5723 C C . GLU A 1 722 ? -52.339 -2.517 92.367 1.00 92.62 722 GLU A C 1
ATOM 5725 O O . GLU A 1 722 ? -53.272 -2.239 93.120 1.00 92.62 722 GLU A O 1
ATOM 5730 N N . LEU A 1 723 ? -52.510 -2.816 91.074 1.00 91.94 723 LEU A N 1
ATOM 5731 C CA . LEU A 1 723 ? -53.816 -2.803 90.406 1.00 91.94 723 LEU A CA 1
ATOM 5732 C C . LEU A 1 723 ? -54.814 -3.756 91.082 1.00 91.94 723 LEU A C 1
ATOM 5734 O O . LEU A 1 723 ? -55.987 -3.420 91.234 1.00 91.94 723 LEU A O 1
ATOM 5738 N N . ALA A 1 724 ? -54.362 -4.930 91.535 1.00 91.38 724 ALA A N 1
ATOM 5739 C CA . ALA A 1 724 ? -55.198 -5.866 92.281 1.00 91.38 724 ALA A CA 1
ATOM 5740 C C . ALA A 1 724 ? -55.668 -5.283 93.622 1.00 91.38 724 ALA A C 1
ATOM 5742 O O . ALA A 1 724 ? -56.853 -5.363 93.944 1.00 91.38 724 ALA A O 1
ATOM 5743 N N . ARG A 1 725 ? -54.777 -4.642 94.394 1.00 90.38 725 ARG A N 1
ATOM 5744 C CA . ARG A 1 725 ? -55.141 -3.984 95.663 1.00 90.38 725 ARG A CA 1
ATOM 5745 C C . ARG A 1 725 ? -56.086 -2.802 95.458 1.00 90.38 725 ARG A C 1
ATOM 5747 O O . ARG A 1 725 ? -57.021 -2.637 96.245 1.00 90.38 725 ARG A O 1
ATOM 5754 N N . GLU A 1 726 ? -55.861 -2.004 94.416 1.00 89.06 726 GLU A N 1
ATOM 5755 C CA . GLU A 1 726 ? -56.757 -0.916 94.012 1.00 89.06 726 GLU A CA 1
ATOM 5756 C C . GLU A 1 726 ? -58.149 -1.475 93.688 1.00 89.06 726 GLU A C 1
ATOM 5758 O O . GLU A 1 726 ? -59.133 -1.056 94.299 1.00 89.06 726 GLU A O 1
ATOM 5763 N N . MET A 1 727 ? -58.224 -2.516 92.851 1.00 87.81 727 MET A N 1
ATOM 5764 C CA . MET A 1 727 ? -59.479 -3.184 92.500 1.00 87.81 727 MET A CA 1
ATOM 5765 C C . MET A 1 727 ? -60.197 -3.791 93.717 1.00 87.81 727 MET A C 1
ATOM 5767 O O . MET A 1 727 ? -61.415 -3.653 93.829 1.00 87.81 727 MET A O 1
ATOM 5771 N N . ILE A 1 728 ? -59.483 -4.452 94.637 1.00 87.69 728 ILE A N 1
ATOM 5772 C CA . ILE A 1 728 ? -60.075 -5.001 95.872 1.00 87.69 728 ILE A CA 1
ATOM 5773 C C . ILE A 1 728 ? -60.660 -3.872 96.726 1.00 87.69 728 ILE A C 1
ATOM 5775 O O . ILE A 1 728 ? -61.778 -3.982 97.233 1.00 87.69 728 ILE A O 1
ATOM 5779 N N . THR A 1 729 ? -59.921 -2.772 96.873 1.00 86.44 729 THR A N 1
ATOM 5780 C CA . THR A 1 729 ? -60.361 -1.609 97.654 1.00 86.44 729 THR A CA 1
ATOM 5781 C C . THR A 1 729 ? -61.615 -0.986 97.040 1.00 86.44 729 THR A C 1
ATOM 5783 O O . THR A 1 729 ? -62.596 -0.746 97.744 1.00 86.44 729 THR A O 1
ATOM 5786 N N . GLU A 1 730 ? -61.633 -0.799 95.720 1.00 84.75 730 GLU A N 1
ATOM 5787 C CA . GLU A 1 730 ? -62.804 -0.313 94.987 1.00 84.75 730 GLU A CA 1
ATOM 5788 C C . GLU A 1 730 ? -63.994 -1.276 95.065 1.00 84.75 730 GLU A C 1
ATOM 5790 O O . GLU A 1 730 ? -65.134 -0.844 95.242 1.00 84.75 730 GLU A O 1
ATOM 5795 N N . GLY A 1 731 ? -63.744 -2.584 94.981 1.00 83.75 731 GLY A N 1
ATOM 5796 C CA . GLY A 1 731 ? -64.765 -3.620 95.107 1.00 83.75 731 GLY A CA 1
ATOM 5797 C C . GLY A 1 731 ? -65.454 -3.590 96.471 1.00 83.75 731 GLY A C 1
ATOM 5798 O O . GLY A 1 731 ? -66.683 -3.671 96.547 1.00 83.75 731 GLY A O 1
ATOM 5799 N N . ARG A 1 732 ? -64.687 -3.391 97.547 1.00 87.31 732 ARG A N 1
ATOM 5800 C CA . ARG A 1 732 ? -65.207 -3.307 98.921 1.00 87.31 732 ARG A CA 1
ATOM 5801 C C . ARG A 1 732 ? -66.013 -2.040 99.197 1.00 87.31 732 ARG A C 1
ATOM 5803 O O . ARG A 1 732 ? -66.911 -2.093 100.028 1.00 87.31 732 ARG A O 1
ATOM 5810 N N . ASN A 1 733 ? -65.796 -0.952 98.451 1.00 83.50 733 ASN A N 1
ATOM 5811 C CA . ASN A 1 733 ? -66.638 0.253 98.539 1.00 83.50 733 ASN A CA 1
ATOM 5812 C C . ASN A 1 733 ? -68.109 -0.003 98.159 1.00 83.50 733 ASN A C 1
ATOM 5814 O O . ASN A 1 733 ? -68.960 0.843 98.417 1.00 83.50 733 ASN A O 1
ATOM 5818 N N . SER A 1 734 ? -68.412 -1.133 97.508 1.00 81.00 734 SER A N 1
ATOM 5819 C CA . SER A 1 734 ? -69.786 -1.515 97.159 1.00 81.00 734 SER A CA 1
ATOM 5820 C C . SER A 1 734 ? -70.570 -2.188 98.293 1.00 81.00 734 SER A C 1
ATOM 5822 O O . SER A 1 734 ? -71.764 -2.435 98.126 1.00 81.00 734 SER A O 1
ATOM 5824 N N . LEU A 1 735 ? -69.917 -2.488 99.418 1.00 86.12 735 LEU A N 1
ATOM 5825 C CA . LEU A 1 735 ? -70.549 -3.008 100.632 1.00 86.12 735 LEU A CA 1
ATOM 5826 C C . LEU A 1 735 ? -71.121 -1.856 101.471 1.00 86.12 735 LEU A C 1
ATOM 5828 O O . LEU A 1 735 ? -70.786 -0.692 101.241 1.00 86.12 735 LEU A O 1
ATOM 5832 N N . ASP A 1 736 ? -71.982 -2.172 102.440 1.00 86.88 736 ASP A N 1
ATOM 5833 C CA . ASP A 1 736 ? -72.434 -1.215 103.453 1.00 86.88 736 ASP A CA 1
ATOM 5834 C C . ASP A 1 736 ? -71.192 -0.569 104.094 1.00 86.88 736 ASP A C 1
ATOM 5836 O O . ASP A 1 736 ? -70.347 -1.303 104.600 1.00 86.88 736 ASP A O 1
ATOM 5840 N N . PRO A 1 737 ? -71.012 0.764 104.041 1.00 85.88 737 PRO A N 1
ATOM 5841 C CA . PRO A 1 737 ? -69.833 1.420 104.602 1.00 85.88 737 PRO A CA 1
ATOM 5842 C C . PRO A 1 737 ? -69.747 1.307 106.130 1.00 85.88 737 PRO A C 1
ATOM 5844 O O . PRO A 1 737 ? -68.644 1.401 106.679 1.00 85.88 737 PRO A O 1
ATOM 5847 N N . GLU A 1 738 ? -70.881 1.119 106.814 1.00 86.75 738 GLU A N 1
ATOM 5848 C CA . GLU A 1 738 ? -70.965 1.013 108.271 1.00 86.75 738 GLU A CA 1
ATOM 5849 C C . GLU A 1 738 ? -71.882 -0.150 108.710 1.00 86.75 738 GLU A C 1
ATOM 5851 O O . GLU A 1 738 ? -72.914 0.090 109.348 1.00 86.75 738 GLU A O 1
ATOM 5856 N N . PRO A 1 739 ? -71.539 -1.418 108.413 1.00 87.00 739 PRO A N 1
ATOM 5857 C CA . PRO A 1 739 ? -72.333 -2.570 108.823 1.00 87.00 739 PRO A CA 1
ATOM 5858 C C . PRO A 1 739 ? -72.505 -2.596 110.342 1.00 87.00 739 PRO A C 1
ATOM 5860 O O . PRO A 1 739 ? -71.527 -2.545 111.088 1.00 87.00 739 PRO A O 1
ATOM 5863 N N . GLU A 1 740 ? -73.755 -2.641 110.811 1.00 84.94 740 GLU A N 1
ATOM 5864 C CA . GLU A 1 740 ? -74.091 -2.516 112.243 1.00 84.94 740 GLU A CA 1
ATOM 5865 C C . GLU A 1 740 ? -73.487 -1.253 112.898 1.00 84.94 740 GLU A C 1
ATOM 5867 O O . GLU A 1 740 ? -73.157 -1.250 114.079 1.00 84.94 740 GLU A O 1
ATOM 5872 N N . GLY A 1 741 ? -73.279 -0.177 112.126 1.00 79.56 741 GLY A N 1
ATOM 5873 C CA . GLY A 1 741 ? -72.668 1.076 112.576 1.00 79.56 741 GLY A CA 1
ATOM 5874 C C . GLY A 1 741 ? -71.141 1.048 112.735 1.00 79.56 741 GLY A C 1
ATOM 5875 O O . GLY A 1 741 ? -70.579 2.031 113.228 1.00 79.56 741 GLY A O 1
ATOM 5876 N N . VAL A 1 742 ? -70.458 -0.034 112.334 1.00 83.75 742 VAL A N 1
ATOM 5877 C CA . VAL A 1 742 ? -68.991 -0.170 112.398 1.00 83.75 742 VAL A CA 1
ATOM 5878 C C . VAL A 1 742 ? -68.369 0.118 111.028 1.00 83.75 742 VAL A C 1
ATOM 5880 O O . VAL A 1 742 ? -68.707 -0.580 110.080 1.00 83.75 742 VAL A O 1
ATOM 5883 N N . PRO A 1 743 ? -67.423 1.067 110.887 1.00 84.75 743 PRO A N 1
ATOM 5884 C CA . PRO A 1 743 ? -66.768 1.342 109.605 1.00 84.75 743 PRO A CA 1
ATOM 5885 C C . PRO A 1 743 ? -66.0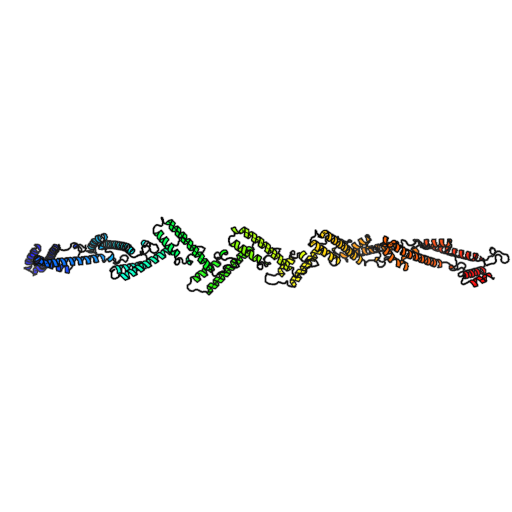65 0.108 109.015 1.00 84.75 743 PRO A C 1
ATOM 5887 O O . PRO A 1 743 ? -65.306 -0.562 109.724 1.00 84.75 743 PRO A O 1
ATOM 5890 N N . LEU A 1 744 ? -66.241 -0.161 107.712 1.00 85.75 744 LEU A N 1
ATOM 5891 C CA . LEU A 1 744 ? -65.628 -1.317 107.023 1.00 85.75 744 LEU A CA 1
ATOM 5892 C C . LEU A 1 744 ? -64.109 -1.419 107.235 1.00 85.75 744 LEU A C 1
ATOM 5894 O O . LEU A 1 744 ? -63.585 -2.518 107.408 1.00 85.75 744 LEU A O 1
ATOM 5898 N N . GLY A 1 745 ? -63.398 -0.285 107.259 1.00 82.06 745 GLY A N 1
ATOM 5899 C CA . GLY A 1 745 ? -61.945 -0.240 107.467 1.00 82.06 745 GLY A CA 1
ATOM 5900 C C . GLY A 1 745 ? -61.489 -0.752 108.840 1.00 82.06 745 GLY A C 1
ATOM 5901 O O . GLY A 1 745 ? -60.321 -1.100 109.007 1.00 82.06 745 GLY A O 1
ATOM 5902 N N . TYR A 1 746 ? -62.400 -0.833 109.816 1.00 81.31 746 TYR A N 1
ATOM 5903 C CA . TYR A 1 746 ? -62.130 -1.364 111.152 1.00 81.31 746 TYR A CA 1
ATOM 5904 C C . TYR A 1 746 ? -62.426 -2.869 111.288 1.00 81.31 746 TYR A C 1
ATOM 5906 O O . TYR A 1 746 ? -62.077 -3.494 112.300 1.00 81.31 746 TYR A O 1
ATOM 5914 N N . LEU A 1 747 ? -63.041 -3.474 110.270 1.00 85.88 747 LEU A N 1
ATOM 5915 C CA . LEU A 1 747 ? -63.335 -4.900 110.237 1.00 85.88 747 LEU A CA 1
ATOM 5916 C C . LEU A 1 747 ? -62.151 -5.705 109.677 1.00 85.88 747 LEU A C 1
ATOM 5918 O O . LEU A 1 747 ? -61.467 -5.257 108.755 1.00 85.88 747 LEU A O 1
ATOM 5922 N N . PRO A 1 748 ? -61.907 -6.930 110.181 1.00 85.94 748 PRO A N 1
ATOM 5923 C CA . PRO A 1 748 ? -60.828 -7.799 109.711 1.00 85.94 748 PRO A CA 1
ATOM 5924 C C . PRO A 1 748 ? -61.162 -8.483 108.367 1.00 85.94 748 PRO A C 1
ATOM 5926 O O . PRO A 1 748 ? -60.924 -9.674 108.203 1.00 85.94 748 PRO A O 1
ATOM 5929 N N . LEU A 1 749 ? -61.702 -7.746 107.388 1.00 87.19 749 LEU A N 1
ATOM 5930 C CA . LEU A 1 749 ? -62.171 -8.304 106.107 1.00 87.19 749 LEU A CA 1
ATOM 5931 C C . LEU A 1 749 ? -61.049 -9.016 105.338 1.00 87.19 749 LEU A C 1
ATOM 5933 O O . LEU A 1 749 ? -61.267 -10.060 104.739 1.00 87.19 749 LEU A O 1
ATOM 5937 N N . GLY A 1 750 ? -59.829 -8.471 105.396 1.00 82.94 750 GLY 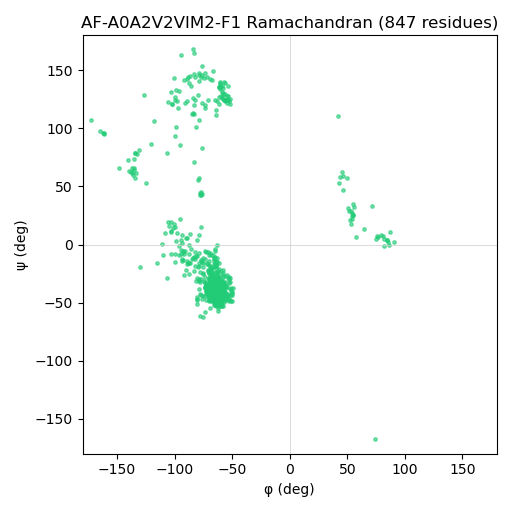A N 1
ATOM 5938 C CA . GLY A 1 750 ? -58.659 -9.055 104.732 1.00 82.94 750 GLY A CA 1
ATOM 5939 C C . GLY A 1 750 ? -58.077 -10.295 105.418 1.00 82.94 750 GLY A C 1
ATOM 5940 O O . GLY A 1 750 ? -57.289 -11.000 104.798 1.00 82.94 750 GLY A O 1
ATOM 5941 N N . THR A 1 751 ? -58.426 -10.570 106.680 1.00 84.38 751 THR A N 1
ATOM 5942 C CA . THR A 1 751 ? -57.962 -11.767 107.406 1.00 84.38 751 THR A CA 1
ATOM 5943 C C . THR A 1 751 ? -59.075 -12.786 107.659 1.00 84.38 751 THR A C 1
ATOM 5945 O O . THR A 1 751 ? -58.780 -13.914 108.064 1.00 84.38 751 THR A O 1
ATOM 5948 N N . ASP A 1 752 ? -60.338 -12.433 107.393 1.00 91.19 752 ASP A N 1
ATOM 5949 C CA . ASP A 1 752 ? -61.468 -13.356 107.473 1.00 91.19 752 ASP A CA 1
ATOM 5950 C C . ASP A 1 752 ? -61.471 -14.335 106.291 1.00 91.19 752 ASP A C 1
ATOM 5952 O O . ASP A 1 752 ? -61.576 -13.961 105.122 1.00 91.19 752 ASP A O 1
ATOM 5956 N N . LYS A 1 753 ? -61.386 -15.631 106.608 1.00 88.69 753 LYS A N 1
ATOM 5957 C CA . LYS A 1 753 ? -61.308 -16.695 105.598 1.00 88.69 753 LYS A CA 1
ATOM 5958 C C . LYS A 1 753 ? -62.584 -16.812 104.766 1.00 88.69 753 LYS A C 1
ATOM 5960 O O . LYS A 1 753 ? -62.501 -17.076 103.572 1.00 88.69 753 LYS A O 1
ATOM 5965 N N . GLN A 1 754 ? -63.756 -16.642 105.383 1.00 89.38 754 GLN A N 1
ATOM 5966 C CA . GLN A 1 754 ? -65.033 -16.802 104.682 1.00 89.38 754 GLN A CA 1
ATOM 5967 C C . GLN A 1 754 ? -65.280 -15.643 103.715 1.00 89.38 754 GLN A C 1
ATOM 5969 O O . GLN A 1 754 ? -65.677 -15.874 102.575 1.00 89.38 754 GLN A O 1
ATOM 5974 N N . PHE A 1 755 ? -64.993 -14.416 104.148 1.00 91.31 755 PHE A N 1
ATOM 5975 C CA . PHE A 1 755 ? -65.057 -13.222 103.319 1.00 91.31 755 PHE A CA 1
ATOM 5976 C C . PHE A 1 755 ? -64.092 -13.324 102.130 1.00 91.31 755 PHE A C 1
ATOM 5978 O O . PHE A 1 755 ? -64.522 -13.174 100.988 1.00 91.31 755 PHE A O 1
ATOM 5985 N N . GLY A 1 756 ? -62.834 -13.716 102.368 1.00 87.56 756 GLY A N 1
ATOM 5986 C CA . GLY A 1 756 ? -61.855 -13.944 101.299 1.00 87.56 756 GLY A CA 1
ATOM 5987 C C . GLY A 1 756 ? -62.277 -15.027 100.293 1.00 87.56 756 GLY A C 1
ATOM 5988 O O . GLY A 1 756 ? -62.154 -14.836 99.085 1.00 87.56 756 GLY A O 1
ATOM 5989 N N . GLU A 1 757 ? -62.855 -16.147 100.747 1.00 89.06 757 GLU A N 1
ATOM 5990 C CA . GLU A 1 757 ? -63.386 -17.182 99.842 1.00 89.06 757 GLU A CA 1
ATOM 5991 C C . GLU A 1 757 ? -64.564 -16.690 98.985 1.00 89.06 757 GLU A C 1
ATOM 5993 O O . GLU A 1 757 ? -64.739 -17.141 97.847 1.00 89.06 757 GLU A O 1
ATOM 5998 N N . LEU A 1 758 ? -65.403 -15.806 99.529 1.00 90.25 758 LEU A N 1
ATOM 5999 C CA . LEU A 1 758 ? -66.520 -15.201 98.807 1.00 90.25 758 LEU A CA 1
ATOM 6000 C C . LEU A 1 758 ? -66.030 -14.164 97.787 1.00 90.25 758 LEU A C 1
ATOM 6002 O O . LEU A 1 758 ? -66.505 -14.192 96.651 1.00 90.25 758 LEU A O 1
ATOM 6006 N N . GLU A 1 759 ? -65.051 -13.325 98.143 1.00 90.19 759 GLU A N 1
ATOM 6007 C CA . GLU A 1 759 ? -64.393 -12.390 97.217 1.00 90.19 759 GLU A CA 1
ATOM 6008 C C . GLU A 1 759 ? -63.713 -13.149 96.073 1.00 90.19 759 GLU A C 1
ATOM 6010 O O . GLU A 1 759 ? -63.951 -12.850 94.903 1.00 90.19 759 GLU A O 1
ATOM 6015 N N . LYS A 1 760 ? -62.975 -14.223 96.378 1.00 88.50 760 LYS A N 1
ATOM 6016 C CA . LYS A 1 760 ? -62.344 -15.070 95.356 1.00 88.50 760 LYS A CA 1
ATOM 6017 C C . LYS A 1 760 ? -63.366 -15.673 94.385 1.00 88.50 760 LYS A C 1
ATOM 6019 O O . LYS A 1 760 ? -63.157 -15.674 93.171 1.00 88.50 760 LYS A O 1
ATOM 6024 N N . LYS A 1 761 ? -64.511 -16.158 94.885 1.00 88.94 761 LYS A N 1
ATOM 6025 C CA . LYS A 1 761 ? -65.611 -16.666 94.035 1.00 88.94 761 LYS A CA 1
ATOM 6026 C C . LYS A 1 761 ? -66.255 -15.559 93.199 1.00 88.94 761 LYS A C 1
ATOM 6028 O O . LYS A 1 761 ? -66.640 -15.818 92.058 1.00 88.94 761 LYS A O 1
ATOM 6033 N N . LEU A 1 762 ? -66.371 -14.349 93.748 1.00 88.62 762 LEU A N 1
ATOM 6034 C CA . LEU A 1 762 ? -66.898 -13.184 93.040 1.00 88.62 762 LEU A CA 1
ATOM 6035 C C . LEU A 1 762 ? -65.992 -12.830 91.858 1.00 88.62 762 LEU A C 1
ATOM 6037 O O . LEU A 1 762 ? -66.484 -12.739 90.732 1.00 88.62 762 LEU A O 1
ATOM 6041 N N . TYR A 1 763 ? -64.683 -12.722 92.089 1.00 89.94 763 TYR A N 1
ATOM 6042 C CA . TYR A 1 763 ? -63.713 -12.446 91.032 1.00 89.94 763 TYR A CA 1
ATOM 6043 C C . TYR A 1 763 ? -63.686 -13.559 89.978 1.00 89.94 763 TYR A C 1
ATOM 6045 O O . TYR A 1 763 ? -63.740 -13.273 88.784 1.00 89.94 763 TYR A O 1
ATOM 6053 N N . ALA A 1 764 ? -63.731 -14.834 90.378 1.00 86.38 764 ALA A N 1
ATOM 6054 C CA . ALA A 1 764 ? -63.800 -15.952 89.432 1.00 86.38 764 ALA A CA 1
ATOM 6055 C C . ALA A 1 764 ? -65.040 -15.892 88.513 1.00 86.38 764 ALA A C 1
ATOM 6057 O O . ALA A 1 764 ? -64.942 -16.168 87.317 1.00 86.38 764 ALA A O 1
ATOM 6058 N N . LEU A 1 765 ? -66.209 -15.502 89.040 1.00 87.50 765 LEU A N 1
ATOM 6059 C CA . LEU A 1 765 ? -67.426 -15.334 88.235 1.00 87.50 765 LEU A CA 1
ATOM 6060 C C . LEU A 1 765 ? -67.403 -14.075 87.362 1.00 87.50 765 LEU A C 1
ATOM 6062 O O . LEU A 1 765 ? -67.986 -14.086 86.277 1.00 87.50 765 LEU A O 1
ATOM 6066 N N . GLN A 1 766 ? -66.745 -13.006 87.810 1.00 85.19 766 GLN A N 1
ATOM 6067 C CA . GLN A 1 766 ? -66.543 -11.797 87.008 1.00 85.19 766 GLN A CA 1
ATOM 6068 C C . GLN A 1 766 ? -65.568 -12.035 85.850 1.00 85.19 766 GLN A C 1
ATOM 6070 O O . GLN A 1 766 ? -65.767 -11.481 84.773 1.00 85.19 766 GLN A O 1
ATOM 6075 N N . ALA A 1 767 ? -64.550 -12.876 86.054 1.00 84.06 767 ALA A N 1
ATOM 6076 C CA . ALA A 1 767 ? -63.561 -13.244 85.040 1.00 84.06 767 ALA A CA 1
ATOM 6077 C C . ALA A 1 767 ? -64.090 -14.271 84.023 1.00 84.06 767 ALA A C 1
ATOM 6079 O O . ALA A 1 767 ? -63.461 -14.516 82.992 1.00 84.06 767 ALA A O 1
ATOM 6080 N N . ALA A 1 768 ? -65.232 -14.906 84.305 1.00 83.38 768 ALA A N 1
ATOM 6081 C CA . ALA A 1 768 ? -65.783 -15.949 83.457 1.00 83.38 768 ALA A CA 1
ATOM 6082 C C . ALA A 1 768 ? -66.254 -15.392 82.093 1.00 83.38 768 ALA A C 1
ATOM 6084 O O . ALA A 1 768 ? -66.913 -14.351 82.045 1.00 83.38 768 ALA A O 1
ATOM 6085 N N . PRO A 1 769 ? -66.057 -16.128 80.977 1.00 70.25 769 PRO A N 1
ATOM 6086 C CA . PRO A 1 769 ? -66.488 -15.693 79.641 1.00 70.25 769 PRO A CA 1
ATOM 6087 C C . PRO A 1 769 ? -68.001 -15.459 79.504 1.00 70.25 769 PRO A C 1
ATOM 6089 O O . PRO A 1 769 ? -68.454 -14.758 78.602 1.00 70.25 769 PRO A O 1
ATOM 6092 N N . ARG A 1 770 ? -68.804 -16.087 80.374 1.00 76.12 770 ARG A N 1
ATOM 6093 C CA . ARG A 1 770 ? -70.258 -15.911 80.451 1.00 76.12 770 ARG A CA 1
ATOM 6094 C C . ARG A 1 770 ? -70.618 -15.353 81.816 1.00 76.12 770 ARG A C 1
ATOM 6096 O O . ARG A 1 770 ? -70.604 -16.072 82.812 1.00 76.12 770 ARG A O 1
ATOM 6103 N N . ARG A 1 771 ? -70.961 -14.070 81.826 1.00 69.62 771 ARG A N 1
ATOM 6104 C CA . ARG A 1 771 ? -71.301 -13.318 83.029 1.00 69.62 771 ARG A CA 1
ATOM 6105 C C . ARG A 1 771 ? -72.580 -13.869 83.663 1.00 69.62 771 ARG A C 1
ATOM 6107 O O . ARG A 1 771 ? -73.615 -13.964 83.008 1.00 69.62 771 ARG A O 1
ATOM 6114 N N . ASN A 1 772 ? -72.502 -14.246 84.937 1.00 81.19 772 ASN A N 1
ATOM 6115 C CA . ASN A 1 772 ? -73.646 -14.714 85.716 1.00 81.19 772 ASN A CA 1
ATOM 6116 C C . ASN A 1 772 ? -74.060 -13.624 86.710 1.00 81.19 772 ASN A C 1
ATOM 6118 O O . ASN A 1 772 ? -73.714 -13.685 87.889 1.00 81.19 772 ASN A O 1
ATOM 6122 N N . ASP A 1 773 ? -74.774 -12.611 86.213 1.00 82.44 773 ASP A N 1
ATOM 6123 C CA . ASP A 1 773 ? -75.138 -11.426 87.002 1.00 82.44 773 ASP A CA 1
ATOM 6124 C C . ASP A 1 773 ? -75.930 -11.772 88.272 1.00 82.44 773 ASP A C 1
ATOM 6126 O O . ASP A 1 773 ? -75.728 -11.146 89.309 1.00 82.44 773 ASP A O 1
ATOM 6130 N N . GLY A 1 774 ? -76.769 -12.815 88.228 1.00 85.25 774 GLY A N 1
ATOM 6131 C CA . GLY A 1 774 ? -77.523 -13.282 89.395 1.00 85.25 774 GLY A CA 1
ATOM 6132 C C . GLY A 1 774 ? -76.632 -13.884 90.485 1.00 85.25 774 GLY A C 1
ATOM 6133 O O . GLY A 1 774 ? -76.773 -13.542 91.657 1.00 85.25 774 GLY A O 1
ATOM 6134 N N . ALA A 1 775 ? -75.680 -14.746 90.113 1.00 85.94 775 ALA A N 1
ATOM 6135 C CA . ALA A 1 775 ? -74.731 -15.316 91.073 1.00 85.94 775 ALA A CA 1
ATOM 6136 C C . ALA A 1 775 ? -73.750 -14.261 91.617 1.00 85.94 775 ALA A C 1
ATOM 6138 O O . ALA A 1 775 ? -73.406 -14.300 92.795 1.00 85.94 775 ALA A O 1
ATOM 6139 N N . ILE A 1 776 ? -73.347 -13.296 90.783 1.00 88.19 776 ILE A N 1
ATOM 6140 C CA . ILE A 1 776 ? -72.525 -12.146 91.188 1.00 88.19 776 ILE A CA 1
ATOM 6141 C C . ILE A 1 776 ? -73.270 -11.293 92.225 1.00 88.19 776 ILE A C 1
ATOM 6143 O O . ILE A 1 776 ? -72.692 -10.952 93.254 1.00 88.19 776 ILE A O 1
ATOM 6147 N N . ALA A 1 777 ? -74.550 -10.976 91.994 1.00 86.44 777 ALA A N 1
ATOM 6148 C CA . ALA A 1 777 ? -75.364 -10.214 92.943 1.00 86.44 777 ALA A CA 1
ATOM 6149 C C . ALA A 1 777 ? -75.546 -10.955 94.278 1.00 86.44 777 ALA A C 1
ATOM 6151 O O . ALA A 1 777 ? -75.352 -10.358 95.332 1.00 86.44 777 ALA A O 1
ATOM 6152 N N . ASN A 1 778 ? -75.821 -12.264 94.238 1.00 89.94 778 ASN A N 1
ATOM 6153 C CA . ASN A 1 778 ? -75.935 -13.089 95.444 1.00 89.94 778 ASN A CA 1
ATOM 6154 C C . ASN A 1 778 ? -74.626 -13.128 96.252 1.00 89.94 778 ASN A C 1
ATOM 6156 O O . ASN A 1 778 ? -74.649 -13.020 97.473 1.00 89.94 778 ASN A O 1
ATOM 6160 N N . LEU A 1 779 ? -73.469 -13.254 95.590 1.00 90.69 779 LEU A N 1
ATOM 6161 C CA . LEU A 1 779 ? -72.180 -13.215 96.287 1.00 90.69 779 LEU A CA 1
ATOM 6162 C C . LEU A 1 779 ? -71.900 -11.849 96.916 1.00 90.69 779 LEU A C 1
ATOM 6164 O O . LEU A 1 779 ? -71.356 -11.810 98.014 1.00 90.69 779 LEU A O 1
ATOM 6168 N N . ARG A 1 780 ? -72.291 -10.748 96.261 1.00 89.50 780 ARG A N 1
ATOM 6169 C CA . ARG A 1 780 ? -72.183 -9.398 96.840 1.00 89.50 780 ARG A CA 1
ATOM 6170 C C . ARG A 1 780 ? -73.045 -9.241 98.091 1.00 89.50 780 ARG A C 1
ATOM 6172 O O . ARG A 1 780 ? -72.559 -8.712 99.081 1.00 89.50 780 ARG A O 1
ATOM 6179 N N . GLU A 1 781 ? -74.277 -9.742 98.065 1.00 89.88 781 GLU A N 1
ATOM 6180 C CA . GLU A 1 781 ? -75.164 -9.760 99.236 1.00 89.88 781 GLU A CA 1
ATOM 6181 C C . GLU A 1 781 ? -74.546 -10.573 100.380 1.00 89.88 781 GLU A C 1
ATOM 6183 O O . GLU A 1 781 ? -74.393 -10.062 101.481 1.00 89.88 781 GLU A O 1
ATOM 6188 N N . ARG A 1 782 ? -74.046 -11.781 100.098 1.00 92.69 782 ARG A N 1
ATOM 6189 C CA . ARG A 1 782 ? -73.376 -12.624 101.103 1.00 92.69 782 ARG A CA 1
ATOM 6190 C C . ARG A 1 782 ? -72.092 -12.015 101.667 1.00 92.69 782 ARG A C 1
ATOM 6192 O O . ARG A 1 782 ? -71.770 -12.256 102.827 1.00 92.69 782 ARG A O 1
ATOM 6199 N N . LEU A 1 783 ? -71.334 -11.277 100.852 1.00 91.94 783 LEU A N 1
ATOM 6200 C CA . LEU A 1 783 ? -70.180 -10.505 101.322 1.00 91.94 783 LEU A CA 1
ATOM 6201 C C . LEU A 1 783 ? -70.626 -9.404 102.281 1.00 91.94 783 LEU A C 1
ATOM 6203 O O . LEU A 1 783 ? -70.009 -9.227 103.329 1.00 91.94 783 LEU A O 1
ATOM 6207 N N . ASN A 1 784 ? -71.718 -8.713 101.951 1.00 92.25 784 ASN A N 1
ATOM 6208 C CA . ASN A 1 784 ? -72.299 -7.702 102.819 1.00 92.25 784 ASN A CA 1
ATOM 6209 C C . ASN A 1 784 ? -72.773 -8.316 104.143 1.00 92.25 784 ASN A C 1
ATOM 6211 O O . ASN A 1 784 ? -72.366 -7.859 105.206 1.00 92.25 784 ASN A O 1
ATOM 6215 N N . ASP A 1 785 ? -73.529 -9.413 104.091 1.00 92.81 785 ASP A N 1
ATOM 6216 C CA . ASP A 1 785 ? -73.991 -10.144 105.276 1.00 92.81 785 ASP A CA 1
ATOM 6217 C C . ASP A 1 785 ? -72.820 -10.581 106.165 1.00 92.81 785 ASP A C 1
ATOM 6219 O O . ASP A 1 785 ? -72.851 -10.378 107.379 1.00 92.81 785 ASP A O 1
ATOM 6223 N N . ARG A 1 786 ? -71.738 -11.109 105.571 1.00 93.69 786 ARG A N 1
ATOM 6224 C CA . ARG A 1 786 ? -70.534 -11.489 106.323 1.00 93.69 786 ARG A CA 1
ATOM 6225 C C . ARG A 1 786 ? -69.851 -10.276 106.963 1.00 93.69 786 ARG A C 1
ATOM 6227 O O . ARG A 1 786 ? -69.332 -10.398 108.071 1.00 93.69 786 ARG A O 1
ATOM 6234 N N . ALA A 1 787 ? -69.870 -9.108 106.319 1.00 90.75 787 ALA A N 1
ATOM 6235 C CA . ALA A 1 787 ? -69.384 -7.871 106.930 1.00 90.75 787 ALA A CA 1
ATOM 6236 C C . ALA A 1 787 ? -70.239 -7.461 108.148 1.00 90.75 787 ALA A C 1
ATOM 6238 O O . ALA A 1 787 ? -69.674 -7.106 109.183 1.00 90.75 787 ALA A O 1
ATOM 6239 N N . HIS A 1 788 ? -71.571 -7.594 108.078 1.00 90.50 788 HIS A N 1
ATOM 6240 C CA . HIS A 1 788 ? -72.469 -7.394 109.227 1.00 90.50 788 HIS A CA 1
ATOM 6241 C C . HIS A 1 788 ? -72.214 -8.393 110.360 1.00 90.50 788 HIS A C 1
ATOM 6243 O O . HIS A 1 788 ? -72.162 -7.995 111.522 1.00 90.50 788 HIS A O 1
ATOM 6249 N N . GLU A 1 789 ? -71.996 -9.674 110.058 1.00 90.50 789 GLU A N 1
ATOM 6250 C CA . GLU A 1 789 ? -71.621 -10.673 111.068 1.00 90.50 789 GLU A CA 1
ATOM 6251 C C . GLU A 1 789 ? -70.311 -10.302 111.775 1.00 90.50 789 GLU A C 1
ATOM 6253 O O . GLU A 1 789 ? -70.258 -10.280 113.005 1.00 90.50 789 GLU A O 1
ATOM 6258 N N . LEU A 1 790 ? -69.276 -9.935 111.010 1.00 88.81 790 LEU A N 1
ATOM 6259 C CA . LEU A 1 790 ? -67.988 -9.507 111.560 1.00 88.81 790 LEU A CA 1
ATOM 6260 C C . LEU A 1 790 ? -68.122 -8.241 112.415 1.00 88.81 790 LEU A C 1
ATOM 6262 O O . LEU A 1 790 ? -67.445 -8.123 113.438 1.00 88.81 790 LEU A O 1
ATOM 6266 N N . ALA A 1 791 ? -69.001 -7.311 112.039 1.00 86.94 791 ALA A N 1
ATOM 6267 C CA . ALA A 1 791 ? -69.301 -6.135 112.847 1.00 86.94 791 ALA A CA 1
ATOM 6268 C C . ALA A 1 791 ? -69.966 -6.501 114.184 1.00 86.94 791 ALA A C 1
ATOM 6270 O O . ALA A 1 791 ? -69.531 -6.003 115.226 1.00 86.94 791 ALA A O 1
ATOM 6271 N N . LYS A 1 792 ? -70.939 -7.428 114.191 1.00 86.62 792 LYS A N 1
ATOM 6272 C CA . LYS A 1 792 ? -71.563 -7.941 115.430 1.00 86.62 792 LYS A CA 1
ATOM 6273 C C . LYS A 1 792 ? -70.552 -8.627 116.333 1.00 86.62 792 LYS A C 1
ATOM 6275 O O . LYS A 1 792 ? -70.465 -8.288 117.510 1.00 86.62 792 LYS A O 1
ATOM 6280 N N . GLU A 1 793 ? -69.762 -9.551 115.784 1.00 86.19 793 GLU A N 1
ATOM 6281 C CA . GLU A 1 793 ? -68.706 -10.255 116.522 1.00 86.19 793 GLU A CA 1
ATOM 6282 C C . GLU A 1 793 ? -67.717 -9.261 117.147 1.00 86.19 793 GLU A C 1
ATOM 6284 O O . GLU A 1 793 ? -67.310 -9.412 118.303 1.00 86.19 793 GLU A O 1
ATOM 6289 N N . LYS A 1 794 ? -67.358 -8.205 116.403 1.00 83.69 794 LYS A N 1
ATOM 6290 C CA . LYS A 1 794 ? -66.457 -7.154 116.880 1.00 83.69 794 LYS A CA 1
ATOM 6291 C C . LYS A 1 794 ? -67.066 -6.350 118.023 1.00 83.69 794 LYS A C 1
ATOM 6293 O O . LYS A 1 794 ? -66.371 -6.129 119.011 1.00 83.69 794 LYS A O 1
ATOM 6298 N N . ILE A 1 795 ? -68.327 -5.932 117.903 1.00 82.56 795 ILE A N 1
ATOM 6299 C CA . ILE A 1 795 ? -69.054 -5.204 118.952 1.00 82.56 795 ILE A CA 1
ATOM 6300 C C . ILE A 1 795 ? -69.155 -6.060 120.221 1.00 82.56 795 ILE A C 1
ATOM 6302 O O . ILE A 1 795 ? -68.732 -5.626 121.292 1.00 82.56 795 ILE A O 1
ATOM 6306 N N . GLN A 1 796 ? -69.626 -7.303 120.094 1.00 80.81 796 GLN A N 1
ATOM 6307 C CA . GLN A 1 796 ? -69.797 -8.225 121.220 1.00 80.81 796 GLN A CA 1
ATOM 6308 C C . GLN A 1 796 ? -68.471 -8.541 121.916 1.00 80.81 796 GLN A C 1
ATOM 6310 O O . GLN A 1 796 ? -68.377 -8.471 123.142 1.00 80.81 796 GLN A O 1
ATOM 6315 N N . GLY A 1 797 ? -67.420 -8.836 121.144 1.00 78.50 797 GLY A N 1
ATOM 6316 C CA . GLY A 1 797 ? -66.077 -9.074 121.676 1.00 78.50 797 GLY A CA 1
ATOM 6317 C C . GLY A 1 797 ? -65.469 -7.843 122.356 1.00 78.50 797 GLY A C 1
ATOM 6318 O O . GLY A 1 797 ? -64.566 -7.969 123.184 1.00 78.50 797 GLY A O 1
ATOM 6319 N N . ASP A 1 798 ? -65.978 -6.650 122.051 1.00 79.38 798 ASP A N 1
ATOM 6320 C CA . ASP A 1 798 ? -65.516 -5.392 122.620 1.00 79.38 798 ASP A CA 1
ATOM 6321 C C . ASP A 1 798 ? -66.305 -4.941 123.863 1.00 79.38 798 ASP A C 1
ATOM 6323 O O . ASP A 1 798 ? -66.044 -3.862 124.390 1.00 79.38 798 ASP A O 1
ATOM 6327 N N . ARG A 1 799 ? -67.197 -5.785 124.402 1.00 82.38 799 ARG A N 1
ATOM 6328 C CA . ARG A 1 799 ? -67.908 -5.567 125.680 1.00 82.38 799 ARG A CA 1
ATOM 6329 C C . ARG A 1 799 ? -67.043 -5.746 126.926 1.00 82.38 799 ARG A C 1
ATOM 6331 O O . ARG A 1 799 ? -67.487 -5.429 128.022 1.00 82.38 799 ARG A O 1
ATOM 6338 N N . GLY A 1 800 ? -65.787 -6.180 126.796 1.00 75.38 800 GLY A N 1
ATOM 6339 C CA . GLY A 1 800 ? -64.892 -6.448 127.935 1.00 75.38 800 GLY A CA 1
ATOM 6340 C C . GLY A 1 800 ? -64.531 -5.240 128.819 1.00 75.38 800 GLY A C 1
ATOM 6341 O O . GLY A 1 800 ? -63.754 -5.390 129.757 1.00 75.38 800 GLY A O 1
ATOM 6342 N N . PHE A 1 801 ? -65.034 -4.037 128.517 1.00 77.00 801 PHE A N 1
ATOM 6343 C CA . PHE A 1 801 ? -64.937 -2.867 129.400 1.00 77.00 801 PHE A CA 1
ATOM 6344 C C . PHE A 1 801 ? -66.104 -2.745 130.389 1.00 77.00 801 PHE A C 1
ATOM 6346 O O . PHE A 1 801 ? -65.979 -1.977 131.339 1.00 77.00 801 PHE A O 1
ATOM 6353 N N . LEU A 1 802 ? -67.213 -3.445 130.148 1.00 79.19 802 LEU A N 1
ATOM 6354 C CA . LEU A 1 802 ? -68.383 -3.462 131.018 1.00 79.19 802 LEU A CA 1
ATOM 6355 C C . LEU A 1 802 ? -68.112 -4.344 132.241 1.00 79.19 802 LEU A C 1
ATOM 6357 O O . LEU A 1 802 ? -67.310 -5.280 132.181 1.00 79.19 802 LEU A O 1
ATOM 6361 N N . GLU A 1 803 ? -68.799 -4.064 133.347 1.00 77.00 803 GLU A N 1
ATOM 6362 C CA . GLU A 1 803 ? -68.802 -4.958 134.505 1.00 77.00 803 GLU A CA 1
ATOM 6363 C C . GLU A 1 803 ? -69.370 -6.334 134.093 1.00 77.00 803 GLU A C 1
ATOM 6365 O O . GLU A 1 803 ? -70.365 -6.366 133.375 1.00 77.00 803 GLU A O 1
ATOM 6370 N N . PRO A 1 804 ? -68.767 -7.474 134.482 1.00 80.69 804 PRO A N 1
ATOM 6371 C CA . PRO A 1 804 ? -69.243 -8.794 134.048 1.00 80.69 804 PRO A CA 1
ATOM 6372 C C . PRO A 1 804 ? -70.639 -9.176 134.565 1.00 80.69 804 PRO A C 1
ATOM 6374 O O . PRO A 1 804 ? -71.343 -9.937 133.901 1.00 80.69 804 PRO A O 1
ATOM 6377 N N . GLU A 1 805 ? -71.014 -8.662 135.742 1.00 82.25 805 GLU A N 1
ATOM 6378 C CA . GLU A 1 805 ? -72.282 -8.941 136.430 1.00 82.25 805 GLU A CA 1
ATOM 6379 C C . GLU A 1 805 ? -72.903 -7.650 137.013 1.00 82.25 805 GLU A C 1
ATOM 6381 O O . GLU A 1 805 ? -72.979 -7.499 138.238 1.00 82.25 805 GLU A O 1
ATOM 6386 N N . PRO A 1 806 ? -73.326 -6.678 136.182 1.00 78.75 806 PRO A N 1
ATOM 6387 C CA . PRO A 1 806 ? -73.974 -5.460 136.667 1.00 78.75 806 PRO A CA 1
ATOM 6388 C C . PRO A 1 806 ? -75.249 -5.816 137.446 1.00 78.75 806 PRO A C 1
ATOM 6390 O O . PRO A 1 806 ? -76.085 -6.591 136.982 1.00 78.75 806 PRO A O 1
ATOM 6393 N N . GLU A 1 807 ? -75.366 -5.289 138.669 1.00 81.38 807 GLU A N 1
ATOM 6394 C CA . GLU A 1 807 ? -76.420 -5.641 139.640 1.00 81.38 807 GLU A CA 1
ATOM 6395 C C . GLU A 1 807 ? -76.574 -7.163 139.906 1.00 81.38 807 GLU A C 1
ATOM 6397 O O . GLU A 1 807 ? -77.605 -7.613 140.406 1.00 81.38 807 GLU A O 1
ATOM 6402 N N . GLY A 1 808 ? -75.533 -7.963 139.624 1.00 79.38 808 GLY A N 1
ATOM 6403 C CA . GLY A 1 808 ? -75.512 -9.419 139.813 1.00 79.38 808 GLY A CA 1
ATOM 6404 C C . GLY A 1 808 ? -76.053 -10.248 138.639 1.00 79.38 808 GLY A C 1
ATOM 6405 O O . GLY A 1 808 ? -76.263 -11.448 138.812 1.00 79.38 808 GLY A O 1
ATOM 6406 N N . ILE A 1 809 ? -76.299 -9.645 137.466 1.00 83.19 809 ILE A N 1
ATOM 6407 C CA . ILE A 1 809 ? -76.789 -10.339 136.260 1.00 83.19 809 ILE A CA 1
ATOM 6408 C C . ILE A 1 809 ? -75.649 -10.470 135.240 1.00 83.19 809 ILE A C 1
ATOM 6410 O O . ILE A 1 809 ? -75.119 -9.439 134.827 1.00 83.19 809 ILE A O 1
ATOM 6414 N N . PRO A 1 810 ? -75.281 -11.681 134.778 1.00 83.12 810 PRO A N 1
ATOM 6415 C CA . PRO A 1 810 ? -74.262 -11.851 133.745 1.00 83.12 810 PRO A CA 1
ATOM 6416 C C . PRO A 1 810 ? -74.591 -11.077 132.462 1.00 83.12 810 PRO A C 1
ATOM 6418 O O . PRO A 1 810 ? -75.727 -11.112 131.989 1.00 83.12 810 PRO A O 1
ATOM 6421 N N . LEU A 1 811 ? -73.590 -10.441 131.838 1.00 79.94 811 LEU A N 1
ATOM 6422 C CA . LEU A 1 811 ? -73.775 -9.697 130.576 1.00 79.94 811 LEU A CA 1
ATOM 6423 C C . LEU A 1 811 ? -74.423 -10.530 129.449 1.00 79.94 811 LEU A C 1
ATOM 6425 O O . LEU A 1 811 ? -75.057 -9.957 128.569 1.00 79.94 811 LEU A O 1
ATOM 6429 N N . SER A 1 812 ? -74.271 -11.861 129.467 1.00 79.56 812 SER A N 1
ATOM 6430 C CA . SER A 1 812 ? -74.895 -12.785 128.505 1.00 79.56 812 SER A CA 1
ATOM 6431 C C . SER A 1 812 ? -76.414 -12.887 128.637 1.00 79.56 812 SER A C 1
ATOM 6433 O O . SER A 1 812 ? -77.086 -13.222 127.666 1.00 79.56 812 SER A O 1
ATOM 6435 N N . ASP A 1 813 ? -76.941 -12.612 129.829 1.00 81.62 813 ASP A N 1
ATOM 6436 C CA . ASP A 1 813 ? -78.368 -12.710 130.144 1.00 81.62 813 ASP A CA 1
ATOM 6437 C C . ASP A 1 813 ? -79.080 -11.364 129.938 1.00 81.62 813 ASP A C 1
ATOM 6439 O O . ASP A 1 813 ? -80.309 -11.276 130.008 1.00 81.62 813 ASP A O 1
ATOM 6443 N N . LEU A 1 814 ? -78.314 -10.305 129.656 1.00 80.94 814 LEU A N 1
ATOM 6444 C CA . LEU A 1 814 ? -78.840 -8.998 129.310 1.00 80.94 814 LEU A CA 1
ATOM 6445 C C . LEU A 1 814 ? -79.144 -8.925 127.807 1.00 80.94 814 LEU A C 1
ATOM 6447 O O . LEU A 1 814 ? -78.311 -9.313 126.986 1.00 80.94 814 LEU A O 1
ATOM 6451 N N . PRO A 1 815 ? -80.293 -8.351 127.410 1.00 81.62 815 PRO A N 1
ATOM 6452 C CA . PRO A 1 815 ? -80.684 -8.205 126.010 1.00 81.62 815 PRO A CA 1
ATOM 6453 C C . PRO A 1 815 ? -79.927 -7.059 125.301 1.00 81.62 815 PRO A C 1
ATOM 6455 O O . PRO A 1 815 ? -80.531 -6.288 124.555 1.00 81.62 815 PRO A O 1
ATOM 6458 N N . LEU A 1 816 ? -78.610 -6.943 125.528 1.00 80.81 816 LEU A N 1
ATOM 6459 C CA . LEU A 1 816 ? -77.747 -5.846 125.062 1.00 80.81 816 LEU A CA 1
ATOM 6460 C C . LEU A 1 816 ? -77.728 -5.722 123.536 1.00 80.81 816 LEU A C 1
ATOM 6462 O O . LEU A 1 816 ? -77.709 -4.613 123.015 1.00 80.81 816 LEU A O 1
ATOM 6466 N N . ASP A 1 817 ? -77.797 -6.850 122.826 1.00 76.56 817 ASP A N 1
ATOM 6467 C CA . ASP A 1 817 ? -77.829 -6.882 121.358 1.00 76.56 817 ASP A CA 1
ATOM 6468 C C . ASP A 1 817 ? -79.151 -6.364 120.766 1.00 76.56 817 ASP A C 1
ATOM 6470 O O . ASP A 1 817 ? -79.186 -5.949 119.612 1.00 76.56 817 ASP A O 1
ATOM 6474 N N . SER A 1 818 ? -80.243 -6.387 121.537 1.00 77.81 818 SER A N 1
ATOM 6475 C CA . SER A 1 818 ? -81.564 -5.897 121.106 1.00 77.81 818 SER A CA 1
ATOM 6476 C C . SER A 1 818 ? -81.934 -4.529 121.684 1.00 77.81 818 SER A C 1
ATOM 6478 O O . SER A 1 818 ? -82.949 -3.952 121.292 1.00 77.81 818 SER A O 1
ATOM 6480 N N . ASP A 1 819 ? -81.136 -4.001 122.614 1.00 84.38 819 ASP A N 1
ATOM 6481 C CA . ASP A 1 819 ? -81.334 -2.663 123.162 1.00 84.38 819 ASP A CA 1
ATOM 6482 C C . ASP A 1 819 ? -80.790 -1.619 122.177 1.00 84.38 819 ASP A C 1
ATOM 6484 O O . ASP A 1 819 ? -79.583 -1.434 122.028 1.00 84.38 819 ASP A O 1
ATOM 6488 N N . GLU A 1 820 ? -81.693 -0.901 121.505 1.00 81.69 820 GLU A N 1
ATOM 6489 C CA . GLU A 1 820 ? -81.323 0.111 120.508 1.00 81.69 820 GLU A CA 1
ATOM 6490 C C . GLU A 1 820 ? -80.422 1.221 121.063 1.00 81.69 820 GLU A C 1
ATOM 6492 O O . GLU A 1 820 ? -79.622 1.806 120.327 1.00 81.69 820 GLU A O 1
ATOM 6497 N N . LYS A 1 821 ? -80.576 1.578 122.342 1.00 83.19 821 LYS A N 1
ATOM 6498 C CA . LYS A 1 821 ? -79.812 2.662 122.960 1.00 83.19 821 LYS A CA 1
ATOM 6499 C C . LYS A 1 821 ? -78.405 2.183 123.293 1.00 83.19 821 LYS A C 1
ATOM 6501 O O . LYS A 1 821 ? -77.444 2.911 123.046 1.00 83.19 821 LYS A O 1
ATOM 6506 N N . PHE A 1 822 ? -78.293 0.974 123.830 1.00 83.94 822 PHE A N 1
ATOM 6507 C CA . PHE A 1 822 ? -77.026 0.326 124.121 1.00 83.94 822 PHE A CA 1
ATOM 6508 C C . PHE A 1 822 ? -76.242 0.050 122.842 1.00 83.94 822 PHE A C 1
ATOM 6510 O O . PHE A 1 822 ? -75.084 0.442 122.736 1.00 83.94 822 PHE A O 1
ATOM 6517 N N . HIS A 1 823 ? -76.905 -0.493 121.825 1.00 82.06 823 HIS A N 1
ATOM 6518 C CA . HIS A 1 823 ? -76.287 -0.754 120.538 1.00 82.06 823 HIS A CA 1
ATOM 6519 C C . HIS A 1 823 ? -75.737 0.532 119.900 1.00 82.06 823 HIS A C 1
ATOM 6521 O O . HIS A 1 823 ? -74.568 0.571 119.530 1.00 82.06 823 HIS A O 1
ATOM 6527 N N . LYS A 1 824 ? -76.496 1.643 119.879 1.00 81.88 824 LYS A N 1
ATOM 6528 C CA . LYS A 1 824 ? -75.992 2.951 119.396 1.00 81.88 824 LYS A CA 1
ATOM 6529 C C . LYS A 1 824 ? -74.708 3.383 120.104 1.00 81.88 824 LYS A C 1
ATOM 6531 O O . LYS A 1 824 ? -73.763 3.822 119.457 1.00 81.88 824 LYS A O 1
ATOM 6536 N N . MET A 1 825 ? -74.651 3.211 121.416 1.00 82.31 825 MET A N 1
ATOM 6537 C CA . MET A 1 825 ? -73.462 3.508 122.208 1.00 82.31 825 MET A CA 1
ATOM 6538 C C . MET A 1 825 ? -72.273 2.596 121.859 1.00 82.31 825 MET A C 1
ATOM 6540 O O . MET A 1 825 ? -71.143 3.073 121.726 1.00 82.31 825 MET A O 1
ATOM 6544 N N . GLU A 1 826 ? -72.517 1.302 121.647 1.00 83.81 826 GLU A N 1
ATOM 6545 C CA . GLU A 1 826 ? -71.497 0.367 121.164 1.00 83.81 826 GLU A CA 1
ATOM 6546 C C . GLU A 1 826 ? -70.968 0.766 119.782 1.00 83.81 826 GLU A C 1
ATOM 6548 O O . GLU A 1 826 ? -69.752 0.760 119.573 1.00 83.81 826 GLU A O 1
ATOM 6553 N N . THR A 1 827 ? -71.847 1.194 118.870 1.00 80.31 827 THR A N 1
ATOM 6554 C CA . THR A 1 827 ? -71.448 1.673 117.537 1.00 80.31 827 THR A CA 1
ATOM 6555 C C . THR A 1 827 ? -70.620 2.957 117.604 1.00 80.31 827 THR A C 1
ATOM 6557 O O . THR A 1 827 ? -69.576 3.046 116.963 1.00 80.31 827 THR A O 1
ATOM 6560 N N . GLU A 1 828 ? -70.997 3.936 118.436 1.00 81.50 828 GLU A N 1
ATOM 6561 C CA . GLU A 1 828 ? -70.210 5.162 118.635 1.00 81.50 828 GLU A CA 1
ATOM 6562 C C . GLU A 1 828 ? -68.821 4.845 119.193 1.00 81.50 828 GLU A C 1
ATOM 6564 O O . GLU A 1 828 ? -67.809 5.389 118.737 1.00 81.50 828 GLU A O 1
ATOM 6569 N N . ARG A 1 829 ? -68.745 3.909 120.143 1.00 81.88 829 ARG A N 1
ATOM 6570 C CA . ARG A 1 829 ? -67.470 3.452 120.690 1.00 81.88 829 ARG A CA 1
ATOM 6571 C C . ARG A 1 829 ? -66.640 2.694 119.649 1.00 81.88 829 ARG A C 1
ATOM 6573 O O . ARG A 1 829 ? -65.422 2.879 119.616 1.00 81.88 829 ARG A O 1
ATOM 6580 N N . ALA A 1 830 ? -67.262 1.894 118.784 1.00 80.44 830 ALA A N 1
ATOM 6581 C CA . ALA A 1 830 ? -66.588 1.227 117.672 1.00 80.44 830 ALA A CA 1
ATOM 6582 C C . ALA A 1 830 ? -66.025 2.238 116.653 1.00 80.44 830 ALA A C 1
ATOM 6584 O O . ALA A 1 830 ? -64.863 2.116 116.267 1.00 80.44 830 ALA A O 1
ATOM 6585 N N . LYS A 1 831 ? -66.775 3.297 116.308 1.00 80.88 831 LYS A N 1
ATOM 6586 C CA . LYS A 1 831 ? -66.302 4.405 115.451 1.00 80.88 831 LYS A CA 1
ATOM 6587 C C . LYS A 1 831 ? -65.114 5.142 116.060 1.00 80.88 831 LYS A C 1
ATOM 6589 O O . LYS A 1 831 ? -64.114 5.384 115.392 1.00 80.88 831 LYS A O 1
ATOM 6594 N N . LEU A 1 832 ? -65.158 5.446 117.359 1.00 81.38 832 LEU A N 1
ATOM 6595 C CA . LEU A 1 832 ? -64.007 6.045 118.043 1.00 81.38 832 LEU A CA 1
ATOM 6596 C C . LEU A 1 832 ? -62.777 5.127 117.983 1.00 81.38 832 LEU A C 1
ATOM 6598 O O . LEU A 1 832 ? -61.644 5.597 117.868 1.00 81.38 832 LEU A O 1
ATOM 6602 N N . LYS A 1 833 ? -62.982 3.814 118.013 1.00 77.88 833 LYS A N 1
ATOM 6603 C CA . LYS A 1 833 ? -61.909 2.826 117.929 1.00 77.88 833 LYS A CA 1
ATOM 6604 C C . LYS A 1 833 ? -61.363 2.570 116.533 1.00 77.88 833 LYS A C 1
ATOM 6606 O O . LYS A 1 833 ? -60.323 1.926 116.443 1.00 77.88 833 LYS A O 1
ATOM 6611 N N . GLU A 1 834 ? -61.960 3.121 115.484 1.00 77.44 834 GLU A N 1
ATOM 6612 C CA . GLU A 1 834 ? -61.358 3.132 114.149 1.00 77.44 834 GLU A CA 1
ATOM 6613 C C . GLU A 1 834 ? -59.959 3.776 114.173 1.00 77.44 834 GLU A C 1
ATOM 6615 O O . GLU A 1 834 ? -59.031 3.315 113.511 1.00 77.44 834 GLU A O 1
ATOM 6620 N N . ASN A 1 835 ? -59.767 4.791 115.026 1.00 77.81 835 ASN A N 1
ATOM 6621 C CA . ASN A 1 835 ? -58.465 5.402 115.280 1.00 77.81 835 ASN A CA 1
ATOM 6622 C C . ASN A 1 835 ? -58.199 5.559 116.792 1.00 77.81 835 ASN A C 1
ATOM 6624 O O . ASN A 1 835 ? -58.305 6.665 117.336 1.00 77.81 835 ASN A O 1
ATOM 6628 N N . PRO A 1 836 ? -57.818 4.471 117.495 1.00 75.88 836 PRO A N 1
ATOM 6629 C CA . PRO A 1 836 ? -57.688 4.465 118.953 1.00 75.88 836 PRO A CA 1
ATOM 6630 C C . PRO A 1 836 ? -56.646 5.461 119.468 1.00 75.88 836 PRO A C 1
ATOM 6632 O O . PRO A 1 836 ? -56.774 5.970 120.578 1.00 75.88 836 PRO A O 1
ATOM 6635 N N . ALA A 1 837 ? -55.618 5.737 118.659 1.00 75.06 837 ALA A N 1
ATOM 6636 C CA . ALA A 1 837 ? -54.550 6.670 118.994 1.00 75.06 837 ALA A CA 1
ATOM 6637 C C . ALA A 1 837 ? -55.030 8.129 118.995 1.00 75.06 837 ALA A C 1
ATOM 6639 O O . ALA A 1 837 ? -54.607 8.901 119.848 1.00 75.06 837 ALA A O 1
ATOM 6640 N N . LYS A 1 838 ? -55.924 8.507 118.068 1.00 79.50 838 LYS A N 1
ATOM 6641 C CA . LYS A 1 838 ? -56.521 9.854 118.040 1.00 79.50 838 LYS A CA 1
ATOM 6642 C C . LYS A 1 838 ? -57.641 10.026 119.065 1.00 79.50 838 LYS A C 1
ATOM 6644 O O . LYS A 1 838 ? -57.824 11.125 119.575 1.00 79.50 838 LYS A O 1
ATOM 6649 N N . ASN A 1 839 ? -58.367 8.954 119.374 1.00 81.94 839 ASN A N 1
ATOM 6650 C CA . ASN A 1 839 ? -59.592 9.005 120.175 1.00 81.94 839 ASN A CA 1
ATOM 6651 C C . ASN A 1 839 ? -59.411 8.475 121.610 1.00 81.94 839 ASN A C 1
ATOM 6653 O O . ASN A 1 839 ? -60.393 8.122 122.264 1.00 81.94 839 ASN A O 1
ATOM 6657 N N . SER A 1 840 ? -58.173 8.413 122.115 1.00 75.00 840 SER A N 1
ATOM 6658 C CA . SER A 1 840 ? -57.840 7.784 123.403 1.00 75.00 840 SER A CA 1
ATOM 6659 C C . SER A 1 840 ? -58.660 8.326 124.575 1.00 75.00 840 SER A C 1
ATOM 6661 O O . SER A 1 840 ? -59.174 7.547 125.380 1.00 75.00 840 SER A O 1
ATOM 6663 N N . ASP A 1 841 ? -58.828 9.648 124.644 1.00 75.81 841 ASP A N 1
ATOM 6664 C CA . ASP A 1 841 ? -59.546 10.313 125.734 1.00 75.81 841 ASP A CA 1
ATOM 6665 C C . ASP A 1 841 ? -61.050 10.037 125.661 1.00 75.81 841 ASP A C 1
ATOM 6667 O O . ASP A 1 841 ? -61.672 9.710 126.671 1.00 75.81 841 ASP A O 1
ATOM 6671 N N . ALA A 1 842 ? -61.623 10.084 124.454 1.00 75.50 842 ALA A N 1
ATOM 6672 C CA . ALA A 1 842 ? -63.034 9.795 124.219 1.00 75.50 842 ALA A CA 1
ATOM 6673 C C . ALA A 1 842 ? -63.374 8.327 124.522 1.00 75.50 842 ALA A C 1
ATOM 6675 O O . ALA A 1 842 ? -64.417 8.054 125.106 1.00 75.50 842 ALA A O 1
ATOM 6676 N N . ILE A 1 843 ? -62.478 7.384 124.205 1.00 77.38 843 ILE A N 1
ATOM 6677 C CA . ILE A 1 843 ? -62.650 5.953 124.509 1.00 77.38 843 ILE A CA 1
ATOM 6678 C C . ILE A 1 843 ? -62.544 5.687 126.021 1.00 77.38 843 ILE A C 1
ATOM 6680 O O . ILE A 1 843 ? -63.239 4.814 126.541 1.00 77.38 843 ILE A O 1
ATOM 6684 N N . ALA A 1 844 ? -61.705 6.432 126.750 1.00 71.50 844 ALA A N 1
ATOM 6685 C CA . ALA A 1 844 ? -61.503 6.240 128.188 1.00 71.50 844 ALA A CA 1
ATOM 6686 C C . ALA A 1 844 ? -62.725 6.621 129.045 1.00 71.50 844 ALA A C 1
ATOM 6688 O O . ALA A 1 844 ? -62.899 6.054 130.128 1.00 71.50 844 ALA A O 1
ATOM 6689 N N . VAL A 1 845 ? -63.581 7.537 128.572 1.00 72.69 845 VAL A N 1
ATOM 6690 C CA . VAL A 1 845 ? -64.819 7.950 129.267 1.00 72.69 845 VAL A CA 1
ATOM 6691 C C . VAL A 1 845 ? -65.753 6.758 129.507 1.00 72.69 845 VAL A C 1
ATOM 6693 O O . VAL A 1 845 ? -66.321 6.638 130.588 1.00 72.69 845 VAL A O 1
ATOM 6696 N N . TRP A 1 846 ? -65.797 5.811 128.571 1.00 68.81 846 TRP A N 1
ATOM 6697 C CA . TRP A 1 846 ? -66.642 4.614 128.617 1.00 68.81 846 TRP A CA 1
ATOM 6698 C C . TRP A 1 846 ? -66.251 3.579 129.684 1.00 68.81 846 TRP A C 1
ATOM 6700 O O . TRP A 1 846 ? -66.963 2.602 129.860 1.00 68.81 846 TRP A O 1
ATOM 6710 N N . ARG A 1 847 ? -65.115 3.747 130.381 1.00 61.53 847 ARG A N 1
ATOM 6711 C CA . ARG A 1 847 ? -64.708 2.893 131.520 1.00 61.53 847 ARG A CA 1
ATOM 6712 C C . ARG A 1 847 ? -65.119 3.455 132.888 1.00 61.53 847 ARG A C 1
ATOM 6714 O O . ARG A 1 847 ? -64.858 2.808 133.896 1.00 61.53 847 ARG A O 1
ATOM 6721 N N . LYS A 1 848 ? -65.638 4.687 132.950 1.00 53.34 848 LYS A N 1
ATOM 6722 C CA . LYS A 1 848 ? -65.911 5.419 134.206 1.00 53.34 848 LYS A CA 1
ATOM 6723 C C . LYS A 1 848 ? -67.402 5.604 134.519 1.00 53.34 848 LYS A C 1
ATOM 6725 O O . LYS A 1 848 ? -67.719 6.218 135.535 1.00 53.34 848 LYS A O 1
ATOM 6730 N N . THR A 1 849 ? -68.273 5.089 133.664 1.00 48.88 849 THR A N 1
ATOM 6731 C CA . THR A 1 849 ? -69.739 5.063 133.769 1.00 48.88 849 THR A CA 1
ATOM 6732 C C . THR A 1 849 ? -70.192 3.639 133.579 1.00 48.88 849 THR A C 1
ATOM 6734 O O . THR A 1 849 ? -71.112 3.235 134.313 1.00 48.88 849 THR A O 1
#

InterPro domains:
  IPR056040 Domain of unknown function DUF7623 [PF24610] (2-57)
  IPR056040 Domain of unknown function DUF7623 [PF24610] (61-125)
  IPR056040 Domain of unknown function DUF7623 [PF24610] (129-192)
  IPR056040 Domain of unknown function DUF7623 [PF24610] (197-260)
  IPR056040 Domain of unknown function DUF7623 [PF24610] (264-328)
  IPR056040 Domain of unknown function DUF7623 [PF24610] (333-390)
  IPR056040 Domain of unknown function DUF7623 [PF24610] (399-463)
  IPR056040 Domain of unknown function DUF7623 [PF24610] (467-528)
  IPR056040 Domain of unknown function DUF7623 [PF24610] (532-596)
  IPR056040 Domain of unknown function DUF7623 [PF24610] (600-664)
  IPR056040 Domain of unknown function DUF7623 [PF24610] (669-729)
  IPR056040 Domain of unknown function DUF7623 [PF24610] (735-798)
  IPR056040 Domain of unknown function DUF7623 [PF24610] (802-844)

Organism: Trypanosoma cruzi (NCBI:txid5693)

pLDDT: mean 87.56, std 6.52, range [42.06, 96.38]